Protein AF-0000000084991007 (afdb_homodimer)

Foldseek 3Di:
DDDADDAPVPQAQVQAFHKGKHKAWFADWDPPDQKIWTWGDDLPGIAIEIEHPPQEDPVVVVVSVVADGGFIKMFIFGKHQDPPDPRRIHTYTHDMDGPGHDDDDQADLPPRPDDPVSCLQVLVSVCSRNLNSLLVVLLVVLVVLLVVLLVVVVAEEDDDDQKAADDPFPDFDFDWDDDPPDITTGAQDCVLVLLLCCQPSFKYKYWAKHAGPDLDDDLQDFRIFTKIKMKGFPDWLVRQVVSVLSSVQSSLVSCLVCVVSNVVSPWDFQDNGRDDAAEAEPVRLVVVLVVVPDDDDQPDDQALVSLLVCCVPGNQKHKYAFHQPVNDTLFFAADPVHRRTTQWMFIGGNSDTFKTKGWTDLALVSSCVSCVVVVHHCVVVCVSSVSSVPRRGGMMMMMGGSLSCSCRRRVPRGSVSSDSNTHHSPDPDD/DDDADDAPVPQAQVQAFHKGKHKAWFADWDPPDQKIWTWGDDLPGIAIEIEHPPQEDPVVVVVSVVADGGFIKMFIFGKHQDPPTPRRIHTYTHDMDGPGHDDDDQADLPPRPDDDVSCLQVLVSVCSRNLNSLLVVLLVVLVVLLVVLLVVVVAEEDDDDQKAADDDFPDFDFDWDDDPPDITTGAQDCVLVLLLCCQPRFKYKYWAKHAGPDLDDDLQDFRIFTKIKMKGFPDWLVRQVVSVLSSVQSSLVSCLVCVVSNVVSPWDFQDNGRDDAAEAEPVRLVVVLVVVPDDDDQPDDQALVSLLVCCVPGNQKHKYAFHQPVNDTLFFAADPVDRRTTQWMFIGGNSDTFKTKGWTDLALVSSCVSCVVVVHHCVVVCVSSVSSVPRRGGMMMMMGGSLSCSCRRRVPRGSVSSDSNTHHSPDPDD

pLDDT: mean 95.68, std 6.07, range [51.03, 98.94]

Sequence (860 aa):
MPQKTHFTSEITPDLDGREVALAGWVWEIRDLGKVKFVILRDRDGMIQLTFKPGKTPESLLELVSSLNKEDVIAVRGIVAASKIARAGVEVFPQELSILAKAKPLPVDIWNNTSDLPTRLKYRAVDLKNPRNLAIFTLASEILRAIRDTLYRHKFIEVFTPKIISTSTEGGAELFTVLYFERVAYLAQSPQLYKEQLTASLERVFEIAPAYRAERHNTDYHLNEFISIDGEAAFMNYRDIMDVLEDLMRSVVSVVKSREDRLKRWGLRPALEDVSGIPRVEYEEALAKLRSLGYDVKWGDDLNVEMQRALMKYYGPLYFITDFPADLRPFYTKRSEEDPKKSESYDLILNGIEIVSGATRVHTREVLEAEMRRRSLDPSAFEGHLSVFDWGMPPHAGFGLGFNRLLMALLGLENVREAVLYPRDRYRLEPMPQKTHFTSEITPDLDGREVALAGWVWEIRDLGKVKFVILRDRDGMIQLTFKPGKTPESLLELVSSLNKEDVIAVRGIVAASKIARAGVEVFPQELSILAKAKPLPVDIWNNTSDLPTRLKYRAVDLKNPRNLAIFTLASEILRAIRDTLYRHKFIEVFTPKIISTSTEGGAELFTVLYFERVAYLAQSPQLYKEQLTASLERVFEIAPAYRAERHNTDYHLNEFISIDGEAAFMNYRDIMDVLEDLMRSVVSVVKSREDRLKRWGLRPALEDVSGIPRVEYEEALAKLRSLGYDVKWGDDLNVEMQRALMKYYGPLYFITDFPADLRPFYTKRSEEDPKKSESYDLILNGIEIVSGATRVHTREVLEAEMRRRSLDPSAFEGHLSVFDWGMPPHAGFGLGFNRLLMALLGLENVREAVLYPRDRYRLEP

Radius of gyration: 29.0 Å; Cα contacts (8 Å, |Δi|>4): 1913; chains: 2; bounding box: 77×86×71 Å

Solvent-accessible surface area (backbone atoms only — not comparable to full-atom values): 44740 Å² total; per-residue (Å²): 129,68,66,59,73,49,58,46,67,71,64,46,54,90,42,47,72,37,76,49,23,35,58,36,25,32,66,46,78,45,78,69,77,71,39,35,38,36,32,39,29,45,62,74,32,62,40,46,35,44,39,35,78,94,70,22,56,70,73,54,58,60,50,58,74,72,60,50,61,35,18,16,38,29,33,31,24,35,29,36,58,27,91,79,40,92,75,34,28,35,28,33,41,71,42,76,45,80,74,26,67,32,49,87,68,95,58,49,60,85,76,65,74,59,51,66,71,60,33,48,64,42,29,69,62,42,41,52,17,65,50,47,33,51,51,50,55,47,49,24,54,38,51,51,39,45,50,53,43,41,45,74,72,62,33,38,56,55,72,74,63,51,67,31,63,66,84,83,80,81,73,71,56,60,35,43,28,50,53,82,97,40,74,28,26,43,30,62,62,58,60,72,60,46,59,49,43,25,50,29,60,28,25,38,29,31,72,43,76,25,34,42,52,56,92,52,87,53,54,79,56,57,29,48,45,46,34,40,33,38,26,26,40,71,36,41,36,69,55,47,52,51,52,49,50,53,35,50,35,43,38,35,51,54,49,56,74,43,39,68,66,35,44,72,53,74,37,56,64,65,60,82,70,71,85,81,69,47,77,37,43,39,67,56,53,50,53,54,40,42,75,73,69,46,94,75,58,94,86,62,82,78,51,50,69,57,44,41,59,48,26,80,80,57,45,51,46,33,32,39,25,45,38,49,32,87,81,46,64,54,55,50,23,55,28,88,88,44,64,66,23,16,40,31,39,34,37,32,34,66,27,37,78,30,32,44,35,24,16,38,51,42,46,50,69,62,34,43,53,38,26,48,76,69,75,39,65,54,78,82,39,43,84,65,49,54,53,30,42,56,15,24,48,51,24,17,33,39,42,29,38,50,35,51,40,48,14,33,42,39,61,49,85,33,32,62,78,48,39,81,40,53,32,39,75,83,34,60,64,85,130,67,66,57,72,49,59,46,67,71,64,45,53,90,43,47,71,36,76,48,22,34,57,36,25,32,65,46,79,44,79,70,78,73,41,34,39,36,32,40,28,44,61,73,32,61,39,44,34,44,39,34,78,93,69,24,54,69,71,55,57,58,50,57,75,72,61,51,62,36,20,17,38,28,34,32,24,35,29,36,60,28,91,81,40,91,76,34,28,35,27,33,42,71,43,77,45,81,73,26,68,32,49,88,68,96,58,50,61,86,77,65,76,59,52,67,72,60,34,48,65,43,31,68,62,43,42,52,17,65,50,46,31,49,51,52,55,46,50,25,53,38,51,51,38,43,50,53,44,42,45,74,72,61,33,38,55,55,71,72,63,51,68,32,64,66,83,83,81,81,74,70,56,60,34,42,26,52,53,82,97,40,74,28,27,44,31,62,62,56,63,72,59,46,56,49,43,24,48,29,60,27,25,39,30,32,72,42,78,24,31,43,52,56,92,53,86,54,53,80,57,56,29,47,46,45,35,40,32,37,25,27,39,70,37,41,38,69,56,47,50,53,52,49,51,53,36,50,35,44,39,35,51,53,49,56,75,43,39,68,65,34,45,72,54,73,38,56,64,66,62,82,70,71,84,79,69,47,78,37,43,39,69,57,54,49,54,54,40,42,75,74,68,47,95,74,58,94,84,61,83,78,50,52,69,56,43,41,59,48,27,80,80,56,44,52,46,31,33,39,24,46,39,50,32,86,81,46,62,54,55,50,22,55,29,89,90,43,64,65,23,15,40,29,38,34,36,32,33,66,25,36,78,30,31,44,35,22,15,38,53,41,47,48,69,62,34,42,52,36,25,48,76,69,76,38,66,54,76,83,41,43,82,64,48,55,54,32,43,54,16,25,48,50,23,17,33,38,42,28,38,50,33,52,40,48,14,35,41,40,62,50,86,34,32,62,78,47,39,81,41,54,31,39,76,86,35,58,63,90

InterPro domains:
  IPR002312 Aspartyl/Asparaginyl-tRNA synthetase, class IIb [PR01042] (186-198)
  IPR002312 Aspartyl/Asparaginyl-tRNA synthetase, class IIb [PR01042] (202-215)
  IPR002312 Aspartyl/Asparaginyl-tRNA synthetase, class IIb [PR01042] (345-361)
  IPR002312 Aspartyl/Asparaginyl-tRNA synthetase, class IIb [PR01042] (385-399)
  IPR004364 Aminoacyl-tRNA synthetase, class II (D/K/N) [PF00152] (117-424)
  IPR004365 OB-fold nucleic acid binding domain, AA-tRNA synthetase-type [PF01336] (20-99)
  IPR004523 Aspartate-tRNA synthetase, type 2 [MF_02075] (3-430)
  IPR004523 Aspartate-tRNA synthetase, type 2 [PTHR43450] (9-430)
  IPR004523 Aspartate-tRNA synthetase, type 2 [TIGR00458] (7-430)
  IPR006195 Aminoacyl-tRNA synthetase, class II [PS50862] (136-430)
  IPR012340 Nucleic acid-binding, OB-fold [G3DSA:2.40.50.140] (1-108)
  IPR012340 Nucleic acid-binding, OB-fold [SSF50249] (4-106)
  IPR045864 Class II Aminoacyl-tRNA synthetase/Biotinyl protein ligase (BPL) and lipoyl protein ligase (LPL) [G3DSA:3.30.930.10] (109-430)
  IPR045864 Class II Aminoacyl-tRNA synthetase/Biotinyl protein ligase (BPL) and lipoyl protein ligase (LPL) [SSF55681] (115-425)

Structure (mmCIF, N/CA/C/O backbone):
data_AF-0000000084991007-model_v1
#
loop_
_entity.id
_entity.type
_entity.pdbx_description
1 polymer 'Aspartate--tRNA ligase'
#
loop_
_atom_site.group_PDB
_atom_site.id
_atom_site.type_symbol
_atom_site.label_atom_id
_atom_site.label_alt_id
_atom_site.label_comp_id
_atom_site.label_asym_id
_atom_site.label_entity_id
_atom_site.label_seq_id
_atom_site.pdbx_PDB_ins_code
_atom_site.Cartn_x
_atom_site.Cartn_y
_atom_site.Cartn_z
_atom_site.occupancy
_atom_site.B_iso_or_equiv
_atom_site.auth_seq_id
_atom_site.auth_comp_id
_atom_site.auth_asym_id
_atom_site.auth_atom_id
_atom_site.pdbx_PDB_model_num
ATOM 1 N N . MET A 1 1 ? -1.599 -34.219 -6.125 1 69.5 1 MET A N 1
ATOM 2 C CA . MET A 1 1 ? -0.346 -33.531 -5.816 1 69.5 1 MET A CA 1
ATOM 3 C C . MET A 1 1 ? -0.231 -33.25 -4.32 1 69.5 1 MET A C 1
ATOM 5 O O . MET A 1 1 ? -1.211 -32.875 -3.68 1 69.5 1 MET A O 1
ATOM 9 N N . PRO A 1 2 ? 0.976 -33.562 -3.859 1 77.06 2 PRO A N 1
ATOM 10 C CA . PRO A 1 2 ? 1.123 -33.25 -2.436 1 77.06 2 PRO A CA 1
ATOM 11 C C . PRO A 1 2 ? 1.027 -31.75 -2.152 1 77.06 2 PRO A C 1
ATOM 13 O O . PRO A 1 2 ? 1.547 -30.938 -2.92 1 77.06 2 PRO A O 1
ATOM 16 N N . GLN A 1 3 ? 0.257 -31.453 -1.124 1 88.06 3 GLN A N 1
ATOM 17 C CA . GLN A 1 3 ? 0.132 -30.062 -0.695 1 88.06 3 GLN A CA 1
ATOM 18 C C . GLN A 1 3 ? 1.403 -29.594 0.002 1 88.06 3 GLN A C 1
ATOM 20 O O . GLN A 1 3 ? 1.858 -30.203 0.966 1 88.06 3 GLN A O 1
ATOM 25 N N . LYS A 1 4 ? 2.053 -28.594 -0.473 1 96.25 4 LYS A N 1
ATOM 26 C CA . LYS A 1 4 ? 3.273 -28.031 0.093 1 96.25 4 LYS A CA 1
ATOM 27 C C . LYS A 1 4 ? 3.08 -27.656 1.561 1 96.25 4 LYS A C 1
ATOM 29 O O . LYS A 1 4 ? 2.16 -26.906 1.899 1 96.25 4 LYS A O 1
ATOM 34 N N . THR A 1 5 ? 3.928 -28.188 2.414 1 96 5 THR A N 1
ATOM 35 C CA . THR A 1 5 ? 3.781 -27.969 3.85 1 96 5 THR A CA 1
ATOM 36 C C . THR A 1 5 ? 4.887 -27.047 4.371 1 96 5 THR A C 1
ATOM 38 O O . THR A 1 5 ? 4.719 -26.391 5.395 1 96 5 THR A O 1
ATOM 41 N N . HIS A 1 6 ? 6.047 -27.078 3.727 1 97.44 6 HIS A N 1
ATOM 42 C CA . HIS A 1 6 ? 7.215 -26.344 4.191 1 97.44 6 HIS A CA 1
ATOM 43 C C . HIS A 1 6 ? 7.922 -25.641 3.033 1 97.44 6 HIS A C 1
ATOM 45 O O . HIS A 1 6 ? 7.914 -26.141 1.905 1 97.44 6 HIS A O 1
ATOM 51 N N . PHE A 1 7 ? 8.438 -24.5 3.322 1 97.62 7 PHE A N 1
ATOM 52 C CA . PHE A 1 7 ? 9.477 -23.953 2.457 1 97.62 7 PHE A CA 1
ATOM 53 C C . PHE A 1 7 ? 10.812 -24.641 2.721 1 97.62 7 PHE A C 1
ATOM 55 O O . PHE A 1 7 ? 11.031 -25.188 3.799 1 97.62 7 PHE A O 1
ATOM 62 N N . THR A 1 8 ? 11.703 -24.609 1.779 1 97.25 8 THR A N 1
ATOM 63 C CA . THR A 1 8 ? 12.984 -25.297 1.877 1 97.25 8 THR A CA 1
ATOM 64 C C . THR A 1 8 ? 13.789 -24.781 3.068 1 97.25 8 THR A C 1
ATOM 66 O O . THR A 1 8 ? 14.484 -25.562 3.732 1 97.25 8 THR A O 1
ATOM 69 N N . SER A 1 9 ? 13.664 -23.453 3.381 1 95.31 9 SER A N 1
ATOM 70 C CA . SER A 1 9 ? 14.438 -22.844 4.457 1 95.31 9 SER A CA 1
ATOM 71 C C . SER A 1 9 ? 13.977 -23.359 5.82 1 95.31 9 SER A C 1
ATOM 73 O O . SER A 1 9 ? 14.695 -23.203 6.812 1 95.31 9 SER A O 1
ATOM 75 N N . GLU A 1 10 ? 12.828 -23.969 5.898 1 96.69 10 GLU A N 1
ATOM 76 C CA . GLU A 1 10 ? 12.266 -24.438 7.16 1 96.69 10 GLU A CA 1
ATOM 77 C C . GLU A 1 10 ? 12.711 -25.859 7.473 1 96.69 10 GLU A C 1
ATOM 79 O O . GLU A 1 10 ? 12.461 -26.375 8.562 1 96.69 10 GLU A O 1
ATOM 84 N N . ILE A 1 11 ? 13.344 -26.531 6.52 1 97.44 11 ILE A N 1
ATOM 85 C CA . ILE A 1 11 ? 13.828 -27.891 6.715 1 97.44 11 ILE A CA 1
ATOM 86 C C . ILE A 1 11 ? 15.164 -27.859 7.449 1 97.44 11 ILE A C 1
ATOM 88 O O . ILE A 1 11 ? 16.172 -27.422 6.895 1 97.44 11 ILE A O 1
ATOM 92 N N . THR A 1 12 ? 15.148 -28.266 8.664 1 96 12 THR A N 1
ATOM 93 C CA . THR A 1 12 ? 16.328 -28.281 9.523 1 96 12 THR A CA 1
ATOM 94 C C . THR A 1 12 ? 16.562 -29.672 10.102 1 96 12 THR A C 1
ATOM 96 O O . THR A 1 12 ? 15.688 -30.531 10 1 96 12 THR A O 1
ATOM 99 N N . PRO A 1 13 ? 17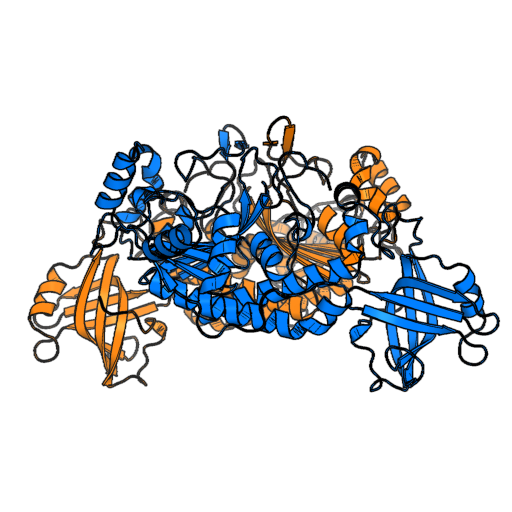.734 -29.859 10.711 1 95.88 13 PRO A N 1
ATOM 100 C CA . PRO A 1 13 ? 18.031 -31.172 11.305 1 95.88 13 PRO A CA 1
ATOM 101 C C . PRO A 1 13 ? 17.016 -31.562 12.383 1 95.88 13 PRO A C 1
ATOM 103 O O . PRO A 1 13 ? 16.844 -32.75 12.664 1 95.88 13 PRO A O 1
ATOM 106 N N . ASP A 1 14 ? 16.344 -30.625 12.93 1 96.25 14 ASP A N 1
ATOM 107 C CA . ASP A 1 14 ? 15.344 -30.906 13.961 1 96.25 14 ASP A CA 1
ATOM 108 C C . ASP A 1 14 ? 14.18 -31.703 13.391 1 96.25 14 ASP A C 1
ATOM 110 O O . ASP A 1 14 ? 13.406 -32.312 14.141 1 96.25 14 ASP A O 1
ATOM 114 N N . LEU A 1 15 ? 14.07 -31.766 12.062 1 97.69 15 LEU A N 1
ATOM 115 C CA . LEU A 1 15 ? 12.969 -32.469 11.422 1 97.69 15 LEU A CA 1
ATOM 116 C C . LEU A 1 15 ? 13.391 -33.875 11 1 97.69 15 LEU A C 1
ATOM 118 O O . LEU A 1 15 ? 12.68 -34.562 10.25 1 97.69 15 LEU A O 1
ATOM 122 N N . ASP A 1 16 ? 14.508 -34.312 11.531 1 97.69 16 ASP A N 1
ATOM 123 C CA . ASP A 1 16 ? 15.031 -35.656 11.18 1 97.69 16 ASP A CA 1
ATOM 124 C C . ASP A 1 16 ? 13.969 -36.719 11.391 1 97.69 16 ASP A C 1
ATOM 126 O O . ASP A 1 16 ? 13.367 -36.812 12.461 1 97.69 16 ASP A O 1
ATOM 130 N N . GLY A 1 17 ? 13.781 -37.438 10.344 1 97.75 17 GLY A N 1
ATOM 131 C CA . GLY A 1 17 ? 12.844 -38.562 10.414 1 97.75 17 GLY A CA 1
ATOM 132 C C . GLY A 1 17 ? 11.422 -38.156 10.078 1 97.75 17 GLY A C 1
ATOM 133 O O . GLY A 1 17 ? 10.562 -39 9.883 1 97.75 17 GLY A O 1
ATOM 134 N N . ARG A 1 18 ? 11.156 -36.906 9.938 1 98.12 18 ARG A N 1
ATOM 135 C CA . ARG A 1 18 ? 9.805 -36.438 9.688 1 98.12 18 ARG A CA 1
ATOM 136 C C . ARG A 1 18 ? 9.492 -36.406 8.195 1 98.12 18 ARG A C 1
ATOM 138 O O . ARG A 1 18 ? 10.391 -36.188 7.375 1 98.12 18 ARG A O 1
ATOM 145 N N . GLU A 1 19 ? 8.234 -36.688 7.902 1 97.88 19 GLU A N 1
ATOM 146 C CA . GLU A 1 19 ? 7.758 -36.531 6.531 1 97.88 19 GLU A CA 1
ATOM 147 C C . GLU A 1 19 ? 7.387 -35.094 6.219 1 97.88 19 GLU A C 1
ATOM 149 O O . GLU A 1 19 ? 6.754 -34.406 7.035 1 97.88 19 GLU A O 1
ATOM 154 N N . VAL A 1 20 ? 7.809 -34.625 5.078 1 98.06 20 VAL A N 1
ATOM 155 C CA . VAL A 1 20 ? 7.496 -33.25 4.66 1 98.06 20 VAL A CA 1
ATOM 156 C C . VAL A 1 20 ? 7.039 -33.25 3.201 1 98.06 20 VAL A C 1
ATOM 158 O O . VAL A 1 20 ? 7.27 -34.219 2.473 1 98.06 20 VAL A O 1
ATOM 161 N N . ALA A 1 21 ? 6.289 -32.312 2.793 1 98.31 21 ALA A N 1
ATOM 162 C CA . ALA A 1 21 ? 5.914 -32.062 1.403 1 98.31 21 ALA A CA 1
ATOM 163 C C . ALA A 1 21 ? 6.48 -30.719 0.921 1 98.31 21 ALA A C 1
ATOM 165 O O . ALA A 1 21 ? 6.246 -29.688 1.539 1 98.31 21 ALA A O 1
ATOM 166 N N . LEU A 1 22 ? 7.238 -30.781 -0.146 1 98.19 22 LEU A N 1
ATOM 167 C CA . LEU A 1 22 ? 7.902 -29.625 -0.728 1 98.19 22 LEU A CA 1
ATOM 168 C C . LEU A 1 22 ? 7.484 -29.422 -2.182 1 98.19 22 LEU A C 1
ATOM 170 O O . LEU A 1 22 ? 6.98 -30.359 -2.814 1 98.19 22 LEU A O 1
ATOM 174 N N . ALA A 1 23 ? 7.566 -28.234 -2.656 1 98.69 23 ALA A N 1
ATOM 175 C CA . ALA A 1 23 ? 7.352 -27.906 -4.062 1 98.69 23 ALA A CA 1
ATOM 176 C C . ALA A 1 23 ? 8.211 -26.734 -4.492 1 98.69 23 ALA A C 1
ATOM 178 O O . ALA A 1 23 ? 8.516 -25.844 -3.684 1 98.69 23 ALA A O 1
ATOM 179 N N . GLY A 1 24 ? 8.625 -26.719 -5.66 1 98.5 24 GLY A N 1
ATOM 180 C CA . GLY A 1 24 ? 9.469 -25.672 -6.211 1 98.5 24 GLY A CA 1
ATOM 181 C C . GLY A 1 24 ? 10.016 -26.016 -7.586 1 98.5 24 GLY A C 1
ATOM 182 O O . GLY A 1 24 ? 9.312 -26.609 -8.406 1 98.5 24 GLY A O 1
ATOM 183 N N . TRP A 1 25 ? 11.188 -25.531 -7.859 1 98.81 25 TRP A N 1
ATOM 184 C CA . TRP A 1 25 ? 11.805 -25.672 -9.18 1 98.81 25 TRP A CA 1
ATOM 185 C C . TRP A 1 25 ? 13.109 -26.453 -9.094 1 98.81 25 TRP A C 1
ATOM 187 O O . TRP A 1 25 ? 13.891 -26.266 -8.156 1 98.81 25 TRP A O 1
ATOM 197 N N . VAL A 1 26 ? 13.344 -27.297 -10.062 1 98.69 26 VAL A N 1
ATOM 198 C CA . VAL A 1 26 ? 14.602 -28.047 -10.148 1 98.69 26 VAL A CA 1
ATOM 199 C C . VAL A 1 26 ? 15.75 -27.078 -10.445 1 98.69 26 VAL A C 1
ATOM 201 O O . VAL A 1 26 ? 15.742 -26.391 -11.461 1 98.69 26 VAL A O 1
ATOM 204 N N . TRP A 1 27 ? 16.672 -27.016 -9.555 1 98.25 27 TRP A N 1
ATOM 205 C CA . TRP A 1 27 ? 17.797 -26.109 -9.695 1 98.25 27 TRP A CA 1
ATOM 206 C C . TRP A 1 27 ? 18.984 -26.797 -10.344 1 98.25 27 TRP A C 1
ATOM 208 O O . TRP A 1 27 ? 19.641 -26.219 -11.219 1 98.25 27 TRP A O 1
ATOM 218 N N . GLU A 1 28 ? 19.266 -28 -9.883 1 97.5 28 GLU A N 1
ATOM 219 C CA . GLU A 1 28 ? 20.391 -28.828 -10.352 1 97.5 28 GLU A CA 1
ATOM 220 C C . GLU A 1 28 ? 20.062 -30.312 -10.258 1 97.5 28 GLU A C 1
ATOM 222 O O . GLU A 1 28 ? 19.281 -30.719 -9.406 1 97.5 28 GLU A O 1
ATOM 227 N N . ILE A 1 29 ? 20.641 -31.094 -11.188 1 97.69 29 ILE A N 1
ATOM 228 C CA . ILE A 1 29 ? 20.516 -32.531 -11.188 1 97.69 29 ILE A CA 1
ATOM 229 C C . ILE A 1 29 ? 21.906 -33.188 -11.273 1 97.69 29 ILE A C 1
ATOM 231 O O . ILE A 1 29 ? 22.703 -32.812 -12.125 1 97.69 29 ILE A O 1
ATOM 235 N N . ARG A 1 30 ? 22.156 -34.062 -10.328 1 95.94 30 ARG A N 1
ATOM 236 C CA . ARG A 1 30 ? 23.375 -34.875 -10.352 1 95.94 30 ARG A CA 1
ATOM 237 C C . ARG A 1 30 ? 23.031 -36.375 -10.367 1 95.94 30 ARG A C 1
ATOM 239 O O . ARG A 1 30 ? 22.5 -36.906 -9.391 1 95.94 30 ARG A O 1
ATOM 246 N N . ASP A 1 31 ? 23.406 -36.938 -11.398 1 93.81 31 ASP A N 1
ATOM 247 C CA . ASP A 1 31 ? 23.172 -38.375 -11.586 1 93.81 31 ASP A CA 1
ATOM 248 C C . ASP A 1 31 ? 24.469 -39.156 -11.445 1 93.81 31 ASP A C 1
ATOM 250 O O . ASP A 1 31 ? 25.297 -39.188 -12.359 1 93.81 31 ASP A O 1
ATOM 254 N N . LEU A 1 32 ? 24.625 -39.875 -10.352 1 90.88 32 LEU A N 1
ATOM 255 C CA . LEU A 1 32 ? 25.844 -40.625 -10.07 1 90.88 32 LEU A CA 1
ATOM 256 C C . LEU A 1 32 ? 25.609 -42.125 -10.297 1 90.88 32 LEU A C 1
ATOM 258 O O . LEU A 1 32 ? 26.328 -42.969 -9.742 1 90.88 32 LEU A O 1
ATOM 262 N N . GLY A 1 33 ? 24.719 -42.5 -11.109 1 88.62 33 GLY A N 1
ATOM 263 C CA . GLY A 1 33 ? 24.375 -43.875 -11.391 1 88.62 33 GLY A CA 1
ATOM 264 C C . GLY A 1 33 ? 23.344 -44.438 -10.438 1 88.62 33 GLY A C 1
ATOM 265 O O . GLY A 1 33 ? 22.141 -44.219 -10.586 1 88.62 33 GLY A O 1
ATOM 266 N N . LYS A 1 34 ? 23.906 -45.062 -9.344 1 88.06 34 LYS A N 1
ATOM 267 C CA . LYS A 1 34 ? 22.984 -45.688 -8.398 1 88.06 34 LYS A CA 1
ATOM 268 C C . LYS A 1 34 ? 22.312 -44.625 -7.512 1 88.06 34 LYS A C 1
ATOM 270 O O . LYS A 1 34 ? 21.219 -44.875 -6.984 1 88.06 34 LYS A O 1
ATOM 275 N N . VAL A 1 35 ? 23 -43.531 -7.328 1 93.31 35 VAL A N 1
ATOM 276 C CA . VAL A 1 35 ? 22.484 -42.438 -6.492 1 93.31 35 VAL A CA 1
ATOM 277 C C . VAL A 1 35 ? 22.297 -41.188 -7.328 1 93.31 35 VAL A C 1
ATOM 279 O O . VAL A 1 35 ? 23.141 -40.844 -8.164 1 93.31 35 VAL A O 1
ATOM 282 N N . LYS A 1 36 ? 21.156 -40.562 -7.215 1 96.38 36 LYS A N 1
ATOM 283 C CA . LYS A 1 36 ? 20.875 -39.312 -7.91 1 96.38 36 LYS A CA 1
ATOM 284 C C . LYS A 1 36 ? 20.516 -38.219 -6.926 1 96.38 36 LYS A C 1
ATOM 286 O O . LYS A 1 36 ? 19.875 -38.469 -5.902 1 96.38 36 LYS A O 1
ATOM 291 N N . PHE A 1 37 ? 20.938 -37 -7.227 1 96.5 37 PHE A N 1
ATOM 292 C CA . PHE A 1 37 ? 20.641 -35.812 -6.414 1 96.5 37 PHE A CA 1
ATOM 293 C C . PHE A 1 37 ? 19.891 -34.781 -7.234 1 96.5 37 PHE A C 1
ATOM 295 O O . PHE A 1 37 ? 20.234 -34.531 -8.391 1 96.5 37 PHE A O 1
ATOM 302 N N . VAL A 1 38 ? 18.828 -34.281 -6.715 1 98.19 38 VAL A N 1
ATOM 303 C CA . VAL A 1 38 ? 18.141 -33.125 -7.266 1 98.19 38 VAL A CA 1
ATOM 304 C C . VAL A 1 38 ? 18.141 -31.984 -6.242 1 98.19 38 VAL A C 1
ATOM 306 O O . VAL A 1 38 ? 17.719 -32.188 -5.098 1 98.19 38 VAL A O 1
ATOM 309 N N . ILE A 1 39 ? 18.656 -30.812 -6.621 1 98.12 39 ILE A N 1
ATOM 310 C CA . ILE A 1 39 ? 18.516 -29.641 -5.773 1 98.12 39 ILE A CA 1
ATOM 311 C C . ILE A 1 39 ? 17.203 -28.922 -6.09 1 98.12 39 ILE A C 1
ATOM 313 O O . ILE A 1 39 ? 17 -28.469 -7.215 1 98.12 39 ILE A O 1
ATOM 317 N N . LEU A 1 40 ? 16.328 -28.891 -5.109 1 98.44 40 LEU A N 1
ATOM 318 C CA . LEU A 1 40 ? 15.047 -28.188 -5.223 1 98.44 40 LEU A CA 1
ATOM 319 C C . LEU A 1 40 ? 15.148 -26.766 -4.703 1 98.44 40 LEU A C 1
ATOM 321 O O . LEU A 1 40 ? 15.594 -26.547 -3.572 1 98.44 40 LEU A O 1
ATOM 325 N N . ARG A 1 41 ? 14.773 -25.797 -5.574 1 98.25 41 ARG A N 1
ATOM 326 C CA . ARG A 1 41 ? 14.758 -24.391 -5.184 1 98.25 41 ARG A CA 1
ATOM 327 C C . ARG A 1 41 ? 13.328 -23.891 -5.008 1 98.25 41 ARG A C 1
ATOM 329 O O . ARG A 1 41 ? 12.445 -24.219 -5.801 1 98.25 41 ARG A O 1
ATOM 336 N N . ASP A 1 42 ? 13.07 -23.219 -3.959 1 98 42 ASP A N 1
ATOM 337 C CA . ASP A 1 42 ? 11.875 -22.391 -3.863 1 98 42 ASP A CA 1
ATOM 338 C C . ASP A 1 42 ? 12.25 -20.938 -3.514 1 98 42 ASP A C 1
ATOM 340 O O . ASP A 1 42 ? 13.406 -20.547 -3.656 1 98 42 ASP A O 1
ATOM 344 N N . ARG A 1 43 ? 11.32 -20.047 -3.146 1 96.94 43 ARG A N 1
ATOM 345 C CA . ARG A 1 43 ? 11.555 -18.609 -2.941 1 96.94 43 ARG A CA 1
ATOM 346 C C . ARG A 1 43 ? 12.57 -18.375 -1.83 1 96.94 43 ARG A C 1
ATOM 348 O O . ARG A 1 43 ? 13.289 -17.375 -1.844 1 96.94 43 ARG A O 1
ATOM 355 N N . ASP A 1 44 ? 12.695 -19.359 -0.905 1 95.38 44 ASP A N 1
ATOM 356 C CA . ASP A 1 44 ? 13.406 -19.094 0.339 1 95.38 44 ASP A CA 1
ATOM 357 C C . ASP A 1 44 ? 14.789 -19.75 0.338 1 95.38 44 ASP A C 1
ATOM 359 O O . ASP A 1 44 ? 15.641 -19.406 1.158 1 95.38 44 ASP A O 1
ATOM 363 N N . GLY A 1 45 ? 14.898 -20.75 -0.549 1 95.44 45 GLY A N 1
ATOM 364 C CA . GLY A 1 45 ? 16.172 -21.438 -0.515 1 95.44 45 GLY A CA 1
ATOM 365 C C . GLY A 1 45 ? 16.203 -22.688 -1.377 1 95.44 45 GLY A C 1
ATOM 366 O O . GLY A 1 45 ? 15.508 -22.75 -2.396 1 95.44 45 GLY A O 1
ATOM 367 N N . MET A 1 46 ? 17.156 -23.609 -0.983 1 96.62 46 MET A N 1
ATOM 368 C CA . MET A 1 46 ? 17.359 -24.844 -1.731 1 96.62 46 MET A CA 1
ATOM 369 C C . MET A 1 46 ? 17.547 -26.031 -0.787 1 96.62 46 MET A C 1
ATOM 371 O O . MET A 1 46 ? 18 -25.859 0.343 1 96.62 46 MET A O 1
ATOM 375 N N . ILE A 1 47 ? 17.156 -27.188 -1.252 1 97.5 47 ILE A N 1
ATOM 376 C CA . ILE A 1 47 ? 17.312 -28.406 -0.47 1 97.5 47 ILE A CA 1
ATOM 377 C C . ILE A 1 47 ? 17.641 -29.562 -1.398 1 97.5 47 ILE A C 1
ATOM 379 O O . ILE A 1 47 ? 17.188 -29.594 -2.547 1 97.5 47 ILE A O 1
ATOM 383 N N . GLN A 1 48 ? 18.484 -30.453 -0.915 1 98 48 GLN A N 1
ATOM 384 C CA . GLN A 1 48 ? 18.875 -31.625 -1.697 1 98 48 GLN A CA 1
ATOM 385 C C . GLN A 1 48 ? 17.875 -32.75 -1.533 1 98 48 GLN A C 1
ATOM 387 O O . GLN A 1 48 ? 17.562 -33.156 -0.411 1 98 48 GLN A O 1
ATOM 392 N N . LEU A 1 49 ? 17.344 -33.219 -2.617 1 98.06 49 LEU A N 1
ATOM 393 C CA . LEU A 1 49 ? 16.594 -34.469 -2.69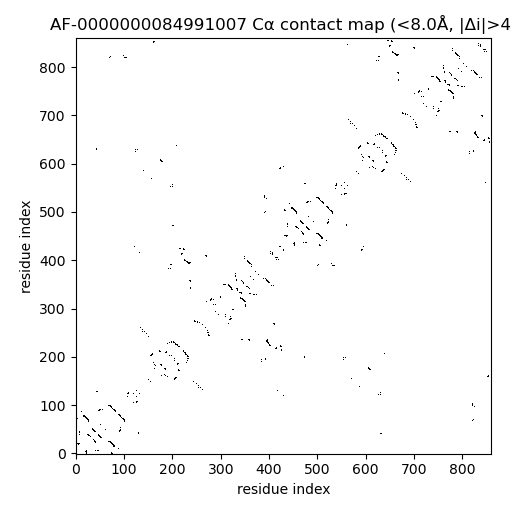9 1 98.06 49 LEU A CA 1
ATOM 394 C C . LEU A 1 49 ? 17.516 -35.625 -3.117 1 98.06 49 LEU A C 1
ATOM 396 O O . LEU A 1 49 ? 18.156 -35.562 -4.176 1 98.06 49 LEU A O 1
ATOM 400 N N . THR A 1 50 ? 17.562 -36.625 -2.283 1 97.25 50 THR A N 1
ATOM 401 C CA . THR A 1 50 ? 18.453 -37.719 -2.549 1 97.25 50 THR A CA 1
ATOM 402 C C . THR A 1 50 ? 17.672 -38.969 -2.945 1 97.25 50 THR A C 1
ATOM 404 O O . THR A 1 50 ? 16.766 -39.406 -2.219 1 97.25 50 THR A O 1
ATOM 407 N N . PHE A 1 51 ? 18 -39.562 -4.062 1 96.88 51 PHE A N 1
ATOM 408 C CA . PHE A 1 51 ? 17.391 -40.781 -4.586 1 96.88 51 PHE A CA 1
ATOM 409 C C . PHE A 1 51 ? 18.375 -41.938 -4.531 1 96.88 51 PHE A C 1
ATOM 411 O O . PHE A 1 51 ? 19.422 -41.906 -5.188 1 96.88 51 PHE A O 1
ATOM 418 N N . LYS A 1 52 ? 18.062 -42.812 -3.721 1 93.12 52 LYS A N 1
ATOM 419 C CA . LYS A 1 52 ? 18.938 -43.969 -3.5 1 93.12 52 LYS A CA 1
ATOM 420 C C . LYS A 1 52 ? 18.156 -45.281 -3.461 1 93.12 52 LYS A C 1
ATOM 422 O O . LYS A 1 52 ? 17.094 -45.344 -2.844 1 93.12 52 LYS A O 1
ATOM 427 N N . PRO A 1 53 ? 18.781 -46.312 -4.152 1 91.38 53 PRO A N 1
ATOM 428 C CA . PRO A 1 53 ? 18.141 -47.625 -4.039 1 91.38 53 PRO A CA 1
ATOM 429 C C . PRO A 1 53 ? 17.969 -48.062 -2.588 1 91.38 53 PRO A C 1
ATOM 431 O O . PRO A 1 53 ? 18.875 -47.875 -1.773 1 91.38 53 PRO A O 1
ATOM 434 N N . GLY A 1 54 ? 16.734 -48.625 -2.297 1 89.62 54 GLY A N 1
ATOM 435 C CA . GLY A 1 54 ? 16.469 -49.094 -0.941 1 89.62 54 GLY A CA 1
ATOM 436 C C . GLY A 1 54 ? 15.852 -48.031 -0.062 1 89.62 54 GLY A C 1
ATOM 437 O O . GLY A 1 54 ? 15.156 -48.344 0.905 1 89.62 54 GLY A O 1
ATOM 438 N N . LYS A 1 55 ? 16.031 -46.781 -0.448 1 90.75 55 LYS A N 1
ATOM 439 C CA . LYS A 1 55 ? 15.492 -45.688 0.361 1 90.75 55 LYS A CA 1
ATOM 440 C C . LYS A 1 55 ? 14.367 -44.969 -0.376 1 90.75 55 LYS A C 1
ATOM 442 O O . LYS A 1 55 ? 13.516 -44.344 0.248 1 90.75 55 LYS A O 1
ATOM 447 N N . THR A 1 56 ? 14.477 -44.938 -1.681 1 92.62 56 THR A N 1
ATOM 448 C CA . THR A 1 56 ? 13.469 -44.312 -2.531 1 92.62 56 THR A CA 1
ATOM 449 C C . THR A 1 56 ? 12.891 -45.344 -3.514 1 92.62 56 THR A C 1
ATOM 451 O O . THR A 1 56 ? 13.586 -46.25 -3.957 1 92.62 56 THR A O 1
ATOM 454 N N . PRO A 1 57 ? 11.594 -45.219 -3.787 1 92.5 57 PRO A N 1
ATOM 455 C CA . PRO A 1 57 ? 11.008 -46.156 -4.77 1 92.5 57 PRO A CA 1
ATOM 456 C C . PRO A 1 57 ? 11.734 -46.125 -6.109 1 92.5 57 PRO A C 1
ATOM 458 O O . PRO A 1 57 ? 12.148 -45.031 -6.57 1 92.5 57 PRO A O 1
ATOM 461 N N . GLU A 1 58 ? 11.805 -47.281 -6.762 1 89.38 58 GLU A N 1
ATOM 462 C CA . GLU A 1 58 ? 12.539 -47.406 -8.016 1 89.38 58 GLU A CA 1
ATOM 463 C C . GLU A 1 58 ? 11.906 -46.562 -9.117 1 89.38 58 GLU A C 1
ATOM 465 O O . GLU A 1 58 ? 12.609 -46.031 -9.984 1 89.38 58 GLU A O 1
ATOM 470 N N . SER A 1 59 ? 10.641 -46.406 -9.078 1 91.38 59 SER A N 1
ATOM 471 C CA . SER A 1 59 ? 9.922 -45.625 -10.086 1 91.38 59 SER A CA 1
ATOM 472 C C . SER A 1 59 ? 10.352 -44.188 -10.062 1 91.38 59 SER A C 1
ATOM 474 O O . SER A 1 59 ? 10.344 -43.5 -11.094 1 91.38 59 SER A O 1
ATOM 476 N N . LEU A 1 60 ? 10.742 -43.719 -8.922 1 93.12 60 LEU A N 1
ATOM 477 C CA . LEU A 1 60 ? 11.172 -42.312 -8.789 1 93.12 60 LEU A CA 1
ATOM 478 C C . LEU A 1 60 ? 12.562 -42.125 -9.383 1 93.12 60 LEU A C 1
ATOM 480 O O . LEU A 1 60 ? 12.875 -41.062 -9.906 1 93.12 60 LEU A O 1
ATOM 484 N N . LEU A 1 61 ? 13.328 -43.125 -9.289 1 88.56 61 LEU A N 1
ATOM 485 C CA . LEU A 1 61 ? 14.664 -43.062 -9.867 1 88.56 61 LEU A CA 1
ATOM 486 C C . LEU A 1 61 ? 14.594 -42.844 -11.375 1 88.56 61 LEU A C 1
ATOM 488 O O . LEU A 1 61 ? 15.391 -42.094 -11.938 1 88.56 61 LEU A O 1
ATOM 492 N N . GLU A 1 62 ? 13.703 -43.469 -11.977 1 87.69 62 GLU A N 1
ATOM 493 C CA . GLU A 1 62 ? 13.5 -43.312 -13.414 1 87.69 62 GLU A CA 1
ATOM 494 C C . GLU A 1 62 ? 12.977 -41.938 -13.758 1 87.69 62 GLU A C 1
ATOM 496 O O . GLU A 1 62 ? 13.344 -41.344 -14.789 1 87.69 62 GLU A O 1
ATOM 501 N N . LEU A 1 63 ? 12.156 -41.375 -12.945 1 91.88 63 LEU A N 1
ATOM 502 C CA . LEU A 1 63 ? 11.562 -40.062 -13.172 1 91.88 63 LEU A CA 1
ATOM 503 C C . LEU A 1 63 ? 12.625 -38.969 -13.141 1 91.88 63 LEU A C 1
ATOM 505 O O . LEU A 1 63 ? 12.508 -37.969 -13.852 1 91.88 63 LEU A O 1
ATOM 509 N N . VAL A 1 64 ? 13.625 -39.125 -12.344 1 94 64 VAL A N 1
ATOM 510 C CA . VAL A 1 64 ? 14.688 -38.125 -12.195 1 94 64 VAL A CA 1
ATOM 511 C C . VAL A 1 64 ? 15.367 -37.906 -13.547 1 94 64 VAL A C 1
ATOM 513 O O . VAL A 1 64 ? 15.766 -36.781 -13.875 1 94 64 VAL A O 1
ATOM 516 N N . SER A 1 65 ? 15.461 -38.938 -14.359 1 91 65 SER A N 1
ATOM 517 C CA . SER A 1 65 ? 16.141 -38.875 -15.648 1 91 65 SER A CA 1
ATOM 518 C C . SER A 1 65 ? 15.352 -38 -16.641 1 91 65 SER A C 1
ATOM 520 O O . SER A 1 65 ? 15.906 -37.531 -17.625 1 91 65 SER A O 1
ATOM 522 N N . SER A 1 66 ? 14.141 -37.844 -16.328 1 94 66 SER A N 1
ATOM 523 C CA . SER A 1 66 ? 13.289 -37.062 -17.234 1 94 66 SER A CA 1
ATOM 524 C C . SER A 1 66 ? 13.242 -35.594 -16.812 1 94 66 SER A C 1
ATOM 526 O O . SER A 1 66 ? 12.648 -34.75 -17.5 1 94 66 SER A O 1
ATOM 528 N N . LEU A 1 67 ? 13.828 -35.25 -15.719 1 97.12 67 LEU A N 1
ATOM 529 C CA . LEU A 1 67 ? 13.766 -33.906 -15.18 1 97.12 67 LEU A CA 1
ATOM 530 C C . LEU A 1 67 ? 14.766 -33 -15.898 1 97.12 67 LEU A C 1
ATOM 532 O O . LEU A 1 67 ? 15.836 -33.438 -16.312 1 97.12 67 LEU A O 1
ATOM 536 N N . ASN A 1 68 ? 14.344 -31.75 -16.109 1 97.06 68 ASN A N 1
ATOM 537 C CA . ASN A 1 68 ? 15.203 -30.656 -16.531 1 97.06 68 ASN A CA 1
ATOM 538 C C . ASN A 1 68 ? 15.234 -29.531 -15.516 1 97.06 68 ASN A C 1
ATOM 540 O O . ASN A 1 68 ? 14.344 -29.422 -14.672 1 97.06 68 ASN A O 1
ATOM 544 N N . LYS A 1 69 ? 16.312 -28.734 -15.641 1 97.81 69 LYS A N 1
ATOM 545 C CA . LYS A 1 69 ? 16.359 -27.547 -14.805 1 97.81 69 LYS A CA 1
ATOM 546 C C . LYS A 1 69 ? 15.109 -26.703 -14.984 1 97.81 69 LYS A C 1
ATOM 548 O O . LYS A 1 69 ? 14.625 -26.531 -16.109 1 97.81 69 LYS A O 1
ATOM 553 N N . GLU A 1 70 ? 14.516 -26.203 -13.844 1 98.5 70 GLU A N 1
ATOM 554 C CA . GLU A 1 70 ? 13.391 -25.266 -13.75 1 98.5 70 GLU A CA 1
ATOM 555 C C . GLU A 1 70 ? 12.062 -25.984 -13.992 1 98.5 70 GLU A C 1
ATOM 557 O O . GLU A 1 70 ? 11.008 -25.344 -14.008 1 98.5 70 GLU A O 1
ATOM 562 N N . ASP A 1 71 ? 12.125 -27.375 -14.234 1 98.56 71 ASP A N 1
ATOM 563 C CA . ASP A 1 71 ? 10.867 -28.094 -14.086 1 98.56 71 ASP A CA 1
ATOM 564 C C . ASP A 1 71 ? 10.242 -27.844 -12.719 1 98.56 71 ASP A C 1
ATOM 566 O O . ASP A 1 71 ? 10.945 -27.75 -11.711 1 98.56 71 ASP A O 1
ATOM 570 N N . VAL A 1 72 ? 8.898 -27.672 -12.711 1 98.5 72 VAL A N 1
ATOM 571 C CA . VAL A 1 72 ? 8.18 -27.5 -11.453 1 98.5 72 VAL A CA 1
ATOM 572 C C . VAL A 1 72 ? 7.785 -28.875 -10.891 1 98.5 72 VAL A C 1
ATOM 574 O O . VAL A 1 72 ? 7.129 -29.656 -11.578 1 98.5 72 VAL A O 1
ATOM 577 N N . ILE A 1 73 ? 8.172 -29.141 -9.609 1 98.12 73 ILE A N 1
ATOM 578 C CA . ILE A 1 73 ? 7.879 -30.469 -9.062 1 98.12 73 ILE A CA 1
ATOM 579 C C . ILE A 1 73 ? 7.328 -30.328 -7.645 1 98.12 73 ILE A C 1
ATOM 581 O O . ILE A 1 73 ? 7.543 -29.297 -6.988 1 98.12 73 ILE A O 1
ATOM 585 N N . ALA A 1 74 ? 6.539 -31.234 -7.211 1 98.06 74 ALA A N 1
ATOM 586 C CA . ALA A 1 74 ? 6.098 -31.453 -5.836 1 98.06 74 ALA A CA 1
ATOM 587 C C . ALA A 1 74 ? 6.598 -32.781 -5.309 1 98.06 74 ALA A C 1
ATOM 589 O O . ALA A 1 74 ? 6.57 -33.812 -6.023 1 98.06 74 ALA A O 1
ATOM 590 N N . VAL A 1 75 ? 7.094 -32.812 -4.059 1 97.44 75 VAL A N 1
ATOM 591 C CA . VAL A 1 75 ? 7.73 -34 -3.521 1 97.44 75 VAL A CA 1
ATOM 592 C C . VAL A 1 75 ? 7.273 -34.219 -2.082 1 97.44 75 VAL A C 1
ATOM 594 O O . VAL A 1 75 ? 7.156 -33.281 -1.303 1 97.44 75 VAL A O 1
ATOM 597 N N . ARG A 1 76 ? 6.836 -35.375 -1.776 1 97.94 76 ARG A N 1
ATOM 598 C CA . ARG A 1 76 ? 6.68 -35.844 -0.403 1 97.94 76 ARG A CA 1
ATOM 599 C C . ARG A 1 76 ? 7.809 -36.781 -0.013 1 97.94 76 ARG A C 1
ATOM 601 O O . ARG A 1 76 ? 8.125 -37.719 -0.753 1 97.94 76 ARG A O 1
ATOM 608 N N . GLY A 1 77 ? 8.461 -36.562 1.089 1 97.56 77 GLY A N 1
ATOM 609 C CA . GLY A 1 77 ? 9.594 -37.375 1.456 1 97.56 77 GLY A CA 1
ATOM 610 C C . GLY A 1 77 ? 9.961 -37.281 2.924 1 97.56 77 GLY A C 1
ATOM 611 O O . GLY A 1 77 ? 9.281 -36.594 3.693 1 97.56 77 GLY A O 1
ATOM 612 N N . ILE A 1 78 ? 11.055 -38.031 3.273 1 97.81 78 ILE A N 1
ATOM 613 C CA . ILE A 1 78 ? 11.508 -38.125 4.656 1 97.81 78 ILE A CA 1
ATOM 614 C C . ILE A 1 78 ? 12.789 -37.312 4.832 1 97.81 78 ILE A C 1
ATOM 616 O O . ILE A 1 78 ? 13.742 -37.469 4.062 1 97.81 78 ILE A O 1
ATOM 620 N N . VAL A 1 79 ? 12.758 -36.438 5.863 1 98.06 79 VAL A N 1
ATOM 621 C CA . VAL A 1 79 ? 13.93 -35.625 6.168 1 98.06 79 VAL A CA 1
ATOM 622 C C . VAL A 1 79 ? 14.984 -36.469 6.867 1 98.06 79 VAL A C 1
ATOM 624 O O . VAL A 1 79 ? 14.664 -37.281 7.727 1 98.06 79 VAL A O 1
ATOM 627 N N . ALA A 1 80 ? 16.234 -36.344 6.504 1 97.38 80 ALA A N 1
ATOM 628 C CA . ALA A 1 80 ? 17.359 -37 7.164 1 97.38 80 ALA A CA 1
ATOM 629 C C . ALA A 1 80 ? 18.484 -36.031 7.469 1 97.38 80 ALA A C 1
ATOM 631 O O . ALA A 1 80 ? 18.938 -35.312 6.578 1 97.38 80 ALA A O 1
ATOM 632 N N . ALA A 1 81 ? 18.797 -36 8.742 1 95.75 81 ALA A N 1
ATOM 633 C CA . ALA A 1 81 ? 20 -35.25 9.062 1 95.75 81 ALA A CA 1
ATOM 634 C C . ALA A 1 81 ? 21.234 -35.812 8.359 1 95.75 81 ALA A C 1
ATOM 636 O O . ALA A 1 81 ? 21.359 -37.031 8.211 1 95.75 81 ALA A O 1
ATOM 637 N N . SER A 1 82 ? 22 -34.938 7.848 1 91.88 82 SER A N 1
ATOM 638 C CA . SER A 1 82 ? 23.172 -35.375 7.09 1 91.88 82 SER A CA 1
ATOM 639 C C . SER A 1 82 ? 24.359 -34.438 7.34 1 91.88 82 SER A C 1
ATOM 641 O O . SER A 1 82 ? 24.266 -33.219 7.098 1 91.88 82 SER A O 1
ATOM 643 N N . LYS A 1 83 ? 25.422 -34.938 7.734 1 87.19 83 LYS A N 1
ATOM 644 C CA . LYS A 1 83 ? 26.609 -34.125 7.961 1 87.19 83 LYS A CA 1
ATOM 645 C C . LYS A 1 83 ? 27.297 -33.781 6.641 1 87.19 83 LYS A C 1
ATOM 647 O O . LYS A 1 83 ? 28.062 -32.812 6.57 1 87.19 83 LYS A O 1
ATOM 652 N N . ILE A 1 84 ? 26.938 -34.438 5.59 1 85.31 84 ILE A N 1
ATOM 653 C CA . ILE A 1 84 ? 27.594 -34.281 4.297 1 85.31 84 ILE A CA 1
ATOM 654 C C . ILE A 1 84 ? 26.859 -33.25 3.467 1 85.31 84 ILE A C 1
ATOM 656 O O . ILE A 1 84 ? 27.469 -32.469 2.73 1 85.31 84 ILE A O 1
ATOM 660 N N . ALA A 1 85 ? 25.578 -33.281 3.615 1 86.5 85 ALA A N 1
ATOM 661 C CA . ALA A 1 85 ? 24.781 -32.312 2.857 1 86.5 85 ALA A CA 1
ATOM 662 C C . ALA A 1 85 ? 25.047 -30.891 3.314 1 86.5 85 ALA A C 1
ATOM 664 O O . ALA A 1 85 ? 25.141 -30.609 4.516 1 86.5 85 ALA A O 1
ATOM 665 N N . ARG A 1 86 ? 25.156 -29.953 2.396 1 80.19 86 ARG A N 1
ATOM 666 C CA . ARG A 1 86 ? 25.5 -28.562 2.648 1 80.19 86 ARG A CA 1
ATOM 667 C C . ARG A 1 86 ? 24.562 -27.938 3.676 1 80.19 86 ARG A C 1
ATOM 669 O O . ARG A 1 86 ? 25 -27.203 4.559 1 80.19 86 ARG A O 1
ATOM 676 N N . ALA A 1 87 ? 23.266 -28.281 3.598 1 83.88 87 ALA A N 1
ATOM 677 C CA . ALA A 1 87 ? 22.281 -27.703 4.504 1 83.88 87 ALA A CA 1
ATOM 678 C C . ALA A 1 87 ? 22.203 -28.469 5.812 1 83.88 87 ALA A C 1
ATOM 680 O O . ALA A 1 87 ? 21.484 -28.078 6.734 1 83.88 87 ALA A O 1
ATOM 681 N N . GLY A 1 88 ? 22.969 -29.5 5.953 1 91.56 88 GLY A N 1
ATOM 682 C CA . GLY A 1 88 ? 22.953 -30.359 7.129 1 91.56 88 GLY A CA 1
ATOM 683 C C . GLY A 1 88 ? 21.781 -31.328 7.137 1 91.56 88 GLY A C 1
ATOM 684 O O . GLY A 1 88 ? 21.562 -32.031 8.117 1 91.56 88 GLY A O 1
ATOM 685 N N . VAL A 1 89 ? 20.984 -31.25 6.141 1 96.62 89 VAL A N 1
ATOM 686 C CA . VAL A 1 89 ? 19.812 -32.094 6.012 1 96.62 89 VAL A CA 1
ATOM 687 C C . VAL A 1 89 ? 19.562 -32.438 4.539 1 96.62 89 VAL A C 1
ATOM 689 O O . VAL A 1 89 ? 20.016 -31.703 3.652 1 96.62 89 VAL A O 1
ATOM 692 N N . GLU A 1 90 ? 19.016 -33.531 4.258 1 97.5 90 GLU A N 1
ATOM 693 C CA . GLU A 1 90 ? 18.547 -33.938 2.945 1 97.5 90 GLU A CA 1
ATOM 694 C C . GLU A 1 90 ? 17.188 -34.625 3.043 1 97.5 90 GLU A C 1
ATOM 696 O O . GLU A 1 90 ? 16.703 -34.906 4.141 1 97.5 90 GLU A O 1
ATOM 701 N N . VAL A 1 91 ? 16.5 -34.688 1.927 1 98 91 VAL A N 1
ATOM 702 C CA . VAL A 1 91 ? 15.172 -35.312 1.903 1 98 91 VAL A CA 1
ATOM 703 C C . VAL A 1 91 ? 15.195 -36.5 0.974 1 98 91 VAL A C 1
ATOM 705 O O . VAL A 1 91 ? 15.727 -36.438 -0.137 1 98 91 VAL A O 1
ATOM 708 N N . PHE A 1 92 ? 14.695 -37.625 1.457 1 97.69 92 PHE A N 1
ATOM 709 C CA . PHE A 1 92 ? 14.516 -38.812 0.64 1 97.69 92 PHE A CA 1
ATOM 710 C C . PHE A 1 92 ? 13.086 -38.906 0.119 1 97.69 92 PHE A C 1
ATOM 712 O O . PHE A 1 92 ? 12.172 -39.25 0.864 1 97.69 92 PHE A O 1
ATOM 719 N N . PRO A 1 93 ? 12.867 -38.656 -1.222 1 97.44 93 PRO A N 1
ATOM 720 C CA . PRO A 1 93 ? 11.516 -38.594 -1.771 1 97.44 93 PRO A CA 1
ATOM 721 C C . PRO A 1 93 ? 10.797 -39.938 -1.726 1 97.44 93 PRO A C 1
ATOM 723 O O . PRO A 1 93 ? 11.414 -41 -1.97 1 97.44 93 PRO A O 1
ATOM 726 N N . GLN A 1 94 ? 9.555 -39.906 -1.377 1 96.69 94 GLN A N 1
ATOM 727 C CA . GLN A 1 94 ? 8.664 -41.062 -1.457 1 96.69 94 GLN A CA 1
ATOM 728 C C . GLN A 1 94 ? 7.676 -40.906 -2.607 1 96.69 94 GLN A C 1
ATOM 730 O O . GLN A 1 94 ? 7.18 -41.906 -3.141 1 96.69 94 GLN A O 1
ATOM 735 N N . GLU A 1 95 ? 7.32 -39.719 -2.873 1 96.19 95 GLU A N 1
ATOM 736 C CA . GLU A 1 95 ? 6.473 -39.344 -4 1 96.19 95 GLU A CA 1
ATOM 737 C C . GLU A 1 95 ? 7.016 -38.125 -4.715 1 96.19 95 GLU A C 1
ATOM 739 O O . GLU A 1 95 ? 7.535 -37.219 -4.078 1 96.19 95 GLU A O 1
ATOM 744 N N . LEU A 1 96 ? 6.902 -38.125 -6.023 1 96.31 96 LEU A N 1
ATOM 745 C CA . LEU A 1 96 ? 7.336 -36.969 -6.828 1 96.31 96 LEU A CA 1
ATOM 746 C C . LEU A 1 96 ? 6.41 -36.781 -8.023 1 96.31 96 LEU A C 1
ATOM 748 O O . LEU A 1 96 ? 6.102 -37.75 -8.742 1 96.31 96 LEU A O 1
ATOM 752 N N . SER A 1 97 ? 5.871 -35.594 -8.172 1 95.88 97 SER A N 1
ATOM 753 C CA . SER A 1 97 ? 5.035 -35.219 -9.312 1 95.88 97 SER A CA 1
ATOM 754 C C . SER A 1 97 ? 5.637 -34.062 -10.086 1 95.88 97 SER A C 1
ATOM 756 O O . SER A 1 97 ? 6.078 -33.062 -9.492 1 95.88 97 SER A O 1
ATOM 758 N N . ILE A 1 98 ? 5.734 -34.219 -11.398 1 96.62 98 ILE A N 1
ATOM 759 C CA . ILE A 1 98 ? 6.09 -33.094 -12.25 1 96.62 98 ILE A CA 1
ATOM 760 C C . ILE A 1 98 ? 4.852 -32.25 -12.547 1 96.62 98 ILE A C 1
ATOM 762 O O . ILE A 1 98 ? 3.91 -32.719 -13.188 1 96.62 98 ILE A O 1
ATOM 766 N N . LEU A 1 99 ? 4.832 -31.047 -12.117 1 97 99 LEU A N 1
ATOM 767 C CA . LEU A 1 99 ? 3.656 -30.188 -12.227 1 97 99 LEU A CA 1
ATOM 768 C C . LEU A 1 99 ? 3.689 -29.375 -13.508 1 97 99 LEU A C 1
ATOM 770 O O . LEU A 1 99 ? 2.641 -29 -14.047 1 97 99 LEU A O 1
ATOM 774 N N . ALA A 1 100 ? 4.855 -29 -13.953 1 96.94 100 ALA A N 1
ATOM 775 C CA . ALA A 1 100 ? 5.059 -28.266 -15.203 1 96.94 100 ALA A CA 1
ATOM 776 C C . ALA A 1 100 ? 6.473 -28.469 -15.734 1 96.94 100 ALA A C 1
ATOM 778 O O . ALA A 1 100 ? 7.438 -28.484 -14.961 1 96.94 100 ALA A O 1
ATOM 779 N N . LYS A 1 101 ? 6.625 -28.672 -16.984 1 97 101 LYS A N 1
ATOM 780 C CA . LYS A 1 101 ? 7.926 -28.75 -17.641 1 97 101 LYS A CA 1
ATOM 781 C C . LYS A 1 101 ? 8.422 -27.359 -18.047 1 97 101 LYS A C 1
ATOM 783 O O . LYS A 1 101 ? 7.625 -26.469 -18.328 1 97 101 LYS A O 1
ATOM 788 N N . ALA A 1 102 ? 9.688 -27.219 -18.047 1 98 102 ALA A N 1
ATOM 789 C CA . ALA A 1 102 ? 10.273 -25.938 -18.422 1 98 102 ALA A CA 1
ATOM 790 C C . ALA A 1 102 ? 11.125 -26.062 -19.688 1 98 102 ALA A C 1
ATOM 792 O O . ALA A 1 102 ? 11.852 -27.047 -19.844 1 98 102 ALA A O 1
ATOM 793 N N . LYS A 1 103 ? 10.969 -25.172 -20.594 1 97.81 103 LYS A N 1
ATOM 794 C CA . LYS A 1 103 ? 11.914 -25 -21.688 1 97.81 103 LYS A CA 1
ATOM 795 C C . LYS A 1 103 ? 13.188 -24.297 -21.219 1 97.81 103 LYS A C 1
ATOM 797 O O . LYS A 1 103 ? 13.234 -23.766 -20.109 1 97.81 103 LYS A O 1
ATOM 802 N N . PRO A 1 104 ? 14.266 -24.359 -22.047 1 97.38 104 PRO A N 1
ATOM 803 C CA . PRO A 1 104 ? 15.469 -23.609 -21.688 1 97.38 104 PRO A CA 1
ATOM 804 C C . PRO A 1 104 ? 15.195 -22.125 -21.453 1 97.38 104 PRO A C 1
ATOM 806 O O . PRO A 1 104 ? 14.422 -21.516 -22.203 1 97.38 104 PRO A O 1
ATOM 809 N N . LEU A 1 105 ? 15.859 -21.609 -20.469 1 97.88 105 LEU A N 1
ATOM 810 C CA . LEU A 1 105 ? 15.602 -20.219 -20.109 1 97.88 105 LEU A CA 1
ATOM 811 C C . LEU A 1 105 ? 16.328 -19.281 -21.062 1 97.88 105 LEU A C 1
ATOM 813 O O . LEU A 1 105 ? 17.453 -19.562 -21.5 1 97.88 105 LEU A O 1
ATOM 817 N N . PRO A 1 106 ? 15.75 -18.156 -21.266 1 97 106 PRO A N 1
ATOM 818 C CA . PRO A 1 106 ? 16.391 -17.156 -22.125 1 97 106 PRO A CA 1
ATOM 819 C C . PRO A 1 106 ? 17.406 -16.312 -21.375 1 97 106 PRO A C 1
ATOM 821 O O . PRO A 1 106 ? 18.109 -15.5 -22 1 97 106 PRO A O 1
ATOM 824 N N . VAL A 1 107 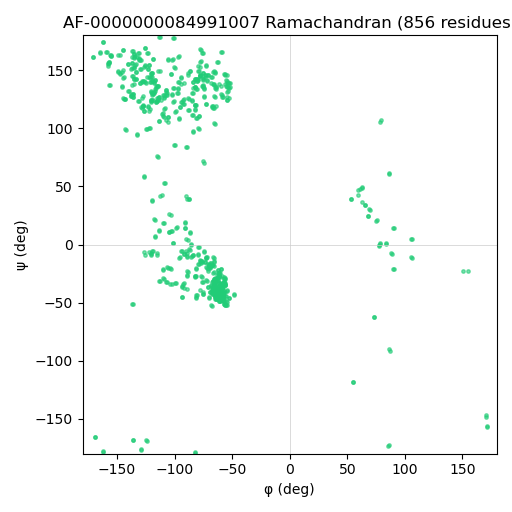? 17.469 -16.438 -20.062 1 97.12 107 VAL A N 1
ATOM 825 C CA . VAL A 1 107 ? 18.406 -15.742 -19.188 1 97.12 107 VAL A CA 1
ATOM 826 C C . VAL A 1 107 ? 19.172 -16.75 -18.344 1 97.12 107 VAL A C 1
ATOM 828 O O . VAL A 1 107 ? 18.594 -17.719 -17.859 1 97.12 107 VAL A O 1
ATOM 831 N N . ASP A 1 108 ? 20.453 -16.5 -18.188 1 96.94 108 ASP A N 1
ATOM 832 C CA . ASP A 1 108 ? 21.281 -17.375 -17.359 1 96.94 108 ASP A CA 1
ATOM 833 C C . ASP A 1 108 ? 21.172 -16.969 -15.883 1 96.94 108 ASP A C 1
ATOM 835 O O . ASP A 1 108 ? 21.922 -16.109 -15.414 1 96.94 108 ASP A O 1
ATOM 839 N N . ILE A 1 109 ? 20.359 -17.609 -15.164 1 96.94 109 ILE A N 1
ATOM 840 C CA . ILE A 1 109 ? 20.125 -17.25 -13.766 1 96.94 109 ILE A CA 1
ATOM 841 C C . ILE A 1 109 ? 21.109 -18 -12.867 1 96.94 109 ILE A C 1
ATOM 843 O O . ILE A 1 109 ? 21.156 -17.766 -11.664 1 96.94 109 ILE A O 1
ATOM 847 N N . TRP A 1 110 ? 21.875 -18.922 -13.414 1 96.06 110 TRP A N 1
ATOM 848 C CA . TRP A 1 110 ? 22.812 -19.734 -12.648 1 96.06 110 TRP A CA 1
ATOM 849 C C . TRP A 1 110 ? 24.188 -19.062 -12.562 1 96.06 110 TRP A C 1
ATOM 851 O O . TRP A 1 110 ? 24.828 -19.078 -11.516 1 96.06 110 TRP A O 1
ATOM 861 N N . ASN A 1 111 ? 24.594 -18.422 -13.688 1 93.56 111 ASN A N 1
ATOM 862 C CA . ASN A 1 111 ? 25.938 -17.859 -13.758 1 93.56 111 ASN A CA 1
ATOM 863 C C . ASN A 1 111 ? 25.922 -16.344 -13.875 1 93.56 111 ASN A C 1
ATOM 865 O O . ASN A 1 111 ? 26.953 -15.688 -13.812 1 93.56 111 ASN A O 1
ATOM 869 N N . ASN A 1 112 ? 24.766 -15.742 -14.047 1 91.75 112 ASN A N 1
ATOM 870 C CA . ASN A 1 112 ? 24.578 -14.297 -14.086 1 91.75 112 ASN A CA 1
ATOM 871 C C . ASN A 1 112 ? 25.391 -13.648 -15.195 1 91.75 112 ASN A C 1
ATOM 873 O O . ASN A 1 112 ? 26.094 -12.656 -14.969 1 91.75 112 ASN A O 1
ATOM 877 N N . THR A 1 113 ? 25.328 -14.211 -16.328 1 90.88 113 THR A N 1
ATOM 878 C CA . THR A 1 113 ? 26.125 -13.727 -17.453 1 90.88 113 THR A CA 1
ATOM 879 C C . THR A 1 113 ? 25.312 -12.773 -18.328 1 90.88 113 THR A C 1
ATOM 881 O O . THR A 1 113 ? 25.875 -12.078 -19.172 1 90.88 113 THR A O 1
ATOM 884 N N . SER A 1 114 ? 24.062 -12.703 -18.109 1 95.44 114 SER A N 1
ATOM 885 C CA . SER A 1 114 ? 23.203 -11.859 -18.938 1 95.44 114 SER A CA 1
ATOM 886 C C . SER A 1 114 ? 23.281 -10.398 -18.516 1 95.44 114 SER A C 1
ATOM 888 O O . SER A 1 114 ? 23.328 -10.102 -17.312 1 95.44 114 SER A O 1
ATOM 890 N N . ASP A 1 115 ? 23.25 -9.516 -19.516 1 96.56 115 ASP A N 1
ATOM 891 C CA . ASP A 1 115 ? 23.281 -8.086 -19.219 1 96.56 115 ASP A CA 1
ATOM 892 C C . ASP A 1 115 ? 21.922 -7.598 -18.75 1 96.56 115 ASP A C 1
ATOM 894 O O . ASP A 1 115 ? 20.922 -8.32 -18.859 1 96.56 115 ASP A O 1
ATOM 898 N N . LEU A 1 116 ? 21.891 -6.41 -18.219 1 95.69 116 LEU A N 1
ATOM 899 C CA . LEU A 1 116 ? 20.688 -5.902 -17.578 1 95.69 116 LEU A CA 1
ATOM 900 C C . LEU A 1 116 ? 19.562 -5.738 -18.578 1 95.69 116 LEU A C 1
ATOM 902 O O . LEU A 1 116 ? 18.422 -6.137 -18.312 1 95.69 116 LEU A O 1
ATOM 906 N N . PRO A 1 117 ? 19.766 -5.188 -19.797 1 95.5 117 PRO A N 1
ATOM 907 C CA . PRO A 1 117 ? 18.672 -5.078 -20.75 1 95.5 117 PRO A CA 1
ATOM 908 C C . PRO A 1 117 ? 18.031 -6.426 -21.062 1 95.5 117 PRO A C 1
ATOM 910 O O . PRO A 1 117 ? 16.797 -6.523 -21.141 1 95.5 117 PRO A O 1
ATOM 913 N N . THR A 1 118 ? 18.844 -7.477 -21.219 1 97.25 118 THR A N 1
ATOM 914 C CA . THR A 1 118 ? 18.328 -8.812 -21.469 1 97.25 118 THR A CA 1
ATOM 915 C C . THR A 1 118 ? 17.531 -9.328 -20.281 1 97.25 118 THR A C 1
ATOM 917 O O . THR A 1 118 ? 16.469 -9.906 -20.438 1 97.25 118 THR A O 1
ATOM 920 N N . ARG A 1 119 ? 18.047 -9.109 -19.125 1 97.88 119 ARG A N 1
ATOM 921 C CA . ARG A 1 119 ? 17.375 -9.508 -17.891 1 97.88 119 ARG A CA 1
ATOM 922 C C . ARG A 1 119 ? 16.016 -8.836 -17.766 1 97.88 119 ARG A C 1
ATOM 924 O O . ARG A 1 119 ? 15.023 -9.484 -17.406 1 97.88 119 ARG A O 1
ATOM 931 N N . LEU A 1 120 ? 15.961 -7.555 -18.109 1 97.19 120 LEU A N 1
ATOM 932 C CA . LEU A 1 120 ? 14.719 -6.801 -18 1 97.19 120 LEU A CA 1
ATOM 933 C C . LEU A 1 120 ? 13.719 -7.223 -19.062 1 97.19 120 LEU A C 1
ATOM 935 O O . LEU A 1 120 ? 12.508 -7.195 -18.828 1 97.19 120 LEU A O 1
ATOM 939 N N . LYS A 1 121 ? 14.227 -7.641 -20.219 1 96.44 121 LYS A N 1
ATOM 940 C CA . LYS A 1 121 ? 13.367 -8.156 -21.281 1 96.44 121 LYS A CA 1
ATOM 941 C C . LYS A 1 121 ? 12.641 -9.422 -20.828 1 96.44 121 LYS A C 1
ATOM 943 O O . LYS A 1 121 ? 11.461 -9.602 -21.125 1 96.44 121 LYS A O 1
ATOM 948 N N . TYR A 1 122 ? 13.383 -10.289 -20.172 1 97.5 122 TYR A N 1
ATOM 949 C CA . TYR A 1 122 ? 12.844 -11.539 -19.656 1 97.5 122 TYR A CA 1
ATOM 950 C C . TYR A 1 122 ? 12.758 -11.508 -18.141 1 97.5 122 TYR A C 1
ATOM 952 O O . TYR A 1 122 ? 13.234 -12.43 -17.469 1 97.5 122 TYR A O 1
ATOM 960 N N . ARG A 1 123 ? 12.086 -10.43 -17.719 1 97.88 123 ARG A N 1
ATOM 961 C CA . ARG A 1 123 ? 12.141 -10.078 -16.297 1 97.88 123 ARG A CA 1
ATOM 962 C C . ARG A 1 123 ? 11.547 -11.188 -15.438 1 97.88 123 ARG A C 1
ATOM 964 O O . ARG A 1 123 ? 12.07 -11.492 -14.367 1 97.88 123 ARG A O 1
ATOM 971 N N . ALA A 1 124 ? 10.477 -11.844 -15.891 1 97.56 124 ALA A N 1
ATOM 972 C CA . ALA A 1 124 ? 9.859 -12.922 -15.125 1 97.56 124 ALA A CA 1
ATOM 973 C C . ALA A 1 124 ? 10.859 -14.047 -14.867 1 97.56 124 ALA A C 1
ATOM 975 O O . ALA A 1 124 ? 10.82 -14.688 -13.812 1 97.56 124 ALA A O 1
ATOM 976 N N . VAL A 1 125 ? 11.703 -14.328 -15.836 1 98.19 125 VAL A N 1
ATOM 977 C CA . VAL A 1 125 ? 12.727 -15.359 -15.703 1 98.19 125 VAL A CA 1
ATOM 978 C C . VAL A 1 125 ? 13.859 -14.852 -14.82 1 98.19 125 VAL A C 1
ATOM 980 O O . VAL A 1 125 ? 14.352 -15.57 -13.945 1 98.19 125 VAL A O 1
ATOM 983 N N . ASP A 1 126 ? 14.227 -13.578 -15.062 1 98.38 126 ASP A N 1
ATOM 984 C CA . ASP A 1 126 ? 15.281 -12.961 -14.266 1 98.38 126 ASP A CA 1
ATOM 985 C C . ASP A 1 126 ? 14.953 -13.016 -12.781 1 98.38 126 ASP A C 1
ATOM 987 O O . ASP A 1 126 ? 15.852 -13.156 -11.945 1 98.38 126 ASP A O 1
ATOM 991 N N . LEU A 1 127 ? 13.75 -12.898 -12.43 1 98.25 127 LEU A N 1
ATOM 992 C CA . LEU A 1 127 ? 13.305 -12.828 -11.047 1 98.25 127 LEU A CA 1
ATOM 993 C C . LEU A 1 127 ? 13.422 -14.195 -10.375 1 98.25 127 LEU A C 1
ATOM 995 O O . LEU A 1 127 ? 13.344 -14.289 -9.148 1 98.25 127 LEU A O 1
ATOM 999 N N . LYS A 1 128 ? 13.664 -15.266 -11.148 1 98.19 128 LYS A N 1
ATOM 1000 C CA . LYS A 1 128 ? 13.906 -16.594 -10.586 1 98.19 128 LYS A CA 1
ATOM 1001 C C . LYS A 1 128 ? 15.289 -16.656 -9.93 1 98.19 128 LYS A C 1
ATOM 1003 O O . LYS A 1 128 ? 15.555 -17.562 -9.133 1 98.19 128 LYS A O 1
ATOM 1008 N N . ASN A 1 129 ? 16.172 -15.711 -10.312 1 97.94 129 ASN A N 1
ATOM 1009 C CA . ASN A 1 129 ? 17.516 -15.656 -9.75 1 97.94 129 ASN A CA 1
ATOM 1010 C C . ASN A 1 129 ? 17.484 -15.477 -8.242 1 97.94 129 ASN A C 1
ATOM 1012 O O . ASN A 1 129 ? 16.859 -14.555 -7.73 1 97.94 129 ASN A O 1
ATOM 1016 N N . PRO A 1 130 ? 18.234 -16.344 -7.52 1 97.62 130 PRO A N 1
ATOM 1017 C CA . PRO A 1 130 ? 18.219 -16.234 -6.059 1 97.62 130 PRO A CA 1
ATOM 1018 C C . PRO A 1 130 ? 18.625 -14.852 -5.562 1 97.62 130 PRO A C 1
ATOM 1020 O O . PRO A 1 130 ? 18.125 -14.406 -4.523 1 97.62 130 PRO A O 1
ATOM 1023 N N . ARG A 1 131 ? 19.5 -14.195 -6.246 1 97.5 131 ARG A N 1
ATOM 1024 C CA . ARG A 1 131 ? 19.875 -12.828 -5.895 1 97.5 131 ARG A CA 1
ATOM 1025 C C . ARG A 1 131 ? 18.641 -11.914 -5.898 1 97.5 131 ARG A C 1
ATOM 1027 O O . ARG A 1 131 ? 18.438 -11.141 -4.965 1 97.5 131 ARG A O 1
ATOM 1034 N N . ASN A 1 132 ? 17.859 -11.984 -6.961 1 98.06 132 ASN A N 1
ATOM 1035 C CA . ASN A 1 132 ? 16.656 -11.172 -7.066 1 98.06 132 ASN A CA 1
ATOM 1036 C C . ASN A 1 132 ? 15.609 -11.586 -6.035 1 98.06 132 ASN A C 1
ATOM 1038 O O . ASN A 1 132 ? 14.906 -10.734 -5.484 1 98.06 132 ASN A O 1
ATOM 1042 N N . LEU A 1 133 ? 15.492 -12.891 -5.781 1 98.31 133 LEU A N 1
ATOM 1043 C CA . LEU A 1 133 ? 14.578 -13.359 -4.746 1 98.31 133 LEU A CA 1
ATOM 1044 C C . LEU A 1 133 ? 14.938 -12.758 -3.391 1 98.31 133 LEU A C 1
ATOM 1046 O O . LEU A 1 133 ? 14.055 -12.367 -2.627 1 98.31 133 LEU A O 1
ATOM 1050 N N . ALA A 1 134 ? 16.219 -12.711 -3.1 1 98.19 134 ALA A N 1
ATOM 1051 C CA . ALA A 1 134 ? 16.688 -12.117 -1.848 1 98.19 134 ALA A CA 1
ATOM 1052 C C . ALA A 1 134 ? 16.297 -10.641 -1.765 1 98.19 134 ALA A C 1
ATOM 1054 O O . ALA A 1 134 ? 15.844 -10.164 -0.72 1 98.19 134 ALA A O 1
ATOM 1055 N N . ILE A 1 135 ? 16.438 -9.922 -2.854 1 98.56 135 ILE A N 1
ATOM 1056 C CA . ILE A 1 135 ? 16.172 -8.492 -2.898 1 98.56 135 ILE A CA 1
ATOM 1057 C C . ILE A 1 135 ? 14.68 -8.25 -2.633 1 98.56 135 ILE A C 1
ATOM 1059 O O . ILE A 1 135 ? 14.32 -7.445 -1.769 1 98.56 135 ILE A O 1
ATOM 1063 N N . PHE A 1 136 ? 13.828 -8.992 -3.277 1 98.75 136 PHE A N 1
ATOM 1064 C CA . PHE A 1 136 ? 12.422 -8.602 -3.277 1 98.75 136 PHE A CA 1
ATOM 1065 C C . PHE A 1 136 ? 11.695 -9.211 -2.086 1 98.75 136 PHE A C 1
ATOM 1067 O O . PHE A 1 136 ? 10.664 -8.688 -1.65 1 98.75 136 PHE A O 1
ATOM 1074 N N . THR A 1 137 ? 12.203 -10.32 -1.511 1 98.56 137 THR A N 1
ATOM 1075 C CA . THR A 1 137 ? 11.664 -10.758 -0.227 1 98.56 137 THR A CA 1
ATOM 1076 C C . THR A 1 137 ? 12.047 -9.781 0.881 1 98.56 137 THR A C 1
ATOM 1078 O O . THR A 1 137 ? 11.227 -9.469 1.748 1 98.56 137 THR A O 1
ATOM 1081 N N . LEU A 1 138 ? 13.289 -9.305 0.832 1 98.62 138 LEU A N 1
ATOM 1082 C CA . LEU A 1 138 ? 13.727 -8.281 1.777 1 98.62 138 LEU A CA 1
ATOM 1083 C C . LEU A 1 138 ? 12.891 -7.016 1.635 1 98.62 138 LEU A C 1
ATOM 1085 O O . LEU A 1 138 ? 12.523 -6.395 2.635 1 98.62 138 LEU A O 1
ATOM 1089 N N . ALA A 1 139 ? 12.641 -6.605 0.386 1 98.88 139 ALA A N 1
ATOM 1090 C CA . ALA A 1 139 ? 11.844 -5.414 0.119 1 98.88 139 ALA A CA 1
ATOM 1091 C C . ALA A 1 139 ? 10.5 -5.477 0.847 1 98.88 139 ALA A C 1
ATOM 1093 O O . ALA A 1 139 ? 10.07 -4.496 1.45 1 98.88 139 ALA A O 1
ATOM 1094 N N . SER A 1 140 ? 9.852 -6.605 0.766 1 98.88 140 SER A N 1
ATOM 1095 C CA . SER A 1 140 ? 8.578 -6.805 1.452 1 98.88 140 SER A CA 1
ATOM 1096 C C . SER A 1 140 ? 8.734 -6.652 2.961 1 98.88 140 SER A C 1
ATOM 1098 O O . SER A 1 140 ? 7.895 -6.035 3.617 1 98.88 140 SER A O 1
ATOM 1100 N N . GLU A 1 141 ? 9.766 -7.238 3.521 1 98.81 141 GLU A N 1
ATOM 1101 C CA . GLU A 1 141 ? 10.008 -7.137 4.957 1 98.81 141 GLU A CA 1
ATOM 1102 C C . GLU A 1 141 ? 10.289 -5.695 5.371 1 98.81 141 GLU A C 1
ATOM 1104 O O . GLU A 1 141 ? 9.883 -5.266 6.449 1 98.81 141 GLU A O 1
ATOM 1109 N N . ILE A 1 142 ? 10.984 -4.988 4.539 1 98.88 142 ILE A N 1
ATOM 1110 C CA . ILE A 1 142 ? 11.281 -3.586 4.801 1 98.88 142 ILE A CA 1
ATOM 1111 C C . ILE A 1 142 ? 9.992 -2.775 4.809 1 98.88 142 ILE A C 1
ATOM 1113 O O . ILE A 1 142 ? 9.789 -1.925 5.68 1 98.88 142 ILE A O 1
ATOM 1117 N N . LEU A 1 143 ? 9.117 -3.012 3.834 1 98.94 143 LEU A N 1
ATOM 1118 C CA . LEU A 1 143 ? 7.828 -2.33 3.797 1 98.94 143 LEU A CA 1
ATOM 1119 C C . LEU A 1 143 ? 7.055 -2.557 5.094 1 98.94 143 LEU A C 1
ATOM 1121 O O . LEU A 1 143 ? 6.453 -1.625 5.633 1 98.94 143 LEU A O 1
ATOM 1125 N N . ARG A 1 144 ? 7.039 -3.77 5.559 1 98.81 144 ARG A N 1
ATOM 1126 C CA . ARG A 1 144 ? 6.367 -4.094 6.812 1 98.81 144 ARG A CA 1
ATOM 1127 C C . ARG A 1 144 ? 6.957 -3.305 7.973 1 98.81 144 ARG A C 1
ATOM 1129 O O . ARG A 1 144 ? 6.223 -2.734 8.781 1 98.81 144 ARG A O 1
ATOM 1136 N N . ALA A 1 145 ? 8.273 -3.273 8.047 1 98.88 145 ALA A N 1
ATOM 1137 C CA . ALA A 1 145 ? 8.961 -2.549 9.117 1 98.88 145 ALA A CA 1
ATOM 1138 C C . ALA A 1 145 ? 8.641 -1.059 9.062 1 98.88 145 ALA A C 1
ATOM 1140 O O . ALA A 1 145 ? 8.445 -0.423 10.102 1 98.88 145 ALA A O 1
ATOM 1141 N N . ILE A 1 146 ? 8.625 -0.51 7.883 1 98.94 146 ILE A N 1
ATOM 1142 C CA . ILE A 1 146 ? 8.328 0.906 7.699 1 98.94 146 ILE A CA 1
ATOM 1143 C C . ILE A 1 146 ? 6.918 1.205 8.195 1 98.94 146 ILE A C 1
ATOM 1145 O O . ILE A 1 146 ? 6.711 2.139 8.977 1 98.94 146 ILE A O 1
ATOM 1149 N N . ARG A 1 147 ? 5.949 0.418 7.789 1 98.88 147 ARG A N 1
ATOM 1150 C CA . ARG A 1 147 ? 4.57 0.626 8.219 1 98.88 147 ARG A CA 1
ATOM 1151 C C . ARG A 1 147 ? 4.445 0.492 9.734 1 98.88 147 ARG A C 1
ATOM 1153 O O . ARG A 1 147 ? 3.791 1.312 10.383 1 98.88 147 ARG A O 1
ATOM 1160 N N . ASP A 1 148 ? 5.055 -0.554 10.25 1 98.75 148 ASP A N 1
ATOM 1161 C CA . ASP A 1 148 ? 4.984 -0.776 11.695 1 98.75 148 ASP A CA 1
ATOM 1162 C C . ASP A 1 148 ? 5.531 0.423 12.461 1 98.75 148 ASP A C 1
ATOM 1164 O O . ASP A 1 148 ? 4.984 0.809 13.492 1 98.75 148 ASP A O 1
ATOM 1168 N N . THR A 1 149 ? 6.633 0.961 11.977 1 98.88 149 THR A N 1
ATOM 1169 C CA . THR A 1 149 ? 7.23 2.127 12.617 1 98.88 149 THR A CA 1
ATOM 1170 C C . THR A 1 149 ? 6.289 3.324 12.555 1 98.88 149 THR A C 1
ATOM 1172 O O . THR A 1 149 ? 6.105 4.035 13.547 1 98.88 149 THR A O 1
ATOM 1175 N N . LEU A 1 150 ? 5.723 3.57 11.43 1 98.94 150 LEU A N 1
ATOM 1176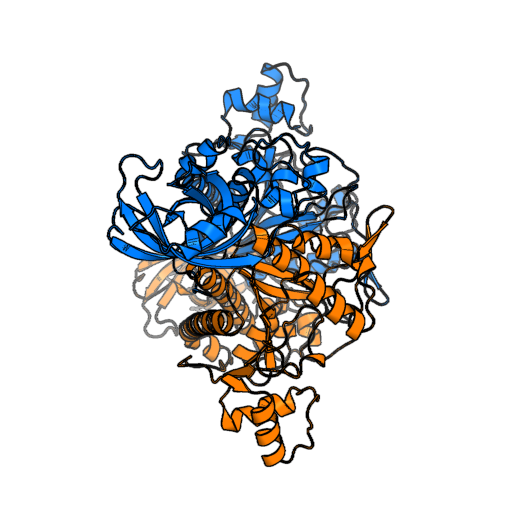 C CA . LEU A 1 150 ? 4.816 4.699 11.273 1 98.94 150 LEU A CA 1
ATOM 1177 C C . LEU A 1 150 ? 3.561 4.512 12.117 1 98.94 150 LEU A C 1
ATOM 1179 O O . LEU A 1 150 ? 3.066 5.469 12.719 1 98.94 150 LEU A O 1
ATOM 1183 N N . TYR A 1 151 ? 3.049 3.248 12.203 1 98.75 151 TYR A N 1
ATOM 1184 C CA . TYR A 1 151 ? 1.935 2.959 13.094 1 98.75 151 TYR A CA 1
ATOM 1185 C C . TYR A 1 151 ? 2.303 3.27 14.547 1 98.75 151 TYR A C 1
ATOM 1187 O O . TYR A 1 151 ? 1.489 3.811 15.297 1 98.75 151 TYR A O 1
ATOM 1195 N N . ARG A 1 152 ? 3.475 2.916 14.953 1 98.5 152 ARG A N 1
ATOM 1196 C CA . ARG A 1 152 ? 3.922 3.172 16.312 1 98.5 152 ARG A CA 1
ATOM 1197 C C . ARG A 1 152 ? 3.955 4.668 16.609 1 98.5 152 ARG A C 1
ATOM 1199 O O . ARG A 1 152 ? 3.711 5.09 17.734 1 98.5 152 ARG A O 1
ATOM 1206 N N . HIS A 1 153 ? 4.258 5.441 15.594 1 98.56 153 HIS A N 1
ATOM 1207 C CA . HIS A 1 153 ? 4.258 6.891 15.75 1 98.56 153 HIS A CA 1
ATOM 1208 C C . HIS A 1 153 ? 2.869 7.473 15.508 1 98.56 153 HIS A C 1
ATOM 1210 O O . HIS A 1 153 ? 2.727 8.68 15.289 1 98.56 153 HIS A O 1
ATOM 1216 N N . LYS A 1 154 ? 1.843 6.652 15.414 1 98.06 154 LYS A N 1
ATOM 1217 C CA . LYS A 1 154 ? 0.424 6.992 15.391 1 98.06 154 LYS A CA 1
ATOM 1218 C C . LYS A 1 154 ? 0.018 7.574 14.039 1 98.06 154 LYS A C 1
ATOM 1220 O O . LYS A 1 154 ? -0.935 8.352 13.953 1 98.06 154 LYS A O 1
ATOM 1225 N N . PHE A 1 155 ? 0.804 7.316 13.008 1 98.88 155 PHE A N 1
ATOM 1226 C CA . PHE A 1 155 ? 0.321 7.605 11.664 1 98.88 155 PHE A CA 1
ATOM 1227 C C . PHE A 1 155 ? -0.75 6.602 11.25 1 98.88 155 PHE A C 1
ATOM 1229 O O . PHE A 1 155 ? -0.773 5.473 11.734 1 98.88 155 PHE A O 1
ATOM 1236 N N . ILE A 1 156 ? -1.61 7.008 10.359 1 98.69 156 ILE A N 1
ATOM 1237 C CA . ILE A 1 156 ? -2.559 6.066 9.773 1 98.69 156 ILE A CA 1
ATOM 1238 C C . ILE A 1 156 ? -2.359 6.004 8.258 1 98.69 156 ILE A C 1
ATOM 1240 O O . ILE A 1 156 ? -1.992 7.004 7.633 1 98.69 156 ILE A O 1
ATOM 1244 N N . GLU A 1 157 ? -2.572 4.875 7.676 1 98.94 157 GLU A N 1
ATOM 1245 C CA . GLU A 1 157 ? -2.379 4.672 6.246 1 98.94 157 GLU A CA 1
ATOM 1246 C C . GLU A 1 157 ? -3.572 5.188 5.445 1 98.94 157 GLU A C 1
ATOM 1248 O O . GLU A 1 157 ? -4.723 4.953 5.82 1 98.94 157 GLU A O 1
ATOM 1253 N N . VAL A 1 158 ? -3.297 5.93 4.383 1 98.88 158 VAL A N 1
ATOM 1254 C CA . VAL A 1 158 ? -4.332 6.492 3.523 1 98.88 158 VAL A CA 1
ATOM 1255 C C . VAL A 1 158 ? -3.957 6.285 2.057 1 98.88 158 VAL A C 1
ATOM 1257 O O . VAL A 1 158 ? -2.82 5.922 1.747 1 98.88 158 VAL A O 1
ATOM 1260 N N . PHE A 1 159 ? -4.898 6.438 1.18 1 98.81 159 PHE A N 1
ATOM 1261 C CA . PHE A 1 159 ? -4.688 6.434 -0.263 1 98.81 159 PHE A CA 1
ATOM 1262 C C . PHE A 1 159 ? -5.301 7.676 -0.902 1 98.81 159 PHE A C 1
ATOM 1264 O O . PHE A 1 159 ? -6.5 7.93 -0.754 1 98.81 159 PHE A O 1
ATOM 1271 N N . THR A 1 160 ? -4.5 8.453 -1.526 1 98.25 160 THR A N 1
ATOM 1272 C CA . THR A 1 160 ? -4.969 9.617 -2.273 1 98.25 160 THR A CA 1
ATOM 1273 C C . THR A 1 160 ? -5.121 9.281 -3.754 1 98.25 160 THR A C 1
ATOM 1275 O O . THR A 1 160 ? -4.551 8.297 -4.234 1 98.25 160 THR A O 1
ATOM 1278 N N . PRO A 1 161 ? -5.848 10.07 -4.48 1 97.38 161 PRO A N 1
ATOM 1279 C CA . PRO A 1 161 ? -6.027 9.789 -5.906 1 97.38 161 PRO A CA 1
ATOM 1280 C C . PRO A 1 161 ? -4.723 9.891 -6.691 1 97.38 161 PRO A C 1
ATOM 1282 O O . PRO A 1 161 ? -3.877 10.742 -6.391 1 97.38 161 PRO A O 1
ATOM 1285 N N . LYS A 1 162 ? -4.645 9.047 -7.762 1 98.19 162 LYS A N 1
ATOM 1286 C CA . LYS A 1 162 ? -3.498 9.094 -8.664 1 98.19 162 LYS A CA 1
ATOM 1287 C C . LYS A 1 162 ? -3.863 9.781 -9.977 1 98.19 162 LYS A C 1
ATOM 1289 O O . LYS A 1 162 ? -2.982 10.195 -10.734 1 98.19 162 LYS A O 1
ATOM 1294 N N . ILE A 1 163 ? -5.168 9.836 -10.273 1 97.31 163 ILE A N 1
ATOM 1295 C CA . ILE A 1 163 ? -5.66 10.672 -11.359 1 97.31 163 ILE A CA 1
ATOM 1296 C C . ILE A 1 163 ? -6.062 12.039 -10.82 1 97.31 163 ILE A C 1
ATOM 1298 O O . ILE A 1 163 ? -6.941 12.141 -9.961 1 97.31 163 ILE A O 1
ATOM 1302 N N . ILE A 1 164 ? -5.43 13.094 -11.344 1 94.81 164 ILE A N 1
ATOM 1303 C CA . ILE A 1 164 ? -5.664 14.422 -10.781 1 94.81 164 ILE A CA 1
ATOM 1304 C C . ILE A 1 164 ? -5.996 15.406 -11.898 1 94.81 164 ILE A C 1
ATOM 1306 O O . ILE A 1 164 ? -5.699 15.148 -13.07 1 94.81 164 ILE A O 1
ATOM 1310 N N . SER A 1 165 ? -6.637 16.516 -11.586 1 89.81 165 SER A N 1
ATOM 1311 C CA . SER A 1 165 ? -7.102 17.5 -12.57 1 89.81 165 SER A CA 1
ATOM 1312 C C . SER A 1 165 ? -5.973 18.422 -12.992 1 89.81 165 SER A C 1
ATOM 1314 O O . SER A 1 165 ? -5.957 18.906 -14.133 1 89.81 165 SER A O 1
ATOM 1316 N N . THR A 1 166 ? -5.219 18.922 -12.148 1 75.75 166 THR A N 1
ATOM 1317 C CA . THR A 1 166 ? -4.23 19.938 -12.5 1 75.75 166 THR A CA 1
ATOM 1318 C C . THR A 1 166 ? -2.861 19.578 -11.93 1 75.75 166 THR A C 1
ATOM 1320 O O . THR A 1 166 ? -2.756 18.719 -11.055 1 75.75 166 THR A O 1
ATOM 1323 N N . SER A 1 167 ? -1.856 20.281 -12.609 1 61.44 167 SER A N 1
ATOM 1324 C CA . SER A 1 167 ? -0.454 20.109 -12.25 1 61.44 167 SER A CA 1
ATOM 1325 C C . SER A 1 167 ? -0.183 20.609 -10.836 1 61.44 167 SER A C 1
ATOM 1327 O O . SER A 1 167 ? -0.631 21.703 -10.461 1 61.44 167 SER A O 1
ATOM 1329 N N . THR A 1 168 ? -0.037 19.688 -9.891 1 56.88 168 THR A N 1
ATOM 1330 C CA . THR A 1 168 ? 0.191 20 -8.484 1 56.88 168 THR A CA 1
ATOM 1331 C C . THR A 1 168 ? 1.399 20.922 -8.328 1 56.88 168 THR A C 1
ATOM 1333 O O . THR A 1 168 ? 1.433 21.766 -7.43 1 56.88 168 THR A O 1
ATOM 1336 N N . GLU A 1 169 ? 2.678 20.641 -8.898 1 52.62 169 GLU A N 1
ATOM 1337 C CA . GLU A 1 169 ? 3.895 21.266 -8.383 1 52.62 169 GLU A CA 1
ATOM 1338 C C . GLU A 1 169 ? 4.492 22.234 -9.398 1 52.62 169 GLU A C 1
ATOM 1340 O O . GLU A 1 169 ? 5.617 22.703 -9.227 1 52.62 169 GLU A O 1
ATOM 1345 N N . GLY A 1 170 ? 3.732 23.109 -10.156 1 51.03 170 GLY A N 1
ATOM 1346 C CA . GLY A 1 170 ? 4.246 24.266 -10.867 1 51.03 170 GLY A CA 1
ATOM 1347 C C . GLY A 1 170 ? 5.238 23.906 -11.961 1 51.03 170 GLY A C 1
ATOM 1348 O O . GLY A 1 170 ? 6.121 24.703 -12.289 1 51.03 170 GLY A O 1
ATOM 1349 N N . GLY A 1 171 ? 5.082 22.828 -12.672 1 56.22 171 GLY A N 1
ATOM 1350 C CA . GLY A 1 171 ? 6.051 22.844 -13.758 1 56.22 171 GLY A CA 1
ATOM 1351 C C . GLY A 1 171 ? 6.391 21.453 -14.273 1 56.22 171 GLY A C 1
ATOM 1352 O O . GLY A 1 171 ? 7.035 21.312 -15.312 1 56.22 171 GLY A O 1
ATOM 1353 N N . ALA A 1 172 ? 6.191 20.562 -13.508 1 61.81 172 ALA A N 1
ATOM 1354 C CA . ALA A 1 172 ? 6.719 19.266 -13.922 1 61.81 172 ALA A CA 1
ATOM 1355 C C . ALA A 1 172 ? 5.859 18.656 -15.023 1 61.81 172 ALA A C 1
ATOM 1357 O O . ALA A 1 172 ? 4.664 18.938 -15.125 1 61.81 172 ALA A O 1
ATOM 1358 N N . GLU A 1 173 ? 6.582 18.016 -15.898 1 82.81 173 GLU A N 1
ATOM 1359 C CA . GLU A 1 173 ? 5.906 17.297 -16.984 1 82.81 173 GLU A CA 1
ATOM 1360 C C . GLU A 1 173 ? 5.055 16.156 -16.438 1 82.81 173 GLU A C 1
ATOM 1362 O O . GLU A 1 173 ? 5.535 15.336 -15.656 1 82.81 173 GLU A O 1
ATOM 1367 N N . LEU A 1 174 ? 3.824 16.219 -16.672 1 92.44 174 LEU A N 1
ATOM 1368 C CA . LEU A 1 174 ? 2.865 15.219 -16.219 1 92.44 174 LEU A CA 1
ATOM 1369 C C . LEU A 1 174 ? 2.443 14.305 -17.359 1 92.44 174 LEU A C 1
ATOM 1371 O O . LEU A 1 174 ? 2.439 14.727 -18.516 1 92.44 174 LEU A O 1
ATOM 1375 N N . PHE A 1 175 ? 2.195 13.07 -16.984 1 96.19 175 PHE A N 1
ATOM 1376 C CA . PHE A 1 175 ? 1.563 12.188 -17.953 1 96.19 175 PHE A CA 1
ATOM 1377 C C . PHE A 1 175 ? 0.087 12.531 -18.125 1 96.19 175 PHE A C 1
ATOM 1379 O O . PHE A 1 175 ? -0.658 12.57 -17.141 1 96.19 175 PHE A O 1
ATOM 1386 N N . THR A 1 176 ? -0.319 12.734 -19.312 1 95.44 176 THR A N 1
ATOM 1387 C CA . THR A 1 176 ? -1.709 13.055 -19.625 1 95.44 176 THR A CA 1
ATOM 1388 C C . THR A 1 176 ? -2.549 11.781 -19.688 1 95.44 176 THR A C 1
ATOM 1390 O O . THR A 1 176 ? -2.125 10.781 -20.266 1 95.44 176 THR A O 1
ATOM 1393 N N . VAL A 1 177 ? -3.721 11.812 -19.094 1 96.62 177 VAL A N 1
ATOM 1394 C CA . VAL A 1 177 ? -4.695 10.727 -19.109 1 96.62 177 VAL A CA 1
ATOM 1395 C C . VAL A 1 177 ? -5.992 11.211 -19.75 1 96.62 177 VAL A C 1
ATOM 1397 O O . VAL A 1 177 ? -6.512 12.273 -19.406 1 96.62 177 VAL A O 1
ATOM 1400 N N . LEU A 1 178 ? -6.465 10.469 -20.703 1 95.75 178 LEU A N 1
ATOM 1401 C CA . LEU A 1 178 ? -7.801 10.742 -21.234 1 95.75 178 LEU A CA 1
ATOM 1402 C C . LEU A 1 178 ? -8.875 10.18 -20.297 1 95.75 178 LEU A C 1
ATOM 1404 O O . LEU A 1 178 ? -9.203 8.992 -20.375 1 95.75 178 LEU A O 1
ATOM 1408 N N . TYR A 1 179 ? -9.406 11.078 -19.516 1 96.06 179 TYR A N 1
ATOM 1409 C CA . TYR A 1 179 ? -10.414 10.727 -18.516 1 96.06 179 TYR A CA 1
ATOM 1410 C C . TYR A 1 179 ? -11.812 11.055 -19.016 1 96.06 179 TYR A C 1
ATOM 1412 O O . TYR A 1 179 ? -12.367 12.109 -18.688 1 96.06 179 TYR A O 1
ATOM 1420 N N . PHE A 1 180 ? -12.398 10.109 -19.766 1 94.81 180 PHE A N 1
ATOM 1421 C CA . PHE A 1 180 ? -13.68 10.297 -20.438 1 94.81 180 PHE A CA 1
ATOM 1422 C C . PHE A 1 180 ? -13.656 11.531 -21.328 1 94.81 180 PHE A C 1
ATOM 1424 O O . PHE A 1 180 ? -12.844 11.617 -22.25 1 94.81 180 PHE A O 1
ATOM 1431 N N . GLU A 1 181 ? -14.508 12.492 -21.031 1 94.12 181 GLU A N 1
ATOM 1432 C CA . GLU A 1 181 ? -14.578 13.672 -21.891 1 94.12 181 GLU A CA 1
ATOM 1433 C C . GLU A 1 181 ? -13.633 14.766 -21.406 1 94.12 181 GLU A C 1
ATOM 1435 O O . GLU A 1 181 ? -13.664 15.891 -21.906 1 94.12 181 GLU A O 1
ATOM 1440 N N . ARG A 1 182 ? -12.727 14.398 -20.516 1 93.94 182 ARG A N 1
ATOM 1441 C CA . ARG A 1 182 ? -11.828 15.383 -19.922 1 93.94 182 ARG A CA 1
ATOM 1442 C C . ARG A 1 182 ? -10.383 14.914 -19.984 1 93.94 182 ARG A C 1
ATOM 1444 O O . ARG A 1 182 ? -10.117 13.719 -20.188 1 93.94 182 ARG A O 1
ATOM 1451 N N . VAL A 1 183 ? -9.555 15.898 -19.875 1 93.44 183 VAL A N 1
ATOM 1452 C CA . VAL A 1 183 ? -8.133 15.617 -19.734 1 93.44 183 VAL A CA 1
ATOM 1453 C C . VAL A 1 183 ? -7.746 15.672 -18.25 1 93.44 183 VAL A C 1
ATOM 1455 O O . VAL A 1 183 ? -8.188 16.547 -17.516 1 93.44 183 VAL A O 1
ATOM 1458 N N . ALA A 1 184 ? -7.07 14.664 -17.828 1 95.5 184 ALA A N 1
ATOM 1459 C CA . ALA A 1 184 ? -6.52 14.586 -16.484 1 95.5 184 ALA A CA 1
ATOM 1460 C C . ALA A 1 184 ? -5.035 14.219 -16.516 1 95.5 184 ALA A C 1
ATOM 1462 O O . ALA A 1 184 ? -4.43 14.164 -17.578 1 95.5 184 ALA A O 1
ATOM 1463 N N . TYR A 1 185 ? -4.434 14.047 -15.352 1 95.88 185 TYR A N 1
ATOM 1464 C CA . TYR A 1 185 ? -3.008 13.766 -15.266 1 95.88 185 TYR A CA 1
ATOM 1465 C C . TYR A 1 185 ? -2.729 12.727 -14.18 1 95.88 185 TYR A C 1
ATOM 1467 O O . TYR A 1 185 ? -3.555 12.508 -13.289 1 95.88 185 TYR A O 1
ATOM 1475 N N . LEU A 1 186 ? -1.604 12.016 -14.336 1 97.19 186 LEU A N 1
ATOM 1476 C CA . LEU A 1 186 ? -1.145 11.141 -13.266 1 97.19 186 LEU A CA 1
ATOM 1477 C C . LEU A 1 186 ? -0.344 11.922 -12.227 1 97.19 186 LEU A C 1
ATOM 1479 O O . LEU A 1 186 ? 0.47 12.781 -12.578 1 97.19 186 LEU A O 1
ATOM 1483 N N . ALA A 1 187 ? -0.559 11.602 -11 1 96 187 ALA A N 1
ATOM 1484 C CA . ALA A 1 187 ? 0.017 12.359 -9.891 1 96 187 ALA A CA 1
ATOM 1485 C C . ALA A 1 187 ? 1.503 12.047 -9.727 1 96 187 ALA A C 1
ATOM 1487 O O . ALA A 1 187 ? 1.901 10.883 -9.695 1 96 187 ALA A O 1
ATOM 1488 N N . GLN A 1 188 ? 2.309 13.055 -9.531 1 94.88 188 GLN A N 1
ATOM 1489 C CA . GLN A 1 188 ? 3.736 12.898 -9.281 1 94.88 188 GLN A CA 1
ATOM 1490 C C . GLN A 1 188 ? 4 12.57 -7.809 1 94.88 188 GLN A C 1
ATOM 1492 O O . GLN A 1 188 ? 5.059 12.047 -7.465 1 94.88 188 GLN A O 1
ATOM 1497 N N . SER A 1 189 ? 3.121 12.992 -6.965 1 94.31 189 SER A N 1
ATOM 1498 C CA . SER A 1 189 ? 3.162 12.75 -5.527 1 94.31 189 SER A CA 1
ATOM 1499 C C . SER A 1 189 ? 1.814 13.047 -4.879 1 94.31 189 SER A C 1
ATOM 1501 O O . SER A 1 189 ? 0.954 13.688 -5.484 1 94.31 189 SER A O 1
ATOM 1503 N N . PRO A 1 190 ? 1.594 12.617 -3.65 1 96.69 190 PRO A N 1
ATOM 1504 C CA . PRO A 1 190 ? 0.345 12.922 -2.949 1 96.69 190 PRO A CA 1
ATOM 1505 C C . PRO A 1 190 ? 0.427 14.203 -2.133 1 96.69 190 PRO A C 1
ATOM 1507 O O . PRO A 1 190 ? -0.405 14.438 -1.25 1 96.69 190 PRO A O 1
ATOM 1510 N N . GLN A 1 191 ? 1.331 15.094 -2.367 1 96.12 191 GLN A N 1
ATOM 1511 C CA . GLN A 1 191 ? 1.764 16.172 -1.484 1 96.12 191 GLN A CA 1
ATOM 1512 C C . GLN A 1 191 ? 0.587 17.047 -1.073 1 96.12 191 GLN A C 1
ATOM 1514 O O . GLN A 1 191 ? 0.319 17.219 0.118 1 96.12 191 GLN A O 1
ATOM 1519 N N . LEU A 1 192 ? -0.193 17.547 -2.016 1 95.56 192 LEU A N 1
ATOM 1520 C CA . LEU A 1 192 ? -1.252 18.484 -1.66 1 95.56 192 LEU A CA 1
ATOM 1521 C C . LEU A 1 192 ? -2.379 17.781 -0.917 1 95.56 192 LEU A C 1
ATOM 1523 O O . LEU A 1 192 ? -2.939 18.328 0.036 1 95.56 192 LEU A O 1
ATOM 1527 N N . TYR A 1 193 ? -2.67 16.578 -1.297 1 96.88 193 TYR A N 1
ATOM 1528 C CA . TYR A 1 193 ? -3.738 15.828 -0.648 1 96.88 193 TYR A CA 1
ATOM 1529 C C . TYR A 1 193 ? -3.344 15.438 0.77 1 96.88 193 TYR A C 1
ATOM 1531 O O . TYR A 1 193 ? -4.164 15.5 1.69 1 96.88 193 TYR A O 1
ATOM 1539 N N . LYS A 1 194 ? -2.086 14.922 0.932 1 98.25 194 LYS A N 1
ATOM 1540 C CA . LYS A 1 194 ? -1.706 14.516 2.279 1 98.25 194 LYS A CA 1
ATOM 1541 C C . LYS A 1 194 ? -1.624 15.711 3.221 1 98.25 194 LYS A C 1
ATOM 1543 O O . LYS A 1 194 ? -1.888 15.586 4.418 1 98.25 194 LYS A O 1
ATOM 1548 N N . GLU A 1 195 ? -1.288 16.969 2.723 1 98.12 195 GLU A N 1
ATOM 1549 C CA . GLU A 1 195 ? -1.384 18.172 3.555 1 98.12 195 GLU A CA 1
ATOM 1550 C C . GLU A 1 195 ? -2.818 18.406 4.016 1 98.12 195 GLU A C 1
ATOM 1552 O O . GLU A 1 195 ? -3.062 18.656 5.195 1 98.12 195 GLU A O 1
ATOM 1557 N N . GLN A 1 196 ? -3.766 18.297 3.086 1 97.88 196 GLN A N 1
ATOM 1558 C CA . GLN A 1 196 ? -5.168 18.516 3.42 1 97.88 196 GLN A CA 1
ATOM 1559 C C . GLN A 1 196 ? -5.641 17.531 4.488 1 97.88 196 GLN A C 1
ATOM 1561 O O . GLN A 1 196 ? -6.418 17.891 5.375 1 97.88 196 GLN A O 1
ATOM 1566 N N . LEU A 1 197 ? -5.176 16.344 4.375 1 98.69 197 LEU A N 1
ATOM 1567 C CA . LEU A 1 197 ? -5.637 15.273 5.258 1 98.69 197 LEU A CA 1
ATOM 1568 C C . LEU A 1 197 ? -5.152 15.5 6.684 1 98.69 197 LEU A C 1
ATOM 1570 O O . LEU A 1 197 ? -5.703 14.938 7.633 1 98.69 197 LEU A O 1
ATOM 1574 N N . THR A 1 198 ? -4.105 16.328 6.91 1 98.62 198 THR A N 1
ATOM 1575 C CA . THR A 1 198 ? -3.66 16.625 8.266 1 98.62 198 THR A CA 1
ATOM 1576 C C . THR A 1 198 ? -4.684 17.5 8.992 1 98.62 198 THR A C 1
ATOM 1578 O O . THR A 1 198 ? -4.652 17.594 10.219 1 98.62 198 THR A O 1
ATOM 1581 N N . ALA A 1 199 ? -5.574 18.141 8.266 1 98.25 199 ALA A N 1
ATOM 1582 C CA . ALA A 1 199 ? -6.602 19 8.859 1 98.25 199 ALA A CA 1
ATOM 1583 C C . ALA A 1 199 ? -7.695 18.156 9.516 1 98.25 199 ALA A C 1
ATOM 1585 O O . ALA A 1 199 ? -8.594 18.703 10.156 1 98.25 199 ALA A O 1
ATOM 1586 N N . SER A 1 200 ? -7.625 16.859 9.336 1 97.81 200 SER A N 1
ATOM 1587 C CA . SER A 1 200 ? -8.633 15.992 9.93 1 97.81 200 SER A CA 1
ATOM 1588 C C . SER A 1 200 ? -7.992 14.758 10.555 1 97.81 200 SER A C 1
ATOM 1590 O O . SER A 1 200 ? -8.07 14.555 11.773 1 97.81 200 SER A O 1
ATOM 1592 N N . LEU A 1 201 ? -7.156 14.055 9.82 1 98.56 201 LEU A N 1
ATOM 1593 C CA . LEU A 1 201 ? -6.617 12.766 10.25 1 98.56 201 LEU A CA 1
ATOM 1594 C C . LEU A 1 201 ? -5.297 12.945 10.984 1 98.56 201 LEU A C 1
ATOM 1596 O O . LEU A 1 201 ? -4.738 11.977 11.508 1 98.56 201 LEU A O 1
ATOM 1600 N N . GLU A 1 202 ? -4.711 14.102 11.023 1 98.44 202 GLU A N 1
ATOM 1601 C CA . GLU A 1 202 ? -3.584 14.586 11.82 1 98.44 202 GLU A CA 1
ATOM 1602 C C . GLU A 1 202 ? -2.266 13.992 11.328 1 98.44 202 GLU A C 1
ATOM 1604 O O . GLU A 1 202 ? -1.366 14.727 10.914 1 98.44 202 GLU A O 1
ATOM 1609 N N . ARG A 1 203 ? -2.1 12.711 11.383 1 98.81 203 ARG A N 1
ATOM 1610 C CA . ARG A 1 203 ? -0.889 12.039 10.922 1 98.81 203 ARG A CA 1
ATOM 1611 C C . ARG A 1 203 ? -1.221 10.945 9.922 1 98.81 203 ARG A C 1
ATOM 1613 O O . ARG A 1 203 ? -1.807 9.922 10.281 1 98.81 203 ARG A O 1
ATOM 1620 N N . VAL A 1 204 ? -0.762 11.133 8.68 1 98.94 204 VAL A N 1
ATOM 1621 C CA . VAL A 1 204 ? -1.117 10.172 7.641 1 98.94 204 VAL A CA 1
ATOM 1622 C C . VAL A 1 204 ? 0.142 9.719 6.902 1 98.94 204 VAL A C 1
ATOM 1624 O O . VAL A 1 204 ? 1.147 10.438 6.883 1 98.94 204 VAL A O 1
ATOM 1627 N N . PHE A 1 205 ? 0.154 8.523 6.383 1 98.94 205 PHE A N 1
ATOM 1628 C CA . PHE A 1 205 ? 1.174 8.078 5.441 1 98.94 205 PHE A CA 1
ATOM 1629 C C . PHE A 1 205 ? 0.546 7.289 4.297 1 98.94 205 PHE A C 1
ATOM 1631 O O . PHE A 1 205 ? -0.573 6.789 4.422 1 98.94 205 PHE A O 1
ATOM 1638 N N . GLU A 1 206 ? 1.239 7.27 3.203 1 98.88 206 GLU A N 1
ATOM 1639 C CA . GLU A 1 206 ? 0.834 6.535 2.008 1 98.88 206 GLU A CA 1
ATOM 1640 C C . GLU A 1 206 ? 2.029 5.859 1.343 1 98.88 206 GLU A C 1
ATOM 1642 O O . GLU A 1 206 ? 3.086 6.473 1.181 1 98.88 206 GLU A O 1
ATOM 1647 N N . ILE A 1 207 ? 1.89 4.605 1.014 1 98.88 207 ILE A N 1
ATOM 1648 C CA . ILE A 1 207 ? 2.805 3.883 0.139 1 98.88 207 ILE A CA 1
ATOM 1649 C C . ILE A 1 207 ? 2.094 3.514 -1.161 1 98.88 207 ILE A C 1
ATOM 1651 O O . ILE A 1 207 ? 1.208 2.656 -1.17 1 98.88 207 ILE A O 1
ATOM 1655 N N . ALA A 1 208 ? 2.408 4.191 -2.252 1 98.75 208 ALA A N 1
ATOM 1656 C CA . ALA A 1 208 ? 1.669 4.035 -3.5 1 98.75 208 ALA A CA 1
ATOM 1657 C C . ALA A 1 208 ? 2.5 4.5 -4.691 1 98.75 208 ALA A C 1
ATOM 1659 O O . ALA A 1 208 ? 3.541 5.137 -4.52 1 98.75 208 ALA A O 1
ATOM 1660 N N . PRO A 1 209 ? 2.088 4.148 -5.898 1 98.56 209 PRO A N 1
ATOM 1661 C CA . PRO A 1 209 ? 2.816 4.59 -7.09 1 98.56 209 PRO A CA 1
ATOM 1662 C C . PRO A 1 209 ? 2.75 6.102 -7.297 1 98.56 209 PRO A C 1
ATOM 1664 O O . PRO A 1 209 ? 1.758 6.734 -6.926 1 98.56 209 PRO A O 1
ATOM 1667 N N . ALA A 1 210 ? 3.742 6.598 -7.848 1 97.81 210 ALA A N 1
ATOM 1668 C CA . ALA A 1 210 ? 3.859 7.973 -8.328 1 97.81 210 ALA A CA 1
ATOM 1669 C C . ALA A 1 210 ? 4.5 8.016 -9.719 1 97.81 210 ALA A C 1
ATOM 1671 O O . ALA A 1 210 ? 5.168 7.062 -10.125 1 97.81 210 ALA A O 1
ATOM 1672 N N . TYR A 1 211 ? 4.312 9.117 -10.445 1 97.06 211 TYR A N 1
ATOM 1673 C CA . TYR A 1 211 ? 4.656 9.156 -11.859 1 97.06 211 TYR A CA 1
ATOM 1674 C C . TYR A 1 211 ? 5.379 10.445 -12.211 1 97.06 211 TYR A C 1
ATOM 1676 O O . TYR A 1 211 ? 4.887 11.539 -11.922 1 97.06 211 TYR A O 1
ATOM 1684 N N . ARG A 1 212 ? 6.473 10.352 -12.805 1 94.12 212 ARG A N 1
ATOM 1685 C CA . ARG A 1 212 ? 7.199 11.523 -13.289 1 94.12 212 ARG A CA 1
ATOM 1686 C C . ARG A 1 212 ? 7.453 11.422 -14.789 1 94.12 212 ARG A C 1
ATOM 1688 O O . ARG A 1 212 ? 8.211 10.562 -15.242 1 94.12 212 ARG A O 1
ATOM 1695 N N . ALA A 1 213 ? 6.941 12.336 -15.539 1 94.25 213 ALA A N 1
ATOM 1696 C CA . ALA A 1 213 ? 7.07 12.32 -17 1 94.25 213 ALA A CA 1
ATOM 1697 C C . ALA A 1 213 ? 8.352 13.016 -17.438 1 94.25 213 ALA A C 1
ATOM 1699 O O . ALA A 1 213 ? 8.352 13.766 -18.422 1 94.25 213 ALA A O 1
ATOM 1700 N N . GLU A 1 214 ? 9.359 12.789 -16.703 1 90.81 214 GLU A N 1
ATOM 1701 C CA . GLU A 1 214 ? 10.656 13.352 -17.062 1 90.81 214 GLU A CA 1
ATOM 1702 C C . GLU A 1 214 ? 11.359 12.477 -18.109 1 90.81 214 GLU A C 1
ATOM 1704 O O . GLU A 1 214 ? 11.273 11.25 -18.047 1 90.81 214 GLU A O 1
ATOM 1709 N N . ARG A 1 215 ? 12.07 13.102 -19.062 1 90.25 215 ARG A N 1
ATOM 1710 C CA . ARG A 1 215 ? 12.75 12.375 -20.141 1 90.25 215 ARG A CA 1
ATOM 1711 C C . ARG A 1 215 ? 14.18 12.008 -19.734 1 90.25 215 ARG A C 1
ATOM 1713 O O . ARG A 1 215 ? 15.109 12.164 -20.516 1 90.25 215 ARG A O 1
ATOM 1720 N N . HIS A 1 216 ? 14.266 11.586 -18.516 1 83.88 216 HIS A N 1
ATOM 1721 C CA . HIS A 1 216 ? 15.57 11.172 -18.016 1 83.88 216 HIS A CA 1
ATOM 1722 C C . HIS A 1 216 ? 15.766 9.664 -18.172 1 83.88 216 HIS A C 1
ATOM 1724 O O . HIS A 1 216 ? 14.812 8.898 -18.047 1 83.88 216 HIS A O 1
ATOM 1730 N N . ASN A 1 217 ? 16.984 9.328 -18.594 1 85.12 217 ASN A N 1
ATOM 1731 C CA . ASN A 1 217 ? 17.344 7.918 -18.688 1 85.12 217 ASN A CA 1
ATOM 1732 C C . ASN A 1 217 ? 18.625 7.605 -17.922 1 85.12 217 ASN A C 1
ATOM 1734 O O . ASN A 1 217 ? 19.578 7.07 -18.484 1 85.12 217 ASN A O 1
ATOM 1738 N N . THR A 1 218 ? 18.531 7.922 -16.578 1 90.56 218 THR A N 1
ATOM 1739 C CA . THR A 1 218 ? 19.703 7.652 -15.75 1 90.56 218 THR A CA 1
ATOM 1740 C C . THR A 1 218 ? 19.516 6.367 -14.953 1 90.56 218 THR A C 1
ATOM 1742 O O . THR A 1 218 ? 18.422 5.781 -14.953 1 90.56 218 THR A O 1
ATOM 1745 N N . ASP A 1 219 ? 20.469 5.996 -14.234 1 93.69 219 ASP A N 1
ATOM 1746 C CA . ASP A 1 219 ? 20.453 4.762 -13.453 1 93.69 219 ASP A CA 1
ATOM 1747 C C . ASP A 1 219 ? 19.656 4.941 -12.164 1 93.69 219 ASP A C 1
ATOM 1749 O O . ASP A 1 219 ? 19.375 3.967 -11.461 1 93.69 219 ASP A O 1
ATOM 1753 N N . TYR A 1 220 ? 19.156 6.184 -11.961 1 93.19 220 TYR A N 1
ATOM 1754 C CA . TYR A 1 220 ? 18.531 6.457 -10.672 1 93.19 220 TYR A CA 1
ATOM 1755 C C . TYR A 1 220 ? 17.062 6.844 -10.852 1 93.19 220 TYR A C 1
ATOM 1757 O O . TYR A 1 220 ? 16.344 7.035 -9.875 1 93.19 220 TYR A O 1
ATOM 1765 N N . HIS A 1 221 ? 16.672 6.973 -12.109 1 93.5 221 HIS A N 1
ATOM 1766 C CA . HIS A 1 221 ? 15.359 7.559 -12.344 1 93.5 221 HIS A CA 1
ATOM 1767 C C . HIS A 1 221 ? 14.406 6.547 -12.969 1 93.5 221 HIS A C 1
ATOM 1769 O O . HIS A 1 221 ? 14.812 5.762 -13.828 1 93.5 221 HIS A O 1
ATOM 1775 N N . LEU A 1 222 ? 13.266 6.527 -12.492 1 96.81 222 LEU A N 1
ATOM 1776 C CA . LEU A 1 222 ? 12.125 5.789 -13.031 1 96.81 222 LEU A CA 1
ATOM 1777 C C . LEU A 1 222 ? 10.961 6.723 -13.328 1 96.81 222 LEU A C 1
ATOM 1779 O O . LEU A 1 222 ? 10.844 7.789 -12.719 1 96.81 222 LEU A O 1
ATOM 1783 N N . ASN A 1 223 ? 10.164 6.391 -14.281 1 97.5 223 ASN A N 1
ATOM 1784 C CA . ASN A 1 223 ? 8.992 7.199 -14.594 1 97.5 223 ASN A CA 1
ATOM 1785 C C . ASN A 1 223 ? 7.777 6.754 -13.781 1 97.5 223 ASN A C 1
ATOM 1787 O O . ASN A 1 223 ? 6.836 7.527 -13.594 1 97.5 223 ASN A O 1
ATOM 1791 N N . GLU A 1 224 ? 7.711 5.559 -13.383 1 98.12 224 GLU A N 1
ATOM 1792 C CA . GLU A 1 224 ? 6.809 5.012 -12.375 1 98.12 224 GLU A CA 1
ATOM 1793 C C . GLU A 1 224 ? 7.586 4.402 -11.211 1 98.12 224 GLU A C 1
ATOM 1795 O O . GLU A 1 224 ? 8.438 3.539 -11.406 1 98.12 224 GLU A O 1
ATOM 1800 N N . PHE A 1 225 ? 7.324 4.883 -10.008 1 98.25 225 PHE A N 1
ATOM 1801 C CA . PHE A 1 225 ? 8.039 4.387 -8.844 1 98.25 225 PHE A CA 1
ATOM 1802 C C . PHE A 1 225 ? 7.129 4.348 -7.621 1 98.25 225 PHE A C 1
ATOM 1804 O O . PHE A 1 225 ? 5.996 4.828 -7.668 1 98.25 225 PHE A O 1
ATOM 1811 N N . ILE A 1 226 ? 7.531 3.68 -6.508 1 98.81 226 ILE A N 1
ATOM 1812 C CA . ILE A 1 226 ? 6.758 3.609 -5.27 1 98.81 226 ILE A CA 1
ATOM 1813 C C . ILE A 1 226 ? 7.234 4.691 -4.305 1 98.81 226 ILE A C 1
ATOM 1815 O O . ILE A 1 226 ? 8.414 4.738 -3.945 1 98.81 226 ILE A O 1
ATOM 1819 N N . SER A 1 227 ? 6.344 5.531 -4.008 1 98.56 227 SER A N 1
ATOM 1820 C CA . SER A 1 227 ? 6.633 6.602 -3.059 1 98.56 227 SER A CA 1
ATOM 1821 C C . SER A 1 227 ? 6.062 6.281 -1.679 1 98.56 227 SER A C 1
ATOM 1823 O O . SER A 1 227 ? 4.953 5.758 -1.564 1 98.56 227 SER A O 1
ATOM 1825 N N . ILE A 1 228 ? 6.816 6.488 -0.656 1 98.88 228 ILE A N 1
ATOM 1826 C CA . ILE A 1 228 ? 6.379 6.461 0.735 1 98.88 228 ILE A CA 1
ATOM 1827 C C . ILE A 1 228 ? 6.301 7.887 1.277 1 98.88 228 ILE A C 1
ATOM 1829 O O . ILE A 1 228 ? 7.328 8.508 1.557 1 98.88 228 ILE A O 1
ATOM 1833 N N . ASP A 1 229 ? 5.074 8.336 1.499 1 98.88 229 ASP A N 1
ATOM 1834 C CA . ASP A 1 229 ? 4.848 9.719 1.899 1 98.88 229 ASP A CA 1
ATOM 1835 C C . ASP A 1 229 ? 4.203 9.797 3.281 1 98.88 229 ASP A C 1
ATOM 1837 O O . ASP A 1 229 ? 3.332 8.992 3.609 1 98.88 229 ASP A O 1
ATOM 1841 N N . GLY A 1 230 ? 4.617 10.711 4.098 1 98.88 230 GLY A N 1
ATOM 1842 C CA . GLY A 1 230 ? 3.99 10.984 5.383 1 98.88 230 GLY A CA 1
ATOM 1843 C C . GLY A 1 230 ? 3.766 12.461 5.633 1 98.88 230 GLY A C 1
ATOM 1844 O O . GLY A 1 230 ? 4.516 13.305 5.129 1 98.88 230 GLY A O 1
ATOM 1845 N N . GLU A 1 231 ? 2.771 12.82 6.324 1 98.94 231 GLU A N 1
ATOM 1846 C CA . GLU A 1 231 ? 2.449 14.18 6.762 1 98.94 231 GLU A CA 1
ATOM 1847 C C . GLU A 1 231 ? 1.796 14.172 8.141 1 98.94 231 GLU A C 1
ATOM 1849 O O . GLU A 1 231 ? 0.947 13.32 8.43 1 98.94 231 GLU A O 1
ATOM 1854 N N . ALA A 1 232 ? 2.229 15.094 9 1 98.88 232 ALA A N 1
ATOM 1855 C CA . ALA A 1 232 ? 1.754 15.055 10.383 1 98.88 232 ALA A CA 1
ATOM 1856 C C . ALA A 1 232 ? 1.433 16.453 10.898 1 98.88 232 ALA A C 1
ATOM 1858 O O . ALA A 1 232 ? 2.271 17.359 10.828 1 98.88 232 ALA A O 1
ATOM 1859 N N . ALA A 1 233 ? 0.258 16.594 11.414 1 98.69 233 ALA A N 1
ATOM 1860 C CA . ALA A 1 233 ? -0.152 17.828 12.07 1 98.69 233 ALA A CA 1
ATOM 1861 C C . ALA A 1 233 ? 0.571 18.016 13.406 1 98.69 233 ALA A C 1
ATOM 1863 O O . ALA A 1 233 ? 0.916 17.031 14.062 1 98.69 233 ALA A O 1
ATOM 1864 N N . PHE A 1 234 ? 0.875 19.281 13.758 1 98.38 234 PHE A N 1
ATOM 1865 C CA . PHE A 1 234 ? 1.419 19.703 15.039 1 98.38 234 PHE A CA 1
ATOM 1866 C C . PHE A 1 234 ? 2.842 19.188 15.227 1 98.38 234 PHE A C 1
ATOM 1868 O O . PHE A 1 234 ? 3.262 18.891 16.344 1 98.38 234 PHE A O 1
ATOM 1875 N N . MET A 1 235 ? 3.496 18.938 14.141 1 98 235 MET A N 1
ATOM 1876 C CA . MET A 1 235 ? 4.906 18.562 14.109 1 98 235 MET A CA 1
ATOM 1877 C C . MET A 1 235 ? 5.688 19.484 13.18 1 98 235 MET A C 1
ATOM 1879 O O . MET A 1 235 ? 5.109 20.125 12.289 1 98 235 MET A O 1
ATOM 1883 N N . ASN A 1 236 ? 6.945 19.656 13.398 1 97.94 236 ASN A N 1
ATOM 1884 C CA . ASN A 1 236 ? 7.844 20.359 12.492 1 97.94 236 ASN A CA 1
ATOM 1885 C C . ASN A 1 236 ? 8.875 19.422 11.867 1 97.94 236 ASN A C 1
ATOM 1887 O O . ASN A 1 236 ? 8.859 18.219 12.133 1 97.94 236 ASN A O 1
ATOM 1891 N N . TYR A 1 237 ? 9.734 19.938 11 1 98.5 237 TYR A N 1
ATOM 1892 C CA . TYR A 1 237 ? 10.656 19.109 10.234 1 98.5 237 TYR A CA 1
ATOM 1893 C C . TYR A 1 237 ? 11.617 18.359 11.148 1 98.5 237 TYR A C 1
ATOM 1895 O O . TYR A 1 237 ? 12.039 17.25 10.844 1 98.5 237 TYR A O 1
ATOM 1903 N N . ARG A 1 238 ? 11.977 18.938 12.312 1 98 238 ARG A N 1
ATOM 1904 C CA . ARG A 1 238 ? 12.859 18.25 13.25 1 98 238 ARG A CA 1
ATOM 1905 C C . ARG A 1 238 ? 12.18 17.016 13.844 1 98 238 ARG A C 1
ATOM 1907 O O . ARG A 1 238 ? 12.812 15.969 14.008 1 98 238 ARG A O 1
ATOM 1914 N N . ASP A 1 239 ? 10.883 17.172 14.164 1 98.25 239 ASP A N 1
ATOM 1915 C CA . ASP A 1 239 ? 10.109 16.047 14.656 1 98.25 239 ASP A CA 1
ATOM 1916 C C . ASP A 1 239 ? 10.07 14.914 13.633 1 98.25 239 ASP A C 1
ATOM 1918 O O . ASP A 1 239 ? 10.219 13.742 13.984 1 98.25 239 ASP A O 1
ATOM 1922 N N . ILE A 1 240 ? 9.836 15.25 12.383 1 98.81 240 ILE A N 1
ATOM 1923 C CA . ILE A 1 240 ? 9.727 14.258 11.32 1 98.81 240 ILE A CA 1
ATOM 1924 C C . ILE A 1 240 ? 11.078 13.57 11.125 1 98.81 240 ILE A C 1
ATOM 1926 O O . ILE A 1 240 ? 11.133 12.359 10.898 1 98.81 240 ILE A O 1
ATOM 1930 N N . MET A 1 241 ? 12.172 14.344 11.195 1 98.81 241 MET A N 1
ATOM 1931 C CA . MET A 1 241 ? 13.5 13.742 11.086 1 98.81 241 MET A CA 1
ATOM 1932 C C . MET A 1 241 ? 13.727 12.695 12.172 1 98.81 241 MET A C 1
ATOM 1934 O O . MET A 1 241 ? 14.391 11.688 11.938 1 98.81 241 MET A O 1
ATOM 1938 N N . ASP A 1 242 ? 13.188 12.945 13.375 1 98.56 242 ASP A N 1
ATOM 1939 C CA . ASP A 1 242 ? 13.266 11.945 14.438 1 98.56 242 ASP A CA 1
ATOM 1940 C C . ASP A 1 242 ? 12.5 10.68 14.055 1 98.56 242 ASP A C 1
ATOM 1942 O O . ASP A 1 242 ? 12.953 9.562 14.328 1 98.56 242 ASP A O 1
ATOM 1946 N N . VAL A 1 243 ? 11.312 10.836 13.477 1 98.75 243 VAL A N 1
ATOM 1947 C CA . VAL A 1 243 ? 10.531 9.703 13 1 98.75 243 VAL A CA 1
ATOM 1948 C C . VAL A 1 243 ? 11.328 8.922 11.953 1 98.75 243 VAL A C 1
ATOM 1950 O O . VAL A 1 243 ? 11.375 7.691 11.992 1 98.75 243 VAL A O 1
ATOM 1953 N N . LEU A 1 244 ? 11.953 9.641 11.031 1 98.88 244 LEU A N 1
ATOM 1954 C CA . LEU A 1 244 ? 12.719 9.016 9.953 1 98.88 244 LEU A CA 1
ATOM 1955 C C . LEU A 1 244 ? 13.93 8.273 10.516 1 98.88 244 LEU A C 1
ATOM 1957 O O . LEU A 1 244 ? 14.328 7.238 9.977 1 98.88 244 LEU A O 1
ATOM 1961 N N . GLU A 1 245 ? 14.547 8.836 11.539 1 98.75 245 GLU A N 1
ATOM 1962 C CA . GLU A 1 245 ? 15.648 8.125 12.188 1 98.75 245 GLU A CA 1
ATOM 1963 C C . GLU A 1 245 ? 15.188 6.789 12.758 1 98.75 245 GLU A C 1
ATOM 1965 O O . GLU A 1 245 ? 15.867 5.77 12.602 1 98.75 245 GLU A O 1
ATOM 1970 N N . ASP A 1 246 ? 14.07 6.805 13.422 1 98.69 246 ASP A N 1
ATOM 1971 C CA . ASP A 1 246 ? 13.5 5.566 13.945 1 98.69 246 ASP A CA 1
ATOM 1972 C C . ASP A 1 246 ? 13.164 4.602 12.805 1 98.69 246 ASP A C 1
ATOM 1974 O O . ASP A 1 246 ? 13.359 3.391 12.938 1 98.69 246 ASP A O 1
ATOM 1978 N N . LEU A 1 247 ? 12.625 5.156 11.781 1 98.81 247 LEU A N 1
ATOM 1979 C CA . LEU A 1 247 ? 12.281 4.367 10.602 1 98.81 247 LEU A CA 1
ATOM 1980 C C . LEU A 1 247 ? 13.523 3.686 10.023 1 98.81 247 LEU A C 1
ATOM 1982 O O . LEU A 1 247 ? 13.508 2.482 9.758 1 98.81 247 LEU A O 1
ATOM 1986 N N . MET A 1 248 ? 14.586 4.426 9.859 1 98.75 248 MET A N 1
ATOM 1987 C CA . MET A 1 248 ? 15.82 3.879 9.305 1 98.75 248 MET A CA 1
ATOM 1988 C C . MET A 1 248 ? 16.422 2.826 10.234 1 98.75 248 MET A C 1
ATOM 1990 O O . MET A 1 248 ? 17 1.845 9.773 1 98.75 248 MET A O 1
ATOM 1994 N N . ARG A 1 249 ? 16.312 3.023 11.539 1 98.56 249 ARG A N 1
ATOM 1995 C CA . ARG A 1 249 ? 16.766 2.014 12.492 1 98.56 249 ARG A CA 1
ATOM 1996 C C . ARG A 1 249 ? 16.047 0.692 12.273 1 98.56 249 ARG A C 1
ATOM 1998 O O . ARG A 1 249 ? 16.656 -0.374 12.289 1 98.56 249 ARG A O 1
ATOM 2005 N N . SER A 1 250 ? 14.727 0.787 12.109 1 98.56 250 SER A N 1
ATOM 2006 C CA . SER A 1 250 ? 13.922 -0.408 11.859 1 98.56 250 SER A CA 1
ATOM 2007 C C . SER A 1 250 ? 14.32 -1.077 10.547 1 98.56 250 SER A C 1
ATOM 2009 O O . SER A 1 250 ? 14.422 -2.305 10.477 1 98.56 250 SER A O 1
ATOM 2011 N N . VAL A 1 251 ? 14.508 -0.295 9.523 1 98.75 251 VAL A N 1
ATOM 2012 C CA . VAL A 1 251 ? 14.883 -0.801 8.203 1 98.75 251 VAL A CA 1
ATOM 2013 C C . VAL A 1 251 ? 16.219 -1.537 8.297 1 98.75 251 VAL A C 1
ATOM 2015 O O . VAL A 1 251 ? 16.359 -2.658 7.801 1 98.75 251 VAL A O 1
ATOM 2018 N N . VAL A 1 252 ? 17.188 -0.919 8.922 1 98.38 252 VAL A N 1
ATOM 2019 C CA . VAL A 1 252 ? 18.531 -1.492 9 1 98.38 252 VAL A CA 1
ATOM 2020 C C . VAL A 1 252 ? 18.5 -2.766 9.844 1 98.38 252 VAL A C 1
ATOM 2022 O O . VAL A 1 252 ? 19.234 -3.721 9.57 1 98.38 252 VAL A O 1
ATOM 2025 N N . SER A 1 253 ? 17.672 -2.762 10.867 1 98.25 253 SER A N 1
ATOM 2026 C CA . SER A 1 253 ? 17.516 -3.971 11.672 1 98.25 253 SER A CA 1
ATOM 2027 C C . SER A 1 253 ? 17.031 -5.141 10.82 1 98.25 253 SER A C 1
ATOM 2029 O O . SER A 1 253 ? 17.516 -6.266 10.977 1 98.25 253 SER A O 1
ATOM 2031 N N . VAL A 1 254 ? 16.094 -4.918 9.953 1 98.5 254 VAL A N 1
ATOM 2032 C CA . VAL A 1 254 ? 15.594 -5.949 9.055 1 98.5 254 VAL A CA 1
ATOM 2033 C C . VAL A 1 254 ? 16.703 -6.41 8.117 1 98.5 254 VAL A C 1
ATOM 2035 O O . VAL A 1 254 ? 16.891 -7.613 7.91 1 98.5 254 VAL A O 1
ATOM 2038 N N . VAL A 1 255 ? 17.406 -5.461 7.562 1 98.31 255 VAL A N 1
ATOM 2039 C CA . VAL A 1 255 ? 18.5 -5.785 6.648 1 98.31 255 VAL A CA 1
ATOM 2040 C C . VAL A 1 255 ? 19.531 -6.656 7.363 1 98.31 255 VAL A C 1
ATOM 2042 O O . VAL A 1 255 ? 20 -7.652 6.812 1 98.31 255 VAL A O 1
ATOM 2045 N N . LYS A 1 256 ? 19.859 -6.273 8.555 1 97.56 256 LYS A N 1
ATOM 2046 C CA . LYS A 1 256 ? 20.844 -7.016 9.344 1 97.56 256 LYS A CA 1
ATOM 2047 C C . LYS A 1 256 ? 20.375 -8.445 9.586 1 97.56 256 LYS A C 1
ATOM 2049 O O . LYS A 1 256 ? 21.172 -9.383 9.531 1 97.56 256 LYS A O 1
ATOM 2054 N N . SER A 1 257 ? 19.125 -8.555 9.82 1 97.69 257 SER A N 1
ATOM 2055 C CA . SER A 1 257 ? 18.578 -9.883 10.102 1 97.69 257 SER A CA 1
ATOM 2056 C C . SER A 1 257 ? 18.641 -10.781 8.867 1 97.69 257 SER A C 1
ATOM 2058 O O . SER A 1 257 ? 18.547 -12.008 8.984 1 97.69 257 SER A O 1
ATOM 2060 N N . ARG A 1 258 ? 18.812 -10.258 7.668 1 97.31 258 ARG A N 1
ATOM 2061 C CA . ARG A 1 258 ? 18.875 -11.023 6.426 1 97.31 258 ARG A CA 1
ATOM 2062 C C . ARG A 1 258 ? 20.25 -10.953 5.797 1 97.31 258 ARG A C 1
ATOM 2064 O O . ARG A 1 258 ? 20.438 -11.305 4.629 1 97.31 258 ARG A O 1
ATOM 2071 N N . GLU A 1 259 ? 21.188 -10.469 6.52 1 96.31 259 GLU A N 1
ATOM 2072 C CA . GLU A 1 259 ? 22.516 -10.156 5.996 1 96.31 259 GLU A CA 1
ATOM 2073 C C . GLU A 1 259 ? 23.188 -11.391 5.398 1 96.31 259 GLU A C 1
ATOM 2075 O O . GLU A 1 259 ? 23.828 -11.305 4.352 1 96.31 259 GLU A O 1
ATOM 2080 N N . ASP A 1 260 ? 23.094 -12.547 6.078 1 95.44 260 ASP A N 1
ATOM 2081 C CA . ASP A 1 260 ? 23.734 -13.773 5.602 1 95.44 260 ASP A CA 1
ATOM 2082 C C . ASP A 1 260 ? 23.203 -14.164 4.219 1 95.44 260 ASP A C 1
ATOM 2084 O O . ASP A 1 260 ? 23.984 -14.492 3.324 1 95.44 260 ASP A O 1
ATOM 2088 N N . ARG A 1 261 ? 21.906 -14.141 4.066 1 95.81 261 ARG A N 1
ATOM 2089 C CA . ARG A 1 261 ? 21.312 -14.477 2.781 1 95.81 261 ARG A CA 1
ATOM 2090 C C . ARG A 1 261 ? 21.734 -13.484 1.7 1 95.81 261 ARG A C 1
ATOM 2092 O O . ARG A 1 261 ? 22.031 -13.883 0.571 1 95.81 261 ARG A O 1
ATOM 2099 N N . LEU A 1 262 ? 21.781 -12.203 2.043 1 97.44 262 LEU A N 1
ATOM 2100 C CA . LEU A 1 262 ? 22.172 -11.172 1.092 1 97.44 262 LEU A CA 1
ATOM 2101 C C . LEU A 1 262 ? 23.609 -11.367 0.641 1 97.44 262 LEU A C 1
ATOM 2103 O O . LEU A 1 262 ? 23.906 -11.375 -0.559 1 97.44 262 LEU A O 1
ATOM 2107 N N . LYS A 1 263 ? 24.469 -11.609 1.585 1 96.19 263 LYS A N 1
ATOM 2108 C CA . LYS A 1 263 ? 25.891 -11.781 1.284 1 96.19 263 LYS A CA 1
ATOM 2109 C C . LYS A 1 263 ? 26.125 -13.047 0.453 1 96.19 263 LYS A C 1
ATOM 2111 O O . LYS A 1 263 ? 27 -13.062 -0.417 1 96.19 263 LYS A O 1
ATOM 2116 N N . ARG A 1 264 ? 25.344 -14.016 0.734 1 94.88 264 ARG A N 1
ATOM 2117 C CA . ARG A 1 264 ? 25.438 -15.266 -0.01 1 94.88 264 ARG A CA 1
ATOM 2118 C C . ARG A 1 264 ? 25.266 -15.031 -1.507 1 94.88 264 ARG A C 1
ATOM 2120 O O . ARG A 1 264 ? 25.906 -15.703 -2.324 1 94.88 264 ARG A O 1
ATOM 2127 N N . TRP A 1 265 ? 24.469 -14.094 -1.816 1 95.5 265 TRP A N 1
ATOM 2128 C CA . TRP A 1 265 ? 24.172 -13.883 -3.229 1 95.5 265 TRP A CA 1
ATOM 2129 C C . TRP A 1 265 ? 24.812 -12.602 -3.738 1 95.5 265 TRP A C 1
ATOM 2131 O O . TRP A 1 265 ? 24.297 -11.961 -4.664 1 95.5 265 TRP A O 1
ATOM 2141 N N . GLY A 1 266 ? 25.797 -12.102 -3.025 1 94.94 266 GLY A N 1
ATOM 2142 C CA . GLY A 1 266 ? 26.688 -11.062 -3.535 1 94.94 266 GLY A CA 1
ATOM 2143 C C . GLY A 1 266 ? 26.188 -9.656 -3.236 1 94.94 266 GLY A C 1
ATOM 2144 O O . GLY A 1 266 ? 26.641 -8.695 -3.852 1 94.94 266 GLY A O 1
ATOM 2145 N N . LEU A 1 267 ? 25.25 -9.516 -2.359 1 96.56 267 LEU A N 1
ATOM 2146 C CA . LEU A 1 267 ? 24.766 -8.203 -1.957 1 96.56 267 LEU A CA 1
ATOM 2147 C C . LEU A 1 267 ? 25.438 -7.738 -0.67 1 96.56 267 LEU A C 1
ATOM 2149 O O . LEU A 1 267 ? 25.656 -8.539 0.24 1 96.56 267 LEU A O 1
ATOM 2153 N N . ARG A 1 268 ? 25.875 -6.508 -0.641 1 93.44 268 ARG A N 1
ATOM 2154 C CA . ARG A 1 268 ? 26.547 -5.934 0.52 1 93.44 268 ARG A CA 1
ATOM 2155 C C . ARG A 1 268 ? 25.812 -4.699 1.029 1 93.44 268 ARG A C 1
ATOM 2157 O O . ARG A 1 268 ? 26 -3.598 0.515 1 93.44 268 ARG A O 1
ATOM 2164 N N . PRO A 1 269 ? 25.047 -4.848 2.053 1 95.62 269 PRO A N 1
ATOM 2165 C CA . PRO A 1 269 ? 24.297 -3.709 2.602 1 95.62 269 PRO A CA 1
ATOM 2166 C C . PRO A 1 269 ? 25.203 -2.545 2.992 1 95.62 269 PRO A C 1
ATOM 2168 O O . PRO A 1 269 ? 26.312 -2.758 3.51 1 95.62 269 PRO A O 1
ATOM 2171 N N . ALA A 1 270 ? 24.656 -1.377 2.818 1 94.5 270 ALA A N 1
ATOM 2172 C CA . ALA A 1 270 ? 25.438 -0.157 3.016 1 94.5 270 ALA A CA 1
ATOM 2173 C C . ALA A 1 270 ? 25.531 0.207 4.496 1 94.5 270 ALA A C 1
ATOM 2175 O O . ALA A 1 270 ? 26.391 0.987 4.898 1 94.5 270 ALA A O 1
ATOM 2176 N N . LEU A 1 271 ? 24.625 -0.297 5.289 1 96 271 LEU A N 1
ATOM 2177 C CA . LEU A 1 271 ? 24.531 0.088 6.691 1 96 271 LEU A CA 1
ATOM 2178 C C . LEU A 1 271 ? 24.547 -1.141 7.594 1 96 271 LEU A C 1
ATOM 2180 O O . LEU A 1 271 ? 23.922 -2.154 7.281 1 96 271 LEU A O 1
ATOM 2184 N N . GLU A 1 272 ? 25.234 -1.028 8.695 1 92.06 272 GLU A N 1
ATOM 2185 C CA . GLU A 1 272 ? 25.234 -2.078 9.711 1 92.06 272 GLU A CA 1
ATOM 2186 C C . GLU A 1 272 ? 24.359 -1.698 10.898 1 92.06 272 GLU A C 1
ATOM 2188 O O . GLU A 1 272 ? 23.734 -2.562 11.523 1 92.06 272 GLU A O 1
ATOM 2193 N N . ASP A 1 273 ? 24.359 -0.482 11.148 1 92.56 273 ASP A N 1
ATOM 2194 C CA . ASP A 1 273 ? 23.578 0.053 12.258 1 92.56 273 ASP A CA 1
ATOM 2195 C C . ASP A 1 273 ? 23.234 1.527 12.039 1 92.56 273 ASP A C 1
ATOM 2197 O O . ASP A 1 273 ? 23.766 2.158 11.117 1 92.56 273 ASP A O 1
ATOM 2201 N N . VAL A 1 274 ? 22.25 1.934 12.828 1 92.06 274 VAL A N 1
ATOM 2202 C CA . VAL A 1 274 ? 21.891 3.35 12.828 1 92.06 274 VAL A CA 1
ATOM 2203 C C . VAL A 1 274 ? 21.953 3.898 14.25 1 92.06 274 VAL A C 1
ATOM 2205 O O . VAL A 1 274 ? 21.188 3.479 15.117 1 92.06 274 VAL A O 1
ATOM 2208 N N . SER A 1 275 ? 23.047 4.594 14.641 1 86.62 275 SER A N 1
ATOM 2209 C CA . SER A 1 275 ? 23.188 5.199 15.961 1 86.62 275 SER A CA 1
ATOM 2210 C C . SER A 1 275 ? 23.25 6.719 15.867 1 86.62 275 SER A C 1
ATOM 2212 O O . SER A 1 275 ? 24.328 7.316 15.922 1 86.62 275 SER A O 1
ATOM 2214 N N . GLY A 1 276 ? 22.141 7.492 15.648 1 92.62 276 GLY A N 1
ATOM 2215 C CA . GLY A 1 276 ? 22.094 8.938 15.508 1 92.62 276 GLY A CA 1
ATOM 2216 C C . GLY A 1 276 ? 22.531 9.422 14.141 1 92.62 276 GLY A C 1
ATOM 2217 O O . GLY A 1 276 ? 23.734 9.422 13.828 1 92.62 276 GLY A O 1
ATOM 2218 N N . ILE A 1 277 ? 21.672 9.836 13.297 1 98.19 277 ILE A N 1
ATOM 2219 C CA . ILE A 1 277 ? 21.969 10.289 11.938 1 98.19 277 ILE A CA 1
ATOM 2220 C C . ILE A 1 277 ? 22.438 11.742 11.969 1 98.19 277 ILE A C 1
ATOM 2222 O O . ILE A 1 277 ? 21.703 12.625 12.414 1 98.19 277 ILE A O 1
ATOM 2226 N N . PRO A 1 278 ? 23.672 12.023 11.5 1 98.38 278 PRO A N 1
ATOM 2227 C CA . PRO A 1 278 ? 24.125 13.414 11.469 1 98.38 278 PRO A CA 1
ATOM 2228 C C . PRO A 1 278 ? 23.141 14.344 10.766 1 98.38 278 PRO A C 1
ATOM 2230 O O . PRO A 1 278 ? 22.562 13.977 9.742 1 98.38 278 PRO A O 1
ATOM 2233 N N . ARG A 1 279 ? 22.938 15.445 11.383 1 98.62 279 ARG A N 1
ATOM 2234 C CA . ARG A 1 279 ? 22.156 16.531 10.797 1 98.62 279 ARG A CA 1
ATOM 2235 C C . ARG A 1 279 ? 23.031 17.703 10.43 1 98.62 279 ARG A C 1
ATOM 2237 O O . ARG A 1 279 ? 23.5 18.438 11.305 1 98.62 279 ARG A O 1
ATOM 2244 N N . VAL A 1 280 ? 23.172 17.891 9.117 1 98.44 280 VAL A N 1
ATOM 2245 C CA . VAL A 1 280 ? 24.172 18.828 8.602 1 98.44 280 VAL A CA 1
ATOM 2246 C C . VAL A 1 280 ? 23.469 19.984 7.895 1 98.44 280 VAL A C 1
ATOM 2248 O O . VAL A 1 280 ? 22.672 19.766 6.965 1 98.44 280 VAL A O 1
ATOM 2251 N N . GLU A 1 281 ? 23.766 21.172 8.273 1 98.12 281 GLU A N 1
ATOM 2252 C CA . GLU A 1 281 ? 23.188 22.297 7.559 1 98.12 281 GLU A CA 1
ATOM 2253 C C . GLU A 1 281 ? 23.75 22.406 6.141 1 98.12 281 GLU A C 1
ATOM 2255 O O . GLU A 1 281 ? 24.938 22.156 5.91 1 98.12 281 GLU A O 1
ATOM 2260 N N . TYR A 1 282 ? 22.953 22.781 5.258 1 98.56 282 TYR A N 1
ATOM 2261 C CA . TYR A 1 282 ? 23.312 22.984 3.857 1 98.56 282 TYR A CA 1
ATOM 2262 C C . TYR A 1 282 ? 24.578 23.812 3.734 1 98.56 282 TYR A C 1
ATOM 2264 O O . TYR A 1 282 ? 25.484 23.453 2.975 1 98.56 282 TYR A O 1
ATOM 2272 N N . GLU A 1 283 ? 24.688 24.859 4.527 1 97.44 283 GLU A N 1
ATOM 2273 C CA . GLU A 1 283 ? 25.844 25.734 4.488 1 97.44 283 GLU A CA 1
ATOM 2274 C C . GLU A 1 283 ? 27.109 24.984 4.906 1 97.44 283 GLU A C 1
ATOM 2276 O O . GLU A 1 283 ? 28.188 25.203 4.328 1 97.44 283 GLU A O 1
ATOM 2281 N N . GLU A 1 284 ? 27 24.188 5.902 1 98.06 284 GLU A N 1
ATOM 2282 C CA . GLU A 1 284 ? 28.125 23.375 6.348 1 98.06 284 GLU A CA 1
ATOM 2283 C C . GLU A 1 284 ? 28.547 22.375 5.27 1 98.06 284 GLU A C 1
ATOM 2285 O O . GLU A 1 284 ? 29.75 22.172 5.043 1 98.06 284 GLU A O 1
ATOM 2290 N N . ALA A 1 285 ? 27.594 21.734 4.648 1 98.44 285 ALA A N 1
ATOM 2291 C CA . ALA A 1 285 ? 27.891 20.797 3.568 1 98.44 285 ALA A CA 1
ATOM 2292 C C . ALA A 1 285 ? 28.656 21.484 2.441 1 98.44 285 ALA A C 1
ATOM 2294 O O . ALA A 1 285 ? 29.609 20.906 1.896 1 98.44 285 ALA A O 1
ATOM 2295 N N . LEU A 1 286 ? 28.266 22.719 2.086 1 98.25 286 LEU A N 1
ATOM 2296 C CA . LEU A 1 286 ? 28.953 23.469 1.05 1 98.25 286 LEU A CA 1
ATOM 2297 C C . LEU A 1 286 ? 30.406 23.734 1.442 1 98.25 286 LEU A C 1
ATOM 2299 O O . LEU A 1 286 ? 31.312 23.609 0.614 1 98.25 286 LEU A O 1
ATOM 2303 N N . ALA A 1 287 ? 30.578 24.172 2.682 1 98.25 287 ALA A N 1
ATOM 2304 C CA . ALA A 1 287 ? 31.922 24.453 3.166 1 98.25 287 ALA A CA 1
ATOM 2305 C C . ALA A 1 287 ? 32.812 23.219 3.059 1 98.25 287 ALA A C 1
ATOM 2307 O O . ALA A 1 287 ? 33.969 23.312 2.656 1 98.25 287 ALA A O 1
ATOM 2308 N N . LYS A 1 288 ? 32.25 22.062 3.473 1 98.5 288 LYS A N 1
ATOM 2309 C CA . LYS A 1 288 ? 33 20.812 3.379 1 98.5 288 LYS A CA 1
ATOM 2310 C C . LYS A 1 288 ? 33.344 20.484 1.928 1 98.5 288 LYS A C 1
ATOM 2312 O O . LYS A 1 288 ? 34.438 20.031 1.625 1 98.5 288 LYS A O 1
ATOM 2317 N N . LEU A 1 289 ? 32.406 20.656 1.025 1 98.56 289 LEU A N 1
ATOM 2318 C CA . LEU A 1 289 ? 32.625 20.391 -0.393 1 98.56 289 LEU A CA 1
ATOM 2319 C C . LEU A 1 289 ? 33.719 21.297 -0.945 1 98.56 289 LEU A C 1
ATOM 2321 O O . LEU A 1 289 ? 34.594 20.844 -1.707 1 98.56 289 LEU A O 1
ATOM 2325 N N . ARG A 1 290 ? 33.719 22.562 -0.557 1 98.06 290 ARG A N 1
ATOM 2326 C CA . ARG A 1 290 ? 34.781 23.484 -0.983 1 98.06 290 ARG A CA 1
ATOM 2327 C C . ARG A 1 290 ? 36.156 23.031 -0.492 1 98.06 290 ARG A C 1
ATOM 2329 O O . ARG A 1 290 ? 37.125 23.125 -1.22 1 98.06 290 ARG A O 1
ATOM 2336 N N . SER A 1 291 ? 36.156 22.594 0.689 1 97.88 291 SER A N 1
ATOM 2337 C CA . SER A 1 291 ? 37.406 22.094 1.245 1 97.88 291 SER A CA 1
ATOM 2338 C C . SER A 1 291 ? 37.938 20.891 0.469 1 97.88 291 SER A C 1
ATOM 2340 O O . SER A 1 291 ? 39.125 20.609 0.465 1 97.88 291 SER A O 1
ATOM 2342 N N . LEU A 1 292 ? 37.031 20.141 -0.149 1 97.69 292 LEU A N 1
ATOM 2343 C CA . LEU A 1 292 ? 37.406 18.969 -0.946 1 97.69 292 LEU A CA 1
ATOM 2344 C C . LEU A 1 292 ? 37.719 19.375 -2.385 1 97.69 292 LEU A C 1
ATOM 2346 O O . LEU A 1 292 ? 38 18.516 -3.221 1 97.69 292 LEU A O 1
ATOM 2350 N N . GLY A 1 293 ? 37.531 20.672 -2.73 1 97.56 293 GLY A N 1
ATOM 2351 C CA . GLY A 1 293 ? 37.938 21.172 -4.031 1 97.56 293 GLY A CA 1
ATOM 2352 C C . GLY A 1 293 ? 36.781 21.422 -4.977 1 97.56 293 GLY A C 1
ATOM 2353 O O . GLY A 1 293 ? 37 21.797 -6.133 1 97.56 293 GLY A O 1
ATOM 2354 N N . TYR A 1 294 ? 35.562 21.25 -4.496 1 97.81 294 TYR A N 1
ATOM 2355 C CA . TYR A 1 294 ? 34.406 21.5 -5.363 1 97.81 294 TYR A CA 1
ATOM 2356 C C . TYR A 1 294 ? 34.094 22.984 -5.445 1 97.81 294 TYR A C 1
ATOM 2358 O O . TYR A 1 294 ? 34.219 23.703 -4.449 1 97.81 294 TYR A O 1
ATOM 2366 N N . ASP A 1 295 ? 33.719 23.484 -6.648 1 97.25 295 ASP A N 1
ATOM 2367 C CA . ASP A 1 295 ? 33.25 24.859 -6.84 1 97.25 295 ASP A CA 1
ATOM 2368 C C . ASP A 1 295 ? 31.75 24.969 -6.652 1 97.25 295 ASP A C 1
ATOM 2370 O O . ASP A 1 295 ? 30.984 24.891 -7.617 1 97.25 295 ASP A O 1
ATOM 2374 N N . VAL A 1 296 ? 31.328 25.109 -5.418 1 97.5 296 VAL A N 1
ATOM 2375 C CA . VAL A 1 296 ? 29.906 25.172 -5.102 1 97.5 296 VAL A CA 1
ATOM 2376 C C . VAL A 1 296 ? 29.594 26.5 -4.406 1 97.5 296 VAL A C 1
ATOM 2378 O O . VAL A 1 296 ? 30.438 27.047 -3.697 1 97.5 296 VAL A O 1
ATOM 2381 N N . LYS A 1 297 ? 28.406 27.062 -4.598 1 96.25 297 LYS A N 1
ATOM 2382 C CA . LYS A 1 297 ? 27.922 28.297 -3.99 1 96.25 297 LYS A CA 1
ATOM 2383 C C . LYS A 1 297 ? 26.531 28.109 -3.402 1 96.25 297 LYS A C 1
ATOM 2385 O O . LYS A 1 297 ? 25.844 27.141 -3.711 1 96.25 297 LYS A O 1
ATOM 2390 N N . TRP A 1 298 ? 26.219 29.094 -2.594 1 96.12 298 TRP A N 1
ATOM 2391 C CA . TRP A 1 298 ? 24.891 29.094 -2.01 1 96.12 298 TRP A CA 1
ATOM 2392 C C . TRP A 1 298 ? 23.812 29.109 -3.096 1 96.12 298 TRP A C 1
ATOM 2394 O O . TRP A 1 298 ? 23.859 29.953 -4.004 1 96.12 298 TRP A O 1
ATOM 2404 N N . GLY A 1 299 ? 22.875 28.141 -3.014 1 95.56 299 GLY A N 1
ATOM 2405 C CA . GLY A 1 299 ? 21.828 28.062 -4.027 1 95.56 299 GLY A CA 1
ATOM 2406 C C . GLY A 1 299 ? 22.031 26.906 -4.996 1 95.56 299 GLY A C 1
ATOM 2407 O O . GLY A 1 299 ? 21.125 26.547 -5.754 1 95.56 299 GLY A O 1
ATOM 2408 N N . ASP A 1 300 ? 23.234 26.281 -4.941 1 94.94 300 ASP A N 1
ATOM 2409 C CA . ASP A 1 300 ? 23.516 25.172 -5.84 1 94.94 300 ASP A CA 1
ATOM 2410 C C . ASP A 1 300 ? 22.844 23.891 -5.367 1 94.94 300 ASP A C 1
ATOM 2412 O O . ASP A 1 300 ? 22.688 23.672 -4.164 1 94.94 300 ASP A O 1
ATOM 2416 N N . ASP A 1 301 ? 22.406 23.062 -6.348 1 92.19 301 ASP A N 1
ATOM 2417 C CA . ASP A 1 301 ? 21.984 21.703 -6.039 1 92.19 301 ASP A CA 1
ATOM 2418 C C . ASP A 1 301 ? 23.203 20.781 -5.844 1 92.19 301 ASP A C 1
ATOM 2420 O O . ASP A 1 301 ? 24.234 20.969 -6.484 1 92.19 301 ASP A O 1
ATOM 2424 N N . LEU A 1 302 ? 23.094 19.875 -4.992 1 95.25 302 LEU A N 1
ATOM 2425 C CA . LEU A 1 302 ? 24.156 18.922 -4.742 1 95.25 302 LEU A CA 1
ATOM 2426 C C . LEU A 1 302 ? 23.891 17.609 -5.473 1 95.25 302 LEU A C 1
ATOM 2428 O O . LEU A 1 302 ? 22.953 16.875 -5.129 1 95.25 302 LEU A O 1
ATOM 2432 N N . ASN A 1 303 ? 24.703 17.266 -6.418 1 93.62 303 ASN A N 1
ATOM 2433 C CA . ASN A 1 303 ? 24.5 16.047 -7.203 1 93.62 303 ASN A CA 1
ATOM 2434 C C . ASN A 1 303 ? 25.031 14.812 -6.477 1 93.62 303 ASN A C 1
ATOM 2436 O O . ASN A 1 303 ? 25.547 14.922 -5.359 1 93.62 303 ASN A O 1
ATOM 2440 N N . VAL A 1 304 ? 24.938 13.703 -7.07 1 94.12 304 VAL A N 1
ATOM 2441 C CA . VAL A 1 304 ? 25.266 12.414 -6.465 1 94.12 304 VAL A CA 1
ATOM 2442 C C . VAL A 1 304 ? 26.75 12.375 -6.105 1 94.12 304 VAL A C 1
ATOM 2444 O O . VAL A 1 304 ? 27.125 11.906 -5.027 1 94.12 304 VAL A O 1
ATOM 2447 N N . GLU A 1 305 ? 27.609 12.812 -7.004 1 96.06 305 GLU A N 1
ATOM 2448 C CA . GLU A 1 305 ? 29.047 12.82 -6.762 1 96.06 305 GLU A CA 1
ATOM 2449 C C . GLU A 1 305 ? 29.406 13.625 -5.516 1 96.06 305 GLU A C 1
ATOM 2451 O O . GLU A 1 305 ? 30.203 13.195 -4.691 1 96.06 305 GLU A O 1
ATOM 2456 N N . MET A 1 306 ? 28.844 14.805 -5.406 1 98.06 306 MET A N 1
ATOM 2457 C CA . MET A 1 306 ? 29.078 15.688 -4.262 1 98.06 306 MET A CA 1
ATOM 2458 C C . MET A 1 306 ? 28.578 15.039 -2.975 1 98.06 306 MET A C 1
ATOM 2460 O O . MET A 1 306 ? 29.25 15.086 -1.948 1 98.06 306 MET A O 1
ATOM 2464 N N . GLN A 1 307 ? 27.375 14.438 -3.039 1 98.06 307 GLN A N 1
ATOM 2465 C CA . GLN A 1 307 ? 26.797 13.781 -1.876 1 98.06 307 GLN A CA 1
ATOM 2466 C C . GLN A 1 307 ? 27.641 12.586 -1.438 1 98.06 307 GLN A C 1
ATOM 2468 O O . GLN A 1 307 ? 27.781 12.32 -0.242 1 98.06 307 GLN A O 1
ATOM 2473 N N . ARG A 1 308 ? 28.219 11.891 -2.355 1 97.56 308 ARG A N 1
ATOM 2474 C CA . ARG A 1 308 ? 29.125 10.797 -2.041 1 97.56 308 ARG A CA 1
ATOM 2475 C C . ARG A 1 308 ? 30.406 11.312 -1.384 1 97.56 308 ARG A C 1
ATOM 2477 O O . ARG A 1 308 ? 30.922 10.695 -0.449 1 97.56 308 ARG A O 1
ATOM 2484 N N . ALA A 1 309 ? 30.922 12.406 -1.933 1 98.38 309 ALA A N 1
ATOM 2485 C CA . ALA A 1 309 ? 32.125 12.992 -1.377 1 98.38 309 ALA A CA 1
ATOM 2486 C C . ALA A 1 309 ? 31.953 13.352 0.094 1 98.38 309 ALA A C 1
ATOM 2488 O O . ALA A 1 309 ? 32.875 13.211 0.897 1 98.38 309 ALA A O 1
ATOM 2489 N N . LEU A 1 310 ? 30.781 13.758 0.47 1 98.62 310 LEU A N 1
ATOM 2490 C CA . LEU A 1 310 ? 30.484 14.203 1.827 1 98.62 310 LEU A CA 1
ATOM 2491 C C . LEU A 1 310 ? 30.484 13.023 2.797 1 98.62 310 LEU A C 1
ATOM 2493 O O . LEU A 1 310 ? 30.562 13.219 4.012 1 98.62 310 LEU A O 1
ATOM 2497 N N . MET A 1 311 ? 30.406 11.812 2.285 1 97.94 311 MET A N 1
ATOM 2498 C CA . MET A 1 311 ? 30.406 10.625 3.135 1 97.94 311 MET A CA 1
ATOM 2499 C C . MET A 1 311 ? 31.703 10.516 3.924 1 97.94 311 MET A C 1
ATOM 2501 O O . MET A 1 311 ? 31.734 9.906 4.992 1 97.94 311 MET A O 1
ATOM 2505 N N . LYS A 1 312 ? 32.75 11.117 3.42 1 97.56 312 LYS A N 1
ATOM 2506 C CA . LYS A 1 312 ? 34.031 11.148 4.117 1 97.56 312 LYS A CA 1
ATOM 2507 C C . LYS A 1 312 ? 33.875 11.766 5.508 1 97.56 312 LYS A C 1
ATOM 2509 O O . LYS A 1 312 ? 34.562 11.359 6.449 1 97.56 312 LYS A O 1
ATOM 2514 N N . TYR A 1 313 ? 32.969 12.688 5.617 1 97.94 313 TYR A N 1
ATOM 2515 C CA . TYR A 1 313 ? 32.844 13.453 6.855 1 97.94 313 TYR A CA 1
ATOM 2516 C C . TYR A 1 313 ? 31.703 12.891 7.715 1 97.94 313 TYR A C 1
ATOM 2518 O O . TYR A 1 313 ? 31.781 12.938 8.945 1 97.94 313 TYR A O 1
ATOM 2526 N N . TYR A 1 314 ? 30.656 12.375 7.09 1 97.62 314 TYR A N 1
ATOM 2527 C CA . TYR A 1 314 ? 29.422 12.156 7.844 1 97.62 314 TYR A CA 1
ATOM 2528 C C . TYR A 1 314 ? 29.031 10.68 7.824 1 97.62 314 TYR A C 1
ATOM 2530 O O . TYR A 1 314 ? 28.094 10.273 8.531 1 97.62 314 TYR A O 1
ATOM 2538 N N . GLY A 1 315 ? 29.703 9.852 7.043 1 97 315 GLY A N 1
ATOM 2539 C CA . GLY A 1 315 ? 29.312 8.461 6.855 1 97 315 GLY A CA 1
ATOM 2540 C C . GLY A 1 315 ? 28.281 8.281 5.758 1 97 315 GLY A C 1
ATOM 2541 O O . GLY A 1 315 ? 27.938 9.234 5.051 1 97 315 GLY A O 1
ATOM 2542 N N . PRO A 1 316 ? 27.766 7.133 5.609 1 97.44 316 PRO A N 1
ATOM 2543 C CA . PRO A 1 316 ? 26.906 6.797 4.465 1 97.44 316 PRO A CA 1
ATOM 2544 C C . PRO A 1 316 ? 25.484 7.309 4.621 1 97.44 316 PRO A C 1
ATOM 2546 O O . PRO A 1 316 ? 24.719 7.297 3.656 1 97.44 316 PRO A O 1
ATOM 2549 N N . LEU A 1 317 ? 25.094 7.664 5.844 1 98.62 317 LEU A N 1
ATOM 2550 C CA . LEU A 1 317 ? 23.734 8.117 6.129 1 98.62 317 LEU A CA 1
ATOM 2551 C C . LEU A 1 317 ? 23.75 9.438 6.891 1 98.62 317 LEU A C 1
ATOM 2553 O O . LEU A 1 317 ? 24.266 9.516 8 1 98.62 317 LEU A O 1
ATOM 2557 N N . TYR A 1 318 ? 23.172 10.5 6.277 1 98.69 318 TYR A N 1
ATOM 2558 C CA . TYR A 1 318 ? 23.156 11.797 6.941 1 98.69 318 TYR A CA 1
ATOM 2559 C C . TYR A 1 318 ? 22.031 12.672 6.387 1 98.69 318 TYR A C 1
ATOM 2561 O O . TYR A 1 318 ? 21.609 12.484 5.25 1 98.69 318 TYR A O 1
ATOM 2569 N N . PHE A 1 319 ? 21.609 13.609 7.184 1 98.88 319 PHE A N 1
ATOM 2570 C CA . PHE A 1 319 ? 20.656 14.625 6.746 1 98.88 319 PHE A CA 1
ATOM 2571 C C . PHE A 1 319 ? 21.391 15.883 6.281 1 98.88 319 PHE A C 1
ATOM 2573 O O . PHE A 1 319 ? 22.422 16.25 6.84 1 98.88 319 PHE A O 1
ATOM 2580 N N . ILE A 1 320 ? 20.859 16.516 5.285 1 98.81 320 ILE A N 1
ATOM 2581 C CA . ILE A 1 320 ? 21.156 17.922 4.996 1 98.81 320 ILE A CA 1
ATOM 2582 C C . ILE A 1 320 ? 19.938 18.781 5.301 1 98.81 320 ILE A C 1
ATOM 2584 O O . ILE A 1 320 ? 18.828 18.484 4.848 1 98.81 320 ILE A O 1
ATOM 2588 N N . THR A 1 321 ? 20.141 19.828 6.07 1 98.69 321 THR A N 1
ATOM 2589 C CA . THR A 1 321 ? 19 20.609 6.535 1 98.69 321 THR A CA 1
ATOM 2590 C C . THR A 1 321 ? 19.156 22.078 6.129 1 98.69 321 THR A C 1
ATOM 2592 O O . THR A 1 321 ? 20.219 22.484 5.672 1 98.69 321 THR A O 1
ATOM 2595 N N . ASP A 1 322 ? 18.031 22.812 6.219 1 98.44 322 ASP A N 1
ATOM 2596 C CA . ASP A 1 322 ? 18 24.266 6.117 1 98.44 322 ASP A CA 1
ATOM 2597 C C . ASP A 1 322 ? 18.484 24.734 4.742 1 98.44 322 ASP A C 1
ATOM 2599 O O . ASP A 1 322 ? 19.359 25.594 4.641 1 98.44 322 ASP A O 1
ATOM 2603 N N . PHE A 1 323 ? 17.922 24.125 3.762 1 98.44 323 PHE A N 1
ATOM 2604 C CA . PHE A 1 323 ? 18.203 24.516 2.383 1 98.44 323 PHE A CA 1
ATOM 2605 C C . PHE A 1 323 ? 17.766 25.953 2.119 1 98.44 323 PHE A C 1
ATOM 2607 O O . PHE A 1 323 ? 16.922 26.484 2.836 1 98.44 323 PHE A O 1
ATOM 2614 N N . PRO A 1 324 ? 18.422 26.562 1.06 1 97.88 324 PRO A N 1
ATOM 2615 C CA . PRO A 1 324 ? 17.844 27.844 0.62 1 97.88 324 PRO A CA 1
ATOM 2616 C C . PRO A 1 324 ? 16.359 27.75 0.296 1 97.88 324 PRO A C 1
ATOM 2618 O O . PRO A 1 324 ? 15.938 26.844 -0.428 1 97.88 324 PRO A O 1
ATOM 2621 N N . ALA A 1 325 ? 15.539 28.672 0.812 1 96.94 325 ALA A N 1
ATOM 2622 C CA . ALA A 1 325 ? 14.078 28.625 0.679 1 96.94 325 ALA A CA 1
ATOM 2623 C C . ALA A 1 325 ? 13.664 28.609 -0.79 1 96.94 325 ALA A C 1
ATOM 2625 O O . ALA A 1 325 ? 12.703 27.938 -1.16 1 96.94 325 ALA A O 1
ATOM 2626 N N . ASP A 1 326 ? 14.422 29.266 -1.609 1 93.5 326 ASP A N 1
ATOM 2627 C CA . ASP A 1 326 ? 14.039 29.438 -3.01 1 93.5 326 ASP A CA 1
ATOM 2628 C C . ASP A 1 326 ? 14.281 28.156 -3.799 1 93.5 326 ASP A C 1
ATOM 2630 O O . ASP A 1 326 ? 13.773 28 -4.914 1 93.5 326 ASP A O 1
ATOM 2634 N N . LEU A 1 327 ? 15.055 27.188 -3.229 1 93.75 327 LEU A N 1
ATOM 2635 C CA . LEU A 1 327 ? 15.312 25.906 -3.881 1 93.75 327 LEU A CA 1
ATOM 2636 C C . LEU A 1 327 ? 14.195 24.906 -3.588 1 93.75 327 LEU A C 1
ATOM 2638 O O . LEU A 1 327 ? 14.102 23.859 -4.234 1 93.75 327 LEU A O 1
ATOM 2642 N N . ARG A 1 328 ? 13.375 25.297 -2.668 1 95.94 328 ARG A N 1
ATOM 2643 C CA . ARG A 1 328 ? 12.336 24.375 -2.23 1 95.94 328 ARG A CA 1
ATOM 2644 C C . ARG A 1 328 ? 10.969 24.781 -2.779 1 95.94 328 ARG A C 1
ATOM 2646 O O . ARG A 1 328 ? 10.789 25.938 -3.191 1 95.94 328 ARG A O 1
ATOM 2653 N N . PRO A 1 329 ? 10 23.844 -2.834 1 94.56 329 PRO A N 1
ATOM 2654 C CA . PRO A 1 329 ? 8.672 24.156 -3.359 1 94.56 329 PRO A CA 1
ATOM 2655 C C . PRO A 1 329 ? 7.973 25.266 -2.574 1 94.56 329 PRO A C 1
ATOM 2657 O O . PRO A 1 329 ? 8.336 25.531 -1.426 1 94.56 329 PRO A O 1
ATOM 2660 N N . PHE A 1 330 ? 6.898 25.828 -3.121 1 95.38 330 PHE A N 1
ATOM 2661 C CA . PHE A 1 330 ? 6.215 27 -2.598 1 95.38 330 PHE A CA 1
ATOM 2662 C C . PHE A 1 330 ? 5.574 26.703 -1.249 1 95.38 330 PHE A C 1
ATOM 2664 O O . PHE A 1 330 ? 5.336 27.609 -0.451 1 95.38 330 PHE A O 1
ATOM 2671 N N . TYR A 1 331 ? 5.309 25.422 -1.015 1 97 331 TYR A N 1
ATOM 2672 C CA . TYR A 1 331 ? 4.582 25.078 0.2 1 97 331 TYR A CA 1
ATOM 2673 C C . TYR A 1 331 ? 5.543 24.828 1.357 1 97 331 TYR A C 1
ATOM 2675 O O . TYR A 1 331 ? 5.121 24.453 2.455 1 97 331 TYR A O 1
ATOM 2683 N N . THR A 1 332 ? 6.875 25.031 1.173 1 98.31 332 THR A N 1
ATOM 2684 C CA . THR A 1 332 ? 7.879 24.828 2.213 1 98.31 332 THR A CA 1
ATOM 2685 C C . THR A 1 332 ? 7.996 26.062 3.094 1 98.31 332 THR A C 1
ATOM 2687 O O . THR A 1 332 ? 8.156 27.188 2.59 1 98.31 332 THR A O 1
ATOM 2690 N N . LYS A 1 333 ? 7.965 25.938 4.406 1 98.69 333 LYS A N 1
ATOM 2691 C CA . LYS A 1 333 ? 8.023 27.047 5.352 1 98.69 333 LYS A CA 1
ATOM 2692 C C . LYS A 1 333 ? 9.438 27.609 5.438 1 98.69 333 LYS A C 1
ATOM 2694 O O . LYS A 1 333 ? 10.414 26.859 5.539 1 98.69 333 LYS A O 1
ATOM 2699 N N . ARG A 1 334 ? 9.539 28.906 5.406 1 98.12 334 ARG A N 1
ATOM 2700 C CA . ARG A 1 334 ? 10.797 29.594 5.676 1 98.12 334 ARG A CA 1
ATOM 2701 C C . ARG A 1 334 ? 11.109 29.594 7.168 1 98.12 334 ARG A C 1
ATOM 2703 O O . ARG A 1 334 ? 10.195 29.641 7.996 1 98.12 334 ARG A O 1
ATOM 2710 N N . SER A 1 335 ? 12.445 29.547 7.438 1 97.19 335 SER A N 1
ATOM 2711 C CA . SER A 1 335 ? 12.859 29.656 8.836 1 97.19 335 SER A CA 1
ATOM 2712 C C . SER A 1 335 ? 12.5 31.016 9.414 1 97.19 335 SER A C 1
ATOM 2714 O O . SER A 1 335 ? 12.656 32.031 8.75 1 97.19 335 SER A O 1
ATOM 2716 N N . GLU A 1 336 ? 11.969 30.953 10.617 1 93.25 336 GLU A N 1
ATOM 2717 C CA . GLU A 1 336 ? 11.648 32.219 11.289 1 93.25 336 GLU A CA 1
ATOM 2718 C C . GLU A 1 336 ? 12.914 33 11.625 1 93.25 336 GLU A C 1
ATOM 2720 O O . GLU A 1 336 ? 12.914 34.219 11.602 1 93.25 336 GLU A O 1
ATOM 2725 N N . GLU A 1 337 ? 13.93 32.281 11.875 1 94.31 337 GLU A N 1
ATOM 2726 C CA . GLU A 1 337 ? 15.195 32.875 12.266 1 94.31 337 GLU A CA 1
ATOM 2727 C C . GLU A 1 337 ? 15.914 33.5 11.062 1 94.31 337 GLU A C 1
ATOM 2729 O O . GLU A 1 337 ? 16.516 34.562 11.172 1 94.31 337 GLU A O 1
ATOM 2734 N N . ASP A 1 338 ? 15.898 32.875 9.977 1 96.94 338 ASP A N 1
ATOM 2735 C CA . ASP A 1 338 ? 16.531 33.312 8.742 1 96.94 338 ASP A CA 1
ATOM 2736 C C . ASP A 1 338 ? 15.68 32.969 7.523 1 96.94 338 ASP A C 1
ATOM 2738 O O . ASP A 1 338 ? 15.805 31.891 6.961 1 96.94 338 ASP A O 1
ATOM 2742 N N . PRO A 1 339 ? 14.953 33.906 7.035 1 96.75 339 PRO A N 1
ATOM 2743 C CA . PRO A 1 339 ? 13.984 33.625 5.973 1 96.75 339 PRO A CA 1
ATOM 2744 C C . PRO A 1 339 ? 14.648 33.219 4.66 1 96.75 339 PRO A C 1
ATOM 2746 O O . PRO A 1 339 ? 13.961 32.812 3.721 1 96.75 339 PRO A O 1
ATOM 2749 N N . LYS A 1 340 ? 15.922 33.375 4.566 1 97.12 340 LYS A N 1
ATOM 2750 C CA . LYS A 1 340 ? 16.625 32.875 3.389 1 97.12 340 LYS A CA 1
ATOM 2751 C C . LYS A 1 340 ? 16.672 31.359 3.396 1 97.12 340 LYS A C 1
ATOM 2753 O O . LYS A 1 340 ? 16.875 30.734 2.352 1 97.12 340 LYS A O 1
ATOM 2758 N N . LYS A 1 341 ? 16.531 30.812 4.582 1 98.19 341 LYS A N 1
ATOM 2759 C CA . LYS A 1 341 ? 16.578 29.359 4.762 1 98.19 341 LYS A CA 1
ATOM 2760 C C . LYS A 1 341 ? 15.164 28.781 4.906 1 98.19 341 LYS A C 1
ATOM 2762 O O . LYS A 1 341 ? 14.211 29.516 5.148 1 98.19 341 LYS A O 1
ATOM 2767 N N . SER A 1 342 ? 15.07 27.516 4.656 1 98.38 342 SER A N 1
ATOM 2768 C CA . SER A 1 342 ? 13.805 26.797 4.812 1 98.38 342 SER A CA 1
ATOM 2769 C C . SER A 1 342 ? 13.883 25.766 5.934 1 98.38 342 SER A C 1
ATOM 2771 O O . SER A 1 342 ? 14.969 25.297 6.266 1 98.38 342 SER A O 1
ATOM 2773 N N . GLU A 1 343 ? 12.766 25.516 6.574 1 98.69 343 GLU A N 1
ATOM 2774 C CA . GLU A 1 343 ? 12.648 24.375 7.465 1 98.69 343 GLU A CA 1
ATOM 2775 C C . GLU A 1 343 ? 12.516 23.078 6.672 1 98.69 343 GLU A C 1
ATOM 2777 O O . GLU A 1 343 ? 11.461 22.438 6.676 1 98.69 343 GLU A O 1
ATOM 2782 N N . SER A 1 344 ? 13.586 22.641 6.043 1 98.69 344 SER A N 1
ATOM 2783 C CA . SER A 1 344 ? 13.57 21.516 5.125 1 98.69 344 SER A CA 1
ATOM 2784 C C . SER A 1 344 ? 14.773 20.609 5.348 1 98.69 344 SER A C 1
ATOM 2786 O O . SER A 1 344 ? 15.711 20.969 6.062 1 98.69 344 SER A O 1
ATOM 2788 N N . TYR A 1 345 ? 14.734 19.422 4.785 1 98.81 345 TYR A N 1
ATOM 2789 C CA . TYR A 1 345 ? 15.82 18.469 4.91 1 98.81 345 TYR A CA 1
ATOM 2790 C C . TYR A 1 345 ? 15.781 17.453 3.777 1 98.81 345 TYR A C 1
ATOM 2792 O O . TYR A 1 345 ? 14.734 17.234 3.164 1 98.81 345 TYR A O 1
ATOM 2800 N N . ASP A 1 346 ? 16.891 16.875 3.453 1 98.81 346 ASP A N 1
ATOM 2801 C CA . ASP A 1 346 ? 17.062 15.664 2.662 1 98.81 346 ASP A CA 1
ATOM 2802 C C . ASP A 1 346 ? 17.812 14.594 3.455 1 98.81 346 ASP A C 1
ATOM 2804 O O . ASP A 1 346 ? 18.688 14.906 4.254 1 98.81 346 ASP A O 1
ATOM 2808 N N . LEU A 1 347 ? 17.391 13.43 3.32 1 98.88 347 LEU A N 1
ATOM 2809 C CA . LEU A 1 347 ? 18.156 12.297 3.854 1 98.88 347 LEU A CA 1
ATOM 2810 C C . LEU A 1 347 ? 18.938 11.602 2.75 1 98.88 347 LEU A C 1
ATOM 2812 O O . LEU A 1 347 ? 18.375 11.18 1.745 1 98.88 347 LEU A O 1
ATOM 2816 N N . ILE A 1 348 ? 20.25 11.516 2.934 1 98.69 348 ILE A N 1
ATOM 2817 C CA . ILE A 1 348 ? 21.156 10.93 1.952 1 98.69 348 ILE A CA 1
ATOM 2818 C C . ILE A 1 348 ? 21.641 9.562 2.445 1 98.69 348 ILE A C 1
ATOM 2820 O O . ILE A 1 348 ? 22.047 9.43 3.6 1 98.69 348 ILE A O 1
ATOM 2824 N N . LEU A 1 349 ? 21.562 8.586 1.629 1 98.44 349 LEU A N 1
ATOM 2825 C CA . LEU A 1 349 ? 22.078 7.254 1.887 1 98.44 349 LEU A CA 1
ATOM 2826 C C . LEU A 1 349 ? 22.984 6.801 0.747 1 98.44 349 LEU A C 1
ATOM 2828 O O . LEU A 1 349 ? 22.547 6.691 -0.399 1 98.44 349 LEU A O 1
ATOM 2832 N N . ASN A 1 350 ? 24.234 6.527 1.054 1 97.19 350 ASN A N 1
ATOM 2833 C CA . ASN A 1 350 ? 25.188 6.066 0.057 1 97.19 350 ASN A CA 1
ATOM 2834 C C . ASN A 1 350 ? 25.234 7 -1.147 1 97.19 350 ASN A C 1
ATOM 2836 O O . ASN A 1 350 ? 25.266 6.547 -2.293 1 97.19 350 ASN A O 1
ATOM 2840 N N . GLY A 1 351 ? 25.156 8.328 -0.861 1 96.62 351 GLY A N 1
ATOM 2841 C CA . GLY A 1 351 ? 25.312 9.359 -1.869 1 96.62 351 GLY A CA 1
ATOM 2842 C C . GLY A 1 351 ? 24.031 9.648 -2.625 1 96.62 351 GLY A C 1
ATOM 2843 O O . GLY A 1 351 ? 24 10.484 -3.527 1 96.62 351 GLY A O 1
ATOM 2844 N N . ILE A 1 352 ? 22.953 8.953 -2.275 1 97.06 352 ILE A N 1
ATOM 2845 C CA . ILE A 1 352 ? 21.672 9.094 -2.98 1 97.06 352 ILE A CA 1
ATOM 2846 C C . ILE A 1 352 ? 20.641 9.719 -2.053 1 97.06 352 ILE A C 1
ATOM 2848 O O . ILE A 1 352 ? 20.438 9.25 -0.93 1 97.06 352 ILE A O 1
ATOM 2852 N N . GLU A 1 353 ? 20.016 10.812 -2.523 1 98.06 353 GLU A N 1
ATOM 2853 C CA . GLU A 1 353 ? 18.891 11.367 -1.777 1 98.06 353 GLU A CA 1
ATOM 2854 C C . GLU A 1 353 ? 17.703 10.406 -1.77 1 98.06 353 GLU A C 1
ATOM 2856 O O . GLU A 1 353 ? 17.109 10.133 -2.816 1 98.06 353 GLU A O 1
ATOM 2861 N N . ILE A 1 354 ? 17.312 9.945 -0.601 1 98.38 354 ILE A N 1
ATOM 2862 C CA . ILE A 1 354 ? 16.219 8.961 -0.548 1 98.38 354 ILE A CA 1
ATOM 2863 C C . ILE A 1 354 ? 14.977 9.609 0.048 1 98.38 354 ILE A C 1
ATOM 2865 O O . ILE A 1 354 ? 13.867 9.094 -0.117 1 98.38 354 ILE A O 1
ATOM 2869 N N . VAL A 1 355 ? 15.109 10.703 0.8 1 98.81 355 VAL A N 1
ATOM 2870 C CA . VAL A 1 355 ? 13.984 11.414 1.397 1 98.81 355 VAL A CA 1
ATOM 2871 C C . VAL A 1 355 ? 14.133 12.914 1.159 1 98.81 355 VAL A C 1
ATOM 2873 O O . VAL A 1 355 ? 15.242 13.453 1.199 1 98.81 355 VAL A O 1
ATOM 2876 N N . SER A 1 356 ? 13.055 13.523 0.923 1 98.5 356 SER A N 1
ATOM 2877 C CA . SER A 1 356 ? 12.922 14.977 1.009 1 98.5 356 SER A CA 1
ATOM 2878 C C . SER A 1 356 ? 11.711 15.367 1.851 1 98.5 356 SER A C 1
ATOM 2880 O O . SER A 1 356 ? 10.672 14.703 1.81 1 98.5 356 SER A O 1
ATOM 2882 N N . GLY A 1 357 ? 11.867 16.391 2.695 1 98.69 357 GLY A N 1
ATOM 2883 C CA . GLY A 1 357 ? 10.758 16.797 3.539 1 98.69 357 GLY A CA 1
ATOM 2884 C C . GLY A 1 357 ? 10.93 18.203 4.102 1 98.69 357 GLY A C 1
ATOM 2885 O O . GLY A 1 357 ? 11.93 18.875 3.824 1 98.69 357 GLY A O 1
ATOM 2886 N N . ALA A 1 358 ? 9.914 18.672 4.77 1 98.81 358 ALA A N 1
ATOM 2887 C CA . ALA A 1 358 ? 9.914 20.031 5.297 1 98.81 358 ALA A CA 1
ATOM 2888 C C . ALA A 1 358 ? 8.719 20.266 6.223 1 98.81 358 ALA A C 1
ATOM 2890 O O . ALA A 1 358 ? 7.793 19.453 6.266 1 98.81 358 ALA A O 1
ATOM 2891 N N . THR A 1 359 ? 8.867 21.312 7.02 1 98.81 359 THR A N 1
ATOM 2892 C CA . THR A 1 359 ? 7.672 21.953 7.562 1 98.81 359 THR A CA 1
ATOM 2893 C C . THR A 1 359 ? 6.926 22.719 6.473 1 98.81 359 THR A C 1
ATOM 2895 O O . THR A 1 359 ? 7.547 23.359 5.617 1 98.81 359 THR A O 1
ATOM 2898 N N . ARG A 1 360 ? 5.621 22.672 6.531 1 98.69 360 ARG A N 1
ATOM 2899 C CA . ARG A 1 360 ? 4.824 23.297 5.48 1 98.69 360 ARG A CA 1
ATOM 2900 C C . ARG A 1 360 ? 4.305 24.656 5.93 1 98.69 360 ARG A C 1
ATOM 2902 O O . ARG A 1 360 ? 4.145 24.906 7.125 1 98.69 360 ARG A O 1
ATOM 2909 N N . VAL A 1 361 ? 4.09 25.5 4.945 1 98.19 361 VAL A N 1
ATOM 2910 C CA . VAL A 1 361 ? 3.299 26.703 5.191 1 98.19 361 VAL A CA 1
ATOM 2911 C C . VAL A 1 361 ? 1.859 26.312 5.527 1 98.19 361 VAL A C 1
ATOM 2913 O O . VAL A 1 361 ? 1.222 25.562 4.781 1 98.19 361 VAL A O 1
ATOM 2916 N N . HIS A 1 362 ? 1.332 26.828 6.672 1 97.88 362 HIS A N 1
ATOM 2917 C CA . HIS A 1 362 ? 0.01 26.359 7.066 1 97.88 362 HIS A CA 1
ATOM 2918 C C . HIS A 1 362 ? -1.003 27.5 7.074 1 97.88 362 HIS A C 1
ATOM 2920 O O . HIS A 1 362 ? -2.121 27.328 7.57 1 97.88 362 HIS A O 1
ATOM 2926 N N . THR A 1 363 ? -0.598 28.719 6.59 1 97.31 363 THR A N 1
ATOM 2927 C CA . THR A 1 363 ? -1.535 29.828 6.461 1 97.31 363 THR A CA 1
ATOM 2928 C C . THR A 1 363 ? -1.693 30.234 5 1 97.31 363 THR A C 1
ATOM 2930 O O . THR A 1 363 ? -0.716 30.266 4.246 1 97.31 363 THR A O 1
ATOM 2933 N N . ARG A 1 364 ? -2.895 30.562 4.633 1 97.38 364 ARG A N 1
ATOM 2934 C CA . ARG A 1 364 ? -3.227 30.844 3.242 1 97.38 364 ARG A CA 1
ATOM 2935 C C . ARG A 1 364 ? -2.428 32.031 2.725 1 97.38 364 ARG A C 1
ATOM 2937 O O . ARG A 1 364 ? -1.865 31.984 1.629 1 97.38 364 ARG A O 1
ATOM 2944 N N . GLU A 1 365 ? -2.355 33.094 3.527 1 97.44 365 GLU A N 1
ATOM 2945 C CA . GLU A 1 365 ? -1.708 34.312 3.107 1 97.44 365 GLU A CA 1
ATOM 2946 C C . GLU A 1 365 ? -0.239 34.094 2.766 1 97.44 365 GLU A C 1
ATOM 2948 O O . GLU A 1 365 ? 0.245 34.562 1.732 1 97.44 365 GLU A O 1
ATOM 2953 N N . VAL A 1 366 ? 0.438 33.406 3.615 1 97.44 366 VAL A N 1
ATOM 2954 C CA . VAL A 1 366 ? 1.854 33.125 3.4 1 97.44 366 VAL A CA 1
ATOM 2955 C C . VAL A 1 366 ? 2.029 32.219 2.18 1 97.44 366 VAL A C 1
ATOM 2957 O O . VAL A 1 366 ? 2.941 32.438 1.375 1 97.44 366 VAL A O 1
ATOM 2960 N N . LEU A 1 367 ? 1.184 31.266 2.023 1 97.56 367 LEU A N 1
ATOM 2961 C CA . LEU A 1 367 ? 1.251 30.328 0.905 1 97.56 367 LEU A CA 1
ATOM 2962 C C . LEU A 1 367 ? 1.062 31.062 -0.422 1 97.56 367 LEU A C 1
ATOM 2964 O O . LEU A 1 367 ? 1.798 30.812 -1.38 1 97.56 367 LEU A O 1
ATOM 2968 N N . GLU A 1 368 ? 0.08 31.922 -0.455 1 97.38 368 GLU A N 1
ATOM 2969 C CA . GLU A 1 368 ? -0.165 32.719 -1.66 1 97.38 368 GLU A CA 1
ATOM 2970 C C . GLU A 1 368 ? 1.035 33.594 -1.995 1 97.38 368 GLU A C 1
ATOM 2972 O O . GLU A 1 368 ? 1.405 33.719 -3.164 1 97.38 368 GLU A O 1
ATOM 2977 N N . ALA A 1 369 ? 1.583 34.219 -0.988 1 97.12 369 ALA A N 1
ATOM 2978 C CA . ALA A 1 369 ? 2.756 35.062 -1.196 1 97.12 369 ALA A CA 1
ATOM 2979 C C . ALA A 1 369 ? 3.914 34.25 -1.783 1 97.12 369 ALA A C 1
ATOM 2981 O O . ALA A 1 369 ? 4.613 34.719 -2.682 1 97.12 369 ALA A O 1
ATOM 2982 N N . GLU A 1 370 ? 4.145 33.062 -1.259 1 96.81 370 GLU A N 1
ATOM 2983 C CA . GLU A 1 370 ? 5.203 32.188 -1.766 1 96.81 370 GLU A CA 1
ATOM 2984 C C . GLU A 1 370 ? 4.941 31.797 -3.213 1 96.81 370 GLU A C 1
ATOM 2986 O O . GLU A 1 370 ? 5.871 31.719 -4.02 1 96.81 370 GLU A O 1
ATOM 2991 N N . MET A 1 371 ? 3.684 31.484 -3.555 1 95.06 371 MET A N 1
ATOM 2992 C CA . MET A 1 371 ? 3.318 31.156 -4.93 1 95.06 371 MET A CA 1
ATOM 2993 C C . MET A 1 371 ? 3.641 32.312 -5.875 1 95.06 371 MET A C 1
ATOM 2995 O O . MET A 1 371 ? 4.25 32.094 -6.926 1 95.06 371 MET A O 1
ATOM 2999 N N . ARG A 1 372 ? 3.301 33.5 -5.477 1 95.44 372 ARG A N 1
ATOM 3000 C CA . ARG A 1 372 ? 3.557 34.688 -6.293 1 95.44 372 ARG A CA 1
ATOM 3001 C C . ARG A 1 372 ? 5.055 34.906 -6.48 1 95.44 372 ARG A C 1
ATOM 3003 O O . ARG A 1 372 ? 5.5 35.312 -7.555 1 95.44 372 ARG A O 1
ATOM 3010 N N . ARG A 1 373 ? 5.801 34.688 -5.43 1 94.31 373 ARG A N 1
ATOM 3011 C CA . ARG A 1 373 ? 7.254 34.812 -5.492 1 94.31 373 ARG A CA 1
ATOM 3012 C C . ARG A 1 373 ? 7.84 33.906 -6.555 1 94.31 373 ARG A C 1
ATOM 3014 O O . ARG A 1 373 ? 8.883 34.188 -7.145 1 94.31 373 ARG A O 1
ATOM 3021 N N . ARG A 1 374 ? 7.184 32.844 -6.824 1 92 374 ARG A N 1
ATOM 3022 C CA . ARG A 1 374 ? 7.668 31.844 -7.781 1 92 374 ARG A CA 1
ATOM 3023 C C . ARG A 1 374 ? 6.895 31.938 -9.094 1 92 374 ARG A C 1
ATOM 3025 O O . ARG A 1 374 ? 6.859 30.969 -9.859 1 92 374 ARG A O 1
ATOM 3032 N N . SER A 1 375 ? 6.117 32.938 -9.297 1 91.75 375 SER A N 1
ATOM 3033 C CA . SER A 1 375 ? 5.375 33.281 -10.508 1 91.75 375 SER A CA 1
ATOM 3034 C C . SER A 1 375 ? 4.246 32.281 -10.758 1 91.75 375 SER A C 1
ATOM 3036 O O . SER A 1 375 ? 3.973 31.906 -11.906 1 91.75 375 SER A O 1
ATOM 3038 N N . LEU A 1 376 ? 3.762 31.75 -9.664 1 91.31 376 LEU A N 1
ATOM 3039 C CA . LEU A 1 376 ? 2.576 30.906 -9.75 1 91.31 376 LEU A CA 1
ATOM 3040 C C . LEU A 1 376 ? 1.313 31.703 -9.445 1 91.31 376 LEU A C 1
ATOM 3042 O O . LEU A 1 376 ? 1.32 32.594 -8.578 1 91.31 376 LEU A O 1
ATOM 3046 N N . ASP A 1 377 ? 0.27 31.453 -10.164 1 91.88 377 ASP A N 1
ATOM 3047 C CA . ASP A 1 377 ? -1.017 32.094 -9.93 1 91.88 377 ASP A CA 1
ATOM 3048 C C . ASP A 1 377 ? -1.812 31.359 -8.852 1 91.88 377 ASP A C 1
ATOM 3050 O O . ASP A 1 377 ? -2.316 30.266 -9.086 1 91.88 377 ASP A O 1
ATOM 3054 N N . PRO A 1 378 ? -1.981 31.984 -7.723 1 93.75 378 PRO A N 1
ATOM 3055 C CA . PRO A 1 378 ? -2.699 31.312 -6.633 1 93.75 378 PRO A CA 1
ATOM 3056 C C . PRO A 1 378 ? -4.102 30.859 -7.035 1 93.75 378 PRO A C 1
ATOM 3058 O O . PRO A 1 378 ? -4.609 29.875 -6.508 1 93.75 378 PRO A O 1
ATOM 3061 N N . SER A 1 379 ? -4.762 31.516 -7.938 1 92.19 379 SER A N 1
ATOM 3062 C CA . SER A 1 379 ? -6.129 31.188 -8.32 1 92.19 379 SER A CA 1
ATOM 3063 C C . SER A 1 379 ? -6.215 29.781 -8.906 1 92.19 379 SER A C 1
ATOM 3065 O O . SER A 1 379 ? -7.246 29.109 -8.789 1 92.19 379 SER A O 1
ATOM 3067 N N . ALA A 1 380 ? -5.156 29.328 -9.469 1 87.69 380 ALA A N 1
ATOM 3068 C CA . ALA A 1 380 ? -5.102 27.984 -10.047 1 87.69 380 ALA A CA 1
ATOM 3069 C C . ALA A 1 380 ? -5.07 26.922 -8.961 1 87.69 380 ALA A C 1
ATOM 3071 O O . ALA A 1 380 ? -5.305 25.734 -9.227 1 87.69 380 ALA A O 1
ATOM 3072 N N . PHE A 1 381 ? -4.863 27.344 -7.699 1 90.81 381 PHE A N 1
ATOM 3073 C CA . PHE A 1 381 ? -4.727 26.422 -6.586 1 90.81 381 PHE A CA 1
ATOM 3074 C C . PHE A 1 381 ? -5.844 26.625 -5.57 1 90.81 381 PHE A C 1
ATOM 3076 O O . PHE A 1 381 ? -5.711 26.234 -4.406 1 90.81 381 PHE A O 1
ATOM 3083 N N . GLU A 1 382 ? -6.887 27.203 -5.973 1 92.25 382 GLU A N 1
ATOM 3084 C CA . GLU A 1 382 ? -7.941 27.578 -5.035 1 92.25 382 GLU A CA 1
ATOM 3085 C C . GLU A 1 382 ? -8.5 26.359 -4.316 1 92.25 382 GLU A C 1
ATOM 3087 O O . GLU A 1 382 ? -8.875 26.438 -3.145 1 92.25 382 GLU A O 1
ATOM 3092 N N . GLY A 1 383 ? -8.602 25.219 -5.012 1 90.12 383 GLY A N 1
ATOM 3093 C CA . GLY A 1 383 ? -9.078 24 -4.367 1 90.12 383 GLY A CA 1
ATOM 3094 C C . GLY A 1 383 ? -8.242 23.594 -3.168 1 90.12 383 GLY A C 1
ATOM 3095 O O . GLY A 1 383 ? -8.781 23.125 -2.164 1 90.12 383 GLY A O 1
ATOM 3096 N N . HIS A 1 384 ? -6.984 23.781 -3.275 1 93.5 384 HIS A N 1
ATOM 3097 C CA . HIS A 1 384 ? -6.074 23.484 -2.174 1 93.5 384 HIS A CA 1
ATOM 3098 C C . HIS A 1 384 ? -6.047 24.609 -1.157 1 93.5 384 HIS A C 1
ATOM 3100 O O . HIS A 1 384 ? -6.121 24.375 0.05 1 93.5 384 HIS A O 1
ATOM 3106 N N . LEU A 1 385 ? -6 25.859 -1.618 1 95.44 385 LEU A N 1
ATOM 3107 C CA . LEU A 1 385 ? -5.852 27.031 -0.774 1 95.44 385 LEU A CA 1
ATOM 3108 C C . LEU A 1 385 ? -7.066 27.219 0.127 1 95.44 385 LEU A C 1
ATOM 3110 O O . LEU A 1 385 ? -6.934 27.625 1.28 1 95.44 385 LEU A O 1
ATOM 3114 N N . SER A 1 386 ? -8.188 26.859 -0.377 1 96 386 SER A N 1
ATOM 3115 C CA . SER A 1 386 ? -9.414 27.078 0.392 1 96 386 SER A CA 1
ATOM 3116 C C . SER A 1 386 ? -9.422 26.25 1.666 1 96 386 SER A C 1
ATOM 3118 O O . SER A 1 386 ? -10.016 26.641 2.67 1 96 386 SER A O 1
ATOM 3120 N N . VAL A 1 387 ? -8.766 25.109 1.64 1 97.19 387 VAL A N 1
ATOM 3121 C CA . VAL A 1 387 ? -8.734 24.219 2.787 1 97.19 387 VAL A CA 1
ATOM 3122 C C . VAL A 1 387 ? -8.094 24.922 3.98 1 97.19 387 VAL A C 1
ATOM 3124 O O . VAL A 1 387 ? -8.438 24.641 5.133 1 97.19 387 VAL A O 1
ATOM 3127 N N . PHE A 1 388 ? -7.23 25.859 3.762 1 98.12 388 PHE A N 1
ATOM 3128 C CA . PHE A 1 388 ? -6.492 26.562 4.805 1 98.12 388 PHE A CA 1
ATOM 3129 C C . PHE A 1 388 ? -7.402 27.531 5.551 1 98.12 388 PHE A C 1
ATOM 3131 O O . PHE A 1 388 ? -7.055 28 6.633 1 98.12 388 PHE A O 1
ATOM 3138 N N . ASP A 1 389 ? -8.57 27.828 4.992 1 98.06 389 ASP A N 1
ATOM 3139 C CA . ASP A 1 389 ? -9.531 28.734 5.617 1 98.06 389 ASP A CA 1
ATOM 3140 C C . ASP A 1 389 ? -10.32 28.016 6.715 1 98.06 389 ASP A C 1
ATOM 3142 O O . ASP A 1 389 ? -11.023 28.656 7.492 1 98.06 389 ASP A O 1
ATOM 3146 N N . TRP A 1 390 ? -10.141 26.719 6.777 1 98.12 390 TRP A N 1
ATOM 3147 C CA . TRP A 1 390 ? -11.047 25.969 7.633 1 98.12 390 TRP A CA 1
ATOM 3148 C C . TRP A 1 390 ? -10.273 25.25 8.742 1 98.12 390 TRP A C 1
ATOM 3150 O O . TRP A 1 390 ? -10.547 24.094 9.047 1 98.12 390 TRP A O 1
ATOM 3160 N N . GLY A 1 391 ? -9.234 25.906 9.281 1 97.75 391 GLY A N 1
ATOM 3161 C CA . GLY A 1 391 ? -8.5 25.406 10.43 1 97.75 391 GLY A CA 1
ATOM 3162 C C . GLY A 1 391 ? -7.383 24.453 10.055 1 97.75 391 GLY A C 1
ATOM 3163 O O . GLY A 1 391 ? -7.355 23.312 10.508 1 97.75 391 GLY A O 1
ATOM 3164 N N . MET A 1 392 ? -6.395 24.906 9.258 1 98.5 392 MET A N 1
ATOM 3165 C CA . MET A 1 392 ? -5.223 24.125 8.883 1 98.5 392 MET A CA 1
ATOM 3166 C C . MET A 1 392 ? -4.172 24.156 9.984 1 98.5 392 MET A C 1
ATOM 3168 O O . MET A 1 392 ? -3.68 25.234 10.352 1 98.5 392 MET A O 1
ATOM 3172 N N . PRO A 1 393 ? -3.795 23 10.531 1 98.56 393 PRO A N 1
ATOM 3173 C CA . PRO A 1 393 ? -2.773 23 11.578 1 98.56 393 PRO A CA 1
ATOM 3174 C C . PRO A 1 393 ? -1.357 23.125 11.023 1 98.56 393 PRO A C 1
ATOM 3176 O O . PRO A 1 393 ? -1.115 22.812 9.859 1 98.56 393 PRO A O 1
ATOM 3179 N N . PRO A 1 394 ? -0.408 23.688 11.867 1 98.31 394 PRO A N 1
ATOM 3180 C CA . PRO A 1 394 ? 0.982 23.453 11.469 1 98.31 394 PRO A CA 1
ATOM 3181 C C . PRO A 1 394 ? 1.291 21.984 11.219 1 98.31 394 PRO A C 1
ATOM 3183 O O . PRO A 1 394 ? 0.775 21.109 11.922 1 98.31 394 PRO A O 1
ATOM 3186 N N . HIS A 1 395 ? 2.041 21.703 10.188 1 98.69 395 HIS A N 1
ATOM 3187 C CA . HIS A 1 395 ? 2.309 20.312 9.844 1 98.69 395 HIS A CA 1
ATOM 3188 C C . HIS A 1 395 ? 3.611 20.188 9.062 1 98.69 395 HIS A C 1
ATOM 3190 O O . HIS A 1 395 ? 4.168 21.172 8.602 1 98.69 395 HIS A O 1
ATOM 3196 N N . ALA A 1 396 ? 4.133 19.031 9.008 1 98.81 396 ALA A N 1
ATOM 3197 C CA . ALA A 1 396 ? 5.387 18.672 8.344 1 98.81 396 ALA A CA 1
ATOM 3198 C C . ALA A 1 396 ? 5.336 17.25 7.789 1 98.81 396 ALA A C 1
ATOM 3200 O O . ALA A 1 396 ? 4.465 16.469 8.164 1 98.81 396 ALA A O 1
ATOM 3201 N N . GLY A 1 397 ? 6.246 16.953 6.891 1 98.75 397 GLY A N 1
ATOM 3202 C CA . GLY A 1 397 ? 6.18 15.625 6.301 1 98.75 397 GLY A CA 1
ATOM 3203 C C . GLY A 1 397 ? 7.406 15.273 5.48 1 98.75 397 GLY A C 1
ATOM 3204 O O . GLY A 1 397 ? 8.469 15.867 5.656 1 98.75 397 GLY A O 1
ATOM 3205 N N . PHE A 1 398 ? 7.242 14.211 4.703 1 98.88 398 PHE A N 1
ATOM 3206 C CA . PHE A 1 398 ? 8.344 13.695 3.902 1 98.88 398 PHE A CA 1
ATOM 3207 C C . PHE A 1 398 ? 7.828 12.883 2.721 1 98.88 398 PHE A C 1
ATOM 3209 O O . PHE A 1 398 ? 6.664 12.477 2.709 1 98.88 398 PHE A O 1
ATOM 3216 N N . GLY A 1 399 ? 8.586 12.75 1.709 1 98.75 399 GLY A N 1
ATOM 3217 C CA . GLY A 1 399 ? 8.508 11.766 0.641 1 98.75 399 GLY A CA 1
ATOM 3218 C C . GLY A 1 399 ? 9.758 10.922 0.523 1 98.75 399 GLY A C 1
ATOM 3219 O O . GLY A 1 399 ? 10.867 11.445 0.455 1 98.75 399 GLY A O 1
ATOM 3220 N N . LEU A 1 400 ? 9.609 9.656 0.58 1 98.88 400 LEU A N 1
ATOM 3221 C CA . LEU A 1 400 ? 10.688 8.68 0.485 1 98.88 400 LEU A CA 1
ATOM 3222 C C . LEU A 1 400 ? 10.523 7.805 -0.754 1 98.88 400 LEU A C 1
ATOM 3224 O O . LEU A 1 400 ? 9.453 7.23 -0.976 1 98.88 400 LEU A O 1
ATOM 3228 N N . GLY A 1 401 ? 11.539 7.789 -1.619 1 98.62 401 GLY A N 1
ATOM 3229 C CA . GLY A 1 401 ? 11.516 6.875 -2.75 1 98.62 401 GLY A CA 1
ATOM 3230 C C . GLY A 1 401 ? 11.898 5.457 -2.377 1 98.62 401 GLY A C 1
ATOM 3231 O O . GLY A 1 401 ? 13.078 5.172 -2.133 1 98.62 401 GLY A O 1
ATOM 3232 N N . PHE A 1 402 ? 11.031 4.559 -2.396 1 98.88 402 PHE A N 1
ATOM 3233 C CA . PHE A 1 402 ? 11.25 3.197 -1.917 1 98.88 402 PHE A CA 1
ATOM 3234 C C . PHE A 1 402 ? 12.312 2.492 -2.758 1 98.88 402 PHE A C 1
ATOM 3236 O O . PHE A 1 402 ? 13.188 1.817 -2.219 1 98.88 402 PHE A O 1
ATOM 3243 N N . ASN A 1 403 ? 12.195 2.6 -4.062 1 98.69 403 ASN A N 1
ATOM 3244 C CA . ASN A 1 403 ? 13.133 1.903 -4.945 1 98.69 403 ASN A CA 1
ATOM 3245 C C . ASN A 1 403 ? 14.547 2.451 -4.809 1 98.69 403 ASN A C 1
ATOM 3247 O O . ASN A 1 403 ? 15.516 1.691 -4.836 1 98.69 403 ASN A O 1
ATOM 3251 N N . ARG A 1 404 ? 14.617 3.762 -4.637 1 98.06 404 ARG A N 1
ATOM 3252 C CA . ARG A 1 404 ? 15.93 4.359 -4.395 1 98.06 404 ARG A CA 1
ATOM 3253 C C . ARG A 1 404 ? 16.5 3.91 -3.049 1 98.06 404 ARG A C 1
ATOM 3255 O O . ARG A 1 404 ? 17.703 3.742 -2.904 1 98.06 404 ARG A O 1
ATOM 3262 N N . LEU A 1 405 ? 15.648 3.828 -2.092 1 98.81 405 LEU A N 1
ATOM 3263 C CA . LEU A 1 405 ? 16.078 3.309 -0.801 1 98.81 405 LEU A CA 1
ATOM 3264 C C . LEU A 1 405 ? 16.719 1.931 -0.958 1 98.81 405 LEU A C 1
ATOM 3266 O O . LEU A 1 405 ? 17.812 1.686 -0.446 1 98.81 405 LEU A O 1
ATOM 3270 N N . LEU A 1 406 ? 16.062 1.018 -1.661 1 98.69 406 LEU A N 1
ATOM 3271 C CA . LEU A 1 406 ? 16.578 -0.331 -1.864 1 98.69 406 LEU A CA 1
ATOM 3272 C C . LEU A 1 406 ? 17.906 -0.296 -2.605 1 98.69 406 LEU A C 1
ATOM 3274 O O . LEU A 1 406 ? 18.859 -0.998 -2.23 1 98.69 406 LEU A O 1
ATOM 3278 N N . MET A 1 407 ? 17.922 0.512 -3.652 1 98.31 407 MET A N 1
ATOM 3279 C CA . MET A 1 407 ? 19.141 0.645 -4.438 1 98.31 407 MET A CA 1
ATOM 3280 C C . MET A 1 407 ? 20.312 1.09 -3.559 1 98.31 407 MET A C 1
ATOM 3282 O O . MET A 1 407 ? 21.375 0.474 -3.576 1 98.31 407 MET A O 1
ATOM 3286 N N . ALA A 1 408 ? 20.062 2.158 -2.805 1 98 408 ALA A N 1
ATOM 3287 C CA . ALA A 1 408 ? 21.125 2.729 -1.969 1 98 408 ALA A CA 1
ATOM 3288 C C . ALA A 1 408 ? 21.516 1.765 -0.857 1 98 408 ALA A C 1
ATOM 3290 O O . ALA A 1 408 ? 22.703 1.603 -0.565 1 98 408 ALA A O 1
ATOM 3291 N N . LEU A 1 409 ? 20.562 1.14 -0.252 1 98.19 409 LEU A N 1
ATOM 3292 C CA . LEU A 1 409 ? 20.781 0.249 0.883 1 98.19 409 LEU A CA 1
ATOM 3293 C C . LEU A 1 409 ? 21.594 -0.972 0.469 1 98.19 409 LEU A C 1
ATOM 3295 O O . LEU A 1 409 ? 22.453 -1.443 1.229 1 98.19 409 LEU A O 1
ATOM 3299 N N . LEU A 1 410 ? 21.312 -1.496 -0.748 1 98.06 410 LEU A N 1
ATOM 3300 C CA . LEU A 1 410 ? 21.906 -2.762 -1.171 1 98.06 410 LEU A CA 1
ATOM 3301 C C . LEU A 1 410 ? 23.078 -2.525 -2.125 1 98.06 410 LEU A C 1
ATOM 3303 O O . LEU A 1 410 ? 23.688 -3.479 -2.615 1 98.06 410 LEU A O 1
ATOM 3307 N N . GLY A 1 411 ? 23.359 -1.267 -2.381 1 95.88 411 GLY A N 1
ATOM 3308 C CA . GLY A 1 411 ? 24.453 -0.94 -3.27 1 95.88 411 GLY A CA 1
ATOM 3309 C C . GLY A 1 411 ? 24.219 -1.387 -4.699 1 95.88 411 GLY A C 1
ATOM 3310 O O . GLY A 1 411 ? 25.156 -1.853 -5.367 1 95.88 411 GLY A O 1
ATOM 3311 N N . LEU A 1 412 ? 22.984 -1.35 -5.164 1 97.19 412 LEU A N 1
ATOM 3312 C CA . LEU A 1 412 ? 22.672 -1.719 -6.539 1 97.19 412 LEU A CA 1
ATOM 3313 C C . LEU A 1 412 ? 23.125 -0.631 -7.508 1 97.19 412 LEU A C 1
ATOM 3315 O O . LEU A 1 412 ? 23.016 0.56 -7.207 1 97.19 412 LEU A O 1
ATOM 3319 N N . GLU A 1 413 ? 23.562 -0.941 -8.664 1 94.56 413 GLU A N 1
ATOM 3320 C CA . GLU A 1 413 ? 24.109 0.004 -9.625 1 94.56 413 GLU A CA 1
ATOM 3321 C C . GLU A 1 413 ? 23.016 0.722 -10.398 1 94.56 413 GLU A C 1
ATOM 3323 O O . GLU A 1 413 ? 23.219 1.826 -10.898 1 94.56 413 GLU A O 1
ATOM 3328 N N . ASN A 1 414 ? 21.938 0.081 -10.516 1 97.31 414 ASN A N 1
ATOM 3329 C CA . ASN A 1 414 ? 20.812 0.578 -11.305 1 97.31 414 ASN A CA 1
ATOM 3330 C C . ASN A 1 414 ? 19.484 0.385 -10.57 1 97.31 414 ASN A C 1
ATOM 3332 O O . ASN A 1 414 ? 19.203 -0.703 -10.07 1 97.31 414 ASN A O 1
ATOM 3336 N N . VAL A 1 415 ? 18.688 1.501 -10.492 1 97.94 415 VAL A N 1
ATOM 3337 C CA . VAL A 1 415 ? 17.453 1.476 -9.727 1 97.94 415 VAL A CA 1
ATOM 3338 C C . VAL A 1 415 ? 16.5 0.442 -10.328 1 97.94 415 VAL A C 1
ATOM 3340 O O . VAL A 1 415 ? 15.617 -0.077 -9.625 1 97.94 415 VAL A O 1
ATOM 3343 N N . ARG A 1 416 ? 16.641 0.042 -11.594 1 97.94 416 ARG A N 1
ATOM 3344 C CA . ARG A 1 416 ? 15.789 -0.945 -12.25 1 97.94 416 ARG A CA 1
ATOM 3345 C C . ARG A 1 416 ? 15.961 -2.322 -11.625 1 97.94 416 ARG A C 1
ATOM 3347 O O . ARG A 1 416 ? 15.102 -3.195 -11.781 1 97.94 416 ARG A O 1
ATOM 3354 N N . GLU A 1 417 ? 17.031 -2.568 -10.891 1 97.81 417 GLU A N 1
ATOM 3355 C CA . GLU A 1 417 ? 17.234 -3.824 -10.172 1 97.81 417 GLU A CA 1
ATOM 3356 C C . GLU A 1 417 ? 16.406 -3.883 -8.898 1 97.81 417 GLU A C 1
ATOM 3358 O O . GLU A 1 417 ? 16.234 -4.953 -8.312 1 97.81 417 GLU A O 1
ATOM 3363 N N . ALA A 1 418 ? 15.883 -2.721 -8.477 1 98.31 418 ALA A N 1
ATOM 3364 C CA . ALA A 1 418 ? 15.109 -2.625 -7.242 1 98.31 418 ALA A CA 1
ATOM 3365 C C . ALA A 1 418 ? 13.609 -2.547 -7.539 1 98.31 418 ALA A C 1
ATOM 3367 O O . ALA A 1 418 ? 12.82 -2.184 -6.668 1 98.31 418 ALA A O 1
ATOM 3368 N N . VAL A 1 419 ? 13.234 -2.799 -8.727 1 98.12 419 VAL A N 1
ATOM 3369 C CA . VAL A 1 419 ? 11.844 -2.77 -9.164 1 98.12 419 VAL A CA 1
ATOM 3370 C C . VAL A 1 419 ? 11.5 -4.07 -9.883 1 98.12 419 VAL A C 1
ATOM 3372 O O . VAL A 1 419 ? 12.312 -4.602 -10.641 1 98.12 419 VAL A O 1
ATOM 3375 N N . LEU A 1 420 ? 10.32 -4.602 -9.672 1 98.62 420 LEU A N 1
ATOM 3376 C CA . LEU A 1 420 ? 9.938 -5.875 -10.273 1 98.62 420 LEU A CA 1
ATOM 3377 C C . LEU A 1 420 ? 9.781 -5.738 -11.781 1 98.62 420 LEU A C 1
ATOM 3379 O O . LEU A 1 420 ? 10.422 -6.473 -12.539 1 98.62 420 LEU A O 1
ATOM 3383 N N . TYR A 1 421 ? 8.992 -4.758 -12.25 1 98 421 TYR A N 1
ATOM 3384 C CA . TYR A 1 421 ? 8.75 -4.445 -13.656 1 98 421 TYR A CA 1
ATOM 3385 C C . TYR A 1 421 ? 8.883 -2.947 -13.906 1 98 421 TYR A C 1
ATOM 3387 O O . TYR A 1 421 ? 7.906 -2.203 -13.781 1 98 421 TYR A O 1
ATOM 3395 N N . PRO A 1 422 ? 10.031 -2.467 -14.328 1 97.5 422 PRO A N 1
ATOM 3396 C CA . PRO A 1 422 ? 10.297 -1.027 -14.375 1 97.5 422 PRO A CA 1
ATOM 3397 C C . PRO A 1 422 ? 9.586 -0.335 -15.539 1 97.5 422 PRO A C 1
ATOM 3399 O O . PRO A 1 422 ? 9.438 -0.921 -16.609 1 97.5 422 PRO A O 1
ATOM 3402 N N . ARG A 1 423 ? 9.086 0.861 -15.328 1 97.44 423 ARG A N 1
ATOM 3403 C CA . ARG A 1 423 ? 8.68 1.841 -16.328 1 97.44 423 ARG A CA 1
ATOM 3404 C C . ARG A 1 423 ? 9.648 3.016 -16.375 1 97.44 423 ARG A C 1
ATOM 3406 O O . ARG A 1 423 ? 9.891 3.67 -15.359 1 97.44 423 ARG A O 1
ATOM 3413 N N . ASP A 1 424 ? 10.273 3.158 -17.516 1 96.44 424 ASP A N 1
ATOM 3414 C CA . ASP A 1 424 ? 11.188 4.277 -17.719 1 96.44 424 ASP A CA 1
ATOM 3415 C C . ASP A 1 424 ? 10.977 4.906 -19.094 1 96.44 424 ASP A C 1
ATOM 3417 O O . ASP A 1 424 ? 9.945 4.68 -19.734 1 96.44 424 ASP A O 1
ATOM 3421 N N . ARG A 1 425 ? 11.859 5.766 -19.531 1 94.19 425 ARG A N 1
ATOM 3422 C CA . ARG A 1 425 ? 11.672 6.559 -20.75 1 94.19 425 ARG A CA 1
ATOM 3423 C C . ARG A 1 425 ? 11.414 5.668 -21.953 1 94.19 425 ARG A C 1
ATOM 3425 O O . ARG A 1 425 ? 10.664 6.039 -22.859 1 94.19 425 ARG A O 1
ATOM 3432 N N . TYR A 1 426 ? 12.023 4.418 -21.859 1 92.94 426 TYR A N 1
ATOM 3433 C CA . TYR A 1 426 ? 11.984 3.605 -23.062 1 92.94 426 TYR A CA 1
ATOM 3434 C C . TYR A 1 426 ? 11.273 2.283 -22.812 1 92.94 426 TYR A C 1
ATOM 3436 O O . TYR A 1 426 ? 10.969 1.548 -23.75 1 92.94 426 TYR A O 1
ATOM 3444 N N . ARG A 1 427 ? 10.977 1.991 -21.578 1 94.31 427 ARG A N 1
ATOM 3445 C CA . ARG A 1 427 ? 10.461 0.663 -21.25 1 94.31 427 ARG A CA 1
ATOM 3446 C C . ARG A 1 427 ? 9.008 0.73 -20.812 1 94.31 427 ARG A C 1
ATOM 3448 O O . ARG A 1 427 ? 8.672 1.445 -19.859 1 94.31 427 ARG A O 1
ATOM 3455 N N . LEU A 1 428 ? 8.172 -0.026 -21.5 1 93.88 428 LEU A N 1
ATOM 3456 C CA . LEU A 1 428 ? 6.758 -0.159 -21.156 1 93.88 428 LEU A CA 1
ATOM 3457 C C . LEU A 1 428 ? 6.375 -1.625 -21 1 93.88 428 LEU A C 1
ATOM 3459 O O . LEU A 1 428 ? 5.242 -1.936 -20.625 1 93.88 428 LEU A O 1
ATOM 3463 N N . GLU A 1 429 ? 7.555 -2.533 -21.406 1 89.38 429 GLU A N 1
ATOM 3464 C CA . GLU A 1 429 ? 7.273 -3.965 -21.328 1 89.38 429 GLU A CA 1
ATOM 3465 C C . GLU A 1 429 ? 8.32 -4.688 -20.484 1 89.38 429 GLU A C 1
ATOM 3467 O O . GLU A 1 429 ? 9.477 -4.27 -20.422 1 89.38 429 GLU A O 1
ATOM 3472 N N . PRO A 1 430 ? 8.75 -5.785 -19.609 1 59.09 430 PRO A N 1
ATOM 3473 C CA . PRO A 1 430 ? 7.578 -6.516 -19.125 1 59.09 430 PRO A CA 1
ATOM 3474 C C . PRO A 1 430 ? 7.016 -5.926 -17.828 1 59.09 430 PRO A C 1
ATOM 3476 O O . PRO A 1 430 ? 7.773 -5.453 -16.984 1 59.09 430 PRO A O 1
ATOM 3479 N N . MET B 1 1 ? 4.957 27.031 20.969 1 70 1 MET B N 1
ATOM 3480 C CA . MET B 1 1 ? 3.777 26.188 21.031 1 70 1 MET B CA 1
ATOM 3481 C C . MET B 1 1 ? 4.086 24.875 21.75 1 70 1 MET B C 1
ATOM 3483 O O . MET B 1 1 ? 5.156 24.297 21.562 1 70 1 MET B O 1
ATOM 3487 N N . PRO B 1 2 ? 3.131 24.578 22.641 1 78.31 2 PRO B N 1
ATOM 3488 C CA . PRO B 1 2 ? 3.377 23.297 23.312 1 78.31 2 PRO B CA 1
ATOM 3489 C C . PRO B 1 2 ? 3.346 22.109 22.344 1 78.31 2 PRO B C 1
ATOM 3491 O O . PRO B 1 2 ? 2.51 22.078 21.438 1 78.31 2 PRO B O 1
ATOM 3494 N N . GLN B 1 3 ? 4.336 21.266 22.5 1 88.25 3 GLN B N 1
ATOM 3495 C CA . GLN B 1 3 ? 4.387 20.047 21.688 1 88.25 3 GLN B CA 1
ATOM 3496 C C . GLN B 1 3 ? 3.328 19.047 22.141 1 88.25 3 GLN B C 1
ATOM 3498 O O . GLN B 1 3 ? 3.271 18.672 23.312 1 88.25 3 GLN B O 1
ATOM 3503 N N . LYS B 1 4 ? 2.441 18.656 21.312 1 96.25 4 LYS B N 1
ATOM 3504 C CA . LYS B 1 4 ? 1.377 17.703 21.594 1 96.25 4 LYS B CA 1
ATOM 3505 C C . LYS B 1 4 ? 1.943 16.391 22.156 1 96.25 4 LYS B C 1
ATOM 3507 O O . LYS B 1 4 ? 2.811 15.781 21.531 1 96.25 4 LYS B O 1
ATOM 3512 N N . THR B 1 5 ? 1.465 15.992 23.312 1 96.06 5 THR B N 1
ATOM 3513 C CA . THR B 1 5 ? 2 14.812 23.969 1 96.06 5 THR B CA 1
ATOM 3514 C C . THR B 1 5 ? 0.985 13.672 23.938 1 96.06 5 THR B C 1
ATOM 3516 O O . THR B 1 5 ? 1.357 12.5 24.016 1 96.06 5 THR B O 1
ATOM 3519 N N . HIS B 1 6 ? -0.305 14.008 23.906 1 97.5 6 HIS B N 1
ATOM 3520 C CA . HIS B 1 6 ? -1.373 13.023 23.984 1 97.5 6 HIS B CA 1
ATOM 3521 C C . HIS B 1 6 ? -2.48 13.328 22.984 1 97.5 6 HIS B C 1
ATOM 3523 O O . HIS B 1 6 ? -2.736 14.492 22.672 1 97.5 6 HIS B O 1
ATOM 3529 N N . PHE B 1 7 ? -3.043 12.297 22.469 1 97.62 7 PHE B N 1
ATOM 3530 C CA . PHE B 1 7 ? -4.355 12.438 21.844 1 97.62 7 PHE B CA 1
ATOM 3531 C C . PHE B 1 7 ? -5.449 12.5 22.906 1 97.62 7 PHE B C 1
ATOM 3533 O O . PHE B 1 7 ? -5.262 12.039 24.031 1 97.62 7 PHE B O 1
ATOM 3540 N N . THR B 1 8 ? -6.562 13.062 22.578 1 97.25 8 THR B N 1
ATOM 3541 C CA . THR B 1 8 ? -7.648 13.273 23.531 1 97.25 8 THR B CA 1
ATOM 3542 C C . THR B 1 8 ? -8.125 11.945 24.109 1 97.25 8 THR B C 1
ATOM 3544 O O . THR B 1 8 ? -8.477 11.867 25.297 1 97.25 8 THR B O 1
ATOM 3547 N N . SER B 1 9 ? -8.109 10.859 23.281 1 95.25 9 SER B N 1
ATOM 3548 C CA . SER B 1 9 ? -8.602 9.555 23.719 1 95.25 9 SER B CA 1
ATOM 3549 C C . SER B 1 9 ? -7.699 8.938 24.781 1 95.25 9 SER B C 1
ATOM 3551 O O . SER B 1 9 ? -8.102 8.008 25.484 1 95.25 9 SER B O 1
ATOM 3553 N N . GLU B 1 10 ? -6.504 9.438 24.938 1 96.69 10 GLU B N 1
ATOM 3554 C CA . GLU B 1 10 ? -5.531 8.891 25.875 1 96.69 10 GLU B CA 1
ATOM 3555 C C . GLU B 1 10 ? -5.668 9.531 27.25 1 96.69 10 GLU B C 1
ATOM 3557 O O . GLU B 1 10 ? -5.031 9.086 28.219 1 96.69 10 GLU B O 1
ATOM 3562 N N . ILE B 1 11 ? -6.441 10.594 27.359 1 97.44 11 ILE B N 1
ATOM 3563 C CA . ILE B 1 11 ? -6.652 11.281 28.641 1 97.44 11 ILE B CA 1
ATOM 3564 C C . ILE B 1 11 ? -7.703 10.531 29.453 1 97.44 11 ILE B C 1
ATOM 3566 O O . ILE B 1 11 ? -8.883 10.523 29.109 1 97.44 11 ILE B O 1
ATOM 3570 N N . THR B 1 12 ? -7.266 9.891 30.484 1 96 12 THR B N 1
ATOM 3571 C CA . THR B 1 12 ? -8.133 9.109 31.359 1 96 12 THR B CA 1
ATOM 3572 C C . THR B 1 12 ? -7.969 9.562 32.812 1 96 12 THR B C 1
ATOM 3574 O O . THR B 1 12 ? -7.059 10.328 33.125 1 96 12 THR B O 1
ATOM 3577 N N . PRO B 1 13 ? -8.875 9.086 33.688 1 95.81 13 PRO B N 1
ATOM 3578 C CA . PRO B 1 13 ? -8.789 9.469 35.094 1 95.81 13 PRO B CA 1
ATOM 3579 C C . PRO B 1 13 ? -7.461 9.062 35.719 1 95.81 13 PRO B C 1
ATOM 3581 O O . PRO B 1 13 ? -7.043 9.664 36.719 1 95.81 13 PRO B O 1
ATOM 3584 N N . ASP B 1 14 ? -6.801 8.133 35.156 1 96.25 14 ASP B N 1
ATOM 3585 C CA . ASP B 1 14 ? -5.516 7.684 35.688 1 96.25 14 ASP B CA 1
ATOM 3586 C C . ASP B 1 14 ? -4.465 8.789 35.594 1 96.25 14 ASP B C 1
ATOM 3588 O O . ASP B 1 14 ? -3.43 8.727 36.25 1 96.25 14 ASP B O 1
ATOM 3592 N N . LEU B 1 15 ? -4.742 9.836 34.812 1 97.69 15 LEU B N 1
ATOM 3593 C CA . LEU B 1 15 ? -3.791 10.922 34.594 1 97.69 15 LEU B CA 1
ATOM 3594 C C . LEU B 1 15 ? -4.117 12.102 35.5 1 97.69 15 LEU B C 1
ATOM 3596 O O . LEU B 1 15 ? -3.572 13.195 35.344 1 97.69 15 LEU B O 1
ATOM 3600 N N . ASP B 1 16 ? -4.957 11.859 36.5 1 97.69 16 ASP B N 1
ATOM 3601 C CA . ASP B 1 16 ? -5.371 12.914 37.406 1 97.69 16 ASP B CA 1
ATOM 3602 C C . ASP B 1 16 ? -4.156 13.617 38.031 1 97.69 16 ASP B C 1
ATOM 3604 O O . ASP B 1 16 ? -3.26 12.961 38.562 1 97.69 16 ASP B O 1
ATOM 3608 N N . GLY B 1 17 ? -4.184 14.883 37.875 1 97.81 17 GLY B N 1
ATOM 3609 C CA . GLY B 1 17 ? -3.125 15.688 38.438 1 97.81 17 GLY B CA 1
ATOM 3610 C C . GLY B 1 17 ? -1.934 15.867 37.531 1 97.81 17 GLY B C 1
ATOM 3611 O O . GLY B 1 17 ? -1.059 16.703 37.781 1 97.81 17 GLY B O 1
ATOM 3612 N N . ARG B 1 18 ? -1.9 15.195 36.438 1 98.12 18 ARG B N 1
ATOM 3613 C CA . ARG B 1 18 ? -0.759 15.25 35.531 1 98.12 18 ARG B CA 1
ATOM 3614 C C . ARG B 1 18 ? -0.917 16.391 34.531 1 98.12 18 ARG B C 1
ATOM 3616 O O . ARG B 1 18 ? -2.037 16.734 34.156 1 98.12 18 ARG B O 1
ATOM 3623 N N . GLU B 1 19 ? 0.222 16.953 34.156 1 97.88 19 GLU B N 1
ATOM 3624 C CA . GLU B 1 19 ? 0.239 17.938 33.094 1 97.88 19 GLU B CA 1
ATOM 3625 C C . GLU B 1 19 ? 0.294 17.266 31.719 1 97.88 19 GLU B C 1
ATOM 3627 O O . GLU B 1 19 ? 1.046 16.312 31.531 1 97.88 19 GLU B O 1
ATOM 3632 N N . VAL B 1 20 ? -0.507 17.734 30.812 1 98.12 20 VAL B N 1
ATOM 3633 C CA . VAL B 1 20 ? -0.53 17.203 29.453 1 98.12 20 VAL B CA 1
ATOM 3634 C C . VAL B 1 20 ? -0.531 18.344 28.453 1 98.12 20 VAL B C 1
ATOM 3636 O O . VAL B 1 20 ? -0.83 19.484 28.797 1 98.12 20 VAL B O 1
ATOM 3639 N N . ALA B 1 21 ? -0.076 18.125 27.281 1 98.38 21 ALA B N 1
ATOM 3640 C CA . ALA B 1 21 ? -0.173 19.031 26.141 1 98.38 21 ALA B CA 1
ATOM 3641 C C . ALA B 1 21 ? -1.036 18.438 25.031 1 98.38 21 ALA B C 1
ATOM 3643 O O . ALA B 1 21 ? -0.779 17.328 24.578 1 98.38 21 ALA B O 1
ATOM 3644 N N . LEU B 1 22 ? -2.064 19.156 24.656 1 98.25 22 LEU B N 1
ATOM 3645 C CA . LEU B 1 22 ? -3.023 18.734 23.641 1 98.25 22 LEU B CA 1
ATOM 3646 C C . LEU B 1 22 ? -3.09 19.734 22.5 1 98.25 22 LEU B C 1
ATOM 3648 O O . LEU B 1 22 ? -2.676 20.891 22.656 1 98.25 22 LEU B O 1
ATOM 3652 N N . ALA B 1 23 ? -3.467 19.297 21.359 1 98.69 23 ALA B N 1
ATOM 3653 C CA . ALA B 1 23 ? -3.73 20.156 20.203 1 98.69 23 ALA B CA 1
ATOM 3654 C C . ALA B 1 23 ? -4.836 19.578 19.328 1 98.69 23 ALA B C 1
ATOM 3656 O O . ALA B 1 23 ? -5 18.359 19.25 1 98.69 23 ALA B O 1
ATOM 3657 N N . GLY B 1 24 ? -5.57 20.375 18.734 1 98.5 24 GLY B N 1
ATOM 3658 C CA . GLY B 1 24 ? -6.684 19.984 17.875 1 98.5 24 GLY B CA 1
ATOM 3659 C C . GLY B 1 24 ? -7.559 21.141 17.453 1 98.5 24 GLY B C 1
ATOM 3660 O O . GLY B 1 24 ? -7.059 22.234 17.188 1 98.5 24 GLY B O 1
ATOM 3661 N N . TRP B 1 25 ? -8.812 20.875 17.297 1 98.81 25 TRP B N 1
ATOM 3662 C CA . TRP B 1 25 ? -9.766 21.859 16.797 1 98.81 25 TRP B CA 1
ATOM 3663 C C . TRP B 1 25 ? -10.867 22.125 17.812 1 98.81 25 TRP B C 1
ATOM 3665 O O . TRP B 1 25 ? -11.352 21.203 18.469 1 98.81 25 TRP B O 1
ATOM 3675 N N . VAL B 1 26 ? -11.266 23.375 17.922 1 98.69 26 VAL B N 1
ATOM 3676 C CA . VAL B 1 26 ? -12.375 23.75 18.797 1 98.69 26 VAL B CA 1
ATOM 3677 C C . VAL B 1 26 ? -13.68 23.172 18.25 1 98.69 26 VAL B C 1
ATOM 3679 O O . VAL B 1 26 ? -14.07 23.469 17.125 1 98.69 26 VAL B O 1
ATOM 3682 N N . TRP B 1 27 ? -14.297 22.344 19.016 1 98.25 27 TRP B N 1
ATOM 3683 C CA . TRP B 1 27 ? -15.531 21.688 18.594 1 98.25 27 TRP B CA 1
ATOM 3684 C C . TRP B 1 27 ? -16.75 22.469 19.062 1 98.25 27 TRP B C 1
ATOM 3686 O O . TRP B 1 27 ? -17.719 22.641 18.312 1 98.25 27 TRP B O 1
ATOM 3696 N N . GLU B 1 28 ? -16.703 22.891 20.344 1 97.5 28 GLU B N 1
ATOM 3697 C CA . GLU B 1 28 ? -17.797 23.625 20.984 1 97.5 28 GLU B CA 1
ATOM 3698 C C . GLU B 1 28 ? -17.25 24.578 22.047 1 97.5 28 GLU B C 1
ATOM 3700 O O . GLU B 1 28 ? -16.188 24.328 22.641 1 97.5 28 GLU B O 1
ATOM 3705 N N . ILE B 1 29 ? -17.969 25.719 22.234 1 97.69 29 ILE B N 1
ATOM 3706 C CA . ILE B 1 29 ? -17.641 26.688 23.281 1 97.69 29 ILE B CA 1
ATOM 3707 C C . ILE B 1 29 ? -18.891 26.969 24.109 1 97.69 29 ILE B C 1
ATOM 3709 O O . ILE B 1 29 ? -19.969 27.25 23.562 1 97.69 29 ILE B O 1
ATOM 3713 N N . ARG B 1 30 ? -18.734 26.828 25.422 1 95.88 30 ARG B N 1
ATOM 3714 C CA . ARG B 1 30 ? -19.781 27.203 26.375 1 95.88 30 ARG B CA 1
ATOM 3715 C C . ARG B 1 30 ? -19.266 28.25 27.375 1 95.88 30 ARG B C 1
ATOM 3717 O O . ARG B 1 30 ? -18.391 27.938 28.188 1 95.88 30 ARG B O 1
ATOM 3724 N N . ASP B 1 31 ? -19.828 29.344 27.281 1 93.69 31 ASP B N 1
ATOM 3725 C CA . ASP B 1 31 ? -19.484 30.453 28.156 1 93.69 31 ASP B CA 1
ATOM 3726 C C . ASP B 1 31 ? -20.562 30.688 29.219 1 93.69 31 ASP B C 1
ATOM 3728 O O . ASP B 1 31 ? -21.594 31.281 28.922 1 93.69 31 ASP B O 1
ATOM 3732 N N . LEU B 1 32 ? -20.281 30.312 30.438 1 90.75 32 LEU B N 1
ATOM 3733 C CA . LEU B 1 32 ? -21.234 30.453 31.531 1 90.75 32 LEU B CA 1
ATOM 3734 C C . LEU B 1 32 ? -20.891 31.625 32.438 1 90.75 32 LEU B C 1
ATOM 3736 O O . LEU B 1 32 ? -21.281 31.672 33.594 1 90.75 32 LEU B O 1
ATOM 3740 N N . GLY B 1 33 ? -20.219 32.594 31.953 1 88.5 33 GLY B N 1
ATOM 3741 C CA . GLY B 1 33 ? -19.781 33.781 32.688 1 88.5 33 GLY B CA 1
ATOM 3742 C C . GLY B 1 33 ? -18.453 33.562 33.406 1 88.5 33 GLY B C 1
ATOM 3743 O O . GLY B 1 33 ? -17.391 33.688 32.75 1 88.5 33 GLY B O 1
ATOM 3744 N N . LYS B 1 34 ? -18.562 33.094 34.656 1 88.06 34 LYS B N 1
ATOM 3745 C CA . LYS B 1 34 ? -17.328 32.906 35.406 1 88.06 34 LYS B CA 1
ATOM 3746 C C . LYS B 1 34 ? -16.578 31.672 34.969 1 88.06 34 LYS B C 1
ATOM 3748 O O . LYS B 1 34 ? -15.359 31.594 35.125 1 88.06 34 LYS B O 1
ATOM 3753 N N . VAL B 1 35 ? -17.344 30.703 34.469 1 93.38 35 VAL B N 1
ATOM 3754 C CA . VAL B 1 35 ? -16.75 29.453 34.031 1 93.38 35 VAL B CA 1
ATOM 3755 C C . VAL B 1 35 ? -17 29.266 32.531 1 93.38 35 VAL B C 1
ATOM 3757 O O . VAL B 1 35 ? -18.078 29.562 32.031 1 93.38 35 VAL B O 1
ATOM 3760 N N . LYS B 1 36 ? -15.969 28.938 31.812 1 96.31 36 LYS B N 1
ATOM 3761 C CA . LYS B 1 36 ? -16.078 28.656 30.391 1 96.31 36 LYS B CA 1
ATOM 3762 C C . LYS B 1 36 ? -15.594 27.266 30.047 1 96.31 36 LYS B C 1
ATOM 3764 O O . LYS B 1 36 ? -14.656 26.75 30.672 1 96.31 36 LYS B O 1
ATOM 3769 N N . PHE B 1 37 ? -16.25 26.625 29.094 1 96.5 37 PHE B N 1
ATOM 3770 C CA . PHE B 1 37 ? -15.883 25.297 28.625 1 96.5 37 PHE B CA 1
ATOM 3771 C C . PHE B 1 37 ? -15.562 25.312 27.125 1 96.5 37 PHE B C 1
ATOM 3773 O O . PHE B 1 37 ? -16.266 25.969 26.344 1 96.5 37 PHE B O 1
ATOM 3780 N N . VAL B 1 38 ? -14.477 24.734 26.766 1 98.19 38 VAL B N 1
ATOM 3781 C CA . VAL B 1 38 ? -14.156 24.484 25.359 1 98.19 38 VAL B CA 1
ATOM 3782 C C . VAL B 1 38 ? -14 22.969 25.141 1 98.19 38 VAL B C 1
ATOM 3784 O O . VAL B 1 38 ? -13.242 22.312 25.844 1 98.19 38 VAL B O 1
ATOM 3787 N N . ILE B 1 39 ? -14.773 22.406 24.188 1 98.06 39 ILE B N 1
ATOM 3788 C CA . ILE B 1 39 ? -14.555 21.031 23.797 1 98.06 39 ILE B CA 1
ATOM 3789 C C . ILE B 1 39 ? -13.508 20.969 22.672 1 98.06 39 ILE B C 1
ATOM 3791 O O . ILE B 1 39 ? -13.711 21.531 21.594 1 98.06 39 ILE B O 1
ATOM 3795 N N . LEU B 1 40 ? -12.383 20.344 22.984 1 98.44 40 LEU B N 1
ATOM 3796 C CA . LEU B 1 40 ? -11.305 20.141 22.016 1 98.44 40 LEU B CA 1
ATOM 3797 C C . LEU B 1 40 ? -11.445 18.812 21.297 1 98.44 40 LEU B C 1
ATOM 3799 O O . LEU B 1 40 ? -11.562 17.766 21.953 1 98.44 40 LEU B O 1
ATOM 3803 N N . ARG B 1 41 ? -11.477 18.859 19.953 1 98.25 41 ARG B N 1
ATOM 3804 C CA . ARG B 1 41 ? -11.539 17.656 19.141 1 98.25 41 ARG B CA 1
ATOM 3805 C C . ARG B 1 41 ? -10.203 17.391 18.453 1 98.25 41 ARG B C 1
ATOM 3807 O O . ARG B 1 41 ? -9.555 18.312 17.953 1 98.25 41 ARG B O 1
ATOM 3814 N N . ASP B 1 42 ? -9.742 16.219 18.5 1 98.06 42 ASP B N 1
ATOM 3815 C CA . ASP B 1 42 ? -8.711 15.75 17.594 1 98.06 42 ASP B CA 1
ATOM 3816 C C . ASP B 1 42 ? -9.156 14.5 16.844 1 98.06 42 ASP B C 1
ATOM 3818 O O . ASP B 1 42 ? -10.344 14.18 16.812 1 98.06 42 ASP B O 1
ATOM 3822 N N . ARG B 1 43 ? -8.305 13.766 16.109 1 96.94 43 ARG B N 1
ATOM 3823 C CA . ARG B 1 43 ? -8.664 12.641 15.25 1 96.94 43 ARG B CA 1
ATOM 3824 C C . ARG B 1 43 ? -9.312 11.523 16.047 1 96.94 43 ARG B C 1
ATOM 3826 O O . ARG B 1 43 ? -10.141 10.773 15.523 1 96.94 43 ARG B O 1
ATOM 3833 N N . ASP B 1 44 ? -9.023 11.461 17.375 1 95.38 44 ASP B N 1
ATOM 3834 C CA . ASP B 1 44 ? -9.359 10.258 18.125 1 95.38 44 ASP B CA 1
ATOM 3835 C C . ASP B 1 44 ? -10.57 10.5 19.031 1 95.38 44 ASP B C 1
ATOM 3837 O O . ASP B 1 44 ? -11.18 9.555 19.531 1 95.38 44 ASP B O 1
ATOM 3841 N N . GLY B 1 45 ? -10.797 11.805 19.266 1 95.5 45 GLY B N 1
ATOM 3842 C CA . GLY B 1 45 ? -11.898 12.055 20.188 1 95.5 45 GLY B CA 1
ATOM 3843 C C . GLY B 1 45 ? -12.008 13.516 20.594 1 95.5 45 GLY B C 1
ATOM 3844 O O . GLY B 1 45 ? -11.648 14.414 19.828 1 95.5 45 GLY B O 1
ATOM 3845 N N . MET B 1 46 ? -12.672 13.695 21.812 1 96.69 46 MET B N 1
ATOM 3846 C CA . MET B 1 46 ? -12.914 15.031 22.328 1 96.69 46 MET B CA 1
ATOM 3847 C C . MET B 1 46 ? -12.633 15.086 23.828 1 96.69 46 MET B C 1
ATOM 3849 O O . MET B 1 46 ? -12.758 14.078 24.531 1 96.69 46 MET B O 1
ATOM 3853 N N . ILE B 1 47 ? -12.25 16.25 24.297 1 97.5 47 ILE B N 1
ATOM 3854 C CA . ILE B 1 47 ? -12 16.453 25.719 1 97.5 47 ILE B CA 1
ATOM 3855 C C . ILE B 1 47 ? -12.422 17.859 26.125 1 97.5 47 ILE B C 1
ATOM 3857 O O . ILE B 1 47 ? -12.344 18.797 25.312 1 97.5 47 ILE B O 1
ATOM 3861 N N . GLN B 1 48 ? -12.953 17.969 27.312 1 98 48 GLN B N 1
ATOM 3862 C CA . GLN B 1 48 ? -13.398 19.266 27.828 1 98 48 GLN B CA 1
ATOM 3863 C C . GLN B 1 48 ? -12.242 20.031 28.469 1 98 48 GLN B C 1
ATOM 3865 O O . GLN B 1 48 ? -11.562 19.516 29.359 1 98 48 GLN B O 1
ATOM 3870 N N . LEU B 1 49 ? -11.992 21.219 28 1 98.06 49 LEU B N 1
ATOM 3871 C CA . LEU B 1 49 ? -11.148 22.203 28.656 1 98.06 49 LEU B CA 1
ATOM 3872 C C . LEU B 1 49 ? -11.984 23.141 29.531 1 98.06 49 LEU B C 1
ATOM 3874 O O . LEU B 1 49 ? -12.906 23.781 29.031 1 98.06 49 LEU B O 1
ATOM 3878 N N . THR B 1 50 ? -11.633 23.172 30.781 1 97.25 50 THR B N 1
ATOM 3879 C CA . THR B 1 50 ? -12.406 23.984 31.719 1 97.25 50 THR B CA 1
ATOM 3880 C C . THR B 1 50 ? -11.602 25.203 32.156 1 97.25 50 THR B C 1
ATOM 3882 O O . THR B 1 50 ? -10.477 25.062 32.656 1 97.25 50 THR B O 1
ATOM 3885 N N . PHE B 1 51 ? -12.18 26.359 32 1 96.81 51 PHE B N 1
ATOM 3886 C CA . PHE B 1 51 ? -11.594 27.641 32.406 1 96.81 51 PHE B CA 1
ATOM 3887 C C . PHE B 1 51 ? -12.352 28.219 33.594 1 96.81 51 PHE B C 1
ATOM 3889 O O . PHE B 1 51 ? -13.531 28.547 33.5 1 96.81 51 PHE B O 1
ATOM 3896 N N . LYS B 1 52 ? -11.68 28.266 34.656 1 93.12 52 LYS B N 1
ATOM 3897 C CA . LYS B 1 52 ? -12.289 28.734 35.906 1 93.12 52 LYS B CA 1
ATOM 3898 C C . LYS B 1 52 ? -11.352 29.672 36.656 1 93.12 52 LYS B C 1
ATOM 3900 O O . LYS B 1 52 ? -10.148 29.406 36.75 1 93.12 52 LYS B O 1
ATOM 3905 N N . PRO B 1 53 ? -12.016 30.781 37.188 1 91.38 53 PRO B N 1
ATOM 3906 C CA . PRO B 1 53 ? -11.188 31.641 38.031 1 91.38 53 PRO B CA 1
ATOM 3907 C C . PRO B 1 53 ? -10.531 30.891 39.188 1 91.38 53 PRO B C 1
ATOM 3909 O O . PRO B 1 53 ? -11.172 30.047 39.812 1 91.38 53 PRO B O 1
ATOM 3912 N N . GLY B 1 54 ? -9.211 31.219 39.438 1 89.88 54 GLY B N 1
ATOM 3913 C CA . GLY B 1 54 ? -8.492 30.547 40.5 1 89.88 54 GLY B CA 1
ATOM 3914 C C . GLY B 1 54 ? -7.781 29.281 40.062 1 89.88 54 GLY B C 1
ATOM 3915 O O . GLY B 1 54 ? -6.789 28.875 40.656 1 89.88 54 GLY B O 1
ATOM 3916 N N . LYS B 1 55 ? -8.242 28.734 38.938 1 90.88 55 LYS B N 1
ATOM 3917 C CA . LYS B 1 55 ? -7.637 27.5 38.469 1 90.88 55 LYS B CA 1
ATOM 3918 C C . LYS B 1 55 ? -6.898 27.719 37.156 1 90.88 55 LYS B C 1
ATOM 3920 O O . LYS B 1 55 ? -6 26.953 36.781 1 90.88 55 LYS B O 1
ATOM 3925 N N . THR B 1 56 ? -7.395 28.641 36.375 1 92.56 56 THR B N 1
ATOM 3926 C CA . THR B 1 56 ? -6.781 29 35.094 1 92.56 56 THR B CA 1
ATOM 3927 C C . THR B 1 56 ? -6.383 30.469 35.094 1 92.56 56 THR B C 1
ATOM 3929 O O . THR B 1 56 ? -7.051 31.312 35.688 1 92.56 56 THR B O 1
ATOM 3932 N N . PRO B 1 57 ? -5.25 30.781 34.438 1 92.5 57 PRO B N 1
ATOM 3933 C CA . PRO B 1 57 ? -4.859 32.188 34.344 1 92.5 57 PRO B CA 1
ATOM 3934 C C . PRO B 1 57 ? -5.949 33.062 33.75 1 92.5 57 PRO B C 1
ATOM 3936 O O . PRO B 1 57 ? -6.617 32.656 32.812 1 92.5 57 PRO B O 1
ATOM 3939 N N . GLU B 1 58 ? -6.051 34.312 34.219 1 89.31 58 GLU B N 1
ATOM 3940 C CA . GLU B 1 58 ? -7.094 35.219 33.781 1 89.31 58 GLU B CA 1
ATOM 3941 C C . GLU B 1 58 ? -6.945 35.562 32.312 1 89.31 58 GLU B C 1
ATOM 3943 O O . GLU B 1 58 ? -7.941 35.75 31.609 1 89.31 58 GLU B O 1
ATOM 3948 N N . SER B 1 59 ? -5.758 35.594 31.859 1 91.38 59 SER B N 1
ATOM 3949 C CA . SER B 1 59 ? -5.492 35.938 30.469 1 91.38 59 SER B CA 1
ATOM 3950 C C . SER B 1 59 ? -6.094 34.875 29.531 1 91.38 59 SER B C 1
ATOM 3952 O O . SER B 1 59 ? -6.488 35.219 28.406 1 91.38 59 SER B O 1
ATOM 3954 N N . LEU B 1 60 ? -6.191 33.688 29.984 1 93.12 60 LEU B N 1
ATOM 3955 C CA . LEU B 1 60 ? -6.754 32.625 29.172 1 93.12 60 LEU B CA 1
ATOM 3956 C C . LEU B 1 60 ? -8.273 32.719 29.094 1 93.12 60 LEU B C 1
ATOM 3958 O O . LEU B 1 60 ? -8.875 32.375 28.094 1 93.12 60 LEU B O 1
ATOM 3962 N N . LEU B 1 61 ? -8.82 33.188 30.125 1 88.44 61 LEU B N 1
ATOM 3963 C CA . LEU B 1 61 ? -10.266 33.406 30.141 1 88.44 61 LEU B CA 1
ATOM 3964 C C . LEU B 1 61 ? -10.688 34.375 29.062 1 88.44 61 LEU B C 1
ATOM 3966 O O . LEU B 1 61 ? -11.711 34.188 28.406 1 88.44 61 LEU B O 1
ATOM 3970 N N . GLU B 1 62 ? -9.93 35.375 28.891 1 87.62 62 GLU B N 1
ATOM 3971 C CA . GLU B 1 62 ? -10.195 36.375 27.859 1 87.62 62 GLU B CA 1
ATOM 3972 C C . GLU B 1 62 ? -10 35.812 26.469 1 87.62 62 GLU B C 1
ATOM 3974 O O . GLU B 1 62 ? -10.742 36.125 25.547 1 87.62 62 GLU B O 1
ATOM 3979 N N . LEU B 1 63 ? -9.062 34.938 26.297 1 91.81 63 LEU B N 1
ATOM 3980 C CA . LEU B 1 63 ? -8.742 34.344 25.016 1 91.81 63 LEU B CA 1
ATOM 3981 C C . LEU B 1 63 ? -9.891 33.438 24.531 1 91.81 63 LEU B C 1
ATOM 3983 O O . LEU B 1 63 ? -10.133 33.344 23.328 1 91.81 63 LEU B O 1
ATOM 3987 N N . VAL B 1 64 ? -10.586 32.812 25.406 1 94 64 VAL B N 1
ATOM 3988 C CA . VAL B 1 64 ? -11.68 31.922 25.078 1 94 64 VAL B CA 1
ATOM 3989 C C . VAL B 1 64 ? -12.75 32.688 24.297 1 94 64 VAL B C 1
ATOM 3991 O O . VAL B 1 64 ? -13.375 32.125 23.391 1 94 64 VAL B O 1
ATOM 3994 N N . SER B 1 65 ? -12.945 33.938 24.594 1 91 65 SER B N 1
ATOM 3995 C CA . SER B 1 65 ? -13.984 34.75 23.969 1 91 65 SER B CA 1
ATOM 3996 C C . SER B 1 65 ? -13.648 35.031 22.5 1 91 65 SER B C 1
ATOM 3998 O O . SER B 1 65 ? -14.531 35.375 21.703 1 91 65 SER B O 1
ATOM 4000 N N . SER B 1 66 ? -12.43 34.844 22.188 1 94 66 SER B N 1
ATOM 4001 C CA . SER B 1 66 ? -11.992 35.125 20.828 1 94 66 SER B CA 1
ATOM 4002 C C . SER B 1 66 ? -12.023 33.844 19.984 1 94 66 SER B C 1
ATOM 4004 O O . SER B 1 66 ? -11.797 33.906 18.766 1 94 66 SER B O 1
ATOM 4006 N N . LEU B 1 67 ? -12.305 32.719 20.562 1 97.12 67 LEU B N 1
ATOM 4007 C CA . LEU B 1 67 ? -12.281 31.453 19.859 1 97.12 67 LEU B CA 1
ATOM 4008 C C . LEU B 1 67 ? -13.562 31.234 19.062 1 97.12 67 LEU B C 1
ATOM 4010 O O . LEU B 1 67 ? -14.633 31.703 19.453 1 97.12 67 LEU B O 1
ATOM 4014 N N . ASN B 1 68 ? -13.398 30.641 17.906 1 97.06 68 ASN B N 1
ATOM 4015 C CA . ASN B 1 68 ? -14.492 30.125 17.094 1 97.06 68 ASN B CA 1
ATOM 4016 C C . ASN B 1 68 ? -14.375 28.609 16.875 1 97.06 68 ASN B C 1
ATOM 4018 O O . ASN B 1 68 ? -13.297 28.047 17.031 1 97.06 68 ASN B O 1
ATOM 4022 N N . LYS B 1 69 ? -15.539 28.031 16.531 1 97.81 69 LYS B N 1
ATOM 4023 C CA . LYS B 1 69 ? -15.5 26.625 16.156 1 97.81 69 LYS B CA 1
ATOM 4024 C C . LYS B 1 69 ? -14.484 26.375 15.047 1 97.81 69 LYS B C 1
ATOM 4026 O O . LYS B 1 69 ? -14.383 27.172 14.109 1 97.81 69 LYS B O 1
ATOM 4031 N N . GLU B 1 70 ? -13.648 25.281 15.188 1 98.5 70 GLU B N 1
ATOM 4032 C CA . GLU B 1 70 ? -12.688 24.766 14.227 1 98.5 70 GLU B CA 1
ATOM 4033 C C . GLU B 1 70 ? -11.406 25.594 14.211 1 98.5 70 GLU B C 1
ATOM 4035 O O . GLU B 1 70 ? -10.5 25.328 13.414 1 98.5 70 GLU B O 1
ATOM 4040 N N . ASP B 1 71 ? -11.352 26.688 15.109 1 98.56 71 ASP B N 1
ATOM 4041 C CA . ASP B 1 71 ? -10.016 27.219 15.352 1 98.56 71 ASP B CA 1
ATOM 4042 C C . ASP B 1 71 ? -9.047 26.141 15.805 1 98.56 71 ASP B C 1
ATOM 4044 O O . ASP B 1 71 ? -9.43 25.234 16.562 1 98.56 71 ASP B O 1
ATOM 4048 N N . VAL B 1 72 ? -7.805 26.188 15.297 1 98.5 72 VAL B N 1
ATOM 4049 C CA . VAL B 1 72 ? -6.773 25.25 15.703 1 98.5 72 VAL B CA 1
ATOM 4050 C C . VAL B 1 72 ? -6.043 25.781 16.938 1 98.5 72 VAL B C 1
ATOM 4052 O O . VAL B 1 72 ? -5.516 26.906 16.906 1 98.5 72 VAL B O 1
ATOM 4055 N N . ILE B 1 73 ? -5.988 24.969 18.031 1 98.19 73 ILE B N 1
ATOM 4056 C CA . ILE B 1 73 ? -5.359 25.469 19.25 1 98.19 73 ILE B CA 1
ATOM 4057 C C . ILE B 1 73 ? -4.441 24.406 19.828 1 98.19 73 ILE B C 1
ATOM 4059 O O . ILE B 1 73 ? -4.59 23.203 19.531 1 98.19 73 ILE B O 1
ATOM 4063 N N . ALA B 1 74 ? -3.441 24.781 20.531 1 98.12 74 ALA B N 1
ATOM 4064 C CA . ALA B 1 74 ? -2.584 23.969 21.391 1 98.12 74 ALA B CA 1
ATOM 4065 C C . ALA B 1 74 ? -2.709 24.391 22.844 1 98.12 74 ALA B C 1
ATOM 4067 O O . ALA B 1 74 ? -2.756 25.594 23.156 1 98.12 74 ALA B O 1
ATOM 4068 N N . VAL B 1 75 ? -2.801 23.406 23.766 1 97.5 75 VAL B N 1
ATOM 4069 C CA . VAL B 1 75 ? -3.078 23.703 25.156 1 97.5 75 VAL B CA 1
ATOM 4070 C C . VAL B 1 75 ? -2.184 22.859 26.062 1 97.5 75 VAL B C 1
ATOM 4072 O O . VAL B 1 75 ? -1.972 21.672 25.797 1 97.5 75 VAL B O 1
ATOM 4075 N N . ARG B 1 76 ? -1.524 23.438 26.953 1 98 76 ARG B N 1
ATOM 4076 C CA . ARG B 1 76 ? -0.9 22.75 28.078 1 98 76 ARG B CA 1
ATOM 4077 C C . ARG B 1 76 ? -1.72 22.938 29.359 1 98 76 ARG B C 1
ATOM 4079 O O . ARG B 1 76 ? -2.111 24.047 29.688 1 98 76 ARG B O 1
ATOM 4086 N N . GLY B 1 77 ? -2.043 21.875 30.047 1 97.62 77 GLY B N 1
ATOM 4087 C CA . GLY B 1 77 ? -2.887 22 31.219 1 97.62 77 GLY B CA 1
ATOM 4088 C C . GLY B 1 77 ? -2.809 20.797 32.125 1 97.62 77 GLY B C 1
ATOM 4089 O O . GLY B 1 77 ? -2.027 19.875 31.891 1 97.62 77 GLY B O 1
ATOM 4090 N N . ILE B 1 78 ? -3.637 20.875 33.219 1 97.88 78 ILE B N 1
ATOM 4091 C CA . ILE B 1 78 ? -3.639 19.859 34.25 1 97.88 78 ILE B CA 1
ATOM 4092 C C . ILE B 1 78 ? -4.914 19.016 34.156 1 97.88 78 ILE B C 1
ATOM 4094 O O . ILE B 1 78 ? -6.016 19.562 34.094 1 97.88 78 ILE B O 1
ATOM 4098 N N . VAL B 1 79 ? -4.699 17.672 34.125 1 98.06 79 VAL B N 1
ATOM 4099 C CA . VAL B 1 79 ? -5.824 16.75 34.062 1 98.06 79 VAL B CA 1
ATOM 4100 C C . VAL B 1 79 ? -6.5 16.656 35.406 1 98.06 79 VAL B C 1
ATOM 4102 O O . VAL B 1 79 ? -5.82 16.609 36.438 1 98.06 79 VAL B O 1
ATOM 4105 N N . ALA B 1 80 ? -7.801 16.656 35.469 1 97.38 80 ALA B N 1
ATOM 4106 C CA . ALA B 1 80 ? -8.57 16.453 36.688 1 97.38 80 ALA B CA 1
ATOM 4107 C C . ALA B 1 80 ? -9.68 15.438 36.5 1 97.38 80 ALA B C 1
ATOM 4109 O O . ALA B 1 80 ? -10.484 15.562 35.562 1 97.38 80 ALA B O 1
ATOM 4110 N N . ALA B 1 81 ? -9.609 14.438 37.344 1 95.75 81 ALA B N 1
ATOM 4111 C CA . ALA B 1 81 ? -10.758 13.531 37.312 1 95.75 81 ALA B CA 1
ATOM 4112 C C . ALA B 1 81 ? -12.047 14.266 37.688 1 95.75 81 ALA B C 1
ATOM 4114 O O . ALA B 1 81 ? -12.039 15.156 38.531 1 95.75 81 ALA B O 1
ATOM 4115 N N . SER B 1 82 ? -13.055 13.969 36.969 1 91.88 82 SER B N 1
ATOM 4116 C CA . SER B 1 82 ? -14.328 14.648 37.188 1 91.88 82 SER B CA 1
ATOM 4117 C C . SER B 1 82 ? -15.5 13.695 37 1 91.88 82 SER B C 1
ATOM 4119 O O . SER B 1 82 ? -15.664 13.109 35.906 1 91.88 82 SER B O 1
ATOM 4121 N N . LYS B 1 83 ? -16.312 13.578 37.906 1 87.19 83 LYS B N 1
ATOM 4122 C CA . LYS B 1 83 ? -17.484 12.719 37.812 1 87.19 83 LYS B CA 1
ATOM 4123 C C . LYS B 1 83 ? -18.578 13.375 36.969 1 87.19 83 LYS B C 1
ATOM 4125 O O . LYS B 1 83 ? -19.453 12.688 36.438 1 87.19 83 LYS B O 1
ATOM 4130 N N . ILE B 1 84 ? -18.453 14.641 36.719 1 85.5 84 ILE B N 1
ATOM 4131 C CA . ILE B 1 84 ? -19.484 15.406 36.031 1 85.5 84 ILE B CA 1
ATOM 4132 C C . ILE B 1 84 ? -19.172 15.445 34.531 1 85.5 84 ILE B C 1
ATOM 4134 O O . ILE B 1 84 ? -20.094 15.43 33.719 1 85.5 84 ILE B O 1
ATOM 4138 N N . ALA B 1 85 ? -17.922 15.516 34.281 1 86.62 85 ALA B N 1
ATOM 4139 C CA . ALA B 1 85 ? -17.516 15.562 32.875 1 86.62 85 ALA B CA 1
ATOM 4140 C C . ALA B 1 85 ? -17.844 14.258 32.156 1 86.62 85 ALA B C 1
ATOM 4142 O O . ALA B 1 85 ? -17.609 13.172 32.719 1 86.62 85 ALA B O 1
ATOM 4143 N N . ARG B 1 86 ? -18.344 14.312 30.969 1 80.69 86 ARG B N 1
ATOM 4144 C CA . ARG B 1 86 ? -18.797 13.164 30.172 1 80.69 86 ARG B CA 1
ATOM 4145 C C . ARG B 1 86 ? -17.688 12.125 30.047 1 80.69 86 ARG B C 1
ATOM 4147 O O . ARG B 1 86 ? -17.953 10.922 30.141 1 80.69 86 ARG B O 1
ATOM 4154 N N . ALA B 1 87 ? -16.438 12.578 29.859 1 83.88 87 ALA B N 1
ATOM 4155 C CA . ALA B 1 87 ? -15.336 11.648 29.672 1 83.88 87 ALA B CA 1
ATOM 4156 C C . ALA B 1 87 ? -14.766 11.195 31.016 1 83.88 87 ALA B C 1
ATOM 4158 O O . ALA B 1 87 ? -13.867 10.352 31.062 1 83.88 87 ALA B O 1
ATOM 4159 N N . GLY B 1 88 ? -15.312 11.664 32.094 1 91.62 88 GLY B N 1
ATOM 4160 C CA . GLY B 1 88 ? -14.812 11.352 33.438 1 91.62 88 GLY B CA 1
ATOM 4161 C C . GLY B 1 88 ? -13.562 12.141 33.812 1 91.62 88 GLY B C 1
ATOM 4162 O O . GLY B 1 88 ? -12.969 11.906 34.844 1 91.62 88 GLY B O 1
ATOM 4163 N N . VAL B 1 89 ? -13.125 12.938 32.906 1 96.62 89 VAL B N 1
ATOM 4164 C CA . VAL B 1 89 ? -11.93 13.742 33.094 1 96.62 89 VAL B CA 1
ATOM 4165 C C . VAL B 1 89 ? -12.086 15.086 32.375 1 96.62 89 VAL B C 1
ATOM 4167 O O . VAL B 1 89 ? -12.875 15.203 31.453 1 96.62 89 VAL B O 1
ATOM 4170 N N . GLU B 1 90 ? -11.508 16.094 32.875 1 97.5 90 GLU B N 1
ATOM 4171 C CA . GLU B 1 90 ? -11.391 17.406 32.25 1 97.5 90 GLU B CA 1
ATOM 4172 C C . GLU B 1 90 ? -9.969 17.953 32.375 1 97.5 90 GLU B C 1
ATOM 4174 O O . GLU B 1 90 ? -9.148 17.391 33.094 1 97.5 90 GLU B O 1
ATOM 4179 N N . VAL B 1 91 ? -9.641 18.922 31.562 1 98 91 VAL B N 1
ATOM 4180 C CA . VAL B 1 91 ? -8.312 19.531 31.609 1 98 91 VAL B CA 1
ATOM 4181 C C . VAL B 1 91 ? -8.438 21.016 31.953 1 98 91 VAL B C 1
ATOM 4183 O O . VAL B 1 91 ? -9.273 21.719 31.391 1 98 91 VAL B O 1
ATOM 4186 N N . PHE B 1 92 ? -7.676 21.453 32.906 1 97.69 92 PHE B N 1
ATOM 4187 C CA . PHE B 1 92 ? -7.582 22.875 33.25 1 97.69 92 PHE B CA 1
ATOM 4188 C C . PHE B 1 92 ? -6.379 23.516 32.562 1 97.69 92 PHE B C 1
ATOM 4190 O O . PHE B 1 92 ? -5.238 23.312 33 1 97.69 92 PHE B O 1
ATOM 4197 N N . PRO B 1 93 ? -6.602 24.391 31.531 1 97.44 93 PRO B N 1
ATOM 4198 C CA . PRO B 1 93 ? -5.492 24.938 30.75 1 97.44 93 PRO B CA 1
ATOM 4199 C C . PRO B 1 93 ? -4.613 25.891 31.562 1 97.44 93 PRO B C 1
ATOM 4201 O O . PRO B 1 93 ? -5.121 26.672 32.375 1 97.44 93 PRO B O 1
ATOM 4204 N N . GLN B 1 94 ? -3.354 25.766 31.359 1 96.69 94 GLN B N 1
ATOM 4205 C CA . GLN B 1 94 ? -2.375 26.703 31.906 1 96.69 94 GLN B CA 1
ATOM 4206 C C . GLN B 1 94 ? -1.802 27.578 30.797 1 96.69 94 GLN B C 1
ATOM 4208 O O . GLN B 1 94 ? -1.36 28.703 31.062 1 96.69 94 GLN B O 1
ATOM 4213 N N . GLU B 1 95 ? -1.703 27.047 29.656 1 96.19 95 GLU B N 1
ATOM 4214 C CA . GLU B 1 95 ? -1.289 27.766 28.453 1 96.19 95 GLU B CA 1
ATOM 4215 C C . GLU B 1 95 ? -2.188 27.406 27.266 1 96.19 95 GLU B C 1
ATOM 4217 O O . GLU B 1 95 ? -2.611 26.25 27.141 1 96.19 95 GLU B O 1
ATOM 4222 N N . LEU B 1 96 ? -2.469 28.375 26.453 1 96.31 96 LEU B N 1
ATOM 4223 C CA . LEU B 1 96 ? -3.277 28.172 25.25 1 96.31 96 LEU B CA 1
ATOM 4224 C C . LEU B 1 96 ? -2.795 29.047 24.109 1 96.31 96 LEU B C 1
ATOM 4226 O O . LEU B 1 96 ? -2.588 30.25 24.297 1 96.31 96 LEU B O 1
ATOM 4230 N N . SER B 1 97 ? -2.494 28.453 22.984 1 95.88 97 SER B N 1
ATOM 4231 C CA . SER B 1 97 ? -2.098 29.172 21.781 1 95.88 97 SER B CA 1
ATOM 4232 C C . SER B 1 97 ? -3.059 28.891 20.625 1 95.88 97 SER B C 1
ATOM 4234 O O . SER B 1 97 ? -3.43 27.75 20.375 1 95.88 97 SER B O 1
ATOM 4236 N N . ILE B 1 98 ? -3.514 29.953 19.984 1 96.69 98 ILE B N 1
ATOM 4237 C CA . ILE B 1 98 ? -4.262 29.812 18.75 1 96.69 98 ILE B CA 1
ATOM 4238 C C . ILE B 1 98 ? -3.297 29.641 17.578 1 96.69 98 ILE B C 1
ATOM 4240 O O . ILE B 1 98 ? -2.535 30.562 17.266 1 96.69 98 ILE B O 1
ATOM 4244 N N . LEU B 1 99 ? -3.32 28.531 16.922 1 97.06 99 LEU B N 1
ATOM 4245 C CA . LEU B 1 99 ? -2.359 28.203 15.875 1 97.06 99 LEU B CA 1
ATOM 4246 C C . LEU B 1 99 ? -2.889 28.625 14.5 1 97.06 99 LEU B C 1
ATOM 4248 O O . LEU B 1 99 ? -2.109 28.922 13.594 1 97.06 99 LEU B O 1
ATOM 4252 N N . ALA B 1 100 ? -4.18 28.547 14.305 1 97 100 ALA B N 1
ATOM 4253 C CA . ALA B 1 100 ? -4.844 28.953 13.078 1 97 100 ALA B CA 1
ATOM 4254 C C . ALA B 1 100 ? -6.312 29.297 13.328 1 97 100 ALA B C 1
ATOM 4256 O O . ALA B 1 100 ? -6.988 28.594 14.094 1 97 100 ALA B O 1
ATOM 4257 N N . LYS B 1 101 ? -6.797 30.328 12.773 1 97.06 101 LYS B N 1
ATOM 4258 C CA . LYS B 1 101 ? -8.211 30.688 12.82 1 97.06 101 LYS B CA 1
ATOM 4259 C C . LYS B 1 101 ? -8.992 30.016 11.703 1 97.06 101 LYS B C 1
ATOM 4261 O O . LYS B 1 101 ? -8.445 29.75 10.633 1 97.06 101 LYS B O 1
ATOM 4266 N N . ALA B 1 102 ? -10.219 29.734 11.961 1 98 102 ALA B N 1
ATOM 4267 C CA . ALA B 1 102 ? -11.062 29.094 10.953 1 98 102 ALA B CA 1
ATOM 4268 C C . ALA B 1 102 ? -12.219 30 10.547 1 98 102 ALA B C 1
ATOM 4270 O O . ALA B 1 102 ? -12.82 30.672 11.398 1 98 102 ALA B O 1
ATOM 4271 N N . LYS B 1 103 ? -12.461 30.094 9.289 1 97.88 103 LYS B N 1
ATOM 4272 C CA . LYS B 1 103 ? -13.703 30.656 8.789 1 97.88 103 LYS B CA 1
ATOM 4273 C C . LYS B 1 103 ? -14.859 29.672 8.938 1 97.88 103 LYS B C 1
ATOM 4275 O O . LYS B 1 103 ? -14.648 28.5 9.227 1 97.88 103 LYS B O 1
ATOM 4280 N N . PRO B 1 104 ? -16.125 30.188 8.805 1 97.38 104 PRO B N 1
ATOM 4281 C CA . PRO B 1 104 ? -17.25 29.25 8.828 1 97.38 104 PRO B CA 1
ATOM 4282 C C . PRO B 1 104 ? -17.125 28.141 7.785 1 97.38 104 PRO B C 1
ATOM 4284 O O . PRO B 1 104 ? -16.703 28.406 6.652 1 97.38 104 PRO B O 1
ATOM 4287 N N . LEU B 1 105 ? -17.531 26.984 8.203 1 97.88 105 LEU B N 1
ATOM 4288 C CA . LEU B 1 105 ? -17.375 25.844 7.312 1 97.88 105 LEU B CA 1
ATOM 4289 C C . LEU B 1 105 ? -18.469 25.828 6.254 1 97.88 105 LEU B C 1
ATOM 4291 O O . LEU B 1 105 ? -19.625 26.172 6.543 1 97.88 105 LEU B O 1
ATOM 4295 N N . PRO B 1 106 ? -18.141 25.328 5.129 1 97 106 PRO B N 1
ATOM 4296 C CA . PRO B 1 106 ? -19.141 25.219 4.059 1 97 106 PRO B CA 1
ATOM 4297 C C . PRO B 1 106 ? -20 23.969 4.18 1 97 106 PRO B C 1
ATOM 4299 O O . PRO B 1 106 ? -20.953 23.797 3.418 1 97 106 PRO B O 1
ATOM 4302 N N . VAL B 1 107 ? -19.641 23.062 5.094 1 97.12 107 VAL B N 1
ATOM 4303 C CA . VAL B 1 107 ? -20.375 21.828 5.379 1 97.12 107 VAL B CA 1
ATOM 4304 C C . VAL B 1 107 ? -20.703 21.75 6.867 1 97.12 107 VAL B C 1
ATOM 4306 O O . VAL B 1 107 ? -19.875 22.109 7.711 1 97.12 107 VAL B O 1
ATOM 4309 N N . ASP B 1 108 ? -21.891 21.297 7.156 1 96.94 108 ASP B N 1
ATOM 4310 C CA . ASP B 1 108 ? -22.297 21.141 8.547 1 96.94 108 ASP B CA 1
ATOM 4311 C C . ASP B 1 108 ? -21.812 19.797 9.109 1 96.94 108 ASP B C 1
ATOM 4313 O O . ASP B 1 108 ? -22.5 18.781 8.992 1 96.94 108 ASP B O 1
ATOM 4317 N N . ILE B 1 109 ? -20.75 19.797 9.781 1 96.94 109 ILE B N 1
ATOM 4318 C CA . ILE B 1 109 ? -20.156 18.562 10.289 1 96.94 109 ILE B CA 1
ATOM 4319 C C . ILE B 1 109 ? -20.703 18.25 11.68 1 96.94 109 ILE B C 1
ATOM 4321 O O . ILE B 1 109 ? -20.438 17.188 12.234 1 96.94 109 ILE B O 1
ATOM 4325 N N . TRP B 1 110 ? -21.5 19.156 12.25 1 96 110 TRP B N 1
ATOM 4326 C CA . TRP B 1 110 ? -22.031 18.984 13.594 1 96 110 TRP B CA 1
ATOM 4327 C C . TRP B 1 110 ? -23.391 18.297 13.562 1 96 110 TRP B C 1
ATOM 4329 O O . TRP B 1 110 ? -23.672 17.438 14.398 1 96 110 TRP B O 1
ATOM 4339 N N . ASN B 1 111 ? -24.203 18.656 12.523 1 93.5 111 ASN B N 1
ATOM 4340 C CA . ASN B 1 111 ? -25.578 18.156 12.477 1 93.5 111 ASN B CA 1
ATOM 4341 C C . ASN B 1 111 ? -25.797 17.234 11.273 1 93.5 111 ASN B C 1
ATOM 4343 O O . ASN B 1 111 ? -26.859 16.625 11.148 1 93.5 111 ASN B O 1
ATOM 4347 N N . ASN B 1 112 ? -24.859 17.141 10.367 1 91.88 112 ASN B N 1
ATOM 4348 C CA . ASN B 1 112 ? -24.891 16.234 9.219 1 91.88 112 ASN B CA 1
ATOM 4349 C C . ASN B 1 112 ? -26.094 16.531 8.32 1 91.88 112 ASN B C 1
ATOM 4351 O O . ASN B 1 112 ? -26.812 15.609 7.941 1 91.88 112 ASN B O 1
ATOM 4355 N N . THR B 1 113 ? -26.266 17.75 8.031 1 90.94 113 THR B N 1
ATOM 4356 C CA . THR B 1 113 ? -27.422 18.156 7.234 1 90.94 113 THR B CA 1
ATOM 4357 C C . THR B 1 113 ? -27.062 18.281 5.762 1 90.94 113 THR B C 1
ATOM 4359 O O . THR B 1 113 ? -27.938 18.375 4.898 1 90.94 113 THR B O 1
ATOM 4362 N N . SER B 1 114 ? -25.812 18.25 5.453 1 95.44 114 SER B N 1
ATOM 4363 C CA . SER B 1 114 ? -25.359 18.422 4.074 1 95.44 114 SER B CA 1
ATOM 4364 C C . SER B 1 114 ? -25.516 17.141 3.279 1 95.44 114 SER B C 1
ATOM 4366 O O . SER B 1 114 ? -25.234 16.047 3.791 1 95.44 114 SER B O 1
ATOM 4368 N N . ASP B 1 115 ? -25.906 17.297 2.018 1 96.56 115 ASP B N 1
ATOM 4369 C CA . ASP B 1 115 ? -26.031 16.125 1.151 1 96.56 115 ASP B CA 1
ATOM 4370 C C . ASP B 1 115 ? -24.672 15.648 0.659 1 96.56 115 ASP B C 1
ATOM 4372 O O . ASP B 1 115 ? -23.672 16.344 0.832 1 96.56 115 ASP B O 1
ATOM 4376 N N . LEU B 1 116 ? -24.656 14.492 0.09 1 95.62 116 LEU B N 1
ATOM 4377 C CA . LEU B 1 116 ? -23.391 13.844 -0.257 1 95.62 116 LEU B CA 1
ATOM 4378 C C . LEU B 1 116 ? -22.656 14.641 -1.322 1 95.62 116 LEU B C 1
ATOM 4380 O O . LEU B 1 116 ? -21.438 14.859 -1.207 1 95.62 116 LEU B O 1
ATOM 4384 N N . PRO B 1 117 ? -23.281 15.133 -2.395 1 95.5 117 PRO B N 1
ATOM 4385 C CA . PRO B 1 117 ? -22.547 15.93 -3.383 1 95.5 117 PRO B CA 1
ATOM 4386 C C . PRO B 1 117 ? -21.844 17.141 -2.766 1 95.5 117 PRO B C 1
ATOM 4388 O O . PRO B 1 117 ? -20.688 17.422 -3.102 1 95.5 117 PRO B O 1
ATOM 4391 N N . THR B 1 118 ? -22.531 17.828 -1.831 1 97.31 118 THR B N 1
ATOM 4392 C CA . THR B 1 118 ? -21.922 18.969 -1.152 1 97.31 118 THR B CA 1
ATOM 4393 C C . THR B 1 118 ? -20.75 18.531 -0.284 1 97.31 118 THR B C 1
ATOM 4395 O O . THR B 1 118 ? -19.703 19.188 -0.275 1 97.31 118 THR B O 1
ATOM 4398 N N . ARG B 1 119 ? -20.922 17.469 0.404 1 97.81 119 ARG B N 1
ATOM 4399 C CA . ARG B 1 119 ? -19.859 16.922 1.242 1 97.81 119 ARG B CA 1
ATOM 4400 C C . ARG B 1 119 ? -18.625 16.578 0.411 1 97.81 119 ARG B C 1
ATOM 4402 O O . ARG B 1 119 ? -17.5 16.875 0.811 1 97.81 119 ARG B O 1
ATOM 4409 N N . LEU B 1 120 ? -18.859 15.992 -0.769 1 97.19 120 LEU B N 1
ATOM 4410 C CA . LEU B 1 120 ? -17.75 15.578 -1.625 1 97.19 120 LEU B CA 1
ATOM 4411 C C . LEU B 1 120 ? -17.078 16.797 -2.256 1 97.19 120 LEU B C 1
ATOM 4413 O O . LEU B 1 120 ? -15.867 16.766 -2.504 1 97.19 120 LEU B O 1
ATOM 4417 N N . LYS B 1 121 ? -17.844 17.844 -2.49 1 96.44 121 LYS B N 1
ATOM 4418 C CA . LYS B 1 121 ? -17.281 19.094 -3.004 1 96.44 121 LYS B CA 1
ATOM 4419 C C . LYS B 1 121 ? -16.281 19.688 -2.01 1 96.44 121 LYS B C 1
ATOM 4421 O O . LYS B 1 121 ? -15.227 20.188 -2.404 1 96.44 121 LYS B O 1
ATOM 4426 N N . TYR B 1 122 ? -16.672 19.688 -0.75 1 97.5 122 TYR B N 1
ATOM 4427 C CA . TYR B 1 122 ? -15.836 20.203 0.33 1 97.5 122 TYR B CA 1
ATOM 4428 C C . TYR B 1 122 ? -15.297 19.062 1.193 1 97.5 122 TYR B C 1
ATOM 4430 O O . TYR B 1 122 ? -15.422 19.094 2.42 1 97.5 122 TYR B O 1
ATOM 4438 N N . ARG B 1 123 ? -14.68 18.125 0.456 1 97.81 123 ARG B N 1
ATOM 4439 C CA . ARG B 1 123 ? -14.359 16.844 1.062 1 97.81 123 ARG B CA 1
ATOM 4440 C C . ARG B 1 123 ? -13.383 17.016 2.225 1 97.81 123 ARG B C 1
ATOM 4442 O O . ARG B 1 123 ? -13.516 16.344 3.252 1 97.81 123 ARG B O 1
ATOM 4449 N N . ALA B 1 124 ? -12.422 17.922 2.109 1 97.5 124 ALA B N 1
ATOM 4450 C CA . ALA B 1 124 ? -11.461 18.156 3.188 1 97.5 124 ALA B CA 1
ATOM 4451 C C . ALA B 1 124 ? -12.172 18.562 4.473 1 97.5 124 ALA B C 1
ATOM 4453 O O . ALA B 1 124 ? -11.727 18.219 5.57 1 97.5 124 ALA B O 1
ATOM 4454 N N . VAL B 1 125 ? -13.227 19.344 4.348 1 98.19 125 VAL B N 1
ATOM 4455 C CA . VAL B 1 125 ? -14.016 19.781 5.496 1 98.19 125 VAL B CA 1
ATOM 4456 C C . VAL B 1 125 ? -14.891 18.641 5.992 1 98.19 125 VAL B C 1
ATOM 4458 O O . VAL B 1 125 ? -14.992 18.406 7.199 1 98.19 125 VAL B O 1
ATOM 4461 N N . ASP B 1 126 ? -15.484 17.938 5.02 1 98.38 126 ASP B N 1
ATOM 4462 C CA . ASP B 1 126 ? -16.328 16.797 5.359 1 98.38 126 ASP B CA 1
ATOM 4463 C C . ASP B 1 126 ? -15.562 15.766 6.195 1 98.38 126 ASP B C 1
ATOM 4465 O O . ASP B 1 126 ? -16.141 15.117 7.066 1 98.38 126 ASP B O 1
ATOM 4469 N N . LEU B 1 127 ? -14.344 15.602 5.957 1 98.25 127 LEU B N 1
ATOM 4470 C CA . LEU B 1 127 ? -13.516 14.586 6.605 1 98.25 127 LEU B CA 1
ATOM 4471 C C . LEU B 1 127 ? -13.234 14.969 8.055 1 98.25 127 LEU B C 1
ATOM 4473 O O . LEU B 1 127 ? -12.781 14.133 8.844 1 98.25 127 LEU B O 1
ATOM 4477 N N . LYS B 1 128 ? -13.539 16.219 8.453 1 98.25 128 LYS B N 1
ATOM 4478 C CA . LYS B 1 128 ? -13.422 16.641 9.852 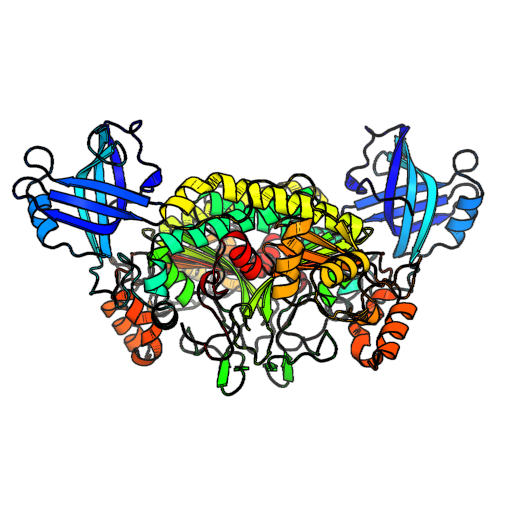1 98.25 128 LYS B CA 1
ATOM 4479 C C . LYS B 1 128 ? -14.516 16 10.703 1 98.25 128 LYS B C 1
ATOM 4481 O O . LYS B 1 128 ? -14.414 15.977 11.93 1 98.25 128 LYS B O 1
ATOM 4486 N N . ASN B 1 129 ? -15.594 15.555 10.039 1 98 129 ASN B N 1
ATOM 4487 C CA . ASN B 1 129 ? -16.703 14.914 10.734 1 98 129 ASN B CA 1
ATOM 4488 C C . ASN B 1 129 ? -16.25 13.68 11.5 1 98 129 ASN B C 1
ATOM 4490 O O . ASN B 1 129 ? -15.641 12.781 10.93 1 98 129 ASN B O 1
ATOM 4494 N N . PRO B 1 130 ? -16.625 13.617 12.805 1 97.62 130 PRO B N 1
ATOM 4495 C CA . PRO B 1 130 ? -16.188 12.469 13.602 1 97.62 130 PRO B CA 1
ATOM 4496 C C . PRO B 1 130 ? -16.609 11.133 12.992 1 97.62 130 PRO B C 1
ATOM 4498 O O . PRO B 1 130 ? -15.906 10.133 13.141 1 97.62 130 PRO B O 1
ATOM 4501 N N . ARG B 1 131 ? -17.75 11.086 12.367 1 97.5 131 ARG B N 1
ATOM 4502 C CA . ARG B 1 131 ? -18.188 9.875 11.672 1 97.5 131 ARG B CA 1
ATOM 4503 C C . ARG B 1 131 ? -17.156 9.445 10.625 1 97.5 131 ARG B C 1
ATOM 4505 O O . ARG B 1 131 ? -16.797 8.266 10.547 1 97.5 131 ARG B O 1
ATOM 4512 N N . ASN B 1 132 ? -16.719 10.383 9.805 1 98.12 132 ASN B N 1
ATOM 4513 C CA . ASN B 1 132 ? -15.727 10.086 8.773 1 98.12 132 ASN B CA 1
ATOM 4514 C C . ASN B 1 132 ? -14.367 9.734 9.391 1 98.12 132 ASN B C 1
ATOM 4516 O O . ASN B 1 132 ? -13.664 8.867 8.875 1 98.12 132 ASN B O 1
ATOM 4520 N N . LEU B 1 133 ? -14 10.422 10.469 1 98.31 133 LEU B N 1
ATOM 4521 C CA . LEU B 1 133 ? -12.758 10.094 11.172 1 98.31 133 LEU B CA 1
ATOM 4522 C C . LEU B 1 133 ? -12.781 8.641 11.648 1 98.31 133 LEU B C 1
ATOM 4524 O O . LEU B 1 133 ? -11.773 7.941 11.555 1 98.31 133 LEU B O 1
ATOM 4528 N N . ALA B 1 134 ? -13.906 8.219 12.172 1 98.19 134 ALA B N 1
ATOM 4529 C CA . ALA B 1 134 ? -14.055 6.84 12.625 1 98.19 134 ALA B CA 1
ATOM 4530 C C . ALA B 1 134 ? -13.875 5.859 11.469 1 98.19 134 ALA B C 1
ATOM 4532 O O . ALA B 1 134 ? -13.195 4.836 11.609 1 98.19 134 ALA B O 1
ATOM 4533 N N . ILE B 1 135 ? -14.438 6.18 10.328 1 98.56 135 ILE B N 1
ATOM 4534 C CA . ILE B 1 135 ? -14.383 5.309 9.156 1 98.56 135 ILE B CA 1
ATOM 4535 C C . ILE B 1 135 ? -12.938 5.156 8.695 1 98.56 135 ILE B C 1
ATOM 4537 O O . ILE B 1 135 ? -12.453 4.035 8.516 1 98.56 135 ILE B O 1
ATOM 4541 N N . PHE B 1 136 ? -12.211 6.238 8.594 1 98.75 136 PHE B N 1
ATOM 4542 C CA . PHE B 1 136 ? -10.938 6.176 7.891 1 98.75 136 PHE B CA 1
ATOM 4543 C C . PHE B 1 136 ? -9.812 5.789 8.844 1 98.75 136 PHE B C 1
ATOM 4545 O O . PHE B 1 136 ? -8.781 5.266 8.414 1 98.75 136 PHE B O 1
ATOM 4552 N N . THR B 1 137 ? -9.969 6.02 10.164 1 98.56 137 THR B N 1
ATOM 4553 C CA . THR B 1 137 ? -9.023 5.434 11.102 1 98.56 137 THR B CA 1
ATOM 4554 C C . THR B 1 137 ? -9.188 3.916 11.156 1 98.56 137 THR B C 1
ATOM 4556 O O . THR B 1 137 ? -8.203 3.18 11.203 1 98.56 137 THR B O 1
ATOM 4559 N N . LEU B 1 138 ? -10.445 3.471 11.141 1 98.62 138 LEU B N 1
ATOM 4560 C CA . LEU B 1 138 ? -10.719 2.039 11.086 1 98.62 138 LEU B CA 1
ATOM 4561 C C . LEU B 1 138 ? -10.148 1.426 9.812 1 98.62 138 LEU B C 1
ATOM 4563 O O . LEU B 1 138 ? -9.586 0.327 9.844 1 98.62 138 LEU B O 1
ATOM 4567 N N . ALA B 1 139 ? -10.336 2.111 8.68 1 98.88 139 ALA B N 1
ATOM 4568 C CA . ALA B 1 139 ? -9.82 1.638 7.398 1 98.88 139 ALA B CA 1
ATOM 4569 C C . ALA B 1 139 ? -8.336 1.326 7.488 1 98.88 139 ALA B C 1
ATOM 4571 O O . ALA B 1 139 ? -7.879 0.29 6.996 1 98.88 139 ALA B O 1
ATOM 4572 N N . SER B 1 140 ? -7.59 2.223 8.086 1 98.88 140 SER B N 1
ATOM 4573 C CA . SER B 1 140 ? -6.156 2.021 8.266 1 98.88 140 SER B CA 1
ATOM 4574 C C . SER B 1 140 ? -5.875 0.78 9.109 1 98.88 140 SER B C 1
ATOM 4576 O O . SER B 1 140 ? -4.969 0.003 8.797 1 98.88 140 SER B O 1
ATOM 4578 N N . GLU B 1 141 ? -6.602 0.607 10.188 1 98.81 141 GLU B N 1
ATOM 4579 C CA . GLU B 1 141 ? -6.414 -0.555 11.055 1 98.81 141 GLU B CA 1
ATOM 4580 C C . GLU B 1 141 ? -6.754 -1.849 10.312 1 98.81 141 GLU B C 1
ATOM 4582 O O . GLU B 1 141 ? -6.105 -2.877 10.523 1 98.81 141 GLU B O 1
ATOM 4587 N N . ILE B 1 142 ? -7.746 -1.79 9.508 1 98.88 142 ILE B N 1
ATOM 4588 C CA . ILE B 1 142 ? -8.141 -2.951 8.711 1 98.88 142 ILE B CA 1
ATOM 4589 C C . ILE B 1 142 ? -7.031 -3.311 7.734 1 98.88 142 ILE B C 1
ATOM 4591 O O . ILE B 1 142 ? -6.695 -4.484 7.566 1 98.88 142 ILE B O 1
ATOM 4595 N N . LEU B 1 143 ? -6.469 -2.316 7.051 1 98.94 143 LEU B N 1
ATOM 4596 C CA . LEU B 1 143 ? -5.359 -2.559 6.137 1 98.94 143 LEU B CA 1
ATOM 4597 C C . LEU B 1 143 ? -4.211 -3.262 6.855 1 98.94 143 LEU B C 1
ATOM 4599 O O . LEU B 1 143 ? -3.611 -4.195 6.312 1 98.94 143 LEU B O 1
ATOM 4603 N N . ARG B 1 144 ? -3.891 -2.807 8.039 1 98.81 144 ARG B N 1
ATOM 4604 C CA . ARG B 1 144 ? -2.834 -3.428 8.828 1 98.81 144 ARG B CA 1
ATOM 4605 C C . ARG B 1 144 ? -3.158 -4.891 9.125 1 98.81 144 ARG B C 1
ATOM 4607 O O . ARG B 1 144 ? -2.303 -5.762 8.969 1 98.81 144 ARG B O 1
ATOM 4614 N N . ALA B 1 145 ? -4.383 -5.145 9.539 1 98.88 145 ALA B N 1
ATOM 4615 C CA . ALA B 1 145 ? -4.812 -6.504 9.852 1 98.88 145 ALA B CA 1
ATOM 4616 C C . ALA B 1 145 ? -4.73 -7.402 8.625 1 98.88 145 ALA B C 1
ATOM 4618 O O . ALA B 1 145 ? -4.328 -8.562 8.719 1 98.88 145 ALA B O 1
ATOM 4619 N N . ILE B 1 146 ? -5.152 -6.895 7.496 1 98.94 146 ILE B N 1
ATOM 4620 C CA . ILE B 1 146 ? -5.121 -7.652 6.25 1 98.94 146 ILE B CA 1
ATOM 4621 C C . ILE B 1 146 ? -3.682 -8.016 5.906 1 98.94 146 ILE B C 1
ATOM 4623 O O . ILE B 1 146 ? -3.383 -9.18 5.621 1 98.94 146 ILE B O 1
ATOM 4627 N N . ARG B 1 147 ? -2.779 -7.066 5.949 1 98.88 147 ARG B N 1
ATOM 4628 C CA . ARG B 1 147 ? -1.378 -7.332 5.641 1 98.88 147 ARG B CA 1
ATOM 4629 C C . ARG B 1 147 ? -0.787 -8.344 6.613 1 98.88 147 ARG B C 1
ATOM 4631 O O . ARG B 1 147 ? -0.091 -9.273 6.199 1 98.88 147 ARG B O 1
ATOM 4638 N N . ASP B 1 148 ? -1.064 -8.125 7.887 1 98.75 148 ASP B N 1
ATOM 4639 C CA . ASP B 1 148 ? -0.534 -9.039 8.898 1 98.75 148 ASP B CA 1
ATOM 4640 C C . ASP B 1 148 ? -0.992 -10.469 8.641 1 98.75 148 ASP B C 1
ATOM 4642 O O . ASP B 1 148 ? -0.219 -11.414 8.812 1 98.75 148 ASP B O 1
ATOM 4646 N N . THR B 1 149 ? -2.256 -10.617 8.281 1 98.88 149 THR B N 1
ATOM 4647 C CA . THR B 1 149 ? -2.793 -11.938 7.984 1 98.88 149 THR B CA 1
ATOM 4648 C C . THR B 1 149 ? -2.086 -12.555 6.777 1 98.88 149 THR B C 1
ATOM 4650 O O . THR B 1 149 ? -1.718 -13.727 6.797 1 98.88 149 THR B O 1
ATOM 4653 N N . LEU B 1 150 ? -1.92 -11.805 5.742 1 98.94 150 LEU B N 1
ATOM 4654 C CA . LEU B 1 150 ? -1.264 -12.305 4.543 1 98.94 150 LEU B CA 1
ATOM 4655 C C . LEU B 1 150 ? 0.199 -12.641 4.82 1 98.94 150 LEU B C 1
ATOM 4657 O O . LEU B 1 150 ? 0.716 -13.641 4.328 1 98.94 150 LEU B O 1
ATOM 4661 N N . TYR B 1 151 ? 0.884 -11.789 5.652 1 98.75 151 TYR B N 1
ATOM 4662 C CA . TYR B 1 151 ? 2.242 -12.109 6.078 1 98.75 151 TYR B CA 1
ATOM 4663 C C . TYR B 1 151 ? 2.281 -13.438 6.828 1 98.75 151 TYR B C 1
ATOM 4665 O O . TYR B 1 151 ? 3.197 -14.242 6.637 1 98.75 151 TYR B O 1
ATOM 4673 N N . ARG B 1 152 ? 1.344 -13.672 7.684 1 98.5 152 ARG B N 1
ATOM 4674 C CA . ARG B 1 152 ? 1.293 -14.914 8.445 1 98.5 152 ARG B CA 1
ATOM 4675 C C . ARG B 1 152 ? 1.141 -16.125 7.527 1 98.5 152 ARG B C 1
ATOM 4677 O O . ARG B 1 152 ? 1.653 -17.203 7.82 1 98.5 152 ARG B O 1
ATOM 4684 N N . HIS B 1 153 ? 0.441 -15.914 6.438 1 98.56 153 HIS B N 1
ATOM 4685 C CA . HIS B 1 153 ? 0.283 -16.984 5.453 1 98.56 153 HIS B CA 1
ATOM 4686 C C . HIS B 1 153 ? 1.444 -17 4.465 1 98.56 153 HIS B C 1
ATOM 4688 O O . HIS B 1 153 ? 1.349 -17.609 3.398 1 98.56 153 HIS B O 1
ATOM 4694 N N . LYS B 1 154 ? 2.504 -16.234 4.715 1 98.06 154 LYS B N 1
ATOM 4695 C CA . LYS B 1 154 ? 3.793 -16.25 4.031 1 98.06 154 LYS B CA 1
ATOM 4696 C C . LYS B 1 154 ? 3.697 -15.586 2.664 1 98.06 154 LYS B C 1
ATOM 4698 O O . LYS B 1 154 ? 4.457 -15.906 1.751 1 98.06 154 LYS B O 1
ATOM 4703 N N . PHE B 1 155 ? 2.686 -14.758 2.467 1 98.88 155 PHE B N 1
ATOM 4704 C CA . PHE B 1 155 ? 2.701 -13.891 1.298 1 98.88 155 PHE B CA 1
ATOM 4705 C C . PHE B 1 155 ? 3.729 -12.773 1.469 1 98.88 155 PHE B C 1
ATOM 4707 O O . PHE B 1 155 ? 4.051 -12.383 2.594 1 98.88 155 PHE B O 1
ATOM 4714 N N . ILE B 1 156 ? 4.227 -12.266 0.374 1 98.62 156 ILE B N 1
ATOM 4715 C CA . ILE B 1 156 ? 5.074 -11.078 0.437 1 98.62 156 ILE B CA 1
ATOM 4716 C C . ILE B 1 156 ? 4.441 -9.945 -0.371 1 98.62 156 ILE B C 1
ATOM 4718 O O . ILE B 1 156 ? 3.762 -10.195 -1.371 1 98.62 156 ILE B O 1
ATOM 4722 N N . GLU B 1 157 ? 4.629 -8.742 0.042 1 98.94 157 GLU B N 1
ATOM 4723 C CA . GLU B 1 157 ? 4.043 -7.578 -0.61 1 98.94 157 GLU B CA 1
ATOM 4724 C C . GLU B 1 157 ? 4.859 -7.16 -1.831 1 98.94 157 GLU B C 1
ATOM 4726 O O . GLU B 1 157 ? 6.094 -7.125 -1.778 1 98.94 157 GLU B O 1
ATOM 4731 N N . VAL B 1 158 ? 4.188 -6.898 -2.936 1 98.88 158 VAL B N 1
ATOM 4732 C CA . VAL B 1 158 ? 4.828 -6.488 -4.18 1 98.88 158 VAL B CA 1
ATOM 4733 C C . VAL B 1 158 ? 4.062 -5.32 -4.797 1 98.88 158 VAL B C 1
ATOM 4735 O O . VAL B 1 158 ? 2.949 -5.008 -4.375 1 98.88 158 VAL B O 1
ATOM 4738 N N . PHE B 1 159 ? 4.672 -4.645 -5.723 1 98.81 159 PHE B N 1
ATOM 4739 C CA . PHE B 1 159 ? 4.043 -3.605 -6.527 1 98.81 159 PHE B CA 1
ATOM 4740 C C . PHE B 1 159 ? 4.258 -3.863 -8.016 1 98.81 159 PHE B C 1
ATOM 4742 O O . PHE B 1 159 ? 5.398 -3.979 -8.469 1 98.81 159 PHE B O 1
ATOM 4749 N N . THR B 1 160 ? 3.213 -4.016 -8.727 1 98.25 160 THR B N 1
ATOM 4750 C CA . THR B 1 160 ? 3.268 -4.16 -10.172 1 98.25 160 THR B CA 1
ATOM 4751 C C . THR B 1 160 ? 3.016 -2.822 -10.859 1 98.25 160 THR B C 1
ATOM 4753 O O . THR B 1 160 ? 2.471 -1.898 -10.25 1 98.25 160 THR B O 1
ATOM 4756 N N . PRO B 1 161 ? 3.383 -2.701 -12.102 1 97.38 161 PRO B N 1
ATOM 4757 C CA . PRO B 1 161 ? 3.162 -1.438 -12.812 1 97.38 161 PRO B CA 1
ATOM 4758 C C . PRO B 1 161 ? 1.681 -1.105 -12.977 1 97.38 161 PRO B C 1
ATOM 4760 O O . PRO B 1 161 ? 0.861 -2.006 -13.172 1 97.38 161 PRO B O 1
ATOM 4763 N N . LYS B 1 162 ? 1.404 0.228 -12.961 1 98.12 162 LYS B N 1
ATOM 4764 C CA . LYS B 1 162 ? 0.046 0.705 -13.203 1 98.12 162 LYS B CA 1
ATOM 4765 C C . LYS B 1 162 ? -0.096 1.274 -14.617 1 98.12 162 LYS B C 1
ATOM 4767 O O . LYS B 1 162 ? -1.211 1.442 -15.109 1 98.12 162 LYS B O 1
ATOM 4772 N N . ILE B 1 163 ? 1.045 1.652 -15.211 1 97.25 163 ILE B N 1
ATOM 4773 C CA . ILE B 1 163 ? 1.069 1.979 -16.641 1 97.25 163 ILE B CA 1
ATOM 4774 C C . ILE B 1 163 ? 1.424 0.734 -17.438 1 97.25 163 ILE B C 1
ATOM 4776 O O . ILE B 1 163 ? 2.5 0.157 -17.266 1 97.25 163 ILE B O 1
ATOM 4780 N N . ILE B 1 164 ? 0.519 0.334 -18.344 1 94.81 164 ILE B N 1
ATOM 4781 C CA . ILE B 1 164 ? 0.724 -0.924 -19.062 1 94.81 164 ILE B CA 1
ATOM 4782 C C . ILE B 1 164 ? 0.568 -0.7 -20.562 1 94.81 164 ILE B C 1
ATOM 4784 O O . ILE B 1 164 ? -0.022 0.294 -20.984 1 94.81 164 ILE B O 1
ATOM 4788 N N . SER B 1 165 ? 1.122 -1.572 -21.391 1 89.69 165 SER B N 1
ATOM 4789 C CA . SER B 1 165 ? 1.138 -1.429 -22.844 1 89.69 165 SER B CA 1
ATOM 4790 C C . SER B 1 165 ? -0.183 -1.881 -23.453 1 89.69 165 SER B C 1
ATOM 4792 O O . SER B 1 165 ? -0.604 -1.357 -24.484 1 89.69 165 SER B O 1
ATOM 4794 N N . THR B 1 166 ? -0.718 -2.934 -23.078 1 75.81 166 THR B N 1
ATOM 4795 C CA . THR B 1 166 ? -1.9 -3.465 -23.75 1 75.81 166 THR B CA 1
ATOM 4796 C C . THR B 1 166 ? -2.969 -3.855 -22.734 1 75.81 166 THR B C 1
ATOM 4798 O O . THR B 1 166 ? -2.684 -3.969 -21.547 1 75.81 166 THR B O 1
ATOM 4801 N N . SER B 1 167 ? -4.207 -3.957 -23.375 1 61.69 167 SER B N 1
ATOM 4802 C CA . SER B 1 167 ? -5.395 -4.309 -22.609 1 61.69 167 SER B CA 1
ATOM 4803 C C . SER B 1 167 ? -5.301 -5.73 -22.062 1 61.69 167 SER B C 1
ATOM 4805 O O . SER B 1 167 ? -4.918 -6.652 -22.781 1 61.69 167 SER B O 1
ATOM 4807 N N . THR B 1 168 ? -5.031 -5.855 -20.766 1 57.09 168 THR B N 1
ATOM 4808 C CA . THR B 1 168 ? -4.867 -7.145 -20.109 1 57.09 168 THR B CA 1
ATOM 4809 C C . THR B 1 168 ? -6.098 -8.023 -20.328 1 57.09 168 THR B C 1
ATOM 4811 O O . THR B 1 168 ? -5.988 -9.25 -20.406 1 57.09 168 THR B O 1
ATOM 4814 N N . GLU B 1 169 ? -7.426 -7.582 -20.047 1 53.03 169 GLU B N 1
ATOM 4815 C CA . GLU B 1 169 ? -8.516 -8.531 -19.828 1 53.03 169 GLU B CA 1
ATOM 4816 C C . GLU B 1 169 ? -9.516 -8.484 -20.984 1 53.03 169 GLU B C 1
ATOM 4818 O O . GLU B 1 169 ? -10.594 -9.07 -20.906 1 53.03 169 GLU B O 1
ATOM 4823 N N . GLY B 1 170 ? -9.133 -8.406 -22.312 1 51.56 170 GLY B N 1
ATOM 4824 C CA . GLY B 1 170 ? -9.992 -8.695 -23.453 1 51.56 170 GLY B CA 1
ATOM 4825 C C . GLY B 1 170 ? -11.227 -7.812 -23.516 1 51.56 170 GLY B C 1
ATOM 4826 O O . GLY B 1 170 ? -12.273 -8.234 -24.016 1 51.56 170 GLY B O 1
ATOM 4827 N N . GLY B 1 171 ? -11.156 -6.512 -23.266 1 56.25 171 GLY B N 1
ATOM 4828 C CA . GLY B 1 171 ? -12.398 -5.852 -23.641 1 56.25 171 GLY B CA 1
ATOM 4829 C C . GLY B 1 171 ? -12.688 -4.617 -22.797 1 56.25 171 GLY B C 1
ATOM 4830 O O . GLY B 1 171 ? -13.594 -3.844 -23.125 1 56.25 171 GLY B O 1
ATOM 4831 N N . ALA B 1 172 ? -12.156 -4.582 -21.734 1 62.03 172 ALA B N 1
ATOM 4832 C CA . ALA B 1 172 ? -12.586 -3.498 -20.859 1 62.03 172 ALA B CA 1
ATOM 4833 C C . ALA B 1 172 ? -12.023 -2.158 -21.328 1 62.03 172 ALA B C 1
ATOM 4835 O O . ALA B 1 172 ? -10.961 -2.111 -21.953 1 62.03 172 ALA B O 1
ATOM 4836 N N . GLU B 1 173 ? -12.867 -1.189 -21.141 1 82.81 173 GLU B N 1
ATOM 4837 C CA . GLU B 1 173 ? -12.453 0.171 -21.484 1 82.81 173 GLU B CA 1
ATOM 4838 C C . GLU B 1 173 ? -11.336 0.647 -20.562 1 82.81 173 GLU B C 1
ATOM 4840 O O . GLU B 1 173 ? -11.445 0.542 -19.328 1 82.81 173 GLU B O 1
ATOM 4845 N N . LEU B 1 174 ? -10.242 0.937 -21.109 1 92.44 174 LEU B N 1
ATOM 4846 C CA . LEU B 1 174 ? -9.07 1.39 -20.375 1 92.44 174 LEU B CA 1
ATOM 4847 C C . LEU B 1 174 ? -8.883 2.896 -20.531 1 92.44 174 LEU B C 1
ATOM 4849 O O . LEU B 1 174 ? -9.281 3.48 -21.531 1 92.44 174 LEU B O 1
ATOM 4853 N N . PHE B 1 175 ? -8.359 3.477 -19.453 1 96.12 175 PHE B N 1
ATOM 4854 C CA . PHE B 1 175 ? -7.934 4.863 -19.578 1 96.12 175 PHE B CA 1
ATOM 4855 C C . PHE B 1 175 ? -6.637 4.965 -20.375 1 96.12 175 PHE B C 1
ATOM 4857 O O . PHE B 1 175 ? -5.645 4.312 -20.031 1 96.12 175 PHE B O 1
ATOM 4864 N N . THR B 1 176 ? -6.633 5.762 -21.359 1 95.38 176 THR B N 1
ATOM 4865 C CA . THR B 1 176 ? -5.457 5.98 -22.203 1 95.38 176 THR B CA 1
ATOM 4866 C C . THR B 1 176 ? -4.508 6.98 -21.547 1 95.38 176 THR B C 1
ATOM 4868 O O . THR B 1 176 ? -4.941 8.008 -21.016 1 95.38 176 THR B O 1
ATOM 4871 N N . VAL B 1 177 ? -3.23 6.672 -21.562 1 96.62 177 VAL B N 1
ATOM 4872 C CA . VAL B 1 177 ? -2.166 7.535 -21.062 1 96.62 177 VAL B CA 1
ATOM 4873 C C . VAL B 1 177 ? -1.202 7.883 -22.188 1 96.62 177 VAL B C 1
ATOM 4875 O O . VAL B 1 177 ? -0.752 7 -22.922 1 96.62 177 VAL B O 1
ATOM 4878 N N . LEU B 1 178 ? -0.93 9.133 -22.344 1 95.81 178 LEU B N 1
ATOM 4879 C CA . LEU B 1 178 ? 0.135 9.531 -23.266 1 95.81 178 LEU B CA 1
ATOM 4880 C C . LEU B 1 178 ? 1.503 9.359 -22.609 1 95.81 178 LEU B C 1
ATOM 4882 O O . LEU B 1 178 ? 1.958 10.234 -21.875 1 95.81 178 LEU B O 1
ATOM 4886 N N . TYR B 1 179 ? 2.121 8.266 -22.969 1 96.12 179 TYR B N 1
ATOM 4887 C CA . TYR B 1 179 ? 3.414 7.895 -22.406 1 96.12 179 TYR B CA 1
ATOM 4888 C C . TYR B 1 179 ? 4.547 8.242 -23.359 1 96.12 179 TYR B C 1
ATOM 4890 O O . TYR B 1 179 ? 5.02 7.379 -24.109 1 96.12 179 TYR B O 1
ATOM 4898 N N . PHE B 1 180 ? 5.008 9.5 -23.281 1 94.88 180 PHE B N 1
ATOM 4899 C CA . PHE B 1 180 ? 6 10.047 -24.203 1 94.88 180 PHE B CA 1
ATOM 4900 C C . PHE B 1 180 ? 5.543 9.891 -25.641 1 94.88 180 PHE B C 1
ATOM 4902 O O . PHE B 1 180 ? 4.488 10.406 -26.031 1 94.88 180 PHE B O 1
ATOM 4909 N N . GLU B 1 181 ? 6.297 9.156 -26.438 1 94.19 181 GLU B N 1
ATOM 4910 C CA . GLU B 1 181 ? 5.953 9.023 -27.844 1 94.19 181 GLU B CA 1
ATOM 4911 C C . GLU B 1 181 ? 5.055 7.812 -28.094 1 94.19 181 GLU B C 1
ATOM 4913 O O . GLU B 1 181 ? 4.789 7.449 -29.234 1 94.19 181 GLU B O 1
ATOM 4918 N N . ARG B 1 182 ? 4.508 7.273 -27.016 1 94 182 ARG B N 1
ATOM 4919 C CA . ARG B 1 182 ? 3.701 6.066 -27.109 1 94 182 ARG B CA 1
ATOM 4920 C C . ARG B 1 182 ? 2.377 6.223 -26.375 1 94 182 ARG B C 1
ATOM 4922 O O . ARG B 1 182 ? 2.234 7.113 -25.531 1 94 182 ARG B O 1
ATOM 4929 N N . VAL B 1 183 ? 1.494 5.371 -26.797 1 93.44 183 VAL B N 1
ATOM 4930 C CA . VAL B 1 183 ? 0.232 5.25 -26.078 1 93.44 183 VAL B CA 1
ATOM 4931 C C . VAL B 1 183 ? 0.301 4.07 -25.109 1 93.44 183 VAL B C 1
ATOM 4933 O O . VAL B 1 183 ? 0.816 3.006 -25.453 1 93.44 183 VAL B O 1
ATOM 4936 N N . ALA B 1 184 ? -0.08 4.34 -23.891 1 95.44 184 ALA B N 1
ATOM 4937 C CA . ALA B 1 184 ? -0.188 3.311 -22.859 1 95.44 184 ALA B CA 1
ATOM 4938 C C . ALA B 1 184 ? -1.548 3.371 -22.172 1 95.44 184 ALA B C 1
ATOM 4940 O O . ALA B 1 184 ? -2.436 4.113 -22.594 1 95.44 184 ALA B O 1
ATOM 4941 N N . TYR B 1 185 ? -1.751 2.551 -21.172 1 95.81 185 TYR B N 1
ATOM 4942 C CA . TYR B 1 185 ? -3.033 2.473 -20.484 1 95.81 185 TYR B CA 1
ATOM 4943 C C . TYR B 1 185 ? -2.834 2.314 -18.984 1 95.81 185 TYR B C 1
ATOM 4945 O O . TYR B 1 185 ? -1.757 1.919 -18.531 1 95.81 185 TYR B O 1
ATOM 4953 N N . LEU B 1 186 ? -3.844 2.736 -18.219 1 97.19 186 LEU B N 1
ATOM 4954 C CA . LEU B 1 186 ? -3.838 2.455 -16.781 1 97.19 186 LEU B CA 1
ATOM 4955 C C . LEU B 1 186 ? -4.391 1.063 -16.5 1 97.19 186 LEU B C 1
ATOM 4957 O O . LEU B 1 186 ? -5.391 0.654 -17.094 1 97.19 186 LEU B O 1
ATOM 4961 N N . ALA B 1 187 ? -3.775 0.391 -15.578 1 95.94 187 ALA B N 1
ATOM 4962 C CA . ALA B 1 187 ? -4.09 -1.008 -15.305 1 95.94 187 ALA B CA 1
ATOM 4963 C C . ALA B 1 187 ? -5.406 -1.131 -14.539 1 95.94 187 ALA B C 1
ATOM 4965 O O . ALA B 1 187 ? -5.617 -0.444 -13.539 1 95.94 187 ALA B O 1
ATOM 4966 N N . GLN B 1 188 ? -6.246 -2.055 -14.922 1 94.81 188 GLN B N 1
ATOM 4967 C CA . GLN B 1 188 ? -7.496 -2.34 -14.227 1 94.81 188 GLN B CA 1
ATOM 4968 C C . GLN B 1 188 ? -7.262 -3.248 -13.023 1 94.81 188 GLN B C 1
ATOM 4970 O O . GLN B 1 188 ? -8.086 -3.299 -12.109 1 94.81 188 GLN B O 1
ATOM 4975 N N . SER B 1 189 ? -6.242 -4.027 -13.086 1 94.25 189 SER B N 1
ATOM 4976 C CA . SER B 1 189 ? -5.816 -4.945 -12.031 1 94.25 189 SER B CA 1
ATOM 4977 C C . SER B 1 189 ? -4.391 -5.43 -12.258 1 94.25 189 SER B C 1
ATOM 4979 O O . SER B 1 189 ? -3.844 -5.273 -13.359 1 94.25 189 SER B O 1
ATOM 4981 N N . PRO B 1 190 ? -3.754 -6.016 -11.273 1 96.62 190 PRO B N 1
ATOM 4982 C CA . PRO B 1 190 ? -2.404 -6.559 -11.445 1 96.62 190 PRO B CA 1
ATOM 4983 C C . PRO B 1 190 ? -2.412 -8.023 -11.883 1 96.62 190 PRO B C 1
ATOM 4985 O O . PRO B 1 190 ? -1.394 -8.711 -11.766 1 96.62 190 PRO B O 1
ATOM 4988 N N . GLN B 1 191 ? -3.455 -8.562 -12.406 1 96.06 191 GLN B N 1
ATOM 4989 C CA . GLN B 1 191 ? -3.746 -9.984 -12.547 1 96.06 191 GLN B CA 1
ATOM 4990 C C . GLN B 1 191 ? -2.633 -10.711 -13.305 1 96.06 191 GLN B C 1
ATOM 4992 O O . GLN B 1 191 ? -2.047 -11.664 -12.789 1 96.06 191 GLN B O 1
ATOM 4997 N N . LEU B 1 192 ? -2.25 -10.234 -14.469 1 95.5 192 LEU B N 1
ATOM 4998 C CA . LEU B 1 192 ? -1.273 -10.969 -15.266 1 95.5 192 LEU B CA 1
ATOM 4999 C C . LEU B 1 192 ? 0.111 -10.898 -14.633 1 95.5 192 LEU B C 1
ATOM 5001 O O . LEU B 1 192 ? 0.851 -11.883 -14.633 1 95.5 192 LEU B O 1
ATOM 5005 N N . TYR B 1 193 ? 0.443 -9.781 -14.055 1 96.88 193 TYR B N 1
ATOM 5006 C CA . TYR B 1 193 ? 1.749 -9.625 -13.43 1 96.88 193 TYR B CA 1
ATOM 5007 C C . TYR B 1 193 ? 1.853 -10.469 -12.164 1 96.88 193 TYR B C 1
ATOM 5009 O O . TYR B 1 193 ? 2.891 -11.078 -11.906 1 96.88 193 TYR B O 1
ATOM 5017 N N . LYS B 1 194 ? 0.782 -10.422 -11.32 1 98.25 194 LYS B N 1
ATOM 5018 C CA . LYS B 1 194 ? 0.881 -11.203 -10.094 1 98.25 194 LYS B CA 1
ATOM 5019 C C . LYS B 1 194 ? 0.917 -12.695 -10.391 1 98.25 194 LYS B C 1
ATOM 5021 O O . LYS B 1 194 ? 1.538 -13.469 -9.648 1 98.25 194 LYS B O 1
ATOM 5026 N N . GLU B 1 195 ? 0.279 -13.211 -11.516 1 98.12 195 GLU B N 1
ATOM 5027 C CA . GLU B 1 195 ? 0.453 -14.594 -11.93 1 98.12 195 GLU B CA 1
ATOM 5028 C C . GLU B 1 195 ? 1.913 -14.898 -12.25 1 98.12 195 GLU B C 1
ATOM 5030 O O . GLU B 1 195 ? 2.459 -15.906 -11.797 1 98.12 195 GLU B O 1
ATOM 5035 N N . GLN B 1 196 ? 2.549 -14.008 -13.008 1 97.88 196 GLN B N 1
ATOM 5036 C CA . GLN B 1 196 ? 3.945 -14.203 -13.383 1 97.88 196 GLN B CA 1
ATOM 5037 C C . GLN B 1 196 ? 4.84 -14.281 -12.148 1 97.88 196 GLN B C 1
ATOM 5039 O O . GLN B 1 196 ? 5.789 -15.07 -12.117 1 97.88 196 GLN B O 1
ATOM 5044 N N . LEU B 1 197 ? 4.531 -13.477 -11.203 1 98.69 197 LEU B N 1
ATOM 5045 C CA . LEU B 1 197 ? 5.375 -13.367 -10.023 1 98.69 197 LEU B CA 1
ATOM 5046 C C . LEU B 1 197 ? 5.309 -14.641 -9.188 1 98.69 197 LEU B C 1
ATOM 5048 O O . LEU B 1 197 ? 6.191 -14.891 -8.359 1 98.69 197 LEU B O 1
ATOM 5052 N N . THR B 1 198 ? 4.285 -15.492 -9.352 1 98.62 198 THR B N 1
ATOM 5053 C CA . THR B 1 198 ? 4.223 -16.75 -8.617 1 98.62 198 THR B CA 1
ATOM 5054 C C . THR B 1 198 ? 5.289 -17.719 -9.125 1 98.62 198 THR B C 1
ATOM 5056 O O . THR B 1 198 ? 5.617 -18.703 -8.453 1 98.62 198 THR B O 1
ATOM 5059 N N . ALA B 1 199 ? 5.816 -17.484 -10.32 1 98.25 199 ALA B N 1
ATOM 5060 C CA . ALA B 1 199 ? 6.844 -18.359 -10.891 1 98.25 199 ALA B CA 1
ATOM 5061 C C . ALA B 1 199 ? 8.188 -18.141 -10.203 1 98.25 199 ALA B C 1
ATOM 5063 O O . ALA B 1 199 ? 9.156 -18.859 -10.477 1 98.25 199 ALA B O 1
ATOM 5064 N N . SER B 1 200 ? 8.25 -17.156 -9.328 1 97.81 200 SER B N 1
ATOM 5065 C CA . SER B 1 200 ? 9.5 -16.891 -8.625 1 97.81 200 SER B CA 1
ATOM 5066 C C . SER B 1 200 ? 9.242 -16.625 -7.141 1 97.81 200 SER B C 1
ATOM 5068 O O . SER B 1 200 ? 9.68 -17.391 -6.285 1 97.81 200 SER B O 1
ATOM 5070 N N . LEU B 1 201 ? 8.336 -15.727 -6.82 1 98.56 201 LEU B N 1
ATOM 5071 C CA . LEU B 1 201 ? 8.133 -15.266 -5.453 1 98.56 201 LEU B CA 1
ATOM 5072 C C . LEU B 1 201 ? 7.074 -16.109 -4.746 1 98.56 201 LEU B C 1
ATOM 5074 O O . LEU B 1 201 ? 6.832 -15.93 -3.551 1 98.56 201 LEU B O 1
ATOM 5078 N N . GLU B 1 202 ? 6.379 -16.984 -5.395 1 98.44 202 GLU B N 1
ATOM 5079 C CA . GLU B 1 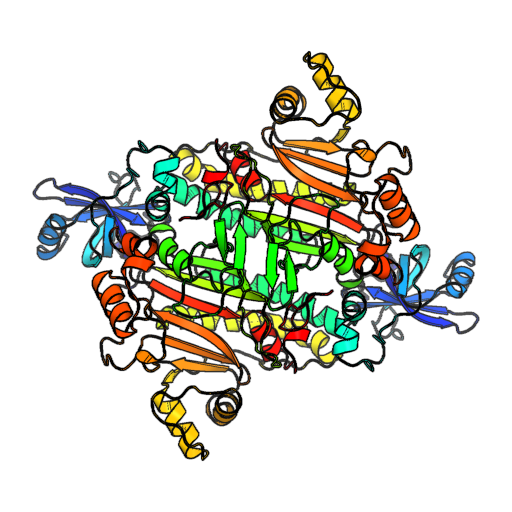202 ? 5.496 -18.047 -4.938 1 98.44 202 GLU B CA 1
ATOM 5080 C C . GLU B 1 202 ? 4.184 -17.484 -4.402 1 98.44 202 GLU B C 1
ATOM 5082 O O . GLU B 1 202 ? 3.109 -17.797 -4.926 1 98.44 202 GLU B O 1
ATOM 5087 N N . ARG B 1 203 ? 4.215 -16.703 -3.379 1 98.81 203 ARG B N 1
ATOM 5088 C CA . ARG B 1 203 ? 3.023 -16.094 -2.797 1 98.81 203 ARG B CA 1
ATOM 5089 C C . ARG B 1 203 ? 3.189 -14.578 -2.684 1 98.81 203 ARG B C 1
ATOM 5091 O O . ARG B 1 203 ? 3.988 -14.094 -1.879 1 98.81 203 ARG B O 1
ATOM 5098 N N . VAL B 1 204 ? 2.359 -13.859 -3.441 1 98.94 204 VAL B N 1
ATOM 5099 C CA . VAL B 1 204 ? 2.516 -12.406 -3.465 1 98.94 204 VAL B CA 1
ATOM 5100 C C . VAL B 1 204 ? 1.169 -11.734 -3.205 1 98.94 204 VAL B C 1
ATOM 5102 O O . VAL B 1 204 ? 0.116 -12.328 -3.449 1 98.94 204 VAL B O 1
ATOM 5105 N N . PHE B 1 205 ? 1.165 -10.555 -2.621 1 98.94 205 PHE B N 1
ATOM 5106 C CA . PHE B 1 205 ? -0.017 -9.703 -2.557 1 98.94 205 PHE B CA 1
ATOM 5107 C C . PHE B 1 205 ? 0.346 -8.258 -2.85 1 98.94 205 PHE B C 1
ATOM 5109 O O . PHE B 1 205 ? 1.511 -7.867 -2.738 1 98.94 205 PHE B O 1
ATOM 5116 N N . GLU B 1 206 ? -0.634 -7.523 -3.285 1 98.88 206 GLU B N 1
ATOM 5117 C CA . GLU B 1 206 ? -0.505 -6.102 -3.58 1 98.88 206 GLU B CA 1
ATOM 5118 C C . GLU B 1 206 ? -1.74 -5.328 -3.123 1 98.88 206 GLU B C 1
ATOM 5120 O O . GLU B 1 206 ? -2.871 -5.758 -3.361 1 98.88 206 GLU B O 1
ATOM 5125 N N . ILE B 1 207 ? -1.534 -4.242 -2.438 1 98.88 207 ILE B N 1
ATOM 5126 C CA . ILE B 1 207 ? -2.562 -3.244 -2.156 1 98.88 207 ILE B CA 1
ATOM 5127 C C . ILE B 1 207 ? -2.229 -1.941 -2.879 1 98.88 207 ILE B C 1
ATOM 5129 O O . ILE B 1 207 ? -1.28 -1.245 -2.51 1 98.88 207 ILE B O 1
ATOM 5133 N N . ALA B 1 208 ? -2.943 -1.625 -3.941 1 98.75 208 ALA B N 1
ATOM 5134 C CA . ALA B 1 208 ? -2.594 -0.496 -4.801 1 98.75 208 ALA B CA 1
ATOM 5135 C C . ALA B 1 208 ? -3.799 -0.033 -5.613 1 98.75 208 ALA B C 1
ATOM 5137 O O . ALA B 1 208 ? -4.816 -0.726 -5.676 1 98.75 208 ALA B O 1
ATOM 5138 N N . PRO B 1 209 ? -3.721 1.148 -6.207 1 98.56 209 PRO B N 1
ATOM 5139 C CA . PRO B 1 209 ? -4.824 1.642 -7.031 1 98.56 209 PRO B CA 1
ATOM 5140 C C . PRO B 1 209 ? -5.031 0.81 -8.297 1 98.56 209 PRO B C 1
ATOM 5142 O O . PRO B 1 209 ? -4.074 0.258 -8.844 1 98.56 209 PRO B O 1
ATOM 5145 N N . ALA B 1 210 ? -6.203 0.751 -8.695 1 97.75 210 ALA B N 1
ATOM 5146 C CA . ALA B 1 210 ? -6.648 0.191 -9.977 1 97.75 210 ALA B CA 1
ATOM 5147 C C . ALA B 1 210 ? -7.668 1.103 -10.648 1 97.75 210 ALA B C 1
ATOM 5149 O O . ALA B 1 210 ? -8.289 1.945 -9.992 1 97.75 210 ALA B O 1
ATOM 5150 N N . TYR B 1 211 ? -7.867 0.939 -11.961 1 97.06 211 TYR B N 1
ATOM 5151 C CA . TYR B 1 211 ? -8.617 1.919 -12.742 1 97.06 211 TYR B CA 1
ATOM 5152 C C . TYR B 1 211 ? -9.586 1.231 -13.695 1 97.06 211 TYR B C 1
ATOM 5154 O O . TYR B 1 211 ? -9.188 0.362 -14.477 1 97.06 211 TYR B O 1
ATOM 5162 N N . ARG B 1 212 ? -10.781 1.579 -13.656 1 94.06 212 ARG B N 1
ATOM 5163 C CA . ARG B 1 212 ? -11.773 1.07 -14.594 1 94.06 212 ARG B CA 1
ATOM 5164 C C . ARG B 1 212 ? -12.453 2.211 -15.352 1 94.06 212 ARG B C 1
ATOM 5166 O O . ARG B 1 212 ? -13.188 3.006 -14.758 1 94.06 212 ARG B O 1
ATOM 5173 N N . ALA B 1 213 ? -12.32 2.24 -16.625 1 94.19 213 ALA B N 1
ATOM 5174 C CA . ALA B 1 213 ? -12.875 3.311 -17.453 1 94.19 213 ALA B CA 1
ATOM 5175 C C . ALA B 1 213 ? -14.312 3.002 -17.859 1 94.19 213 ALA B C 1
ATOM 5177 O O . ALA B 1 213 ? -14.703 3.229 -19 1 94.19 213 ALA B O 1
ATOM 5178 N N . GLU B 1 214 ? -15 2.463 -16.938 1 90.62 214 GLU B N 1
ATOM 5179 C CA . GLU B 1 214 ? -16.406 2.186 -17.188 1 90.62 214 GLU B CA 1
ATOM 5180 C C . GLU B 1 214 ? -17.266 3.432 -16.969 1 90.62 214 GLU B C 1
ATOM 5182 O O . GLU B 1 214 ? -17 4.219 -16.062 1 90.62 214 GLU B O 1
ATOM 5187 N N . ARG B 1 215 ? -18.312 3.648 -17.797 1 89.94 215 ARG B N 1
ATOM 5188 C CA . ARG B 1 215 ? -19.172 4.828 -17.703 1 89.94 215 ARG B CA 1
ATOM 5189 C C . ARG B 1 215 ? -20.344 4.59 -16.766 1 89.94 215 ARG B C 1
ATOM 5191 O O . ARG B 1 215 ? -21.453 5.047 -17.016 1 89.94 215 ARG B O 1
ATOM 5198 N N . HIS B 1 216 ? -20.016 3.898 -15.719 1 83.62 216 HIS B N 1
ATOM 5199 C CA . HIS B 1 216 ? -21.047 3.633 -14.711 1 83.62 216 HIS B CA 1
ATOM 5200 C C . HIS B 1 216 ? -21.047 4.707 -13.633 1 83.62 216 HIS B C 1
ATOM 5202 O O . HIS B 1 216 ? -20 5.23 -13.266 1 83.62 216 HIS B O 1
ATOM 5208 N N . ASN B 1 217 ? -22.266 5.09 -13.258 1 85.06 217 ASN B N 1
ATOM 5209 C CA . ASN B 1 217 ? -22.422 6.039 -12.156 1 85.06 217 ASN B CA 1
ATOM 5210 C C . ASN B 1 217 ? -23.359 5.508 -11.078 1 85.06 217 ASN B C 1
ATOM 5212 O O . ASN B 1 217 ? -24.328 6.172 -10.719 1 85.06 217 ASN B O 1
ATOM 5216 N N . THR B 1 218 ? -22.953 4.305 -10.539 1 90.69 218 THR B N 1
ATOM 5217 C CA . THR B 1 218 ? -23.781 3.709 -9.5 1 90.69 218 THR B CA 1
ATOM 5218 C C . THR B 1 218 ? -23.188 3.982 -8.117 1 90.69 218 THR B C 1
ATOM 5220 O O . THR B 1 218 ? -22.078 4.512 -8.008 1 90.69 218 THR B O 1
ATOM 5223 N N . ASP B 1 219 ? -23.828 3.568 -7.121 1 93.69 219 ASP B N 1
ATOM 5224 C CA . ASP B 1 219 ? -23.406 3.803 -5.742 1 93.69 219 ASP B CA 1
ATOM 5225 C C . ASP B 1 219 ? -22.297 2.84 -5.336 1 93.69 219 ASP B C 1
ATOM 5227 O O . ASP B 1 219 ? -21.688 3.004 -4.281 1 93.69 219 ASP B O 1
ATOM 5231 N N . TYR B 1 220 ? -21.938 1.938 -6.281 1 93.12 220 TYR B N 1
ATOM 5232 C CA . TYR B 1 220 ? -21 0.892 -5.895 1 93.12 220 TYR B CA 1
ATOM 5233 C C . TYR B 1 220 ? -19.734 0.968 -6.727 1 93.12 220 TYR B C 1
ATOM 5235 O O . TYR B 1 220 ? -18.781 0.212 -6.492 1 93.12 220 TYR B O 1
ATOM 5243 N N . HIS B 1 221 ? -19.75 1.875 -7.703 1 93.5 221 HIS B N 1
ATOM 5244 C CA . HIS B 1 221 ? -18.656 1.84 -8.672 1 93.5 221 HIS B CA 1
ATOM 5245 C C . HIS B 1 221 ? -17.797 3.102 -8.578 1 93.5 221 HIS B C 1
ATOM 5247 O O . HIS B 1 221 ? -18.328 4.199 -8.398 1 93.5 221 HIS B O 1
ATOM 5253 N N . LEU B 1 222 ? -16.578 2.92 -8.625 1 96.81 222 LEU B N 1
ATOM 5254 C CA . LEU B 1 222 ? -15.562 3.963 -8.734 1 96.81 222 LEU B CA 1
ATOM 5255 C C . LEU B 1 222 ? -14.68 3.734 -9.961 1 96.81 222 LEU B C 1
ATOM 5257 O O . LEU B 1 222 ? -14.523 2.602 -10.422 1 96.81 222 LEU B O 1
ATOM 5261 N N . ASN B 1 223 ? -14.164 4.773 -10.516 1 97.5 223 ASN B N 1
ATOM 5262 C CA . ASN B 1 223 ? -13.258 4.637 -11.648 1 97.5 223 ASN B CA 1
ATOM 5263 C C . ASN B 1 223 ? -11.805 4.496 -11.195 1 97.5 223 ASN B C 1
ATOM 5265 O O . ASN B 1 223 ? -10.961 3.996 -11.938 1 97.5 223 ASN B O 1
ATOM 5269 N N . GLU B 1 224 ? -11.461 4.984 -10.086 1 98.12 224 GLU B N 1
ATOM 5270 C CA . GLU B 1 224 ? -10.234 4.719 -9.336 1 98.12 224 GLU B CA 1
ATOM 5271 C C . GLU B 1 224 ? -10.539 4.148 -7.957 1 98.12 224 GLU B C 1
ATOM 5273 O O . GLU B 1 224 ? -11.297 4.746 -7.184 1 98.12 224 GLU B O 1
ATOM 5278 N N . PHE B 1 225 ? -10 2.988 -7.664 1 98.25 225 PHE B N 1
ATOM 5279 C CA . PHE B 1 225 ? -10.258 2.354 -6.375 1 98.25 225 PHE B CA 1
ATOM 5280 C C . PHE B 1 225 ? -9.031 1.602 -5.883 1 98.25 225 PHE B C 1
ATOM 5282 O O . PHE B 1 225 ? -8.039 1.475 -6.609 1 98.25 225 PHE B O 1
ATOM 5289 N N . ILE B 1 226 ? -8.977 1.163 -4.602 1 98.81 226 ILE B N 1
ATOM 5290 C CA . ILE B 1 226 ? -7.871 0.399 -4.039 1 98.81 226 ILE B CA 1
ATOM 5291 C C . ILE B 1 226 ? -8.18 -1.095 -4.117 1 98.81 226 ILE B C 1
ATOM 5293 O O . ILE B 1 226 ? -9.195 -1.553 -3.586 1 98.81 226 ILE B O 1
ATOM 5297 N N . SER B 1 227 ? -7.371 -1.744 -4.828 1 98.56 227 SER B N 1
ATOM 5298 C CA . SER B 1 227 ? -7.504 -3.191 -4.961 1 98.56 227 SER B CA 1
ATOM 5299 C C . SER B 1 227 ? -6.512 -3.924 -4.062 1 98.56 227 SER B C 1
ATOM 5301 O O . SER B 1 227 ? -5.359 -3.51 -3.938 1 98.56 227 SER B O 1
ATOM 5303 N N . ILE B 1 228 ? -6.949 -4.926 -3.369 1 98.88 228 ILE B N 1
ATOM 5304 C CA . ILE B 1 228 ? -6.117 -5.879 -2.643 1 98.88 228 ILE B CA 1
ATOM 5305 C C . ILE B 1 228 ? -6.078 -7.207 -3.395 1 98.88 228 ILE B C 1
ATOM 5307 O O . ILE B 1 228 ? -7.055 -7.957 -3.391 1 98.88 228 ILE B O 1
ATOM 5311 N N . ASP B 1 229 ? -4.914 -7.496 -3.963 1 98.88 229 ASP B N 1
ATOM 5312 C CA . ASP B 1 229 ? -4.777 -8.672 -4.816 1 98.88 229 ASP B CA 1
ATOM 5313 C C . ASP B 1 229 ? -3.764 -9.656 -4.234 1 98.88 229 ASP B C 1
ATOM 5315 O O . ASP B 1 229 ? -2.73 -9.25 -3.699 1 98.88 229 ASP B O 1
ATOM 5319 N N . GLY B 1 230 ? -4.031 -10.914 -4.293 1 98.88 230 GLY B N 1
ATOM 5320 C CA . GLY B 1 230 ? -3.094 -11.961 -3.91 1 98.88 230 GLY B CA 1
ATOM 5321 C C . GLY B 1 230 ? -3.012 -13.086 -4.922 1 98.88 230 GLY B C 1
ATOM 5322 O O . GLY B 1 230 ? -3.984 -13.375 -5.621 1 98.88 230 GLY B O 1
ATOM 5323 N N . GLU B 1 231 ? -1.918 -13.703 -5.066 1 98.94 231 GLU B N 1
ATOM 5324 C CA . GLU B 1 231 ? -1.666 -14.867 -5.902 1 98.94 231 GLU B CA 1
ATOM 5325 C C . GLU B 1 231 ? -0.64 -15.797 -5.258 1 98.94 231 GLU B C 1
ATOM 5327 O O . GLU B 1 231 ? 0.363 -15.336 -4.707 1 98.94 231 GLU B O 1
ATOM 5332 N N . ALA B 1 232 ? -0.928 -17.094 -5.289 1 98.88 232 ALA B N 1
ATOM 5333 C CA . ALA B 1 232 ? -0.066 -18.031 -4.566 1 98.88 232 ALA B CA 1
ATOM 5334 C C . ALA B 1 232 ? 0.197 -19.281 -5.391 1 98.88 232 ALA B C 1
ATOM 5336 O O . ALA B 1 232 ? -0.741 -19.938 -5.848 1 98.88 232 ALA B O 1
ATOM 5337 N N . ALA B 1 233 ? 1.447 -19.609 -5.535 1 98.69 233 ALA B N 1
ATOM 5338 C CA . ALA B 1 233 ? 1.861 -20.844 -6.172 1 98.69 233 ALA B CA 1
ATOM 5339 C C . ALA B 1 233 ? 1.549 -22.047 -5.281 1 98.69 233 ALA B C 1
ATOM 5341 O O . ALA B 1 233 ? 1.553 -21.938 -4.055 1 98.69 233 ALA B O 1
ATOM 5342 N N . PHE B 1 234 ? 1.194 -23.188 -5.926 1 98.38 234 PHE B N 1
ATOM 5343 C CA . PHE B 1 234 ? 1.003 -24.5 -5.305 1 98.38 234 PHE B CA 1
ATOM 5344 C C . PHE B 1 234 ? -0.218 -24.484 -4.391 1 98.38 234 PHE B C 1
ATOM 5346 O O . PHE B 1 234 ? -0.242 -25.172 -3.371 1 98.38 234 PHE B O 1
ATOM 5353 N N . MET B 1 235 ? -1.128 -23.609 -4.656 1 98 235 MET B N 1
ATOM 5354 C CA . MET B 1 235 ? -2.424 -23.531 -3.986 1 98 235 MET B CA 1
ATOM 5355 C C . MET B 1 235 ? -3.562 -23.562 -5 1 98 235 MET B C 1
ATOM 5357 O O . MET B 1 235 ? -3.363 -23.234 -6.172 1 98 235 MET B O 1
ATOM 5361 N N . ASN B 1 236 ? -4.707 -24 -4.613 1 97.94 236 ASN B N 1
ATOM 5362 C CA . ASN B 1 236 ? -5.922 -23.922 -5.418 1 97.94 236 ASN B CA 1
ATOM 5363 C C . ASN B 1 236 ? -6.949 -22.984 -4.793 1 97.94 236 ASN B C 1
ATOM 5365 O O . ASN B 1 236 ? -6.691 -22.391 -3.746 1 97.94 236 ASN B O 1
ATOM 5369 N N . TYR B 1 237 ? -8.102 -22.797 -5.449 1 98.5 237 TYR B N 1
ATOM 5370 C CA . TYR B 1 237 ? -9.078 -21.812 -5.02 1 98.5 237 TYR B CA 1
ATOM 5371 C C . TYR B 1 237 ? -9.609 -22.141 -3.627 1 98.5 237 TYR B C 1
ATOM 5373 O O . TYR B 1 237 ? -9.953 -21.234 -2.857 1 98.5 237 TYR B O 1
ATOM 5381 N N . ARG B 1 238 ? -9.672 -23.422 -3.242 1 98 238 ARG B N 1
ATOM 5382 C CA . ARG B 1 238 ? -10.133 -23.781 -1.903 1 98 238 ARG B CA 1
ATOM 5383 C C . ARG B 1 238 ? -9.141 -23.312 -0.842 1 98 238 ARG B C 1
ATOM 5385 O O . ARG B 1 238 ? -9.547 -22.844 0.222 1 98 238 ARG B O 1
ATOM 5392 N N . ASP B 1 239 ? -7.848 -23.484 -1.15 1 98.25 239 ASP B N 1
ATOM 5393 C CA . ASP B 1 239 ? -6.809 -23 -0.249 1 98.25 239 ASP B CA 1
ATOM 5394 C C . ASP B 1 239 ? -6.926 -21.484 -0.044 1 98.25 239 ASP B C 1
ATOM 5396 O O . ASP B 1 239 ? -6.797 -21 1.079 1 98.25 239 ASP B O 1
ATOM 5400 N N . ILE B 1 240 ? -7.125 -20.766 -1.114 1 98.81 240 ILE B N 1
ATOM 5401 C CA . ILE B 1 240 ? -7.211 -19.297 -1.051 1 98.81 240 ILE B CA 1
ATOM 5402 C C . ILE B 1 240 ? -8.445 -18.891 -0.256 1 98.81 240 ILE B C 1
ATOM 5404 O O . ILE B 1 240 ? -8.398 -17.938 0.522 1 98.81 240 ILE B O 1
ATOM 5408 N N . MET B 1 241 ? -9.562 -19.609 -0.455 1 98.81 241 MET B N 1
ATOM 5409 C CA . MET B 1 241 ? -10.773 -19.312 0.313 1 98.81 241 MET B CA 1
ATOM 5410 C C . MET B 1 241 ? -10.516 -19.453 1.809 1 98.81 241 MET B C 1
ATOM 5412 O O . MET B 1 241 ? -11.07 -18.719 2.617 1 98.81 241 MET B O 1
ATOM 5416 N N . ASP B 1 242 ? -9.688 -20.438 2.193 1 98.56 242 ASP B N 1
ATOM 5417 C CA . ASP B 1 242 ? -9.305 -20.578 3.596 1 98.56 242 ASP B CA 1
ATOM 5418 C C . ASP B 1 242 ? -8.523 -19.359 4.074 1 98.56 242 ASP B C 1
ATOM 5420 O O . ASP B 1 242 ? -8.719 -18.891 5.199 1 98.56 242 ASP B O 1
ATOM 5424 N N . VAL B 1 243 ? -7.602 -18.875 3.256 1 98.75 243 VAL B N 1
ATOM 5425 C CA . VAL B 1 243 ? -6.844 -17.672 3.58 1 98.75 243 VAL B CA 1
ATOM 5426 C C . VAL B 1 243 ? -7.797 -16.484 3.76 1 98.75 243 VAL B C 1
ATOM 5428 O O . VAL B 1 243 ? -7.66 -15.711 4.707 1 98.75 243 VAL B O 1
ATOM 5431 N N . LEU B 1 244 ? -8.766 -16.359 2.859 1 98.88 244 LEU B N 1
ATOM 5432 C CA . LEU B 1 244 ? -9.719 -15.266 2.904 1 98.88 244 LEU B CA 1
ATOM 5433 C C . LEU B 1 244 ? -10.594 -15.352 4.148 1 98.88 244 LEU B C 1
ATOM 5435 O O . LEU B 1 244 ? -10.984 -14.328 4.711 1 98.88 244 LEU B O 1
ATOM 5439 N N . GLU B 1 245 ? -10.945 -16.562 4.539 1 98.75 245 GLU B N 1
ATOM 5440 C CA . GLU B 1 245 ? -11.695 -16.734 5.781 1 98.75 245 GLU B CA 1
ATOM 5441 C C . GLU B 1 245 ? -10.906 -16.203 6.977 1 98.75 245 GLU B C 1
ATOM 5443 O O . GLU B 1 245 ? -11.461 -15.516 7.84 1 98.75 245 GLU B O 1
ATOM 5448 N N . ASP B 1 246 ? -9.656 -16.562 7.035 1 98.69 246 ASP B N 1
ATOM 5449 C CA . ASP B 1 246 ? -8.797 -16.047 8.094 1 98.69 246 ASP B CA 1
ATOM 5450 C C . ASP B 1 246 ? -8.68 -14.531 8.023 1 98.69 246 ASP B C 1
ATOM 5452 O O . ASP B 1 246 ? -8.656 -13.859 9.055 1 98.69 246 ASP B O 1
ATOM 5456 N N . LEU B 1 247 ? -8.547 -14.062 6.832 1 98.81 247 LEU B N 1
ATOM 5457 C CA . LEU B 1 247 ? -8.469 -12.617 6.605 1 98.81 247 LEU B CA 1
ATOM 5458 C C . LEU B 1 247 ? -9.719 -11.914 7.133 1 98.81 247 LEU B C 1
ATOM 5460 O O . LEU B 1 247 ? -9.617 -10.93 7.859 1 98.81 247 LEU B O 1
ATOM 5464 N N . MET B 1 248 ? -10.875 -12.43 6.812 1 98.75 248 MET B N 1
ATOM 5465 C CA . MET B 1 248 ? -12.133 -11.828 7.25 1 98.75 248 MET B CA 1
ATOM 5466 C C . MET B 1 248 ? -12.273 -11.906 8.766 1 98.75 248 MET B C 1
ATOM 5468 O O . MET B 1 248 ? -12.836 -11 9.383 1 98.75 248 MET B O 1
ATOM 5472 N N . ARG B 1 249 ? -11.812 -12.984 9.375 1 98.56 249 ARG B N 1
ATOM 5473 C CA . ARG B 1 249 ? -11.82 -13.086 10.836 1 98.56 249 ARG B CA 1
ATOM 5474 C C . ARG B 1 249 ? -11.016 -11.961 11.461 1 98.56 249 ARG B C 1
ATOM 5476 O O . ARG B 1 249 ? -11.453 -11.352 12.445 1 98.56 249 ARG B O 1
ATOM 5483 N N . SER B 1 250 ? -9.836 -11.711 10.891 1 98.56 250 SER B N 1
ATOM 5484 C CA . SER B 1 250 ? -8.992 -10.633 11.391 1 98.56 250 SER B CA 1
ATOM 5485 C C . SER B 1 250 ? -9.664 -9.273 11.219 1 98.56 250 SER B C 1
ATOM 5487 O O . SER B 1 250 ? -9.609 -8.43 12.109 1 98.56 250 SER B O 1
ATOM 5489 N N . VAL B 1 251 ? -10.258 -9.062 10.078 1 98.75 251 VAL B N 1
ATOM 5490 C CA . VAL B 1 251 ? -10.938 -7.809 9.766 1 98.75 251 VAL B CA 1
ATOM 5491 C C . VAL B 1 251 ? -12.07 -7.57 10.766 1 98.75 251 VAL B C 1
ATOM 5493 O O . VAL B 1 251 ? -12.188 -6.484 11.336 1 98.75 251 VAL B O 1
ATOM 5496 N N . VAL B 1 252 ? -12.883 -8.57 10.984 1 98.38 252 VAL B N 1
ATOM 5497 C CA . VAL B 1 252 ? -14.039 -8.438 11.859 1 98.38 252 VAL B CA 1
ATOM 5498 C C . VAL B 1 252 ? -13.586 -8.219 13.297 1 98.38 252 VAL B C 1
ATOM 5500 O O . VAL B 1 252 ? -14.219 -7.484 14.055 1 98.38 252 VAL B O 1
ATOM 5503 N N . SER B 1 253 ? -12.5 -8.875 13.664 1 98.31 253 SER B N 1
ATOM 5504 C CA . SER B 1 253 ? -11.945 -8.648 15 1 98.31 253 SER B CA 1
ATOM 5505 C C . SER B 1 253 ? -11.586 -7.184 15.203 1 98.31 253 SER B C 1
ATOM 5507 O O . SER B 1 253 ? -11.836 -6.621 16.266 1 98.31 253 SER B O 1
ATOM 5509 N N . VAL B 1 254 ? -10.984 -6.559 14.234 1 98.5 254 VAL B N 1
ATOM 5510 C CA . VAL B 1 254 ? -10.633 -5.145 14.297 1 98.5 254 VAL B CA 1
ATOM 5511 C C . VAL B 1 254 ? -11.898 -4.301 14.414 1 98.5 254 VAL B C 1
ATOM 5513 O O . VAL B 1 254 ? -11.969 -3.381 15.234 1 98.5 254 VAL B O 1
ATOM 5516 N N . VAL B 1 255 ? -12.859 -4.605 13.586 1 98.31 255 VAL B N 1
ATOM 5517 C CA . VAL B 1 255 ? -14.117 -3.865 13.609 1 98.31 255 VAL B CA 1
ATOM 5518 C C . VAL B 1 255 ? -14.75 -3.963 14.992 1 98.31 255 VAL B C 1
ATOM 5520 O O . VAL B 1 255 ? -15.219 -2.963 15.539 1 98.31 255 VAL B O 1
ATOM 5523 N N . LYS B 1 256 ? -14.766 -5.141 15.523 1 97.56 256 LYS B N 1
ATOM 5524 C CA . LYS B 1 256 ? -15.352 -5.371 16.844 1 97.56 256 LYS B CA 1
ATOM 5525 C C . LYS B 1 256 ? -14.641 -4.543 17.906 1 97.56 256 LYS B C 1
ATOM 5527 O O . LYS B 1 256 ? -15.281 -3.996 18.812 1 97.56 256 LYS B O 1
ATOM 5532 N N . SER B 1 257 ? -13.367 -4.473 17.75 1 97.75 257 SER B N 1
ATOM 5533 C CA . SER B 1 257 ? -12.586 -3.734 18.734 1 97.75 257 SER B CA 1
ATOM 5534 C C . SER B 1 257 ? -12.891 -2.242 18.672 1 97.75 257 SER B C 1
ATOM 5536 O O . SER B 1 257 ? -12.602 -1.508 19.625 1 97.75 257 SER B O 1
ATOM 5538 N N . ARG B 1 258 ? -13.484 -1.725 17.609 1 97.31 258 ARG B N 1
ATOM 5539 C CA . ARG B 1 258 ? -13.797 -0.309 17.453 1 97.31 258 ARG B CA 1
ATOM 5540 C C . ARG B 1 258 ? -15.305 -0.077 17.438 1 97.31 258 ARG B C 1
ATOM 5542 O O . ARG B 1 258 ? -15.773 1 17.062 1 97.31 258 ARG B O 1
ATOM 5549 N N . GLU B 1 259 ? -16.047 -1.058 17.797 1 96.31 259 GLU B N 1
ATOM 5550 C CA . GLU B 1 259 ? -17.484 -1.061 17.656 1 96.31 259 GLU B CA 1
ATOM 5551 C C . GLU B 1 259 ? -18.125 0.106 18.406 1 96.31 259 GLU B C 1
ATOM 5553 O O . GLU B 1 259 ? -19.062 0.736 17.906 1 96.31 259 GLU B O 1
ATOM 5558 N N . ASP B 1 260 ? -17.672 0.379 19.641 1 95.44 260 ASP B N 1
ATOM 5559 C CA . ASP B 1 260 ? -18.25 1.449 20.453 1 95.44 260 ASP B CA 1
ATOM 5560 C C . ASP B 1 260 ? -18.125 2.799 19.75 1 95.44 260 ASP B C 1
ATOM 5562 O O . ASP B 1 260 ? -19.078 3.57 19.688 1 95.44 260 ASP B O 1
ATOM 5566 N N . ARG B 1 261 ? -16.953 3.078 19.25 1 95.88 261 ARG B N 1
ATOM 5567 C CA . ARG B 1 261 ? -16.719 4.332 18.547 1 95.88 261 ARG B CA 1
ATOM 5568 C C . ARG B 1 261 ? -17.578 4.422 17.297 1 95.88 261 ARG B C 1
ATOM 5570 O O . ARG B 1 261 ? -18.141 5.48 17 1 95.88 261 ARG B O 1
ATOM 5577 N N . LEU B 1 262 ? -17.688 3.312 16.562 1 97.5 262 LEU B N 1
ATOM 5578 C CA . LEU B 1 262 ? -18.5 3.281 15.344 1 97.5 262 LEU B CA 1
ATOM 5579 C C . LEU B 1 262 ? -19.969 3.545 15.648 1 97.5 262 LEU B C 1
ATOM 5581 O O . LEU B 1 262 ? -20.594 4.395 15.016 1 97.5 262 LEU B O 1
ATOM 5585 N N . LYS B 1 263 ? -20.453 2.898 16.656 1 96.25 263 LYS B N 1
ATOM 5586 C CA . LYS B 1 263 ? -21.859 3.041 17.047 1 96.25 263 LYS B CA 1
ATOM 5587 C C . LYS B 1 263 ? -22.156 4.453 17.547 1 96.25 263 LYS B C 1
ATOM 5589 O O . LYS B 1 263 ? -23.234 4.988 17.297 1 96.25 263 LYS B O 1
ATOM 5594 N N . ARG B 1 264 ? -21.203 4.992 18.188 1 94.88 264 ARG B N 1
ATOM 5595 C CA . ARG B 1 264 ? -21.344 6.355 18.703 1 94.88 264 ARG B CA 1
ATOM 5596 C C . ARG B 1 264 ? -21.656 7.328 17.562 1 94.88 264 ARG B C 1
ATOM 5598 O O . ARG B 1 264 ? -22.406 8.289 17.766 1 94.88 264 ARG B O 1
ATOM 5605 N N . TRP B 1 265 ? -21.141 7.055 16.438 1 95.5 265 TRP B N 1
ATOM 5606 C CA . TRP B 1 265 ? -21.297 8 15.344 1 95.5 265 TRP B CA 1
ATOM 5607 C C . TRP B 1 265 ? -22.234 7.441 14.281 1 95.5 265 TRP B C 1
ATOM 5609 O O . TRP B 1 265 ? -22.125 7.77 13.102 1 95.5 265 TRP B O 1
ATOM 5619 N N . GLY B 1 266 ? -23.031 6.449 14.648 1 95 266 GLY B N 1
ATOM 5620 C CA . GLY B 1 266 ? -24.172 6.02 13.836 1 95 266 GLY B CA 1
ATOM 5621 C C . GLY B 1 266 ? -23.797 4.941 12.836 1 95 266 GLY B C 1
ATOM 5622 O O . GLY B 1 266 ? -24.547 4.695 11.883 1 95 266 GLY B O 1
ATOM 5623 N N . LEU B 1 267 ? -22.672 4.324 12.969 1 96.62 267 LEU B N 1
ATOM 5624 C CA . LEU B 1 267 ? -22.266 3.23 12.086 1 96.62 267 LEU B CA 1
ATOM 5625 C C . LEU B 1 267 ? -22.578 1.881 12.727 1 96.62 267 LEU B C 1
ATOM 5627 O O . LEU B 1 267 ? -22.406 1.703 13.93 1 96.62 267 LEU B O 1
ATOM 5631 N N . ARG B 1 268 ? -23.156 0.979 11.961 1 93.5 268 ARG B N 1
ATOM 5632 C CA . ARG B 1 268 ? -23.516 -0.351 12.438 1 93.5 268 ARG B CA 1
ATOM 5633 C C . ARG B 1 268 ? -22.844 -1.435 11.602 1 93.5 268 ARG B C 1
ATOM 5635 O O . ARG B 1 268 ? -23.344 -1.807 10.539 1 93.5 268 ARG B O 1
ATOM 5642 N N . PRO B 1 269 ? -21.797 -1.986 12.094 1 95.69 269 PRO B N 1
ATOM 5643 C CA . PRO B 1 269 ? -21.094 -3.033 11.359 1 95.69 269 PRO B CA 1
ATOM 5644 C C . PRO B 1 269 ? -21.984 -4.215 11 1 95.69 269 PRO B C 1
ATOM 5646 O O . PRO B 1 269 ? -22.844 -4.609 11.797 1 95.69 269 PRO B O 1
ATOM 5649 N N . ALA B 1 270 ? -21.688 -4.781 9.867 1 94.56 270 ALA B N 1
ATOM 5650 C CA . ALA B 1 270 ? -22.547 -5.836 9.32 1 94.56 270 ALA B CA 1
ATOM 5651 C C . ALA B 1 270 ? -22.234 -7.184 9.969 1 94.56 270 ALA B C 1
ATOM 5653 O O . ALA B 1 270 ? -23.047 -8.109 9.898 1 94.56 270 ALA B O 1
ATOM 5654 N N . LEU B 1 271 ? -21.078 -7.324 10.555 1 96.06 271 LEU B N 1
ATOM 5655 C CA . LEU B 1 271 ? -20.641 -8.609 11.086 1 96.06 271 LEU B CA 1
ATOM 5656 C C . LEU B 1 271 ? -20.203 -8.477 12.547 1 96.06 271 LEU B C 1
ATOM 5658 O O . LEU B 1 271 ? -19.562 -7.492 12.922 1 96.06 271 LEU B O 1
ATOM 5662 N N . GLU B 1 272 ? -20.547 -9.453 13.336 1 92.12 272 GLU B N 1
ATOM 5663 C CA . GLU B 1 272 ? -20.109 -9.516 14.719 1 92.12 272 GLU B CA 1
ATOM 5664 C C . GLU B 1 272 ? -18.969 -10.516 14.891 1 92.12 272 GLU B C 1
ATOM 5666 O O . GLU B 1 272 ? -18.078 -10.32 15.719 1 92.12 272 GLU B O 1
ATOM 5671 N N . ASP B 1 273 ? -19.062 -11.508 14.133 1 92.56 273 ASP B N 1
ATOM 5672 C CA . ASP B 1 273 ? -18.062 -12.57 14.164 1 92.56 273 ASP B CA 1
ATOM 5673 C C . ASP B 1 273 ? -18.016 -13.328 12.844 1 92.56 273 ASP B C 1
ATOM 5675 O O . ASP B 1 273 ? -18.875 -13.133 11.984 1 92.56 273 ASP B O 1
ATOM 5679 N N . VAL B 1 274 ? -16.891 -14.039 12.719 1 92 274 VAL B N 1
ATOM 5680 C CA . VAL B 1 274 ? -16.75 -14.914 11.57 1 92 274 VAL B CA 1
ATOM 5681 C C . VAL B 1 274 ? -16.469 -16.344 12.039 1 92 274 VAL B C 1
ATOM 5683 O O . VAL B 1 274 ? -15.438 -16.609 12.641 1 92 274 VAL B O 1
ATOM 5686 N N . SER B 1 275 ? -17.484 -17.234 12.086 1 86.62 275 SER B N 1
ATOM 5687 C CA . SER B 1 275 ? -17.312 -18.641 12.477 1 86.62 275 SER B CA 1
ATOM 5688 C C . SER B 1 275 ? -17.594 -19.578 11.305 1 86.62 275 SER B C 1
ATOM 5690 O O . SER B 1 275 ? -18.656 -20.172 11.227 1 86.62 275 SER B O 1
ATOM 5692 N N . GLY B 1 276 ? -16.719 -19.75 10.281 1 92.62 276 GLY B N 1
ATOM 5693 C CA . GLY B 1 276 ? -16.906 -20.594 9.109 1 92.62 276 GLY B CA 1
ATOM 5694 C C . GLY B 1 276 ? -17.797 -19.953 8.055 1 92.62 276 GLY B C 1
ATOM 5695 O O . GLY B 1 276 ? -19.016 -19.875 8.234 1 92.62 276 GLY B O 1
ATOM 5696 N N . ILE B 1 277 ? -17.297 -19.5 6.973 1 98.19 277 ILE B N 1
ATOM 5697 C CA . ILE B 1 277 ? -18.031 -18.844 5.91 1 98.19 277 ILE B CA 1
ATOM 5698 C C . ILE B 1 277 ? -18.672 -19.891 4.992 1 98.19 277 ILE B C 1
ATOM 5700 O O . ILE B 1 277 ? -17.969 -20.703 4.387 1 98.19 277 ILE B O 1
ATOM 5704 N N . PRO B 1 278 ? -20.016 -19.891 4.863 1 98.38 278 PRO B N 1
ATOM 5705 C CA . PRO B 1 278 ? -20.641 -20.844 3.955 1 98.38 278 PRO B CA 1
ATOM 5706 C C . PRO B 1 278 ? -20.062 -20.812 2.549 1 98.38 278 PRO B C 1
ATOM 5708 O O . PRO B 1 278 ? -19.766 -19.734 2.027 1 98.38 278 PRO B O 1
ATOM 5711 N N . ARG B 1 279 ? -19.812 -21.969 2.037 1 98.62 279 ARG B N 1
ATOM 5712 C CA . ARG B 1 279 ? -19.391 -22.125 0.65 1 98.62 279 ARG B CA 1
ATOM 5713 C C . ARG B 1 279 ? -20.5 -22.75 -0.187 1 98.62 279 ARG B C 1
ATOM 5715 O O . ARG B 1 279 ? -20.797 -23.953 -0.056 1 98.62 279 ARG B O 1
ATOM 5722 N N . VAL B 1 280 ? -21.062 -21.922 -1.063 1 98.44 280 VAL B N 1
ATOM 5723 C CA . VAL B 1 280 ? -22.281 -22.297 -1.778 1 98.44 280 VAL B CA 1
ATOM 5724 C C . VAL B 1 280 ? -21.984 -22.422 -3.27 1 98.44 280 VAL B C 1
ATOM 5726 O O . VAL B 1 280 ? -21.484 -21.484 -3.896 1 98.44 280 VAL B O 1
ATOM 5729 N N . GLU B 1 281 ? -22.312 -23.531 -3.83 1 98.12 281 GLU B N 1
ATOM 5730 C CA . GLU B 1 281 ? -22.141 -23.656 -5.273 1 98.12 281 GLU B CA 1
ATOM 5731 C C . GLU B 1 281 ? -23.094 -22.75 -6.035 1 98.12 281 GLU B C 1
ATOM 5733 O O . GLU B 1 281 ? -24.25 -22.578 -5.641 1 98.12 281 GLU B O 1
ATOM 5738 N N . TYR B 1 282 ? -22.656 -22.234 -7.094 1 98.56 282 TYR B N 1
ATOM 5739 C CA . TYR B 1 282 ? -23.438 -21.391 -7.973 1 98.56 282 TYR B CA 1
ATOM 5740 C C . TYR B 1 282 ? -24.797 -22.016 -8.281 1 98.56 282 TYR B C 1
ATOM 5742 O O . TYR B 1 282 ? -25.828 -21.344 -8.211 1 98.56 282 TYR B O 1
ATOM 5750 N N . GLU B 1 283 ? -24.797 -23.297 -8.547 1 97.44 283 GLU B N 1
ATOM 5751 C CA . GLU B 1 283 ? -26.031 -24.016 -8.875 1 97.44 283 GLU B CA 1
ATOM 5752 C C . GLU B 1 283 ? -27 -24.016 -7.699 1 97.44 283 GLU B C 1
ATOM 5754 O O . GLU B 1 283 ? -28.203 -23.859 -7.887 1 97.44 283 GLU B O 1
ATOM 5759 N N . GLU B 1 284 ? -26.484 -24.203 -6.535 1 98.12 284 GLU B N 1
ATOM 5760 C CA . GLU B 1 284 ? -27.312 -24.156 -5.332 1 98.12 284 GLU B CA 1
ATOM 5761 C C . GLU B 1 284 ? -27.891 -22.75 -5.117 1 98.12 284 GLU B C 1
ATOM 5763 O O . GLU B 1 284 ? -29.062 -22.609 -4.75 1 98.12 284 GLU B O 1
ATOM 5768 N N . ALA B 1 285 ? -27.094 -21.734 -5.309 1 98.44 285 ALA B N 1
ATOM 5769 C CA . ALA B 1 285 ? -27.547 -20.359 -5.18 1 98.44 285 ALA B CA 1
ATOM 5770 C C . ALA B 1 285 ? -28.703 -20.078 -6.133 1 98.44 285 ALA B C 1
ATOM 5772 O O . ALA B 1 285 ? -29.688 -19.438 -5.762 1 98.44 285 ALA B O 1
ATOM 5773 N N . LEU B 1 286 ? -28.609 -20.578 -7.371 1 98.25 286 LEU B N 1
ATOM 5774 C CA . LEU B 1 286 ? -29.672 -20.406 -8.359 1 98.25 286 LEU B CA 1
ATOM 5775 C C . LEU B 1 286 ? -30.969 -21.062 -7.883 1 98.25 286 LEU B C 1
ATOM 5777 O O . LEU B 1 286 ? -32.062 -20.5 -8.023 1 98.25 286 LEU B O 1
ATOM 5781 N N . ALA B 1 287 ? -30.812 -22.297 -7.398 1 98.25 287 ALA B N 1
ATOM 5782 C CA . ALA B 1 287 ? -31.984 -23.016 -6.914 1 98.25 287 ALA B CA 1
ATOM 5783 C C . ALA B 1 287 ? -32.688 -22.25 -5.801 1 98.25 287 ALA B C 1
ATOM 5785 O O . ALA B 1 287 ? -33.938 -22.188 -5.77 1 98.25 287 ALA B O 1
ATOM 5786 N N . LYS B 1 288 ? -31.891 -21.719 -4.863 1 98.5 288 LYS B N 1
ATOM 5787 C CA . LYS B 1 288 ? -32.469 -20.938 -3.771 1 98.5 288 LYS B CA 1
ATOM 5788 C C . LYS B 1 288 ? -33.156 -19.688 -4.297 1 98.5 288 LYS B C 1
ATOM 5790 O O . LYS B 1 288 ? -34.219 -19.328 -3.816 1 98.5 288 LYS B O 1
ATOM 5795 N N . LEU B 1 289 ? -32.562 -19.016 -5.25 1 98.56 289 LEU B N 1
ATOM 5796 C CA . LEU B 1 289 ? -33.156 -17.812 -5.844 1 98.56 289 LEU B CA 1
ATOM 5797 C C . LEU B 1 289 ? -34.5 -18.156 -6.52 1 98.56 289 LEU B C 1
ATOM 5799 O O . LEU B 1 289 ? -35.469 -17.422 -6.387 1 98.56 289 LEU B O 1
ATOM 5803 N N . ARG B 1 290 ? -34.562 -19.281 -7.223 1 98.06 290 ARG B N 1
ATOM 5804 C CA . ARG B 1 290 ? -35.781 -19.719 -7.852 1 98.06 290 ARG B CA 1
ATOM 5805 C C . ARG B 1 290 ? -36.875 -19.969 -6.809 1 98.06 290 ARG B C 1
ATOM 5807 O O . ARG B 1 290 ? -38.031 -19.625 -7.023 1 98.06 290 ARG B O 1
ATOM 5814 N N . SER B 1 291 ? -36.469 -20.562 -5.773 1 97.88 291 SER B N 1
ATOM 5815 C CA . SER B 1 291 ? -37.438 -20.812 -4.695 1 97.88 291 SER B CA 1
ATOM 5816 C C . SER B 1 291 ? -37.969 -19.516 -4.117 1 97.88 291 SER B C 1
ATOM 5818 O O . SER B 1 291 ? -39.062 -19.484 -3.553 1 97.88 291 SER B O 1
ATOM 5820 N N . LEU B 1 292 ? -37.219 -18.438 -4.195 1 97.69 292 LEU B N 1
ATOM 5821 C CA . LEU B 1 292 ? -37.625 -17.125 -3.707 1 97.69 292 LEU B CA 1
ATOM 5822 C C . LEU B 1 292 ? -38.406 -16.375 -4.777 1 97.69 292 LEU B C 1
ATOM 5824 O O . LEU B 1 292 ? -38.844 -15.227 -4.559 1 97.69 292 LEU B O 1
ATOM 5828 N N . GLY B 1 293 ? -38.531 -16.953 -6.004 1 97.56 293 GLY B N 1
ATOM 5829 C CA . GLY B 1 293 ? -39.375 -16.375 -7.035 1 97.56 293 GLY B CA 1
ATOM 5830 C C . GLY B 1 293 ? -38.594 -15.68 -8.133 1 97.56 293 GLY B C 1
ATOM 5831 O O . GLY B 1 293 ? -39.188 -15.094 -9.047 1 97.56 293 GLY B O 1
ATOM 5832 N N . TYR B 1 294 ? -37.281 -15.758 -8.086 1 97.88 294 TYR B N 1
ATOM 5833 C CA . TYR B 1 294 ? -36.469 -15.117 -9.133 1 97.88 294 TYR B CA 1
ATOM 5834 C C . TYR B 1 294 ? -36.406 -16 -10.375 1 97.88 294 TYR B C 1
ATOM 5836 O O . TYR B 1 294 ? -36.312 -17.219 -10.273 1 97.88 294 TYR B O 1
ATOM 5844 N N . ASP B 1 295 ? -36.469 -15.391 -11.586 1 97.25 295 ASP B N 1
ATOM 5845 C CA . ASP B 1 295 ? -36.281 -16.094 -12.852 1 97.25 295 ASP B CA 1
ATOM 5846 C C . ASP B 1 295 ? -34.812 -16.094 -13.266 1 97.25 295 ASP B C 1
ATOM 5848 O O . ASP B 1 295 ? -34.375 -15.211 -14.016 1 97.25 295 ASP B O 1
ATOM 5852 N N . VAL B 1 296 ? -34.062 -17.016 -12.75 1 97.5 296 VAL B N 1
ATOM 5853 C CA . VAL B 1 296 ? -32.625 -17.109 -13.031 1 97.5 296 VAL B CA 1
ATOM 5854 C C . VAL B 1 296 ? -32.312 -18.453 -13.68 1 97.5 296 VAL B C 1
ATOM 5856 O O . VAL B 1 296 ? -32.969 -19.453 -13.414 1 97.5 296 VAL B O 1
ATOM 5859 N N . LYS B 1 297 ? -31.328 -18.516 -14.562 1 96.31 297 LYS B N 1
ATOM 5860 C CA . LYS B 1 297 ? -30.859 -19.703 -15.258 1 96.31 297 LYS B CA 1
ATOM 5861 C C . LYS B 1 297 ? -29.328 -19.828 -15.188 1 96.31 297 LYS B C 1
ATOM 5863 O O . LYS B 1 297 ? -28.641 -18.859 -14.844 1 96.31 297 LYS B O 1
ATOM 5868 N N . TRP B 1 298 ? -28.938 -21.016 -15.523 1 96.19 298 TRP B N 1
ATOM 5869 C CA . TRP B 1 298 ? -27.5 -21.266 -15.586 1 96.19 298 TRP B CA 1
ATOM 5870 C C . TRP B 1 298 ? -26.828 -20.312 -16.562 1 96.19 298 TRP B C 1
ATOM 5872 O O . TRP B 1 298 ? -27.266 -20.188 -17.719 1 96.19 298 TRP B O 1
ATOM 5882 N N . GLY B 1 299 ? -25.781 -19.609 -16.078 1 95.56 299 GLY B N 1
ATOM 5883 C CA . GLY B 1 299 ? -25.094 -18.656 -16.922 1 95.56 299 GLY B CA 1
ATOM 5884 C C . GLY B 1 299 ? -25.422 -17.219 -16.594 1 95.56 299 GLY B C 1
ATOM 5885 O O . GLY B 1 299 ? -24.75 -16.297 -17.062 1 95.56 299 GLY B O 1
ATOM 5886 N N . ASP B 1 300 ? -26.453 -17.016 -15.734 1 94.94 300 ASP B N 1
ATOM 5887 C CA . ASP B 1 300 ? -26.844 -15.648 -15.367 1 94.94 300 ASP B CA 1
ATOM 5888 C C . ASP B 1 300 ? -25.891 -15.062 -14.336 1 94.94 300 ASP B C 1
ATOM 5890 O O . ASP B 1 300 ? -25.344 -15.789 -13.492 1 94.94 300 ASP B O 1
ATOM 5894 N N . ASP B 1 301 ? -25.672 -13.742 -14.445 1 92.25 301 ASP B N 1
ATOM 5895 C CA . ASP B 1 301 ? -25 -13.008 -13.375 1 92.25 301 ASP B CA 1
ATOM 5896 C C . ASP B 1 301 ? -25.953 -12.727 -12.219 1 92.25 301 ASP B C 1
ATOM 5898 O O . ASP B 1 301 ? -27.141 -12.523 -12.43 1 92.25 301 ASP B O 1
ATOM 5902 N N . LEU B 1 302 ? -25.469 -12.742 -11.07 1 95.25 302 LEU B N 1
ATOM 5903 C CA . LEU B 1 302 ? -26.266 -12.445 -9.883 1 95.25 302 LEU B CA 1
ATOM 5904 C C . LEU B 1 302 ? -26.047 -11.008 -9.43 1 95.25 302 LEU B C 1
ATOM 5906 O O . LEU B 1 302 ? -24.969 -10.648 -8.969 1 95.25 302 LEU B O 1
ATOM 5910 N N . ASN B 1 303 ? -27.047 -10.188 -9.508 1 93.69 303 ASN B N 1
ATOM 5911 C CA . ASN B 1 303 ? -26.922 -8.781 -9.141 1 93.69 303 ASN B CA 1
ATOM 5912 C C . ASN B 1 303 ? -27.047 -8.586 -7.629 1 93.69 303 ASN B C 1
ATOM 5914 O O . ASN B 1 303 ? -27.203 -9.547 -6.883 1 93.69 303 ASN B O 1
ATOM 5918 N N . VAL B 1 304 ? -26.969 -7.398 -7.188 1 94.19 304 VAL B N 1
ATOM 5919 C CA . VAL B 1 304 ? -26.922 -7.047 -5.773 1 94.19 304 VAL B CA 1
ATOM 5920 C C . VAL B 1 304 ? -28.219 -7.488 -5.086 1 94.19 304 VAL B C 1
ATOM 5922 O O . VAL B 1 304 ? -28.188 -8.039 -3.982 1 94.19 304 VAL B O 1
ATOM 5925 N N . GLU B 1 305 ? -29.359 -7.234 -5.699 1 96.06 305 GLU B N 1
ATOM 5926 C CA . GLU B 1 305 ? -30.656 -7.617 -5.133 1 96.06 305 GLU B CA 1
ATOM 5927 C C . GLU B 1 305 ? -30.719 -9.125 -4.879 1 96.06 305 GLU B C 1
ATOM 5929 O O . GLU B 1 305 ? -31.188 -9.555 -3.824 1 96.06 305 GLU B O 1
ATOM 5934 N N . MET B 1 306 ? -30.312 -9.891 -5.84 1 98.06 306 MET B N 1
ATOM 5935 C CA . MET B 1 306 ? -30.312 -11.344 -5.738 1 98.06 306 MET B CA 1
ATOM 5936 C C . MET B 1 306 ? -29.375 -11.805 -4.633 1 98.06 306 MET B C 1
ATOM 5938 O O . MET B 1 306 ? -29.719 -12.688 -3.842 1 98.06 306 MET B O 1
ATOM 5942 N N . GLN B 1 307 ? -28.172 -11.211 -4.582 1 98.06 307 GLN B N 1
ATOM 5943 C CA . GLN B 1 307 ? -27.188 -11.562 -3.566 1 98.06 307 GLN B CA 1
ATOM 5944 C C . GLN B 1 307 ? -27.703 -11.219 -2.168 1 98.06 307 GLN B C 1
ATOM 5946 O O . GLN B 1 307 ? -27.422 -11.953 -1.21 1 98.06 307 GLN B O 1
ATOM 5951 N N . ARG B 1 308 ? -28.422 -10.156 -2.023 1 97.56 308 ARG B N 1
ATOM 5952 C CA . ARG B 1 308 ? -29.031 -9.797 -0.75 1 97.56 308 ARG B CA 1
ATOM 5953 C C . ARG B 1 308 ? -30.125 -10.797 -0.358 1 97.56 308 ARG B C 1
ATOM 5955 O O . ARG B 1 308 ? -30.25 -11.156 0.814 1 97.56 308 ARG B O 1
ATOM 5962 N N . ALA B 1 309 ? -30.906 -11.188 -1.359 1 98.38 309 ALA B N 1
ATOM 5963 C CA . ALA B 1 309 ? -31.984 -12.156 -1.098 1 98.38 309 ALA B CA 1
ATOM 5964 C C . ALA B 1 309 ? -31.422 -13.453 -0.537 1 98.38 309 ALA B C 1
ATOM 5966 O O . ALA B 1 309 ? -32.031 -14.086 0.328 1 98.38 309 ALA B O 1
ATOM 5967 N N . LEU B 1 310 ? -30.25 -13.844 -0.955 1 98.62 310 LEU B N 1
ATOM 5968 C CA . LEU B 1 310 ? -29.625 -15.094 -0.558 1 98.62 310 LEU B CA 1
ATOM 5969 C C . LEU B 1 310 ? -29.188 -15.047 0.899 1 98.62 310 LEU B C 1
ATOM 5971 O O . LEU B 1 310 ? -28.922 -16.078 1.509 1 98.62 310 LEU B O 1
ATOM 5975 N N . MET B 1 311 ? -29.094 -13.859 1.47 1 97.94 311 MET B N 1
ATOM 5976 C CA . MET B 1 311 ? -28.672 -13.703 2.861 1 97.94 311 MET B CA 1
ATOM 5977 C C . MET B 1 311 ? -29.656 -14.406 3.801 1 97.94 311 MET B C 1
ATOM 5979 O O . MET B 1 311 ? -29.281 -14.805 4.902 1 97.94 311 MET B O 1
ATOM 5983 N N . LYS B 1 312 ? -30.875 -14.57 3.365 1 97.56 312 LYS B N 1
ATOM 5984 C CA . LYS B 1 312 ? -31.891 -15.289 4.141 1 97.56 312 LYS B CA 1
ATOM 5985 C C . LYS B 1 312 ? -31.422 -16.703 4.477 1 97.56 312 LYS B C 1
ATOM 5987 O O . LYS B 1 312 ? -31.734 -17.219 5.547 1 97.56 312 LYS B O 1
ATOM 5992 N N . TYR B 1 313 ? -30.656 -17.266 3.592 1 97.94 313 TYR B N 1
ATOM 5993 C CA . TYR B 1 313 ? -30.266 -18.656 3.727 1 97.94 313 TYR B CA 1
ATOM 5994 C C . TYR B 1 313 ? -28.859 -18.781 4.32 1 97.94 313 TYR B C 1
ATOM 5996 O O . TYR B 1 313 ? -28.562 -19.734 5.047 1 97.94 313 TYR B O 1
ATOM 6004 N N . TYR B 1 314 ? -27.984 -17.828 4.016 1 97.56 314 TYR B N 1
ATOM 6005 C CA . TYR B 1 314 ? -26.562 -18.078 4.266 1 97.56 314 TYR B CA 1
ATOM 6006 C C . TYR B 1 314 ? -25.984 -17.047 5.23 1 97.56 314 TYR B C 1
ATOM 6008 O O . TYR B 1 314 ? -24.844 -17.188 5.684 1 97.56 314 TYR B O 1
ATOM 6016 N N . GLY B 1 315 ? -26.75 -16.016 5.586 1 97 315 GLY B N 1
ATOM 6017 C CA . GLY B 1 315 ? -26.234 -14.906 6.383 1 97 315 GLY B CA 1
ATOM 6018 C C . GLY B 1 315 ? -25.562 -13.828 5.555 1 97 315 GLY B C 1
ATOM 6019 O O . GLY B 1 315 ? -25.578 -13.891 4.32 1 97 315 GLY B O 1
ATOM 6020 N N . PRO B 1 316 ? -24.969 -12.891 6.16 1 97.44 316 PRO B N 1
ATOM 6021 C CA . PRO B 1 316 ? -24.469 -11.703 5.465 1 97.44 316 PRO B CA 1
ATOM 6022 C C . PRO B 1 316 ? -23.141 -11.961 4.754 1 97.44 316 PRO B C 1
ATOM 6024 O O . PRO B 1 316 ? -22.703 -11.141 3.945 1 97.44 316 PRO B O 1
ATOM 6027 N N . LEU B 1 317 ? -22.453 -13.047 5.121 1 98.62 317 LEU B N 1
ATOM 6028 C CA . LEU B 1 317 ? -21.141 -13.367 4.555 1 98.62 317 LEU B CA 1
ATOM 6029 C C . LEU B 1 317 ? -21.109 -14.797 4.031 1 98.62 317 LEU B C 1
ATOM 6031 O O . LEU B 1 317 ? -21.281 -15.75 4.801 1 98.62 317 LEU B O 1
ATOM 6035 N N . TYR B 1 318 ? -20.906 -14.961 2.707 1 98.69 318 TYR B N 1
ATOM 6036 C CA . TYR B 1 318 ? -20.859 -16.297 2.133 1 98.69 318 TYR B CA 1
ATOM 6037 C C . TYR B 1 318 ? -20.094 -16.312 0.82 1 98.69 318 TYR B C 1
ATOM 6039 O O . TYR B 1 318 ? -19.984 -15.289 0.145 1 98.69 318 TYR B O 1
ATOM 6047 N N . PHE B 1 319 ? -19.578 -17.453 0.473 1 98.88 319 PHE B N 1
ATOM 6048 C CA . PHE B 1 319 ? -18.938 -17.672 -0.825 1 98.88 319 PHE B CA 1
ATOM 6049 C C . PHE B 1 319 ? -19.938 -18.25 -1.822 1 98.88 319 PHE B C 1
ATOM 6051 O O . PHE B 1 319 ? -20.797 -19.047 -1.452 1 98.88 319 PHE B O 1
ATOM 6058 N N . ILE B 1 320 ? -19.828 -17.844 -3.041 1 98.81 320 ILE B N 1
ATOM 6059 C CA . ILE B 1 320 ? -20.391 -18.594 -4.164 1 98.81 320 ILE B CA 1
ATOM 6060 C C . ILE B 1 320 ? -19.266 -19.219 -4.984 1 98.81 320 ILE B C 1
ATOM 6062 O O . ILE B 1 320 ? -18.312 -18.531 -5.367 1 98.81 320 ILE B O 1
ATOM 6066 N N . THR B 1 321 ? -19.375 -20.516 -5.242 1 98.69 321 THR B N 1
ATOM 6067 C CA . THR B 1 321 ? -18.266 -21.219 -5.887 1 98.69 321 THR B CA 1
ATOM 6068 C C . THR B 1 321 ? -18.734 -21.891 -7.172 1 98.69 321 THR B C 1
ATOM 6070 O O . THR B 1 321 ? -19.938 -21.969 -7.434 1 98.69 321 THR B O 1
ATOM 6073 N N . ASP B 1 322 ? -17.734 -22.281 -7.98 1 98.44 322 ASP B N 1
ATOM 6074 C CA . ASP B 1 322 ? -17.953 -23.172 -9.125 1 98.44 322 ASP B CA 1
ATOM 6075 C C . ASP B 1 322 ? -18.875 -22.516 -10.156 1 98.44 322 ASP B C 1
ATOM 6077 O O . ASP B 1 322 ? -19.844 -23.125 -10.594 1 98.44 322 ASP B O 1
ATOM 6081 N N . PHE B 1 323 ? -18.562 -21.328 -10.477 1 98.44 323 PHE B N 1
ATOM 6082 C CA . PHE B 1 323 ? -19.281 -20.594 -11.5 1 98.44 323 PHE B CA 1
ATOM 6083 C C . PHE B 1 323 ? -19.156 -21.266 -12.859 1 98.44 323 PHE B C 1
ATOM 6085 O O . PHE B 1 323 ? -18.219 -22.047 -13.078 1 98.44 323 PHE B O 1
ATOM 6092 N N . PRO B 1 324 ? -20.156 -20.969 -13.766 1 97.94 324 PRO B N 1
ATOM 6093 C CA . PRO B 1 324 ? -19.938 -21.406 -15.141 1 97.94 324 PRO B CA 1
ATOM 6094 C C . PRO B 1 324 ? -18.609 -20.906 -15.711 1 97.94 324 PRO B C 1
ATOM 6096 O O . PRO B 1 324 ? -18.297 -19.719 -15.609 1 97.94 324 PRO B O 1
ATOM 6099 N N . ALA B 1 325 ? -17.797 -21.781 -16.328 1 97 325 ALA B N 1
ATOM 6100 C CA . ALA B 1 325 ? -16.469 -21.469 -16.812 1 97 325 ALA B CA 1
ATOM 6101 C C . ALA B 1 325 ? -16.5 -20.312 -17.812 1 97 325 ALA B C 1
ATOM 6103 O O . ALA B 1 325 ? -15.609 -19.469 -17.828 1 97 325 ALA B O 1
ATOM 6104 N N . ASP B 1 326 ? -17.547 -20.234 -18.562 1 93.44 326 ASP B N 1
ATOM 6105 C CA . ASP B 1 326 ? -17.625 -19.266 -19.641 1 93.44 326 ASP B CA 1
ATOM 6106 C C . ASP B 1 326 ? -17.906 -17.859 -19.094 1 93.44 326 ASP B C 1
ATOM 6108 O O . ASP B 1 326 ? -17.734 -16.875 -19.812 1 93.44 326 ASP B O 1
ATOM 6112 N N . LEU B 1 327 ? -18.344 -17.75 -17.812 1 93.69 327 LEU B N 1
ATOM 6113 C CA . LEU B 1 327 ? -18.594 -16.469 -17.188 1 93.69 327 LEU B CA 1
ATOM 6114 C C . LEU B 1 327 ? -17.328 -15.875 -16.594 1 93.69 327 LEU B C 1
ATOM 6116 O O . LEU B 1 327 ? -17.281 -14.695 -16.25 1 93.69 327 LEU B O 1
ATOM 6120 N N . ARG B 1 328 ? -16.328 -16.703 -16.578 1 95.94 328 ARG B N 1
ATOM 6121 C CA . ARG B 1 328 ? -15.086 -16.281 -15.938 1 95.94 328 ARG B CA 1
ATOM 6122 C C . ARG B 1 328 ? -14.016 -15.961 -16.984 1 95.94 328 ARG B C 1
ATOM 6124 O O . ARG B 1 328 ? -14.117 -16.391 -18.125 1 95.94 328 ARG B O 1
ATOM 6131 N N . PRO B 1 329 ? -12.992 -15.164 -16.609 1 94.5 329 PRO B N 1
ATOM 6132 C CA . PRO B 1 329 ? -11.93 -14.805 -17.547 1 94.5 329 PRO B CA 1
ATOM 6133 C C . PRO B 1 329 ? -11.188 -16.016 -18.109 1 94.5 329 PRO B C 1
ATOM 6135 O O . PRO B 1 329 ? -11.227 -17.094 -17.5 1 94.5 329 PRO B O 1
ATOM 6138 N N . PHE B 1 330 ? -10.414 -15.836 -19.156 1 95.31 330 PHE B N 1
ATOM 6139 C CA . PHE B 1 330 ? -9.773 -16.906 -19.922 1 95.31 330 PHE B CA 1
ATOM 6140 C C . PHE B 1 330 ? -8.727 -17.625 -19.078 1 95.31 330 PHE B C 1
ATOM 6142 O O . PHE B 1 330 ? -8.391 -18.781 -19.344 1 95.31 330 PHE B O 1
ATOM 6149 N N . TYR B 1 331 ? -8.227 -16.906 -18.078 1 96.94 331 TYR B N 1
ATOM 6150 C CA . TYR B 1 331 ? -7.137 -17.484 -17.281 1 96.94 331 TYR B CA 1
ATOM 6151 C C . TYR B 1 331 ? -7.668 -18.297 -16.125 1 96.94 331 TYR B C 1
ATOM 6153 O O . TYR B 1 331 ? -6.895 -18.812 -15.312 1 96.94 331 TYR B O 1
ATOM 6161 N N . THR B 1 332 ? -9.008 -18.484 -15.984 1 98.25 332 THR B N 1
ATOM 6162 C CA . THR B 1 332 ? -9.617 -19.25 -14.914 1 98.25 332 THR B CA 1
ATOM 6163 C C . THR B 1 332 ? -9.641 -20.734 -15.266 1 98.25 332 THR B C 1
ATOM 6165 O O . THR B 1 332 ? -10.102 -21.125 -16.344 1 98.25 332 THR B O 1
ATOM 6168 N N . LYS B 1 333 ? -9.195 -21.609 -14.375 1 98.69 333 LYS B N 1
ATOM 6169 C CA . LYS B 1 333 ? -9.125 -23.047 -14.609 1 98.69 333 LYS B CA 1
ATOM 6170 C C . LYS B 1 333 ? -10.516 -23.688 -14.562 1 98.69 333 LYS B C 1
ATOM 6172 O O . LYS B 1 333 ? -11.305 -23.406 -13.656 1 98.69 333 LYS B O 1
ATOM 6177 N N . ARG B 1 334 ? -10.805 -24.531 -15.516 1 98.12 334 ARG B N 1
ATOM 6178 C CA . ARG B 1 334 ? -12.008 -25.344 -15.484 1 98.12 334 ARG B CA 1
ATOM 6179 C C . ARG B 1 334 ? -11.859 -26.5 -14.492 1 98.12 334 ARG B C 1
ATOM 6181 O O . ARG B 1 334 ? -10.766 -27.016 -14.289 1 98.12 334 ARG B O 1
ATOM 6188 N N . SER B 1 335 ? -13.039 -26.844 -13.891 1 97.19 335 SER B N 1
ATOM 6189 C CA . SER B 1 335 ? -13.031 -28 -13.008 1 97.19 335 SER B CA 1
ATOM 6190 C C . SER B 1 335 ? -12.703 -29.281 -13.773 1 97.19 335 SER B C 1
ATOM 6192 O O . SER B 1 335 ? -13.188 -29.484 -14.891 1 97.19 335 SER B O 1
ATOM 6194 N N . GLU B 1 336 ? -11.828 -30.062 -13.156 1 93.19 336 GLU B N 1
ATOM 6195 C CA . GLU B 1 336 ? -11.5 -31.344 -13.773 1 93.19 336 GLU B CA 1
ATOM 6196 C C . GLU B 1 336 ? -12.703 -32.281 -13.773 1 93.19 336 GLU B C 1
ATOM 6198 O O . GLU B 1 336 ? -12.883 -33.062 -14.695 1 93.19 336 GLU B O 1
ATOM 6203 N N . GLU B 1 337 ? -13.5 -32.125 -12.789 1 94.31 337 GLU B N 1
ATOM 6204 C CA . GLU B 1 337 ? -14.664 -33 -12.625 1 94.31 337 GLU B CA 1
ATOM 6205 C C . GLU B 1 337 ? -15.789 -32.594 -13.586 1 94.31 337 GLU B C 1
ATOM 6207 O O . GLU B 1 337 ? -16.484 -33.469 -14.125 1 94.31 337 GLU B O 1
ATOM 6212 N N . ASP B 1 338 ? -16 -31.375 -13.797 1 96.94 338 ASP B N 1
ATOM 6213 C CA . ASP B 1 338 ? -17.031 -30.859 -14.688 1 96.94 338 ASP B CA 1
ATOM 6214 C C . ASP B 1 338 ? -16.547 -29.609 -15.422 1 96.94 338 ASP B C 1
ATOM 6216 O O . ASP B 1 338 ? -16.688 -28.5 -14.922 1 96.94 338 ASP B O 1
ATOM 6220 N N . PRO B 1 339 ? -16.125 -29.766 -16.609 1 96.75 339 PRO B N 1
ATOM 6221 C CA . PRO B 1 339 ? -15.492 -28.672 -17.344 1 96.75 339 PRO B CA 1
ATOM 6222 C C . PRO B 1 339 ? -16.453 -27.516 -17.641 1 96.75 339 PRO B C 1
ATOM 6224 O O . PRO B 1 339 ? -16.031 -26.453 -18.094 1 96.75 339 PRO B O 1
ATOM 6227 N N . LYS B 1 340 ? -17.719 -27.734 -17.438 1 97.12 340 LYS B N 1
ATOM 6228 C CA . LYS B 1 340 ? -18.656 -26.625 -17.562 1 97.12 340 LYS B CA 1
ATOM 6229 C C . LYS B 1 340 ? -18.5 -25.625 -16.406 1 97.12 340 LYS B C 1
ATOM 6231 O O . LYS B 1 340 ? -18.906 -24.469 -16.516 1 97.12 340 LYS B O 1
ATOM 6236 N N . LYS B 1 341 ? -17.922 -26.125 -15.336 1 98.25 341 LYS B N 1
ATOM 6237 C CA . LYS B 1 341 ? -17.703 -25.312 -14.141 1 98.25 341 LYS B CA 1
ATOM 6238 C C . LYS B 1 341 ? -16.25 -24.844 -14.039 1 98.25 341 LYS B C 1
ATOM 6240 O O . LYS B 1 341 ? -15.375 -25.375 -14.719 1 98.25 341 LYS B O 1
ATOM 6245 N N . SER B 1 342 ? -16.062 -23.812 -13.297 1 98.38 342 SER B N 1
ATOM 6246 C CA . SER B 1 342 ? -14.719 -23.281 -13.047 1 98.38 342 SER B CA 1
ATOM 6247 C C . SER B 1 342 ? -14.32 -23.453 -11.586 1 98.38 342 SER B C 1
ATOM 6249 O O . SER B 1 342 ? -15.18 -23.531 -10.703 1 98.38 342 SER B O 1
ATOM 6251 N N . GLU B 1 343 ? -13.047 -23.609 -11.352 1 98.69 343 GLU B N 1
ATOM 6252 C CA . GLU B 1 343 ? -12.508 -23.484 -10 1 98.69 343 GLU B CA 1
ATOM 6253 C C . GLU B 1 343 ? -12.438 -22.031 -9.547 1 98.69 343 GLU B C 1
ATOM 6255 O O . GLU B 1 343 ? -11.352 -21.484 -9.391 1 98.69 343 GLU B O 1
ATOM 6260 N N . SER B 1 344 ? -13.578 -21.438 -9.305 1 98.69 344 SER B N 1
ATOM 6261 C CA . SER B 1 344 ? -13.672 -20.016 -9.016 1 98.69 344 SER B CA 1
ATOM 6262 C C . SER B 1 344 ? -14.625 -19.75 -7.855 1 98.69 344 SER B C 1
ATOM 6264 O O . SER B 1 344 ? -15.352 -20.641 -7.426 1 98.69 344 SER B O 1
ATOM 6266 N N . TYR B 1 345 ? -14.586 -18.547 -7.332 1 98.81 345 TYR B N 1
ATOM 6267 C CA . TYR B 1 345 ? -15.438 -18.156 -6.219 1 98.81 345 TYR B CA 1
ATOM 6268 C C . TYR B 1 345 ? -15.609 -16.641 -6.156 1 98.81 345 TYR B C 1
ATOM 6270 O O . TYR B 1 345 ? -14.773 -15.906 -6.672 1 98.81 345 TYR B O 1
ATOM 6278 N N . ASP B 1 346 ? -16.672 -16.188 -5.605 1 98.81 346 ASP B N 1
ATOM 6279 C CA . ASP B 1 346 ? -16.906 -14.82 -5.129 1 98.81 346 ASP B CA 1
ATOM 6280 C C . ASP B 1 346 ? -17.219 -14.812 -3.637 1 98.81 346 ASP B C 1
ATOM 6282 O O . ASP B 1 346 ? -17.859 -15.734 -3.125 1 98.81 346 ASP B O 1
ATOM 6286 N N . LEU B 1 347 ? -16.719 -13.891 -2.967 1 98.88 347 LEU B N 1
ATOM 6287 C CA . LEU B 1 347 ? -17.109 -13.648 -1.585 1 98.88 347 LEU B CA 1
ATOM 6288 C C . LEU B 1 347 ? -18.094 -12.477 -1.5 1 98.88 347 LEU B C 1
ATOM 6290 O O . LEU B 1 347 ? -17.797 -11.375 -1.965 1 98.88 347 LEU B O 1
ATOM 6294 N N . ILE B 1 348 ? -19.266 -12.742 -0.929 1 98.69 348 ILE B N 1
ATOM 6295 C CA . ILE B 1 348 ? -20.328 -11.75 -0.816 1 98.69 348 ILE B CA 1
ATOM 6296 C C . ILE B 1 348 ? -20.453 -11.289 0.634 1 98.69 348 ILE B C 1
ATOM 6298 O O . ILE B 1 348 ? -20.469 -12.109 1.555 1 98.69 348 ILE B O 1
ATOM 6302 N N . LEU B 1 349 ? -20.484 -10.031 0.839 1 98.44 349 LEU B N 1
ATOM 6303 C CA . LEU B 1 349 ? -20.719 -9.414 2.143 1 98.44 349 LEU B CA 1
ATOM 6304 C C . LEU B 1 349 ? -21.859 -8.398 2.062 1 98.44 349 LEU B C 1
ATOM 6306 O O . LEU B 1 349 ? -21.766 -7.418 1.321 1 98.44 349 LEU B O 1
ATOM 6310 N N . ASN B 1 350 ? -22.906 -8.617 2.812 1 97.25 350 ASN B N 1
ATOM 6311 C CA . ASN B 1 350 ? -24.047 -7.707 2.842 1 97.25 350 ASN B CA 1
ATOM 6312 C C . ASN B 1 350 ? -24.578 -7.434 1.438 1 97.25 350 ASN B C 1
ATOM 6314 O O . ASN B 1 350 ? -24.891 -6.289 1.098 1 97.25 350 ASN B O 1
ATOM 6318 N N . GLY B 1 351 ? -24.594 -8.508 0.612 1 96.69 351 GLY B N 1
ATOM 6319 C CA . GLY B 1 351 ? -25.188 -8.461 -0.719 1 96.69 351 GLY B CA 1
ATOM 6320 C C . GLY B 1 351 ? -24.234 -7.906 -1.766 1 96.69 351 GLY B C 1
ATOM 6321 O O . GLY B 1 351 ? -24.594 -7.773 -2.936 1 96.69 351 GLY B O 1
ATOM 6322 N N . ILE B 1 352 ? -23.016 -7.562 -1.367 1 97.12 352 ILE B N 1
ATOM 6323 C CA . ILE B 1 352 ? -22.047 -6.961 -2.271 1 97.12 352 ILE B CA 1
ATOM 6324 C C . ILE B 1 352 ? -20.875 -7.918 -2.488 1 97.12 352 ILE B C 1
ATOM 6326 O O . ILE B 1 352 ? -20.281 -8.414 -1.527 1 97.12 352 ILE B O 1
ATOM 6330 N N . GLU B 1 353 ? -20.578 -8.195 -3.764 1 98.06 353 GLU B N 1
ATOM 6331 C CA . GLU B 1 353 ? -19.359 -8.961 -4.062 1 98.06 353 GLU B CA 1
ATOM 6332 C C . GLU B 1 353 ? -18.109 -8.172 -3.699 1 98.06 353 GLU B C 1
ATOM 6334 O O . GLU B 1 353 ? -17.828 -7.133 -4.305 1 98.06 353 GLU B O 1
ATOM 6339 N N . ILE B 1 354 ? -17.328 -8.672 -2.777 1 98.38 354 ILE B N 1
ATOM 6340 C CA . ILE B 1 354 ? -16.156 -7.922 -2.342 1 98.38 354 ILE B CA 1
ATOM 6341 C C . ILE B 1 354 ? -14.883 -8.617 -2.834 1 98.38 354 ILE B C 1
ATOM 6343 O O . ILE B 1 354 ? -13.812 -8 -2.881 1 98.38 354 ILE B O 1
ATOM 6347 N N . VAL B 1 355 ? -14.93 -9.914 -3.148 1 98.81 355 VAL B N 1
ATOM 6348 C CA . VAL B 1 355 ? -13.789 -10.664 -3.648 1 98.81 355 VAL B CA 1
ATOM 6349 C C . VAL B 1 355 ? -14.203 -11.5 -4.859 1 98.81 355 VAL B C 1
ATOM 6351 O O . VAL B 1 355 ? -15.312 -12.031 -4.898 1 98.81 355 VAL B O 1
ATOM 6354 N N . SER B 1 356 ? -13.336 -11.578 -5.77 1 98.5 356 SER B N 1
ATOM 6355 C CA . SER B 1 356 ? -13.383 -12.578 -6.832 1 98.5 356 SER B CA 1
ATOM 6356 C C . SER B 1 356 ? -12.047 -13.289 -6.98 1 98.5 356 SER B C 1
ATOM 6358 O O . SER B 1 356 ? -10.984 -12.68 -6.816 1 98.5 356 SER B O 1
ATOM 6360 N N . GLY B 1 357 ? -12.078 -14.609 -7.184 1 98.69 357 GLY B N 1
ATOM 6361 C CA . GLY B 1 357 ? -10.836 -15.352 -7.32 1 98.69 357 GLY B CA 1
ATOM 6362 C C . GLY B 1 357 ? -11.023 -16.719 -7.965 1 98.69 357 GLY B C 1
ATOM 6363 O O . GLY B 1 357 ? -12.141 -17.094 -8.328 1 98.69 357 GLY B O 1
ATOM 6364 N N . ALA B 1 358 ? -9.93 -17.375 -8.211 1 98.81 358 ALA B N 1
ATOM 6365 C CA . ALA B 1 358 ? -9.961 -18.672 -8.898 1 98.81 358 ALA B CA 1
ATOM 6366 C C . ALA B 1 358 ? -8.594 -19.344 -8.867 1 98.81 358 ALA B C 1
ATOM 6368 O O . ALA B 1 358 ? -7.59 -18.703 -8.523 1 98.81 358 ALA B O 1
ATOM 6369 N N . THR B 1 359 ? -8.641 -20.641 -9.117 1 98.81 359 THR B N 1
ATOM 6370 C CA . THR B 1 359 ? -7.441 -21.312 -9.617 1 98.81 359 THR B CA 1
ATOM 6371 C C . THR B 1 359 ? -7.164 -20.906 -11.062 1 98.81 359 THR B C 1
ATOM 6373 O O . THR B 1 359 ? -8.094 -20.781 -11.867 1 98.81 359 THR B O 1
ATOM 6376 N N . ARG B 1 360 ? -5.906 -20.719 -11.375 1 98.69 360 ARG B N 1
ATOM 6377 C CA . ARG B 1 360 ? -5.547 -20.234 -12.711 1 98.69 360 ARG B CA 1
ATOM 6378 C C . ARG B 1 360 ? -5.109 -21.391 -13.602 1 98.69 360 ARG B C 1
ATOM 6380 O O . ARG B 1 360 ? -4.633 -22.422 -13.109 1 98.69 360 ARG B O 1
ATOM 6387 N N . VAL B 1 361 ? -5.316 -21.203 -14.883 1 98.19 361 VAL B N 1
ATOM 6388 C CA . VAL B 1 361 ? -4.664 -22.062 -15.859 1 98.19 361 VAL B CA 1
ATOM 6389 C C . VAL B 1 361 ? -3.15 -21.859 -15.797 1 98.19 361 VAL B C 1
ATOM 6391 O O . VAL B 1 361 ? -2.666 -20.719 -15.875 1 98.19 361 VAL B O 1
ATOM 6394 N N . HIS B 1 362 ? -2.383 -22.969 -15.641 1 97.88 362 HIS B N 1
ATOM 6395 C CA . HIS B 1 362 ? -0.952 -22.781 -15.445 1 97.88 362 HIS B CA 1
ATOM 6396 C C . HIS B 1 362 ? -0.148 -23.391 -16.578 1 97.88 362 HIS B C 1
ATOM 6398 O O . HIS B 1 362 ? 1.077 -23.5 -16.5 1 97.88 362 HIS B O 1
ATOM 6404 N N . THR B 1 363 ? -0.841 -23.891 -17.672 1 97.25 363 THR B N 1
ATOM 6405 C CA . THR B 1 363 ? -0.144 -24.406 -18.844 1 97.25 363 THR B CA 1
ATOM 6406 C C . THR B 1 363 ? -0.485 -23.562 -20.078 1 97.25 363 THR B C 1
ATOM 6408 O O . THR B 1 363 ? -1.636 -23.172 -20.266 1 97.25 363 THR B O 1
ATOM 6411 N N . ARG B 1 364 ? 0.493 -23.359 -20.891 1 97.38 364 ARG B N 1
ATOM 6412 C CA . ARG B 1 364 ? 0.354 -22.469 -22.047 1 97.38 364 ARG B CA 1
ATOM 6413 C C . ARG B 1 364 ? -0.718 -22.984 -23 1 97.38 364 ARG B C 1
ATOM 6415 O O . ARG B 1 364 ? -1.569 -22.219 -23.453 1 97.38 364 ARG B O 1
ATOM 6422 N N . GLU B 1 365 ? -0.697 -24.266 -23.266 1 97.44 365 GLU B N 1
ATOM 6423 C CA . GLU B 1 365 ? -1.604 -24.859 -24.234 1 97.44 365 GLU B CA 1
ATOM 6424 C C . GLU B 1 365 ? -3.061 -24.656 -23.844 1 97.44 365 GLU B C 1
ATOM 6426 O O . GLU B 1 365 ? -3.891 -24.266 -24.656 1 97.44 365 GLU B O 1
ATOM 6431 N N . VAL B 1 366 ? -3.348 -24.922 -22.625 1 97.44 366 VAL B N 1
ATOM 6432 C CA . VAL B 1 366 ? -4.711 -24.781 -22.125 1 97.44 366 VAL B CA 1
ATOM 6433 C C . VAL B 1 366 ? -5.117 -23.312 -22.141 1 97.44 366 VAL B C 1
ATOM 6435 O O . VAL B 1 366 ? -6.246 -22.969 -22.516 1 97.44 366 VAL B O 1
ATOM 6438 N N . LEU B 1 367 ? -4.23 -22.438 -21.766 1 97.56 367 LEU B N 1
ATOM 6439 C CA . LEU B 1 367 ? -4.496 -21 -21.734 1 97.56 367 LEU B CA 1
ATOM 6440 C C . LEU B 1 367 ? -4.816 -20.484 -23.141 1 97.56 367 LEU B C 1
ATOM 6442 O O . LEU B 1 367 ? -5.766 -19.719 -23.312 1 97.56 367 LEU B O 1
ATOM 6446 N N . GLU B 1 368 ? -4.02 -20.891 -24.094 1 97.38 368 GLU B N 1
ATOM 6447 C CA . GLU B 1 368 ? -4.258 -20.484 -25.469 1 97.38 368 GLU B CA 1
ATOM 6448 C C . GLU B 1 368 ? -5.617 -20.984 -25.969 1 97.38 368 GLU B C 1
ATOM 6450 O O . GLU B 1 368 ? -6.332 -20.266 -26.656 1 97.38 368 GLU B O 1
ATOM 6455 N N . ALA B 1 369 ? -5.922 -22.203 -25.641 1 97.12 369 ALA B N 1
ATOM 6456 C CA . ALA B 1 369 ? -7.211 -22.766 -26.047 1 97.12 369 ALA B CA 1
ATOM 6457 C C . ALA B 1 369 ? -8.367 -21.969 -25.453 1 97.12 369 ALA B C 1
ATOM 6459 O O . ALA B 1 369 ? -9.359 -21.703 -26.141 1 97.12 369 ALA B O 1
ATOM 6460 N N . GLU B 1 370 ? -8.258 -21.609 -24.203 1 96.81 370 GLU B N 1
ATOM 6461 C CA . GLU B 1 370 ? -9.289 -20.797 -23.547 1 96.81 370 GLU B CA 1
ATOM 6462 C C . GLU B 1 370 ? -9.422 -19.438 -24.203 1 96.81 370 GLU B C 1
ATOM 6464 O O . GLU B 1 370 ? -10.523 -18.906 -24.344 1 96.81 370 GLU B O 1
ATOM 6469 N N . MET B 1 371 ? -8.289 -18.812 -24.562 1 95 371 MET B N 1
ATOM 6470 C CA . MET B 1 371 ? -8.305 -17.516 -25.25 1 95 371 MET B CA 1
ATOM 6471 C C . MET B 1 371 ? -9.055 -17.625 -26.578 1 95 371 MET B C 1
ATOM 6473 O O . MET B 1 371 ? -9.914 -16.797 -26.875 1 95 371 MET B O 1
ATOM 6477 N N . ARG B 1 372 ? -8.781 -18.656 -27.328 1 95.38 372 ARG B N 1
ATOM 6478 C CA . ARG B 1 372 ? -9.43 -18.875 -28.609 1 95.38 372 ARG B CA 1
ATOM 6479 C C . ARG B 1 372 ? -10.93 -19.094 -28.438 1 95.38 372 ARG B C 1
ATOM 6481 O O . ARG B 1 372 ? -11.734 -18.609 -29.25 1 95.38 372 ARG B O 1
ATOM 6488 N N . ARG B 1 373 ? -11.297 -19.812 -27.422 1 94.19 373 ARG B N 1
ATOM 6489 C CA . ARG B 1 373 ? -12.703 -20.047 -27.125 1 94.19 373 ARG B CA 1
ATOM 6490 C C . ARG B 1 373 ? -13.453 -18.734 -26.906 1 94.19 373 ARG B C 1
ATOM 6492 O O . ARG B 1 373 ? -14.648 -18.641 -27.188 1 94.19 373 ARG B O 1
ATOM 6499 N N . ARG B 1 374 ? -12.766 -17.766 -26.484 1 91.88 374 ARG B N 1
ATOM 6500 C CA . ARG B 1 374 ? -13.367 -16.469 -26.188 1 91.88 374 ARG B CA 1
ATOM 6501 C C . ARG B 1 374 ? -13.039 -15.445 -27.281 1 91.88 374 ARG B C 1
ATOM 6503 O O . ARG B 1 374 ? -13.102 -14.234 -27.047 1 91.88 374 ARG B O 1
ATOM 6510 N N . SER B 1 375 ? -12.516 -15.836 -28.359 1 91.62 375 SER B N 1
ATOM 6511 C CA . SER B 1 375 ? -12.219 -15.062 -29.562 1 91.62 375 SER B CA 1
ATOM 6512 C C . SER B 1 375 ? -11.086 -14.07 -29.312 1 91.62 375 SER B C 1
ATOM 6514 O O . SER B 1 375 ? -11.117 -12.945 -29.828 1 91.62 375 SER B O 1
ATOM 6516 N N . LEU B 1 376 ? -10.227 -14.469 -28.422 1 91.19 376 LEU B N 1
ATOM 6517 C CA . LEU B 1 376 ? -9.016 -13.688 -28.203 1 91.19 376 LEU B CA 1
ATOM 6518 C C . LEU B 1 376 ? -7.844 -14.266 -28.984 1 91.19 376 LEU B C 1
ATOM 6520 O O . LEU B 1 376 ? -7.707 -15.484 -29.109 1 91.19 376 LEU B O 1
ATOM 6524 N N . ASP B 1 377 ? -7.039 -13.422 -29.547 1 91.75 377 ASP B N 1
ATOM 6525 C CA . ASP B 1 377 ? -5.844 -13.844 -30.266 1 91.75 377 ASP B CA 1
ATOM 6526 C C . ASP B 1 377 ? -4.672 -14.055 -29.312 1 91.75 377 ASP B C 1
ATOM 6528 O O . ASP B 1 377 ? -4.113 -13.086 -28.781 1 91.75 377 ASP B O 1
ATOM 6532 N N . PRO B 1 378 ? -4.246 -15.273 -29.141 1 93.75 378 PRO B N 1
ATOM 6533 C CA . PRO B 1 378 ? -3.152 -15.547 -28.203 1 93.75 378 PRO B CA 1
ATOM 6534 C C . PRO B 1 378 ? -1.888 -14.758 -28.531 1 93.75 378 PRO B C 1
ATOM 6536 O O . PRO B 1 378 ? -1.115 -14.422 -27.625 1 93.75 378 PRO B O 1
ATOM 6539 N N . SER B 1 379 ? -1.623 -14.422 -29.734 1 92.12 379 SER B N 1
ATOM 6540 C CA . SER B 1 379 ? -0.402 -13.734 -30.141 1 92.12 379 SER B CA 1
ATOM 6541 C C . SER B 1 379 ? -0.304 -12.359 -29.469 1 92.12 379 SER B C 1
ATOM 6543 O O . SER B 1 379 ? 0.795 -11.867 -29.219 1 92.12 379 SER B O 1
ATOM 6545 N N . ALA B 1 380 ? -1.414 -11.797 -29.172 1 87.62 380 ALA B N 1
ATOM 6546 C CA . ALA B 1 380 ? -1.455 -10.492 -28.516 1 87.62 380 ALA B CA 1
ATOM 6547 C C . ALA B 1 380 ? -1.016 -10.602 -27.062 1 87.62 380 ALA B C 1
ATOM 6549 O O . ALA B 1 380 ? -0.716 -9.586 -26.422 1 87.62 380 ALA B O 1
ATOM 6550 N N . PHE B 1 381 ? -0.892 -11.844 -26.562 1 90.75 381 PHE B N 1
ATOM 6551 C CA . PHE B 1 381 ? -0.559 -12.07 -25.156 1 90.75 381 PHE B CA 1
ATOM 6552 C C . PHE B 1 381 ? 0.769 -12.812 -25.031 1 90.75 381 PHE B C 1
ATOM 6554 O O . PHE B 1 381 ? 1.042 -13.438 -24 1 90.75 381 PHE B O 1
ATOM 6561 N N . GLU B 1 382 ? 1.556 -12.742 -26.016 1 92.25 382 GLU B N 1
ATOM 6562 C CA . GLU B 1 382 ? 2.779 -13.539 -26.031 1 92.25 382 GLU B CA 1
ATOM 6563 C C . GLU B 1 382 ? 3.691 -13.188 -24.875 1 92.25 382 GLU B C 1
ATOM 6565 O O . GLU B 1 382 ? 4.383 -14.055 -24.328 1 92.25 382 GLU B O 1
ATOM 6570 N N . GLY B 1 383 ? 3.738 -11.914 -24.469 1 90.12 383 GLY B N 1
ATOM 6571 C CA . GLY B 1 383 ? 4.547 -11.523 -23.328 1 90.12 383 GLY B CA 1
ATOM 6572 C C . GLY B 1 383 ? 4.176 -12.266 -22.062 1 90.12 383 GLY B C 1
ATOM 6573 O O . GLY B 1 383 ? 5.051 -12.625 -21.266 1 90.12 383 GLY B O 1
ATOM 6574 N N . HIS B 1 384 ? 2.934 -12.469 -21.875 1 93.44 384 HIS B N 1
ATOM 6575 C CA . HIS B 1 384 ? 2.445 -13.211 -20.719 1 93.44 384 HIS B CA 1
ATOM 6576 C C . HIS B 1 384 ? 2.562 -14.719 -20.953 1 93.44 384 HIS B C 1
ATOM 6578 O O . HIS B 1 384 ? 3.029 -15.445 -20.062 1 93.44 384 HIS B O 1
ATOM 6584 N N . LEU B 1 385 ? 2.205 -15.195 -22.125 1 95.5 385 LEU B N 1
ATOM 6585 C CA . LEU B 1 385 ? 2.154 -16.625 -22.438 1 95.5 385 LEU B CA 1
ATOM 6586 C C . LEU B 1 385 ? 3.547 -17.234 -22.391 1 95.5 385 LEU B C 1
ATOM 6588 O O . LEU B 1 385 ? 3.709 -18.391 -21.953 1 95.5 385 LEU B O 1
ATOM 6592 N N . SER B 1 386 ? 4.504 -16.484 -22.766 1 96 386 SER B N 1
ATOM 6593 C CA . SER B 1 386 ? 5.859 -17.016 -22.828 1 96 386 SER B CA 1
ATOM 6594 C C . SER B 1 386 ? 6.363 -17.406 -21.438 1 96 386 SER B C 1
ATOM 6596 O O . SER B 1 386 ? 7.176 -18.328 -21.297 1 96 386 SER B O 1
ATOM 6598 N N . VAL B 1 387 ? 5.891 -16.719 -20.422 1 97.19 387 VAL B N 1
ATOM 6599 C CA . VAL B 1 387 ? 6.328 -16.984 -19.062 1 97.19 387 VAL B CA 1
ATOM 6600 C C . VAL B 1 387 ? 5.973 -18.422 -18.656 1 97.19 387 VAL B C 1
ATOM 6602 O O . VAL B 1 387 ? 6.676 -19.031 -17.859 1 97.19 387 VAL B O 1
ATOM 6605 N N . PHE B 1 388 ? 4.969 -18.984 -19.234 1 98.12 388 PHE B N 1
ATOM 6606 C CA . PHE B 1 388 ? 4.484 -20.328 -18.906 1 98.12 388 PHE B CA 1
ATOM 6607 C C . PHE B 1 388 ? 5.43 -21.391 -19.438 1 98.12 388 PHE B C 1
ATOM 6609 O O . PHE B 1 388 ? 5.355 -22.547 -19.031 1 98.12 388 PHE B O 1
ATOM 6616 N N . ASP B 1 389 ? 6.324 -21.016 -20.344 1 98.06 389 ASP B N 1
ATOM 6617 C CA . ASP B 1 389 ? 7.289 -21.953 -20.922 1 98.06 389 ASP B CA 1
ATOM 6618 C C . ASP B 1 389 ? 8.461 -22.188 -19.969 1 98.06 389 ASP B C 1
ATOM 6620 O O . ASP B 1 389 ? 9.266 -23.094 -20.188 1 98.06 389 ASP B O 1
ATOM 6624 N N . TRP B 1 390 ? 8.492 -21.406 -18.922 1 98.12 390 TRP B N 1
ATOM 6625 C CA . TRP B 1 390 ? 9.711 -21.422 -18.125 1 98.12 390 TRP B CA 1
ATOM 6626 C C . TRP B 1 390 ? 9.414 -21.875 -16.688 1 98.12 390 TRP B C 1
ATOM 6628 O O . TRP B 1 390 ? 9.93 -21.297 -15.734 1 98.12 390 TRP B O 1
ATOM 6638 N N . GLY B 1 391 ? 8.492 -22.844 -16.531 1 97.75 391 GLY B N 1
ATOM 6639 C CA . GLY B 1 391 ? 8.211 -23.469 -15.25 1 97.75 391 GLY B CA 1
ATOM 6640 C C . GLY B 1 391 ? 7.18 -22.703 -14.438 1 97.75 391 GLY B C 1
ATOM 6641 O O . GLY B 1 391 ? 7.453 -22.297 -13.305 1 97.75 391 GLY B O 1
ATOM 6642 N N . MET B 1 392 ? 5.945 -22.562 -14.969 1 98.5 392 MET B N 1
ATOM 6643 C CA . MET B 1 392 ? 4.836 -21.922 -14.266 1 98.5 392 MET B CA 1
ATOM 6644 C C . MET B 1 392 ? 4.168 -22.906 -13.305 1 98.5 392 MET B C 1
ATOM 6646 O O . MET B 1 392 ? 3.674 -23.953 -13.734 1 98.5 392 MET B O 1
ATOM 6650 N N . PRO B 1 393 ? 4.141 -22.609 -12.016 1 98.56 393 PRO B N 1
ATOM 6651 C CA . PRO B 1 393 ? 3.49 -23.516 -11.07 1 98.56 393 PRO B CA 1
ATOM 6652 C C . PRO B 1 393 ? 1.968 -23.391 -11.086 1 98.56 393 PRO B C 1
ATOM 6654 O O . PRO B 1 393 ? 1.432 -22.359 -11.484 1 98.56 393 PRO B O 1
ATOM 6657 N N . PRO B 1 394 ? 1.246 -24.516 -10.711 1 98.31 394 PRO B N 1
ATOM 6658 C CA . PRO B 1 394 ? -0.156 -24.266 -10.375 1 98.31 394 PRO B CA 1
ATOM 6659 C C . PRO B 1 394 ? -0.322 -23.156 -9.336 1 98.31 394 PRO B C 1
ATOM 6661 O O . PRO B 1 394 ? 0.495 -23.031 -8.422 1 98.31 394 PRO B O 1
ATOM 6664 N N . HIS B 1 395 ? -1.3 -22.312 -9.531 1 98.69 395 HIS B N 1
ATOM 6665 C CA . HIS B 1 395 ? -1.464 -21.172 -8.625 1 98.69 395 HIS B CA 1
ATOM 6666 C C . HIS B 1 395 ? -2.908 -20.688 -8.609 1 98.69 395 HIS B C 1
ATOM 6668 O O . HIS B 1 395 ? -3.709 -21.078 -9.461 1 98.69 395 HIS B O 1
ATOM 6674 N N . ALA B 1 396 ? -3.258 -19.953 -7.641 1 98.81 396 ALA B N 1
ATOM 6675 C CA . ALA B 1 396 ? -4.594 -19.406 -7.41 1 98.81 396 ALA B CA 1
ATOM 6676 C C . ALA B 1 396 ? -4.516 -18.062 -6.703 1 98.81 396 ALA B C 1
ATOM 6678 O O . ALA B 1 396 ? -3.471 -17.688 -6.156 1 98.81 396 ALA B O 1
ATOM 6679 N N . GLY B 1 397 ? -5.602 -17.312 -6.75 1 98.75 397 GLY B N 1
ATOM 6680 C CA . GLY B 1 397 ? -5.531 -15.992 -6.141 1 98.75 397 GLY B CA 1
ATOM 6681 C C . GLY B 1 397 ? -6.887 -15.32 -6.016 1 98.75 397 GLY B C 1
ATOM 6682 O O . GLY B 1 397 ? -7.922 -15.992 -6.031 1 98.75 397 GLY B O 1
ATOM 6683 N N . PHE B 1 398 ? -6.82 -14.023 -5.742 1 98.88 398 PHE B N 1
ATOM 6684 C CA . PHE B 1 398 ? -8.031 -13.242 -5.523 1 98.88 398 PHE B CA 1
ATOM 6685 C C . PHE B 1 398 ? -7.781 -11.766 -5.785 1 98.88 398 PHE B C 1
ATOM 6687 O O . PHE B 1 398 ? -6.629 -11.32 -5.836 1 98.88 398 PHE B O 1
ATOM 6694 N N . GLY B 1 399 ? -8.781 -11.039 -6.074 1 98.75 399 GLY B N 1
ATOM 6695 C CA . GLY B 1 399 ? -8.891 -9.586 -6.012 1 98.75 399 GLY B CA 1
ATOM 6696 C C . GLY B 1 399 ? -9.992 -9.117 -5.078 1 98.75 399 GLY B C 1
ATOM 6697 O O . GLY B 1 399 ? -11.133 -9.562 -5.18 1 98.75 399 GLY B O 1
ATOM 6698 N N . LEU B 1 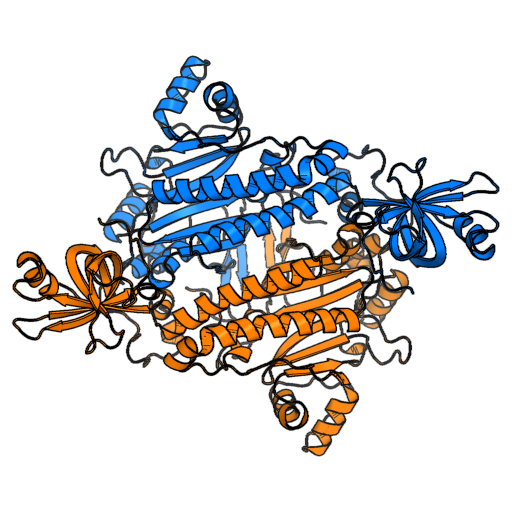400 ? -9.648 -8.305 -4.148 1 98.88 400 LEU B N 1
ATOM 6699 C CA . LEU B 1 400 ? -10.562 -7.742 -3.16 1 98.88 400 LEU B CA 1
ATOM 6700 C C . LEU B 1 400 ? -10.664 -6.23 -3.307 1 98.88 400 LEU B C 1
ATOM 6702 O O . LEU B 1 400 ? -9.641 -5.539 -3.328 1 98.88 400 LEU B O 1
ATOM 6706 N N . GLY B 1 401 ? -11.867 -5.719 -3.51 1 98.62 401 GLY B N 1
ATOM 6707 C CA . GLY B 1 401 ? -12.062 -4.277 -3.52 1 98.62 401 GLY B CA 1
ATOM 6708 C C . GLY B 1 401 ? -12.117 -3.676 -2.127 1 98.62 401 GLY B C 1
ATOM 6709 O O . GLY B 1 401 ? -13.117 -3.832 -1.419 1 98.62 401 GLY B O 1
ATOM 6710 N N . PHE B 1 402 ? -11.18 -2.945 -1.734 1 98.88 402 PHE B N 1
ATOM 6711 C CA . PHE B 1 402 ? -11.055 -2.439 -0.372 1 98.88 402 PHE B CA 1
ATOM 6712 C C . PHE B 1 402 ? -12.211 -1.498 -0.041 1 98.88 402 PHE B C 1
ATOM 6714 O O . PHE B 1 402 ? -12.789 -1.576 1.045 1 98.88 402 PHE B O 1
ATOM 6721 N N . ASN B 1 403 ? -12.508 -0.591 -0.944 1 98.69 403 ASN B N 1
ATOM 6722 C CA . ASN B 1 403 ? -13.555 0.392 -0.681 1 98.69 403 ASN B CA 1
ATOM 6723 C C . ASN B 1 403 ? -14.93 -0.264 -0.586 1 98.69 403 ASN B C 1
ATOM 6725 O O . ASN B 1 403 ? -15.75 0.122 0.249 1 98.69 403 ASN B O 1
ATOM 6729 N N . ARG B 1 404 ? -15.125 -1.264 -1.427 1 98.06 404 ARG B N 1
ATOM 6730 C CA . ARG B 1 404 ? -16.375 -2.014 -1.334 1 98.06 404 ARG B CA 1
ATOM 6731 C C . ARG B 1 404 ? -16.438 -2.795 -0.027 1 98.06 404 ARG B C 1
ATOM 6733 O O . ARG B 1 404 ? -17.516 -2.959 0.546 1 98.06 404 ARG B O 1
ATOM 6740 N N . LEU B 1 405 ? -15.352 -3.334 0.36 1 98.81 405 LEU B N 1
ATOM 6741 C CA . LEU B 1 405 ? -15.312 -4.012 1.651 1 98.81 405 LEU B CA 1
ATOM 6742 C C . LEU B 1 405 ? -15.766 -3.078 2.768 1 98.81 405 LEU B C 1
ATOM 6744 O O . LEU B 1 405 ? -16.625 -3.445 3.58 1 98.81 405 LEU B O 1
ATOM 6748 N N . LEU B 1 406 ? -15.227 -1.861 2.826 1 98.69 406 LEU B N 1
ATOM 6749 C CA . LEU B 1 406 ? -15.594 -0.896 3.857 1 98.69 406 LEU B CA 1
ATOM 6750 C C . LEU B 1 406 ? -17.078 -0.555 3.783 1 98.69 406 LEU B C 1
ATOM 6752 O O . LEU B 1 406 ? -17.75 -0.501 4.809 1 98.69 406 LEU B O 1
ATOM 6756 N N . MET B 1 407 ? -17.516 -0.308 2.557 1 98.31 407 MET B N 1
ATOM 6757 C CA . MET B 1 407 ? -18.922 0.019 2.35 1 98.31 407 MET B CA 1
ATOM 6758 C C . MET B 1 407 ? -19.812 -1.084 2.896 1 98.31 407 MET B C 1
ATOM 6760 O O . MET B 1 407 ? -20.75 -0.812 3.658 1 98.31 407 MET B O 1
ATOM 6764 N N . ALA B 1 408 ? -19.516 -2.311 2.486 1 98.06 408 ALA B N 1
ATOM 6765 C CA . ALA B 1 408 ? -20.344 -3.451 2.879 1 98.06 408 ALA B CA 1
ATOM 6766 C C 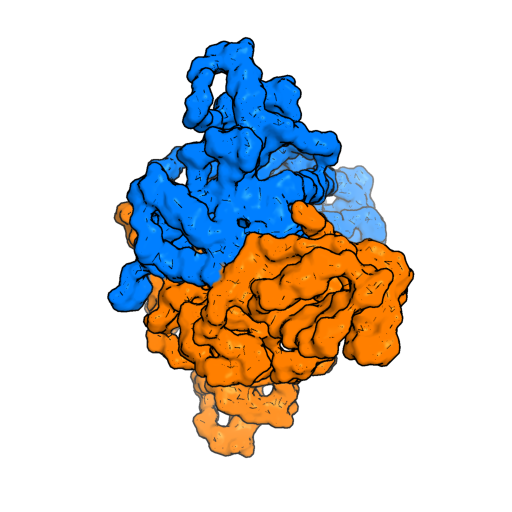. ALA B 1 408 ? -20.25 -3.697 4.383 1 98.06 408 ALA B C 1
ATOM 6768 O O . ALA B 1 408 ? -21.266 -3.969 5.031 1 98.06 408 ALA B O 1
ATOM 6769 N N . LEU B 1 409 ? -19.078 -3.613 4.926 1 98.19 409 LEU B N 1
ATOM 6770 C CA . LEU B 1 409 ? -18.812 -3.9 6.332 1 98.19 409 LEU B CA 1
ATOM 6771 C C . LEU B 1 409 ? -19.547 -2.908 7.234 1 98.19 409 LEU B C 1
ATOM 6773 O O . LEU B 1 409 ? -20.047 -3.283 8.289 1 98.19 409 LEU B O 1
ATOM 6777 N N . LEU B 1 410 ? -19.578 -1.616 6.812 1 98.12 410 LEU B N 1
ATOM 6778 C CA . LEU B 1 410 ? -20.094 -0.556 7.672 1 98.12 410 LEU B CA 1
ATOM 6779 C C . LEU B 1 410 ? -21.5 -0.169 7.27 1 98.12 410 LEU B C 1
ATOM 6781 O O . LEU B 1 410 ? -22.109 0.732 7.863 1 98.12 410 LEU B O 1
ATOM 6785 N N . GLY B 1 411 ? -22.016 -0.848 6.266 1 96 411 GLY B N 1
ATOM 6786 C CA . GLY B 1 411 ? -23.375 -0.559 5.812 1 96 411 GLY B CA 1
ATOM 6787 C C . GLY B 1 411 ? -23.516 0.828 5.215 1 96 411 GLY B C 1
ATOM 6788 O O . GLY B 1 411 ? -24.531 1.5 5.434 1 96 411 GLY B O 1
ATOM 6789 N N . LEU B 1 412 ? -22.484 1.323 4.547 1 97.19 412 LEU B N 1
ATOM 6790 C CA . LEU B 1 412 ? -22.547 2.629 3.898 1 97.19 412 LEU B CA 1
ATOM 6791 C C . LEU B 1 412 ? -23.422 2.568 2.643 1 97.19 412 LEU B C 1
ATOM 6793 O O . LEU B 1 412 ? -23.391 1.575 1.911 1 97.19 412 LEU B O 1
ATOM 6797 N N . GLU B 1 413 ? -24.125 3.572 2.303 1 94.5 413 GLU B N 1
ATOM 6798 C CA . GLU B 1 413 ? -25.062 3.584 1.188 1 94.5 413 GLU B CA 1
ATOM 6799 C C . GLU B 1 413 ? -24.344 3.832 -0.137 1 94.5 413 GLU B C 1
ATOM 6801 O O . GLU B 1 413 ? -24.859 3.453 -1.198 1 94.5 413 GLU B O 1
ATOM 6806 N N . ASN B 1 414 ? -23.281 4.496 -0.056 1 97.31 414 ASN B N 1
ATOM 6807 C CA . ASN B 1 414 ? -22.531 4.91 -1.233 1 97.31 414 ASN B CA 1
ATOM 6808 C C . ASN B 1 414 ? -21.031 4.68 -1.046 1 97.31 414 ASN B C 1
ATOM 6810 O O . ASN B 1 414 ? -20.469 5.059 -0.02 1 97.31 414 ASN B O 1
ATOM 6814 N N . VAL B 1 415 ? -20.406 4 -2.072 1 97.94 415 VAL B N 1
ATOM 6815 C CA . VAL B 1 415 ? -19 3.619 -1.962 1 97.94 415 VAL B CA 1
ATOM 6816 C C . VAL B 1 415 ? -18.141 4.871 -1.839 1 97.94 415 VAL B C 1
ATOM 6818 O O . VAL B 1 415 ? -17.031 4.82 -1.293 1 97.94 415 VAL B O 1
ATOM 6821 N N . ARG B 1 416 ? -18.594 6.062 -2.262 1 97.94 416 ARG B N 1
ATOM 6822 C CA . ARG B 1 416 ? -17.844 7.316 -2.18 1 97.94 416 ARG B CA 1
ATOM 6823 C C . ARG B 1 416 ? -17.641 7.73 -0.728 1 97.94 416 ARG B C 1
ATOM 6825 O O . ARG B 1 416 ? -16.75 8.539 -0.432 1 97.94 416 ARG B O 1
ATOM 6832 N N . GLU B 1 417 ? -18.391 7.199 0.215 1 97.81 417 GLU B N 1
ATOM 6833 C CA . GLU B 1 417 ? -18.219 7.469 1.638 1 97.81 417 GLU B CA 1
ATOM 6834 C C . GLU B 1 417 ? -17.031 6.68 2.199 1 97.81 417 GLU B C 1
ATOM 6836 O O . GLU B 1 417 ? -16.547 6.977 3.291 1 97.81 417 GLU B O 1
ATOM 6841 N N . ALA B 1 418 ? -16.578 5.68 1.438 1 98.31 418 ALA B N 1
ATOM 6842 C CA . ALA B 1 418 ? -15.492 4.809 1.879 1 98.31 418 ALA B CA 1
ATOM 6843 C C . ALA B 1 418 ? -14.18 5.188 1.2 1 98.31 418 ALA B C 1
ATOM 6845 O O . ALA B 1 418 ? -13.219 4.418 1.223 1 98.31 418 ALA B O 1
ATOM 6846 N N . VAL B 1 419 ? -14.133 6.289 0.558 1 98.12 419 VAL B N 1
ATOM 6847 C CA . VAL B 1 419 ? -12.961 6.789 -0.144 1 98.12 419 VAL B CA 1
ATOM 6848 C C . VAL B 1 419 ? -12.664 8.219 0.292 1 98.12 419 VAL B C 1
ATOM 6850 O O . VAL B 1 419 ? -13.586 9.023 0.472 1 98.12 419 VAL B O 1
ATOM 6853 N N . LEU B 1 420 ? -11.414 8.57 0.464 1 98.62 420 LEU B N 1
ATOM 6854 C CA . LEU B 1 420 ? -11.055 9.906 0.926 1 98.62 420 LEU B CA 1
ATOM 6855 C C . LEU B 1 420 ? -11.391 10.961 -0.13 1 98.62 420 LEU B C 1
ATOM 6857 O O . LEU B 1 420 ? -12.117 11.914 0.145 1 98.62 420 LEU B O 1
ATOM 6861 N N . TYR B 1 421 ? -10.914 10.766 -1.372 1 98.06 421 TYR B N 1
ATOM 6862 C CA . TYR B 1 421 ? -11.148 11.633 -2.523 1 98.06 421 TYR B CA 1
ATOM 6863 C C . TYR B 1 421 ? -11.555 10.812 -3.744 1 98.06 421 TYR B C 1
ATOM 6865 O O . TYR B 1 421 ? -10.703 10.367 -4.512 1 98.06 421 TYR B O 1
ATOM 6873 N N . PRO B 1 422 ? -12.828 10.648 -4.004 1 97.5 422 PRO B N 1
ATOM 6874 C CA . PRO B 1 422 ? -13.289 9.695 -5.023 1 97.5 422 PRO B CA 1
ATOM 6875 C C . PRO B 1 422 ? -13.062 10.203 -6.445 1 97.5 422 PRO B C 1
ATOM 6877 O O . PRO B 1 422 ? -13.164 11.398 -6.703 1 97.5 422 PRO B O 1
ATOM 6880 N N . ARG B 1 423 ? -12.695 9.336 -7.359 1 97.38 423 ARG B N 1
ATOM 6881 C CA . ARG B 1 423 ? -12.734 9.492 -8.812 1 97.38 423 ARG B CA 1
ATOM 6882 C C . ARG B 1 423 ? -13.828 8.617 -9.422 1 97.38 423 ARG B C 1
ATOM 6884 O O . ARG B 1 423 ? -13.844 7.402 -9.234 1 97.38 423 ARG B O 1
ATOM 6891 N N . ASP B 1 424 ? -14.781 9.273 -10.023 1 96.38 424 ASP B N 1
ATOM 6892 C CA . ASP B 1 424 ? -15.859 8.57 -10.711 1 96.38 424 ASP B CA 1
ATOM 6893 C C . ASP B 1 424 ? -16.156 9.211 -12.062 1 96.38 424 ASP B C 1
ATOM 6895 O O . ASP B 1 424 ? -15.352 9.984 -12.578 1 96.38 424 ASP B O 1
ATOM 6899 N N . ARG B 1 425 ? -17.234 8.852 -12.703 1 94.12 425 ARG B N 1
ATOM 6900 C CA . ARG B 1 425 ? -17.531 9.25 -14.07 1 94.12 425 ARG B CA 1
ATOM 6901 C C . ARG B 1 425 ? -17.531 10.766 -14.211 1 94.12 425 ARG B C 1
ATOM 6903 O O . ARG B 1 425 ? -17.141 11.305 -15.258 1 94.12 425 ARG B O 1
ATOM 6910 N N . TYR B 1 426 ? -17.891 11.438 -13.047 1 92.94 426 TYR B N 1
ATOM 6911 C CA . TYR B 1 426 ? -18.125 12.875 -13.188 1 92.94 426 TYR B CA 1
ATOM 6912 C C . TYR B 1 426 ? -17.203 13.664 -12.258 1 92.94 426 TYR B C 1
ATOM 6914 O O . TYR B 1 426 ? -17.125 14.891 -12.344 1 92.94 426 TYR B O 1
ATOM 6922 N N . ARG B 1 427 ? -16.469 12.969 -11.406 1 94.38 427 ARG B N 1
ATOM 6923 C CA . ARG B 1 427 ? -15.719 13.672 -10.383 1 94.38 427 ARG B CA 1
ATOM 6924 C C . ARG B 1 427 ? -14.219 13.5 -10.594 1 94.38 427 ARG B C 1
ATOM 6926 O O . ARG B 1 427 ? -13.719 12.375 -10.641 1 94.38 427 ARG B O 1
ATOM 6933 N N . LEU B 1 428 ? -13.516 14.602 -10.688 1 93.88 428 LEU B N 1
ATOM 6934 C CA . LEU B 1 428 ? -12.062 14.641 -10.805 1 93.88 428 LEU B CA 1
ATOM 6935 C C . LEU B 1 428 ? -11.445 15.531 -9.734 1 93.88 428 LEU B C 1
ATOM 6937 O O . LEU B 1 428 ? -10.219 15.602 -9.609 1 93.88 428 LEU B O 1
ATOM 6941 N N . GLU B 1 429 ? -12.562 16.297 -9 1 89.75 429 GLU B N 1
ATOM 6942 C CA . GLU B 1 429 ? -12.086 17.219 -7.977 1 89.75 429 GLU B CA 1
ATOM 6943 C C . GLU B 1 429 ? -12.719 16.922 -6.621 1 89.75 429 GLU B C 1
ATOM 6945 O O . GLU B 1 429 ? -13.852 16.438 -6.555 1 89.75 429 GLU B O 1
ATOM 6950 N N . PRO B 1 430 ? -12.516 16.906 -5.434 1 60.41 430 PRO B N 1
ATOM 6951 C CA . PRO B 1 430 ? -11.234 17.359 -4.891 1 60.41 430 PRO B CA 1
ATOM 6952 C C . PRO B 1 430 ? -10.195 16.25 -4.801 1 60.41 430 PRO B C 1
ATOM 6954 O O . PRO B 1 430 ? -10.531 15.125 -4.422 1 60.41 430 PRO B O 1
#

Secondary structure (DSSP, 8-state):
-PPP---GGG--GGGTT-EEEEEEEEEEEEE-SS-EEEEEE-SS-EEEEEE-BTTB-HHHHHHHTT--TT-EEEEEEEEEE-SSSTTSEEEEEEEEEEEE-BPPPSS-TTT--S-HHHHHHTHHHHTTSHHHHHHHHHHHHHHHHHHHHHHHTT-EE----SEESS-SSSSPPPPEEEETTEEEEE-S-SHHHHHHHTTTTSEEEEEEEEE-------TT--SEEEEEEEEEET--HHHHHHHHHHHHHHHHHHHHHTHHHHHHTT---S-S--S---EEEHHHHHHHHHHTT----TT----HHHHHHTHHHH-SEEEEE--BGGGS-TTBPBPSS-TTBBSEEEEEETTEEEEEEEEBP-SHHHHHHHHHHTT--GGGGHHHHGGGGBTPPPEEEEEEEHHHHHHHHHT-S-GGGGSSS-B-SS----/-PPP---GGG--GGGTT-EEEEEEEEEEEEE-SS-EEEEEE-SS-EEEEEE-BTTB-HHHHHHHTT--TT-EEEEEEEEEE-SSSTTSEEEEEEEEEEEE-BPPPSS-TTT--S-HHHHHHTHHHHTTSHHHHHHHHHHHHHHHHHHHHHHHTT-EE----SEESS-SSSSPPPPEEEETTEEEEE-S-SHHHHHHHTTTTSEEEEEEEEE-------TT--SEEEEEEEEEET--HHHHHHHHHHHHHHHHHHHHHTHHHHHHTT---S-S--S---EEEHHHHHHHHHHTT----TT----HHHHHHTHHHH-SEEEEE--BGGGS-TTBPBPSS-TTBBSEEEEEETTEEEEEEEEBP-SHHHHHHHHHHTT--GGGGHHHHGGGGBTPPPEEEEEEEHHHHHHHHHT-S-GGGGSSS-B-SS----

Nearest PDB structures (foldseek):
  3nen-assembly1_B  TM=9.570E-01  e=1.266E-57  Thermococcus kodakarensis
  1wyd-assembly1_B  TM=9.480E-01  e=1.792E-57  Sulfurisphaera tokodaii str. 7
  1b8a-assembly1_B  TM=9.669E-01  e=4.271E-57  Thermococcus kodakarensis KOD1
  1wyd-assembly1_A  TM=9.508E-01  e=1.441E-56  Sulfurisphaera tokodaii str. 7
  6od8-assembly1_A  TM=8.937E-01  e=2.080E-42  Leishmania major

Organism: Thermoproteus tenax (strain ATCC 35583 / DSM 2078 / JCM 9277 / NBRC 100435 / Kra 1) (NCBI:txid768679)